Protein AF-0000000081046682 (afdb_homodimer)

Foldseek 3Di:
DPPPPPPPDDDPPPPPLQAAEEEEEDQPPVVVVLLLQCLQVLSHHEYAAYEALDVVSVVVSCVSCVPRPRYDYDYYNDVVVVLVCLVVHAEYEYPHFQQCLLVVCLSNQLGQHEYEYEPQNHQAPVSLVVSVVSCPDPSGRYFYFYPLLLCQQLLLLLLLVCLVVQAQWAEKEKEAAEAADDQDDVSLCFPSSRQNFCLRNPVLSVLLSVCSNNVFAWPLVPKEKFFEFCDRCLVPPPHDPGTGTQWMKIKIFTADPVGDTRYIYIYTYHNHRHDDPFRMWIWIHHPFWIWIGGPPQQKIKIWGDADCVQAVPPVDDGDPVRIDIDMDRRLDSCVSVVPPDDFDDDPDPRSCSVSVQVVVVSVQSVCVVVPDDRDYPAGPVSSSSSSSSSNSNVVNCPPPRYDHPSVD/DPPPPPPPDDDPPPPPLQAAEEEEEDQPPVVVVLLLQCLQVLSHHEYAAYEALDVVSVVVSCVSCVPRPRYDYDYYNDVVVVLVCLVVHAEYEYPDFQQCQLVVCLSNQLGQHEYEYEPQNHQAPVSLVVSVVSCPDPSGRYFYFYPLLLCQQLLLLLLLVCLVVQAQWAEKEKEAAEAADDQDDVSLCWPSSRQNFCLRNPVLSVLLSVCSNNVFAWPLVPKEKFFEFCDRCLVPPPHDPGTGTQWMKIKIFTADPVGDTRYIYIYTYHNHRHPDPFRMWIWIHHPFWIWIGGPPQQKIKIWGDADCVQAVPPVDDGDPVRIDIDMDRRLDSCVSVVPPDDFDDDPDPRSCSVSVQVVVVSVQSVVVVVPDDRDYPAGPVSSSSSSSSSSSNVVNCPPPRYDHPSVD

Sequence (816 aa):
MAPNIHHTPLVPTTIEDNRIRCAILGTGMMGQEHISYILGYSDEVRLDFLCDPFEKSLTEARRLIMDSPYHEPKYLSNEEELLASAGEIDLLVIASPNYMHTPTLLRWGVYNITILCEKPVSVSQDQHDELIAASKLPEWSARLWIAMEYRYIPAIAKLLSLLPEIGELKMVTIRENRYPFLHKIGEWNRDRSKTGDTLVEKCCHFFDLFRLITRKEVDLSKVRALAQRGINYGHENNQFDVPILDSAYVTMPFRAEDGRCNTVGCLELCMFAEGSRHQEEIIVTGSKGRLEAYLPENKVFMYRRPTMEEWQDRSIPPPKSCIREQVFDCSNVKDIHGIAEDIPTHGGYHYCSTAVEWYYLLAAVQKYKDGSKFQPHVSLSDGLKAVEIGIQATSTLADGMVSDCRDIMAPNIHHTPLVPTTIEDNRIRCAILGTGMMGQEHISYILGYSDEVRLDFLCDPFEKSLTEARRLIMDSPYHEPKYLSNEEELLASAGEIDLLVIASPNYMHTPTLLRWGVYNITILCEKPVSVSQDQHDELIAASKLPEWSARLWIAMEYRYIPAIAKLLSLLPEIGELKMVTIRENRYPFLHKIGEWNRDRSKTGDTLVEKCCHFFDLFRLITRKEVDLSKVRALAQRGINYGHENNQFDVPILDSAYVTMPFRAEDGRCNTVGCLELCMFAEGSRHQEEIIVTGSKGRLEAYLPENKVFMYRRPTMEEWQDRSIPPPKSCIREQVFDCSNVKDIHGIAEDIPTHGGYHYCSTAVEWYYLLAAVQKYKDGSKFQPHVSLSDGLKAVEIGIQATSTLADGMVSDCRDI

pLDDT: mean 89.52, std 14.67, range [21.83, 98.88]

Nearest PDB structures (foldseek):
  8qc2-assembly1_C  TM=8.570E-01  e=1.572E-31  Paenarthrobacter ureafaciens
  8qc5-assembly1_B  TM=8.624E-01  e=7.705E-31  Arthrobacter sp. U41
  3ip3-assembly4_G  TM=8.082E-01  e=2.956E-20  Thermotoga maritima
  2glx-assembly6_F  TM=8.220E-01  e=3.941E-19  Ensifer adhaerens
  4koa-assembly1_A-2  TM=8.045E-01  e=1.198E-17  Sinorhizobium meliloti 1021

Secondary structure (DSSP, 8-state):
------------------SEEEEEE--SHHHHHHHHHHHHTTTTEEEEEEE-S-HHHHHHHHHHHTT-SS--PEEES-HHHHHTTGGG-SEEEE-S-GGGHHHHHHHHTTSS-EEEEESPS-SSHHHHHHHHHHHTSTT---EEEEE-GGGG-HHHHHHHHHGGGG-SEEEEEEEEE-PPPPP-GGGGGG-HHHH--HHHHTTHHHHHHHHHHHTSEE-GGG-EEEEEESSSSTT-TT--SSPPEEEEEEEEEEE-TTS-EEEEEEEEEETT--S-S-SEEEEEEESSEEEEEEETTTEEEEEEPPPTTT---TTSPPPGGG-EEEEEE---HHHHHT--S-----S-SGGGHHHHHHHHHHHHHHHHHTTPPP--SS-HHHHHHHHHHHHHHHHTTTTT-EEE-TT-/------------------SEEEEEE--SHHHHHHHHHHHHTTTTEEEEEEE-S-HHHHHHHHHHHTT-SS--PEEES-HHHHHTTGGG-SEEEE-S-GGGHHHHHHHHTTSS-EEEEESPS-SSHHHHHHHHHHHTSTT---EEEEE-GGGG-HHHHHHHHHGGGG-SEEEEEEEEE-PPPPP-GGGGGG-HHHH--HHHHTTHHHHHHHHHHHTSEE-GGG-EEEEEESSSSTT-TT--SSPPEEEEEEEEEEE-TTS-EEEEEEEEEETT-TT-S-SEEEEEEESSEEEEEEETTTEEEEEEPPPTTT---TTSPPPGGG-EEEEEE---HHHHHT--S-----S-SGGGHHHHHHHHHHHHHHHHHTTPPP--SS-HHHHHHHHHHHHHHHHTTTTT-EEEGGG-

Structure (mmCIF, N/CA/C/O backbone):
data_AF-0000000081046682-model_v1
#
loop_
_entity.id
_entity.type
_entity.pdbx_description
1 polymer 'Gfo/Idh/MocA-like oxidoreductase N-terminal domain-containing protein'
#
loop_
_atom_site.group_PDB
_atom_site.id
_atom_site.type_symbol
_atom_site.label_atom_id
_atom_site.label_alt_id
_atom_site.label_comp_id
_atom_site.label_asym_id
_atom_site.label_entity_id
_atom_site.label_seq_id
_atom_site.pdbx_PDB_ins_code
_atom_site.Cartn_x
_atom_site.Cartn_y
_atom_site.Cartn_z
_atom_site.occupancy
_atom_site.B_iso_or_equiv
_atom_site.auth_seq_id
_atom_site.auth_comp_id
_atom_site.auth_asym_id
_atom_site.auth_atom_id
_atom_site.pdbx_PDB_model_num
ATOM 1 N N . MET A 1 1 ? 27.125 -46.906 10.633 1 26.05 1 MET A N 1
ATOM 2 C CA . MET A 1 1 ? 26.547 -48.188 10.242 1 26.05 1 MET A CA 1
ATOM 3 C C . MET A 1 1 ? 25.359 -47.969 9.305 1 26.05 1 MET A C 1
ATOM 5 O O . MET A 1 1 ? 24.438 -47.25 9.633 1 26.05 1 MET A O 1
ATOM 9 N N . ALA A 1 2 ? 25.625 -48.281 7.977 1 29.95 2 ALA A N 1
ATOM 10 C CA . ALA A 1 2 ? 24.75 -48.094 6.816 1 29.95 2 ALA A CA 1
ATOM 11 C C . ALA A 1 2 ? 23.453 -48.844 6.973 1 29.95 2 ALA A C 1
ATOM 13 O O . ALA A 1 2 ? 23.453 -50.062 7.266 1 29.95 2 ALA A O 1
ATOM 14 N N . PRO A 1 3 ? 22.375 -48.156 7.41 1 31.5 3 PRO A N 1
ATOM 15 C CA . PRO A 1 3 ? 21.188 -48.969 7.645 1 31.5 3 PRO A CA 1
ATOM 16 C C . PRO A 1 3 ? 20.891 -49.938 6.488 1 31.5 3 PRO A C 1
ATOM 18 O O . PRO A 1 3 ? 21.266 -49.656 5.348 1 31.5 3 PRO A O 1
ATOM 21 N N . ASN A 1 4 ? 20.906 -51.188 6.715 1 30.02 4 ASN A N 1
ATOM 22 C CA . ASN A 1 4 ? 20.625 -52.312 5.84 1 30.02 4 ASN A CA 1
ATOM 23 C C . ASN A 1 4 ? 19.25 -52.188 5.188 1 30.02 4 ASN A C 1
ATOM 25 O O . ASN A 1 4 ? 18.234 -52.375 5.844 1 30.02 4 ASN A O 1
ATOM 29 N N . ILE A 1 5 ? 19.031 -51.188 4.297 1 30.7 5 ILE A N 1
ATOM 30 C CA . ILE A 1 5 ? 17.766 -51.062 3.6 1 30.7 5 ILE A CA 1
ATOM 31 C C . ILE A 1 5 ? 17.469 -52.344 2.818 1 30.7 5 ILE A C 1
ATOM 33 O O . ILE A 1 5 ? 18.234 -52.719 1.925 1 30.7 5 ILE A O 1
ATOM 37 N N . HIS A 1 6 ? 17 -53.406 3.549 1 31.38 6 HIS A N 1
ATOM 38 C CA . HIS A 1 6 ? 16.516 -54.625 2.904 1 31.38 6 HIS A CA 1
ATOM 39 C C . HIS A 1 6 ? 15.648 -54.281 1.691 1 31.38 6 HIS A C 1
ATOM 41 O O . HIS A 1 6 ? 14.711 -53.5 1.786 1 31.38 6 HIS A O 1
ATOM 47 N N . HIS A 1 7 ? 16.188 -54.469 0.518 1 31.06 7 HIS A N 1
ATOM 48 C CA . HIS A 1 7 ? 15.484 -54.344 -0.759 1 31.06 7 HIS A CA 1
ATOM 49 C C . HIS A 1 7 ? 14.383 -55.375 -0.895 1 31.06 7 HIS A C 1
ATOM 51 O O . HIS A 1 7 ? 14.656 -56.562 -0.906 1 31.06 7 HIS A O 1
ATOM 57 N N . THR A 1 8 ? 13.273 -55.281 -0.197 1 34.25 8 THR A N 1
ATOM 58 C CA . THR A 1 8 ? 12.219 -56.219 -0.524 1 34.25 8 THR A CA 1
ATOM 59 C C . THR A 1 8 ? 11.984 -56.281 -2.031 1 34.25 8 THR A C 1
ATOM 61 O O . THR A 1 8 ? 11.828 -55.25 -2.676 1 34.25 8 THR A O 1
ATOM 64 N N . PRO A 1 9 ? 12.242 -57.406 -2.646 1 35.09 9 PRO A N 1
ATOM 65 C CA . PRO A 1 9 ? 12.031 -57.562 -4.086 1 35.09 9 PRO A CA 1
ATOM 66 C C . PRO A 1 9 ? 10.641 -57.125 -4.531 1 35.09 9 PRO A C 1
ATOM 68 O O . PRO A 1 9 ? 9.672 -57.25 -3.785 1 35.09 9 PRO A O 1
ATOM 71 N N . LEU A 1 10 ? 10.539 -56.25 -5.5 1 35.38 10 LEU A N 1
ATOM 72 C CA . LEU A 1 10 ? 9.328 -55.812 -6.184 1 35.38 10 LEU A CA 1
ATOM 73 C C . LEU A 1 10 ? 8.547 -57.031 -6.727 1 35.38 10 LEU A C 1
ATOM 75 O O . LEU A 1 10 ? 9.094 -57.844 -7.48 1 35.38 10 LEU A O 1
ATOM 79 N N . VAL A 1 11 ? 7.719 -57.719 -5.945 1 38.75 11 VAL A N 1
ATOM 80 C CA . VAL A 1 11 ? 6.754 -58.656 -6.504 1 38.75 11 VAL A CA 1
ATOM 81 C C . VAL A 1 11 ? 6.195 -58.094 -7.816 1 38.75 11 VAL A C 1
ATOM 83 O O . VAL A 1 11 ? 5.828 -56.938 -7.895 1 38.75 11 VAL A O 1
ATOM 86 N N . PRO A 1 12 ? 6.461 -58.812 -8.945 1 37.91 12 PRO A N 1
ATOM 87 C CA . PRO A 1 12 ? 5.832 -58.438 -10.211 1 37.91 12 PRO A CA 1
ATOM 88 C C . PRO A 1 12 ? 4.324 -58.219 -10.078 1 37.91 12 PRO A C 1
ATOM 90 O O . PRO A 1 12 ? 3.578 -59.188 -9.914 1 37.91 12 PRO A O 1
ATOM 93 N N . THR A 1 13 ? 3.686 -57.844 -9.008 1 36.19 13 THR A N 1
ATOM 94 C CA . THR A 1 13 ? 2.23 -57.719 -9.023 1 36.19 13 THR A CA 1
ATOM 95 C C . THR A 1 13 ? 1.757 -57.062 -10.305 1 36.19 13 THR A C 1
ATOM 97 O O . THR A 1 13 ? 2.209 -55.969 -10.641 1 36.19 13 THR A O 1
ATOM 100 N N . THR A 1 14 ? 1.452 -57.812 -11.32 1 41.09 14 THR A N 1
ATOM 101 C CA . THR A 1 14 ? 0.677 -57.344 -12.461 1 41.09 14 THR A CA 1
ATOM 102 C C . THR A 1 14 ? -0.309 -56.25 -12.031 1 41.09 14 THR A C 1
ATOM 104 O O . THR A 1 14 ? -1.278 -55.969 -12.742 1 41.09 14 THR A O 1
ATOM 107 N N . ILE A 1 15 ? -0.502 -55.938 -10.883 1 45.59 15 ILE A N 1
ATOM 108 C CA . ILE A 1 15 ? -1.543 -55 -10.508 1 45.59 15 ILE A CA 1
ATOM 109 C C . ILE A 1 15 ? -1.42 -53.719 -11.359 1 45.59 15 ILE A C 1
ATOM 111 O O . ILE A 1 15 ? -0.333 -53.156 -11.477 1 45.59 15 ILE A O 1
ATOM 115 N N . GLU A 1 16 ? -2.41 -53.625 -12.398 1 63.78 16 GLU A N 1
ATOM 116 C CA . GLU A 1 16 ? -2.547 -52.438 -13.273 1 63.78 16 GLU A CA 1
ATOM 117 C C . GLU A 1 16 ? -2.154 -51.156 -12.539 1 63.78 16 GLU A C 1
ATOM 119 O O . GLU A 1 16 ? -2.693 -50.875 -11.477 1 63.78 16 GLU A O 1
ATOM 124 N N . ASP A 1 17 ? -0.905 -50.719 -12.719 1 83.56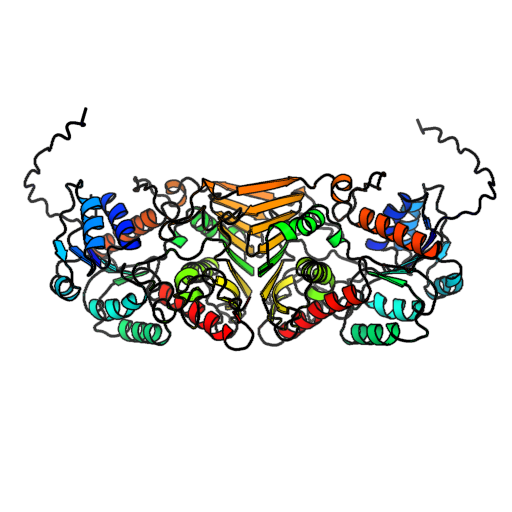 17 ASP A N 1
ATOM 125 C CA . ASP A 1 17 ? -0.459 -49.438 -12.18 1 83.56 17 ASP A CA 1
ATOM 126 C C . ASP A 1 17 ? -1.422 -48.312 -12.562 1 83.56 17 ASP A C 1
ATOM 128 O O . ASP A 1 17 ? -1.468 -47.906 -13.719 1 83.56 17 ASP A O 1
ATOM 132 N N . ASN A 1 18 ? -2.291 -48.062 -11.711 1 90.62 18 ASN A N 1
ATOM 133 C CA . ASN A 1 18 ? -3.336 -47.062 -11.945 1 90.62 18 ASN A CA 1
ATOM 134 C C . ASN A 1 18 ? -2.842 -45.656 -11.648 1 90.62 18 ASN A C 1
ATOM 136 O O . ASN A 1 18 ? -3.625 -44.688 -11.656 1 90.62 18 ASN A O 1
ATOM 140 N N . ARG A 1 19 ? -1.476 -45.562 -11.453 1 95.75 19 ARG A N 1
ATOM 141 C CA . ARG A 1 19 ? -0.931 -44.25 -11.18 1 95.75 19 ARG A CA 1
ATOM 142 C C . ARG A 1 19 ? -0.986 -43.344 -12.43 1 95.75 19 ARG A C 1
ATOM 144 O O . ARG A 1 19 ? -0.936 -43.844 -13.555 1 95.75 19 ARG A O 1
ATOM 151 N N . ILE A 1 20 ? -1.085 -42.062 -12.188 1 97.75 20 ILE A N 1
ATOM 152 C CA . ILE A 1 20 ? -1.043 -41.094 -13.25 1 97.75 20 ILE A CA 1
ATOM 153 C C . ILE A 1 20 ? 0.355 -41.031 -13.867 1 97.75 20 ILE A C 1
ATOM 155 O O . ILE A 1 20 ? 1.345 -40.844 -13.156 1 97.75 20 ILE A O 1
ATOM 159 N N . ARG A 1 21 ? 0.503 -41.344 -15.172 1 98.06 21 ARG A N 1
ATOM 160 C CA . ARG A 1 21 ? 1.776 -41.25 -15.875 1 98.06 21 ARG A CA 1
ATOM 161 C C . ARG A 1 21 ? 2.178 -39.812 -16.156 1 98.06 21 ARG A C 1
ATOM 163 O O . ARG A 1 21 ? 1.52 -39.125 -16.922 1 98.06 21 ARG A O 1
ATOM 170 N N . CYS A 1 22 ? 3.305 -39.406 -15.531 1 98.5 22 CYS A N 1
ATOM 171 C CA . CYS A 1 22 ? 3.658 -38 -15.523 1 98.5 22 CYS A CA 1
ATOM 172 C C . CYS A 1 22 ? 4.961 -37.75 -16.281 1 98.5 22 CYS A C 1
ATOM 174 O O . CYS A 1 22 ? 5.879 -38.594 -16.219 1 98.5 22 CYS A O 1
ATOM 176 N N . ALA A 1 23 ? 5.012 -36.656 -16.984 1 98.75 23 ALA A N 1
ATOM 177 C CA . ALA A 1 23 ? 6.223 -36.156 -17.609 1 98.75 23 ALA A CA 1
ATOM 178 C C . ALA A 1 23 ? 6.48 -34.719 -17.203 1 98.75 23 ALA A C 1
ATOM 180 O O . ALA A 1 23 ? 5.539 -33.938 -16.938 1 98.75 23 ALA A O 1
ATOM 181 N N . ILE A 1 24 ? 7.77 -34.312 -17.125 1 98.69 24 ILE A N 1
ATOM 182 C CA . ILE A 1 24 ? 8.141 -32.938 -16.828 1 98.69 24 ILE A CA 1
ATOM 183 C C . ILE A 1 24 ? 9.031 -32.406 -17.953 1 98.69 24 ILE A C 1
ATOM 185 O O . ILE A 1 24 ? 10.039 -33 -18.297 1 98.69 24 ILE A O 1
ATOM 189 N N . LEU A 1 25 ? 8.547 -31.359 -18.578 1 98.56 25 LEU A N 1
ATOM 190 C CA . LEU A 1 25 ? 9.336 -30.594 -19.531 1 98.56 25 LEU A CA 1
ATOM 191 C C . LEU A 1 25 ? 9.969 -29.375 -18.875 1 98.56 25 LEU A C 1
ATOM 193 O O . LEU A 1 25 ? 9.273 -28.406 -18.562 1 98.56 25 LEU A O 1
ATOM 197 N N . GLY A 1 26 ? 11.258 -29.328 -18.703 1 97.31 26 GLY A N 1
ATOM 198 C CA . GLY A 1 26 ? 11.984 -28.328 -17.938 1 97.31 26 GLY A CA 1
ATOM 199 C C . GLY A 1 26 ? 12.312 -28.797 -16.531 1 97.31 26 GLY A C 1
ATOM 200 O O . GLY A 1 26 ? 11.422 -28.922 -15.688 1 97.31 26 GLY A O 1
ATOM 201 N N . THR A 1 27 ? 13.625 -29.047 -16.25 1 96.62 27 THR A N 1
ATOM 202 C CA . THR A 1 27 ? 14.031 -29.547 -14.945 1 96.62 27 THR A CA 1
ATOM 203 C C . THR A 1 27 ? 14.961 -28.562 -14.25 1 96.62 27 THR A C 1
ATOM 205 O O . THR A 1 27 ? 15.914 -28.969 -13.586 1 96.62 27 THR A O 1
ATOM 208 N N . GLY A 1 28 ? 14.703 -27.25 -14.555 1 91.38 28 GLY A N 1
ATOM 209 C CA . GLY A 1 28 ? 15.367 -26.219 -13.766 1 91.38 28 GLY A CA 1
ATOM 210 C C . GLY A 1 28 ? 14.82 -26.109 -12.352 1 91.38 28 GLY A C 1
ATOM 211 O O . GLY A 1 28 ? 14.406 -27.109 -11.766 1 91.38 28 GLY A O 1
ATOM 212 N N . MET A 1 29 ? 14.883 -24.938 -11.789 1 87.62 29 MET A N 1
ATOM 213 C CA . MET A 1 29 ? 14.492 -24.703 -10.398 1 87.62 29 MET A CA 1
ATOM 214 C C . MET A 1 29 ? 13.062 -25.172 -10.148 1 87.62 29 MET A C 1
ATOM 216 O O . MET A 1 29 ? 12.82 -25.969 -9.227 1 87.62 29 MET A O 1
ATOM 220 N N . MET A 1 30 ? 12.125 -24.703 -10.945 1 90.81 30 MET A N 1
ATOM 221 C CA . MET A 1 30 ? 10.727 -25.078 -10.734 1 90.81 30 MET A CA 1
ATOM 222 C C . MET A 1 30 ? 10.508 -26.547 -11.07 1 90.81 30 MET A C 1
ATOM 224 O O . MET A 1 30 ? 9.703 -27.219 -10.422 1 90.81 30 MET A O 1
ATOM 228 N N . GLY A 1 31 ? 11.188 -27.031 -12.102 1 94.81 31 GLY A N 1
ATOM 229 C CA . GLY A 1 31 ? 11.125 -28.453 -12.391 1 94.81 31 GLY A CA 1
ATOM 230 C C . GLY A 1 31 ? 11.531 -29.328 -11.219 1 94.81 31 GLY A C 1
ATOM 231 O O . GLY A 1 31 ? 10.867 -30.312 -10.898 1 94.81 31 GLY A O 1
ATOM 232 N N . GLN A 1 32 ? 12.578 -28.906 -10.586 1 92.25 32 GLN A N 1
ATOM 233 C CA . GLN A 1 32 ? 13.062 -29.625 -9.414 1 92.25 32 GLN A CA 1
ATOM 234 C C . GLN A 1 32 ? 12.055 -29.562 -8.273 1 92.25 32 GLN A C 1
ATOM 236 O O . GLN A 1 32 ? 11.875 -30.547 -7.539 1 92.25 32 GLN A O 1
ATOM 241 N N . GLU A 1 33 ? 11.453 -28.438 -8.156 1 91.31 33 GLU A N 1
ATOM 242 C CA . GLU A 1 33 ? 10.406 -28.297 -7.145 1 91.31 33 GLU A CA 1
ATOM 243 C C . GLU A 1 33 ? 9.266 -29.281 -7.398 1 91.31 33 GLU A C 1
ATOM 245 O O . GLU A 1 33 ? 8.805 -29.953 -6.477 1 91.31 33 GLU A O 1
ATOM 250 N N . HIS A 1 34 ? 8.805 -29.375 -8.594 1 95.44 34 HIS A N 1
ATOM 251 C CA . HIS A 1 34 ? 7.715 -30.281 -8.945 1 95.44 34 HIS A CA 1
ATOM 252 C C . HIS A 1 34 ? 8.125 -31.75 -8.742 1 95.44 34 HIS A C 1
ATOM 254 O O . HIS A 1 34 ? 7.344 -32.562 -8.234 1 95.44 34 HIS A O 1
ATOM 260 N N . ILE A 1 35 ? 9.375 -32.062 -9.109 1 95.38 35 ILE A N 1
ATOM 261 C CA . ILE A 1 35 ? 9.883 -33.438 -8.906 1 95.38 35 ILE A CA 1
ATOM 262 C C . ILE A 1 35 ? 9.797 -33.781 -7.422 1 95.38 35 ILE A C 1
ATOM 264 O O . ILE A 1 35 ? 9.297 -34.875 -7.066 1 95.38 35 ILE A O 1
ATOM 268 N N . SER A 1 36 ? 10.188 -32.875 -6.586 1 91.5 36 SER A N 1
ATOM 269 C CA . SER A 1 36 ? 10.219 -33.125 -5.145 1 91.5 36 SER A CA 1
ATOM 270 C C . SER A 1 36 ? 8.82 -33.438 -4.613 1 91.5 36 SER A C 1
ATOM 272 O O . SER A 1 36 ? 8.664 -34.281 -3.734 1 91.5 36 SER A O 1
ATOM 274 N N . TYR A 1 37 ? 7.836 -32.812 -5.117 1 91.44 37 TYR A N 1
ATOM 275 C CA . TYR A 1 37 ? 6.477 -33.031 -4.641 1 91.44 37 TYR A CA 1
ATOM 276 C C . TYR A 1 37 ? 5.91 -34.312 -5.234 1 91.44 37 TYR A C 1
ATOM 278 O O . TYR A 1 37 ? 5.184 -35.062 -4.559 1 91.44 37 TYR A O 1
ATOM 286 N N . ILE A 1 38 ? 6.215 -34.625 -6.449 1 94.12 38 ILE A N 1
ATOM 287 C CA . ILE A 1 38 ? 5.785 -35.844 -7.086 1 94.12 38 ILE A CA 1
ATOM 288 C C . ILE A 1 38 ? 6.289 -37.062 -6.281 1 94.12 38 ILE A C 1
ATOM 290 O O . ILE A 1 38 ? 5.559 -38.031 -6.07 1 94.12 38 ILE A O 1
ATOM 294 N N . LEU A 1 39 ? 7.535 -36.938 -5.785 1 92.94 39 LEU A N 1
ATOM 295 C CA . LEU A 1 39 ? 8.117 -38 -4.996 1 92.94 39 LEU A CA 1
ATOM 296 C C . LEU A 1 39 ? 7.309 -38.25 -3.727 1 92.94 39 LEU A C 1
ATOM 298 O O . LEU A 1 39 ? 7.254 -39.375 -3.23 1 92.94 39 LEU A O 1
ATOM 302 N N . GLY A 1 40 ? 6.664 -37.25 -3.244 1 90.5 40 GLY A N 1
ATOM 303 C CA . GLY A 1 40 ? 5.832 -37.375 -2.059 1 90.5 40 GLY A CA 1
ATOM 304 C C . GLY A 1 40 ? 4.453 -37.938 -2.352 1 90.5 40 GLY A C 1
ATOM 305 O O . GLY A 1 40 ? 3.736 -38.344 -1.437 1 90.5 40 GLY A O 1
ATOM 306 N N . TYR A 1 41 ? 4.105 -37.969 -3.592 1 93.81 41 TYR A N 1
ATOM 307 C CA . TYR A 1 41 ? 2.805 -38.5 -4.016 1 93.81 41 TYR A CA 1
ATOM 308 C C . TYR A 1 41 ? 2.963 -39.75 -4.844 1 93.81 41 TYR A C 1
ATOM 310 O O . TYR A 1 41 ? 2.176 -40 -5.758 1 93.81 41 TYR A O 1
ATOM 318 N N . SER A 1 42 ? 3.895 -40.562 -4.484 1 92.94 42 SER A N 1
ATOM 319 C CA . SER A 1 42 ? 4.332 -41.688 -5.289 1 92.94 42 SER A CA 1
ATOM 320 C C . SER A 1 42 ? 3.221 -42.75 -5.438 1 92.94 42 SER A C 1
ATOM 322 O O . SER A 1 42 ? 3.232 -43.531 -6.379 1 92.94 42 SER A O 1
ATOM 324 N N . ASP A 1 43 ? 2.287 -42.75 -4.559 1 93 43 ASP A N 1
ATOM 325 C CA . ASP A 1 43 ? 1.19 -43.688 -4.648 1 93 43 ASP A CA 1
ATOM 326 C C . ASP A 1 43 ? 0.191 -43.281 -5.727 1 93 43 ASP A C 1
ATOM 328 O O . ASP A 1 43 ? -0.568 -44.125 -6.223 1 93 43 ASP A O 1
ATOM 332 N N . GLU A 1 44 ? 0.228 -42.062 -6.141 1 95.19 44 GLU A N 1
ATOM 333 C CA . GLU A 1 44 ? -0.804 -41.531 -7.035 1 95.19 44 GLU A CA 1
ATOM 334 C C . GLU A 1 44 ? -0.232 -41.219 -8.414 1 95.19 44 GLU A C 1
ATOM 336 O O . GLU A 1 44 ? -0.953 -41.25 -9.414 1 95.19 44 GLU A O 1
ATOM 341 N N . VAL A 1 45 ? 1.023 -40.875 -8.438 1 97.06 45 VAL A N 1
ATOM 342 C CA . VAL A 1 45 ? 1.618 -40.375 -9.68 1 97.06 45 VAL A CA 1
ATOM 343 C C . VAL A 1 45 ? 3.002 -41 -9.867 1 97.06 45 VAL A C 1
ATOM 345 O O . VAL A 1 45 ? 3.754 -41.156 -8.898 1 97.06 45 VAL A O 1
ATOM 348 N N . ARG A 1 46 ? 3.33 -41.438 -11.047 1 96.56 46 ARG A N 1
ATOM 349 C CA . ARG A 1 46 ? 4.641 -41.969 -11.406 1 96.56 46 ARG A CA 1
ATOM 350 C C . ARG A 1 46 ? 5.32 -41.094 -12.453 1 96.56 46 ARG A C 1
ATOM 352 O O . ARG A 1 46 ? 4.688 -40.688 -13.43 1 96.56 46 ARG A O 1
ATOM 359 N N . LEU A 1 47 ? 6.57 -40.812 -12.234 1 97.69 47 LEU A N 1
ATOM 360 C CA . LEU A 1 47 ? 7.367 -40 -13.156 1 97.69 47 LEU A CA 1
ATOM 361 C C . LEU A 1 47 ? 7.996 -40.875 -14.242 1 97.69 47 LEU A C 1
ATOM 363 O O . LEU A 1 47 ? 8.883 -41.688 -13.953 1 97.69 47 LEU A O 1
ATOM 367 N N . ASP A 1 48 ? 7.559 -40.656 -15.477 1 97.62 48 ASP A N 1
ATOM 368 C CA . ASP A 1 48 ? 7.996 -41.531 -16.562 1 97.62 48 ASP A CA 1
ATOM 369 C C . ASP A 1 48 ? 9.016 -40.844 -17.453 1 97.62 48 ASP A C 1
ATOM 371 O O . ASP A 1 48 ? 9.867 -41.5 -18.062 1 97.62 48 ASP A O 1
ATOM 375 N N . PHE A 1 49 ? 8.867 -39.5 -17.594 1 98.38 49 PHE A N 1
ATOM 376 C CA . PHE A 1 49 ? 9.75 -38.781 -18.5 1 98.38 49 PHE A CA 1
ATOM 377 C C . PHE A 1 49 ? 10.219 -37.469 -17.859 1 98.38 49 PHE A C 1
ATOM 379 O O . PHE A 1 49 ? 9.445 -36.781 -17.203 1 98.38 49 PHE A O 1
ATOM 386 N N . LEU A 1 50 ? 11.5 -37.219 -17.953 1 98.44 50 LEU A N 1
ATOM 387 C CA . LEU A 1 50 ? 12.109 -35.906 -17.688 1 98.44 50 LEU A CA 1
ATOM 388 C C . LEU A 1 50 ? 12.82 -35.375 -18.922 1 98.44 50 LEU A C 1
ATOM 390 O O . LEU A 1 50 ? 13.633 -36.094 -19.531 1 98.44 50 LEU A O 1
ATOM 394 N N . CYS A 1 51 ? 12.484 -34.188 -19.344 1 98.44 51 CYS A N 1
ATOM 395 C CA . CYS A 1 51 ? 13.031 -33.625 -20.578 1 98.44 51 CYS A CA 1
ATOM 396 C C . CYS A 1 51 ? 13.633 -32.25 -20.328 1 98.44 51 CYS A C 1
ATOM 398 O O . CYS A 1 51 ? 12.953 -31.344 -19.797 1 98.44 51 CYS A O 1
ATOM 400 N N . ASP A 1 52 ? 14.844 -32 -20.625 1 97.56 52 ASP A N 1
ATOM 401 C CA . ASP A 1 52 ? 15.555 -30.75 -20.531 1 97.56 52 ASP A CA 1
ATOM 402 C C . ASP A 1 52 ? 16.766 -30.734 -21.469 1 97.56 52 ASP A C 1
ATOM 404 O O . ASP A 1 52 ? 17.562 -31.672 -21.469 1 97.56 52 ASP A O 1
ATOM 408 N N . PRO A 1 53 ? 16.891 -29.625 -22.297 1 95.56 53 PRO A N 1
ATOM 409 C CA . PRO A 1 53 ? 18.047 -29.594 -23.188 1 95.56 53 PRO A CA 1
ATOM 410 C C . PRO A 1 53 ? 19.359 -29.344 -22.453 1 95.56 53 PRO A C 1
ATOM 412 O O . PRO A 1 53 ? 20.438 -29.531 -23.031 1 95.56 53 PRO A O 1
ATOM 415 N N . PHE A 1 54 ? 19.344 -28.875 -21.219 1 94.38 54 PHE A N 1
ATOM 416 C CA . PHE A 1 54 ? 20.531 -28.578 -20.438 1 94.38 54 PHE A CA 1
ATOM 417 C C . PHE A 1 54 ? 20.922 -29.766 -19.562 1 94.38 54 PHE A C 1
ATOM 419 O O . PHE A 1 54 ? 20.25 -30.062 -18.578 1 94.38 54 PHE A O 1
ATOM 426 N N . GLU A 1 55 ? 22.062 -30.312 -19.797 1 94.69 55 GLU A N 1
ATOM 427 C CA . GLU A 1 55 ? 22.484 -31.547 -19.141 1 94.69 55 GLU A CA 1
ATOM 428 C C . GLU A 1 55 ? 22.609 -31.359 -17.625 1 94.69 55 GLU A C 1
ATOM 430 O O . GLU A 1 55 ? 22.312 -32.25 -16.859 1 94.69 55 GLU A O 1
ATOM 435 N N . LYS A 1 56 ? 23.078 -30.234 -17.219 1 93.19 56 LYS A N 1
ATOM 436 C CA . LYS A 1 56 ? 23.234 -29.984 -15.797 1 93.19 56 LYS A CA 1
ATOM 437 C C . LYS A 1 56 ? 21.906 -30.078 -15.062 1 93.19 56 LYS A C 1
ATOM 439 O O . LYS A 1 56 ? 21.844 -30.578 -13.945 1 93.19 56 LYS A O 1
ATOM 444 N N . SER A 1 57 ? 20.828 -29.594 -15.68 1 93.75 57 SER A N 1
ATOM 445 C CA . SER A 1 57 ? 19.5 -29.672 -15.094 1 93.75 57 SER A CA 1
ATOM 446 C C . SER A 1 57 ? 19.016 -31.109 -14.969 1 93.75 57 SER A C 1
ATOM 448 O O . SER A 1 57 ? 18.438 -31.484 -13.953 1 93.75 57 SER A O 1
ATOM 450 N N . LEU A 1 58 ? 19.297 -31.938 -15.922 1 96 58 LEU A N 1
ATOM 451 C CA . LEU A 1 58 ? 18.922 -33.344 -15.898 1 96 58 LEU A CA 1
ATOM 452 C C . LEU A 1 58 ? 19.688 -34.094 -14.828 1 96 58 LEU A C 1
ATOM 454 O O . LEU A 1 58 ? 19.141 -34.969 -14.164 1 96 58 LEU A O 1
ATOM 458 N N . THR A 1 59 ? 20.922 -33.719 -14.734 1 96.25 59 THR A N 1
ATOM 459 C CA . THR A 1 59 ? 21.766 -34.344 -13.727 1 96.25 59 THR A CA 1
ATOM 460 C C . THR A 1 59 ? 21.219 -34.062 -12.32 1 96.25 59 THR A C 1
ATOM 462 O O . THR A 1 59 ? 21.156 -34.969 -11.492 1 96.25 59 THR A O 1
ATOM 465 N N . GLU A 1 60 ? 20.844 -32.844 -12.109 1 94.25 60 GLU A N 1
ATOM 466 C CA . GLU A 1 60 ? 20.281 -32.469 -10.812 1 94.25 60 GLU A CA 1
ATOM 467 C C . GLU A 1 60 ? 18.969 -33.219 -10.562 1 94.25 60 GLU A C 1
ATOM 469 O O . GLU A 1 60 ? 18.688 -33.625 -9.438 1 94.25 60 GLU A O 1
ATOM 474 N N . ALA A 1 61 ? 18.188 -33.344 -11.586 1 96.06 61 ALA A N 1
ATOM 475 C CA . ALA A 1 61 ? 16.938 -34.094 -11.484 1 96.06 61 ALA A CA 1
ATOM 476 C C . ALA A 1 61 ? 17.188 -35.562 -11.148 1 96.06 61 ALA A C 1
ATOM 478 O O . ALA A 1 61 ? 16.5 -36.125 -10.305 1 96.06 61 ALA A O 1
ATOM 479 N N . ARG A 1 62 ? 18.188 -36.156 -11.742 1 96.06 62 ARG A N 1
ATOM 480 C CA . ARG A 1 62 ? 18.562 -37.531 -11.477 1 96.06 62 ARG A CA 1
ATOM 481 C C . ARG A 1 62 ? 18.938 -37.719 -10.008 1 96.06 62 ARG A C 1
ATOM 483 O O . ARG A 1 62 ? 18.578 -38.719 -9.398 1 96.06 62 ARG A O 1
ATOM 490 N N . ARG A 1 63 ? 19.609 -36.781 -9.539 1 95.5 63 ARG A N 1
ATOM 491 C CA . ARG A 1 63 ? 20.031 -36.844 -8.148 1 95.5 63 ARG A CA 1
ATOM 492 C C . ARG A 1 63 ? 18.844 -36.844 -7.199 1 95.5 63 ARG A C 1
ATOM 494 O O . ARG A 1 63 ? 18.844 -37.531 -6.191 1 95.5 63 ARG A O 1
ATOM 501 N N . LEU A 1 64 ? 17.859 -36.031 -7.535 1 93.31 64 LEU A N 1
ATOM 502 C CA . LEU A 1 64 ? 16.672 -35.938 -6.699 1 93.31 64 LEU A CA 1
ATOM 503 C C . LEU A 1 64 ? 15.898 -37.25 -6.672 1 93.31 64 LEU A C 1
ATOM 505 O O . LEU A 1 64 ? 15.281 -37.594 -5.66 1 93.31 64 LEU A O 1
ATOM 509 N N . ILE A 1 65 ? 15.953 -38 -7.719 1 94.75 65 ILE A N 1
ATOM 510 C CA . ILE A 1 65 ? 15.086 -39.156 -7.906 1 94.75 65 ILE A CA 1
ATOM 511 C C . ILE A 1 65 ? 15.844 -40.438 -7.539 1 94.75 65 ILE A C 1
ATOM 513 O O . ILE A 1 65 ? 15.234 -41.469 -7.305 1 94.75 65 ILE A O 1
ATOM 517 N N . MET A 1 66 ? 17.141 -40.375 -7.48 1 90.56 66 MET A N 1
ATOM 518 C CA . MET A 1 66 ? 18.031 -41.531 -7.434 1 90.56 66 MET A CA 1
ATOM 519 C C . MET A 1 66 ? 17.656 -42.469 -6.293 1 90.56 66 MET A C 1
ATOM 521 O O . MET A 1 66 ? 17.75 -43.688 -6.426 1 90.56 66 MET A O 1
ATOM 525 N N . ASP A 1 67 ? 17.141 -41.938 -5.258 1 89.06 67 ASP A N 1
ATOM 526 C CA . ASP A 1 67 ? 16.875 -42.781 -4.094 1 89.06 67 ASP A CA 1
ATOM 527 C C . ASP A 1 67 ? 15.414 -43.25 -4.062 1 89.06 67 ASP A C 1
ATOM 529 O O . ASP A 1 67 ? 14.992 -43.938 -3.129 1 89.06 67 ASP A O 1
ATOM 533 N N . SER A 1 68 ? 14.672 -42.875 -5.062 1 90.31 68 SER A N 1
ATOM 534 C CA . SER A 1 68 ? 13.266 -43.25 -5.07 1 90.31 68 SER A CA 1
ATOM 535 C C . SER A 1 68 ? 13.055 -44.562 -5.789 1 90.31 68 SER A C 1
ATOM 537 O O . SER A 1 68 ? 13.438 -44.719 -6.953 1 90.31 68 SER A O 1
ATOM 539 N N . PRO A 1 69 ? 12.43 -45.594 -5.176 1 90.25 69 PRO A N 1
ATOM 540 C CA . PRO A 1 69 ? 12.164 -46.875 -5.84 1 90.25 69 PRO A CA 1
ATOM 541 C C . PRO A 1 69 ? 10.883 -46.844 -6.672 1 90.25 69 PRO A C 1
ATOM 543 O O . PRO A 1 69 ? 10.555 -47.812 -7.344 1 90.25 69 PRO A O 1
ATOM 546 N N . TYR A 1 70 ? 10.234 -45.781 -6.652 1 91.62 70 TYR A N 1
ATOM 547 C CA . TYR A 1 70 ? 8.898 -45.75 -7.234 1 91.62 70 TYR A CA 1
ATOM 548 C C . TYR A 1 70 ? 8.898 -45 -8.57 1 91.62 70 TYR A C 1
ATOM 550 O O . TYR A 1 70 ? 7.906 -45.031 -9.305 1 91.62 70 TYR A O 1
ATOM 558 N N . HIS A 1 71 ? 9.984 -44.312 -8.898 1 94.88 71 HIS A N 1
ATOM 559 C CA . HIS A 1 71 ? 10.086 -43.5 -10.102 1 94.88 71 HIS A CA 1
ATOM 560 C C . HIS A 1 71 ? 11.328 -43.844 -10.906 1 94.88 71 HIS A C 1
ATOM 562 O O . HIS A 1 71 ? 12.438 -43.875 -10.375 1 94.88 71 HIS A O 1
ATOM 568 N N . GLU A 1 72 ? 11.148 -44.219 -12.156 1 94.25 72 GLU A N 1
ATOM 569 C CA . GLU A 1 72 ? 12.234 -44.5 -13.086 1 94.25 72 GLU A CA 1
ATOM 570 C C . GLU A 1 72 ? 12.016 -43.812 -14.43 1 94.25 72 GLU A C 1
ATOM 572 O O . GLU A 1 72 ? 11.82 -44.469 -15.453 1 94.25 72 GLU A O 1
ATOM 577 N N . PRO A 1 73 ? 12.172 -42.531 -14.414 1 97.25 73 PRO A N 1
ATOM 578 C CA . PRO A 1 73 ? 11.875 -41.812 -15.641 1 97.25 73 PRO A CA 1
ATOM 579 C C . PRO A 1 73 ? 12.945 -42 -16.719 1 97.25 73 PRO A C 1
ATOM 581 O O . PRO A 1 73 ? 14.117 -42.188 -16.406 1 97.25 73 PRO A O 1
ATOM 584 N N . LYS A 1 74 ? 12.5 -41.938 -17.984 1 97.31 74 LYS A N 1
ATOM 585 C CA . LYS A 1 74 ? 13.406 -41.75 -19.094 1 97.31 74 LYS A CA 1
ATOM 586 C C . LYS A 1 74 ? 13.859 -40.281 -19.172 1 97.31 74 LYS A C 1
ATOM 588 O O . LYS A 1 74 ? 13.062 -39.375 -18.969 1 97.31 74 LYS A O 1
ATOM 593 N N . TYR A 1 75 ? 15.125 -40.094 -19.438 1 97.31 75 TYR A N 1
ATOM 594 C CA . TYR A 1 75 ? 15.695 -38.75 -19.547 1 97.31 75 TYR A CA 1
ATOM 595 C C . TYR A 1 75 ? 15.875 -38.375 -21.016 1 97.31 75 TYR A C 1
ATOM 597 O O . TYR A 1 75 ? 16.531 -39.062 -21.781 1 97.31 75 TYR A O 1
ATOM 605 N N . LEU A 1 76 ? 15.25 -37.281 -21.406 1 97.88 76 LEU A N 1
ATOM 606 C CA . LEU A 1 76 ? 15.273 -36.812 -22.797 1 97.88 76 LEU A CA 1
ATOM 607 C C . LEU A 1 76 ? 15.883 -35.406 -22.891 1 97.88 76 LEU A C 1
ATOM 609 O O . LEU A 1 76 ? 15.773 -34.625 -21.953 1 97.88 76 LEU A O 1
ATOM 613 N N . SER A 1 77 ? 16.453 -35.062 -24.047 1 96.19 77 SER A N 1
ATOM 614 C CA . SER A 1 77 ? 17.109 -33.75 -24.203 1 96.19 77 SER A CA 1
ATOM 615 C C . SER A 1 77 ? 16.375 -32.906 -25.219 1 96.19 77 SER A C 1
ATOM 617 O O . SER A 1 77 ? 16.781 -31.75 -25.469 1 96.19 77 SER A O 1
ATOM 619 N N . ASN A 1 78 ? 15.336 -33.469 -25.719 1 94.75 78 ASN A N 1
ATOM 620 C CA . ASN A 1 78 ? 14.609 -32.719 -26.734 1 94.75 78 ASN A CA 1
ATOM 621 C C . ASN A 1 78 ? 13.102 -32.938 -26.625 1 94.75 78 ASN A C 1
ATOM 623 O O . ASN A 1 78 ? 12.656 -34.062 -26.438 1 94.75 78 ASN A O 1
ATOM 627 N N . GLU A 1 79 ? 12.367 -31.875 -26.828 1 96.31 79 GLU A N 1
ATOM 628 C CA . GLU A 1 79 ? 10.914 -31.906 -26.688 1 96.31 79 GLU A CA 1
ATOM 629 C C . GLU A 1 79 ? 10.273 -32.781 -27.766 1 96.31 79 GLU A C 1
ATOM 631 O O . GLU A 1 79 ? 9.242 -33.406 -27.516 1 96.31 79 GLU A O 1
ATOM 636 N N . GLU A 1 80 ? 10.859 -32.906 -28.938 1 95.94 80 GLU A N 1
ATOM 637 C CA . GLU A 1 80 ? 10.32 -33.719 -30.016 1 95.94 80 GLU A CA 1
ATOM 638 C C . GLU A 1 80 ? 10.25 -35.188 -29.609 1 95.94 80 GLU A C 1
ATOM 640 O O . GLU A 1 80 ? 9.273 -35.875 -29.938 1 95.94 80 GLU A O 1
ATOM 645 N N . GLU A 1 81 ? 11.297 -35.594 -28.969 1 95.88 81 GLU A N 1
ATOM 646 C CA . GLU A 1 81 ? 11.312 -36.969 -28.469 1 95.88 81 GLU A CA 1
ATOM 647 C C . GLU A 1 81 ? 10.211 -37.188 -27.438 1 95.88 81 GLU A C 1
ATOM 649 O O . GLU A 1 81 ? 9.578 -38.25 -27.406 1 95.88 81 GLU A O 1
ATOM 654 N N . LEU A 1 82 ? 10.039 -36.219 -26.625 1 97.75 82 LEU A N 1
ATOM 655 C CA . LEU A 1 82 ? 8.984 -36.312 -25.609 1 97.75 82 LEU A CA 1
ATOM 656 C C . LEU A 1 82 ? 7.609 -36.344 -26.266 1 97.75 82 LEU A C 1
ATOM 658 O O . LEU A 1 82 ? 6.738 -37.125 -25.844 1 97.75 82 LEU A O 1
ATOM 662 N N . LEU A 1 83 ? 7.453 -35.562 -27.281 1 97.38 83 LEU A N 1
ATOM 663 C CA . LEU A 1 83 ? 6.188 -35.469 -28 1 97.38 83 LEU A CA 1
ATOM 664 C C . LEU A 1 83 ? 5.812 -36.812 -28.609 1 97.38 83 LEU A C 1
ATOM 666 O O . LEU A 1 83 ? 4.633 -37.156 -28.703 1 97.38 83 LEU A O 1
ATOM 670 N N . ALA A 1 84 ? 6.809 -37.562 -29 1 96.25 84 ALA A N 1
ATOM 671 C CA . ALA A 1 84 ? 6.586 -38.875 -29.594 1 96.25 84 ALA A CA 1
ATOM 672 C C . ALA A 1 84 ? 5.973 -39.844 -28.578 1 96.25 84 ALA A C 1
ATOM 674 O O . ALA A 1 84 ? 5.363 -40.844 -28.969 1 96.25 84 ALA A O 1
ATOM 675 N N . SER A 1 85 ? 6.086 -39.5 -27.344 1 95.94 85 SER A N 1
ATOM 676 C CA . SER A 1 85 ? 5.562 -40.344 -26.281 1 95.94 85 SER A CA 1
ATOM 677 C C . SER A 1 85 ? 4.273 -39.781 -25.703 1 95.94 85 SER A C 1
ATOM 679 O O . SER A 1 85 ? 3.865 -40.125 -24.594 1 95.94 85 SER A O 1
ATOM 681 N N . ALA A 1 86 ? 3.58 -38.906 -26.359 1 97 86 ALA A N 1
ATOM 682 C CA . ALA A 1 86 ? 2.408 -38.188 -25.844 1 97 86 ALA A CA 1
ATOM 683 C C . ALA A 1 86 ? 1.315 -39.156 -25.422 1 97 86 ALA A C 1
ATOM 685 O O . ALA A 1 86 ? 0.626 -38.938 -24.422 1 97 86 ALA A O 1
ATOM 686 N N . GLY A 1 87 ? 1.227 -40.25 -26.094 1 95.62 87 GLY A N 1
ATOM 687 C CA . GLY A 1 87 ? 0.197 -41.25 -25.812 1 95.62 87 GLY A CA 1
ATOM 688 C C . GLY A 1 87 ? 0.422 -42 -24.516 1 95.62 87 GLY A C 1
ATOM 689 O O . GLY A 1 87 ? -0.492 -42.656 -24 1 95.62 87 GLY A O 1
ATOM 690 N N . GLU A 1 88 ? 1.601 -41.875 -23.984 1 96.44 88 GLU A N 1
ATOM 691 C CA . GLU A 1 88 ? 1.965 -42.562 -22.75 1 96.44 88 GLU A CA 1
ATOM 692 C C . GLU A 1 88 ? 1.926 -41.625 -21.547 1 96.44 88 GLU A C 1
ATOM 694 O O . GLU A 1 88 ? 2.303 -42 -20.438 1 96.44 88 GLU A O 1
ATOM 699 N N . ILE A 1 89 ? 1.453 -40.438 -21.766 1 97.88 89 ILE A N 1
ATOM 700 C CA . ILE A 1 89 ? 1.497 -39.406 -20.734 1 97.88 89 ILE A CA 1
ATOM 701 C C . ILE A 1 89 ? 0.077 -39 -20.375 1 97.88 89 ILE A C 1
ATOM 703 O O . ILE A 1 89 ? -0.713 -38.656 -21.25 1 97.88 89 ILE A O 1
ATOM 707 N N . ASP A 1 90 ? -0.25 -39.031 -19.078 1 98.19 90 ASP A N 1
ATOM 708 C CA . ASP A 1 90 ? -1.53 -38.531 -18.594 1 98.19 90 ASP A CA 1
ATOM 709 C C . ASP A 1 90 ? -1.421 -37.094 -18.156 1 98.19 90 ASP A C 1
ATOM 711 O O . ASP A 1 90 ? -2.379 -36.312 -18.297 1 98.19 90 ASP A O 1
ATOM 715 N N . LEU A 1 91 ? -0.306 -36.719 -17.594 1 98.75 91 LEU A N 1
ATOM 716 C CA . LEU A 1 91 ? -0.06 -35.375 -17.016 1 98.75 91 LEU A CA 1
ATOM 717 C C . LEU A 1 91 ? 1.314 -34.875 -17.422 1 98.75 91 LEU A C 1
ATOM 719 O O . LEU A 1 91 ? 2.332 -35.5 -17.156 1 98.75 91 LEU A O 1
ATOM 723 N N . LEU A 1 92 ? 1.302 -33.781 -18.109 1 98.88 92 LEU A N 1
ATOM 724 C CA . LEU A 1 92 ? 2.531 -33.094 -18.484 1 98.88 92 LEU A CA 1
ATOM 725 C C . LEU A 1 92 ? 2.725 -31.812 -17.656 1 98.88 92 LEU A C 1
ATOM 727 O O . LEU A 1 92 ? 1.823 -30.969 -17.578 1 98.88 92 LEU A O 1
ATOM 731 N N . VAL A 1 93 ? 3.891 -31.703 -16.984 1 98.81 93 VAL A N 1
ATOM 732 C CA . VAL A 1 93 ? 4.27 -30.469 -16.312 1 98.81 93 VAL A CA 1
ATOM 733 C C . VAL A 1 93 ? 5.207 -29.656 -17.203 1 98.81 93 VAL A C 1
ATOM 735 O O . VAL A 1 93 ? 6.25 -30.156 -17.625 1 98.81 93 VAL A O 1
ATOM 738 N N . ILE A 1 94 ? 4.781 -28.469 -17.547 1 98.75 94 ILE A N 1
ATOM 739 C CA . ILE A 1 94 ? 5.625 -27.547 -18.297 1 98.75 94 ILE A CA 1
ATOM 740 C C . ILE A 1 94 ? 6.273 -26.547 -17.328 1 98.75 94 ILE A C 1
ATOM 742 O O . ILE A 1 94 ? 5.602 -25.656 -16.812 1 98.75 94 ILE A O 1
ATOM 746 N N . ALA A 1 95 ? 7.574 -26.688 -17.109 1 97.5 95 ALA A N 1
ATOM 747 C CA . ALA A 1 95 ? 8.352 -25.828 -16.219 1 97.5 95 ALA A CA 1
ATOM 748 C C . ALA A 1 95 ? 9.586 -25.281 -16.922 1 97.5 95 ALA A C 1
ATOM 750 O O . ALA A 1 95 ? 10.641 -25.125 -16.297 1 97.5 95 ALA A O 1
ATOM 751 N N . SER A 1 96 ? 9.531 -25.141 -18.281 1 96.06 96 SER A N 1
ATOM 752 C CA . SER A 1 96 ? 10.562 -24.5 -19.078 1 96.06 96 SER A CA 1
ATOM 753 C C . SER A 1 96 ? 10.555 -22.984 -18.891 1 96.06 96 SER A C 1
ATOM 755 O O . SER A 1 96 ? 9.719 -22.453 -18.156 1 96.06 96 SER A O 1
ATOM 757 N N . PRO A 1 97 ? 11.523 -22.266 -19.469 1 95.12 97 PRO A N 1
ATOM 758 C CA . PRO A 1 97 ? 11.5 -20.812 -19.359 1 95.12 97 PRO A CA 1
ATOM 759 C C . PRO A 1 97 ? 10.188 -20.203 -19.844 1 95.12 97 PRO A C 1
ATOM 761 O O . PRO A 1 97 ? 9.547 -20.75 -20.734 1 95.12 97 PRO A O 1
ATOM 764 N N . ASN A 1 98 ? 9.828 -19.047 -19.375 1 96.12 98 ASN A N 1
ATOM 765 C CA . ASN A 1 98 ? 8.523 -18.406 -19.578 1 96.12 98 ASN A CA 1
ATOM 766 C C . ASN A 1 98 ? 8.18 -18.312 -21.062 1 96.12 98 ASN A C 1
ATOM 768 O O . ASN A 1 98 ? 7.066 -18.641 -21.469 1 96.12 98 ASN A O 1
ATOM 772 N N . TYR A 1 99 ? 9.172 -17.859 -21.844 1 96.44 99 TYR A N 1
ATOM 773 C CA . TYR A 1 99 ? 8.922 -17.547 -23.25 1 96.44 99 TYR A CA 1
ATOM 774 C C . TYR A 1 99 ? 8.602 -18.812 -24.031 1 96.44 99 TYR A C 1
ATOM 776 O O . TYR A 1 99 ? 8.117 -18.734 -25.172 1 96.44 99 TYR A O 1
ATOM 784 N N . MET A 1 100 ? 8.805 -19.969 -23.453 1 97 100 MET A N 1
ATOM 785 C CA . MET A 1 100 ? 8.586 -21.25 -24.125 1 97 100 MET A CA 1
ATOM 786 C C . MET A 1 100 ? 7.199 -21.797 -23.812 1 97 100 MET A C 1
ATOM 788 O O . MET A 1 100 ? 6.734 -22.734 -24.453 1 97 100 MET A O 1
ATOM 792 N N . HIS A 1 101 ? 6.484 -21.25 -22.859 1 98.44 101 HIS A N 1
ATOM 793 C CA . HIS A 1 101 ? 5.219 -21.812 -22.406 1 98.44 101 HIS A CA 1
ATOM 794 C C . HIS A 1 101 ? 4.199 -21.844 -23.547 1 98.44 101 HIS A C 1
ATOM 796 O O . HIS A 1 101 ? 3.674 -22.906 -23.875 1 98.44 101 HIS A O 1
ATOM 802 N N . THR A 1 102 ? 4.012 -20.703 -24.188 1 98.62 102 THR A N 1
ATOM 803 C CA . THR A 1 102 ? 2.996 -20.625 -25.234 1 98.62 102 THR A CA 1
ATOM 804 C C . THR A 1 102 ? 3.355 -21.516 -26.422 1 98.62 102 THR A C 1
ATOM 806 O O . THR A 1 102 ? 2.555 -22.359 -26.828 1 98.62 102 THR A O 1
ATOM 809 N N . PRO A 1 103 ? 4.574 -21.422 -26.953 1 98.19 103 PRO A N 1
ATOM 810 C CA . PRO A 1 103 ? 4.926 -22.328 -28.047 1 98.19 103 PRO A CA 1
ATOM 811 C C . PRO A 1 103 ? 4.746 -23.797 -27.672 1 98.19 103 PRO A C 1
ATOM 813 O O . PRO A 1 103 ? 4.277 -24.594 -28.484 1 98.19 103 PRO A O 1
ATOM 816 N N . THR A 1 104 ? 5.113 -24.141 -26.469 1 98.5 104 THR A N 1
ATOM 817 C CA . THR A 1 104 ? 4.969 -25.531 -26 1 98.5 104 THR A CA 1
ATOM 818 C C . THR A 1 104 ? 3.496 -25.922 -25.938 1 98.5 104 THR A C 1
ATOM 820 O O . THR A 1 104 ? 3.111 -27 -26.406 1 98.5 104 THR A O 1
ATOM 823 N N . LEU A 1 105 ? 2.699 -25.062 -25.406 1 98.62 105 LEU A N 1
ATOM 824 C CA . LEU A 1 105 ? 1.271 -25.344 -25.281 1 98.62 105 LEU A CA 1
ATOM 825 C C . LEU A 1 105 ? 0.633 -25.484 -26.656 1 98.62 105 LEU A C 1
ATOM 827 O O . LEU A 1 105 ? -0.269 -26.312 -26.844 1 98.62 105 LEU A O 1
ATOM 831 N N . LEU A 1 106 ? 1.086 -24.703 -27.609 1 98.25 106 LEU A N 1
ATOM 832 C CA . LEU A 1 106 ? 0.55 -24.797 -28.953 1 98.25 106 LEU A CA 1
ATOM 833 C C . LEU A 1 106 ? 0.861 -26.141 -29.578 1 98.25 106 LEU A C 1
ATOM 835 O O . LEU A 1 106 ? 0.06 -26.672 -30.344 1 98.25 106 LEU A O 1
ATOM 839 N N . ARG A 1 107 ? 1.972 -26.734 -29.219 1 97.75 107 ARG A N 1
ATOM 840 C CA . ARG A 1 107 ? 2.369 -28.031 -29.734 1 97.75 107 ARG A CA 1
ATOM 841 C C . ARG A 1 107 ? 1.621 -29.156 -29.031 1 97.75 107 ARG A C 1
ATOM 843 O O . ARG A 1 107 ? 1.2 -30.125 -29.656 1 97.75 107 ARG A O 1
ATOM 850 N N . TRP A 1 108 ? 1.442 -29.047 -27.781 1 98.38 108 TRP A N 1
ATOM 851 C CA . TRP A 1 108 ? 0.904 -30.125 -26.969 1 98.38 108 TRP A CA 1
ATOM 852 C C . TRP A 1 108 ? -0.617 -30.047 -26.875 1 98.38 108 TRP A C 1
ATOM 854 O O . TRP A 1 108 ? -1.279 -31.016 -26.5 1 98.38 108 TRP A O 1
ATOM 864 N N . GLY A 1 109 ? -1.197 -28.906 -27.266 1 98.12 109 GLY A N 1
ATOM 865 C CA . GLY A 1 109 ? -2.611 -28.625 -27.078 1 98.12 109 GLY A CA 1
ATOM 866 C C . GLY A 1 109 ? -3.516 -29.594 -27.828 1 98.12 109 GLY A C 1
ATOM 867 O O . GLY A 1 109 ? -4.668 -29.797 -27.438 1 98.12 109 GLY A O 1
ATOM 868 N N . VAL A 1 110 ? -3.049 -30.281 -28.828 1 97.12 110 VAL A N 1
ATOM 869 C CA . VAL A 1 110 ? -3.875 -31.125 -29.688 1 97.12 110 VAL A CA 1
ATOM 870 C C . VAL A 1 110 ? -3.945 -32.531 -29.109 1 97.12 110 VAL A C 1
ATOM 872 O O . VAL A 1 110 ? -4.73 -33.375 -29.562 1 97.12 110 VAL A O 1
ATOM 875 N N . TYR A 1 111 ? -3.184 -32.844 -28.109 1 97.69 111 TYR A N 1
ATOM 876 C CA . TYR A 1 111 ? -3.168 -34.188 -27.5 1 97.69 111 TYR A CA 1
ATOM 877 C C . TYR A 1 111 ? -4.133 -34.25 -26.328 1 97.69 111 TYR A C 1
ATOM 879 O O . TYR A 1 111 ? -4.34 -33.281 -25.625 1 97.69 111 TYR A O 1
ATOM 887 N N . ASN A 1 112 ? -4.762 -35.438 -26.156 1 96.88 112 ASN A N 1
ATOM 888 C CA . ASN A 1 112 ? -5.629 -35.688 -25 1 96.88 112 ASN A CA 1
ATOM 889 C C . ASN A 1 112 ? -4.824 -35.906 -23.734 1 96.88 112 ASN A C 1
ATOM 891 O O . ASN A 1 112 ? -4.711 -37.031 -23.266 1 96.88 112 ASN A O 1
ATOM 895 N N . ILE A 1 113 ? -4.34 -34.844 -23.172 1 98.12 113 ILE A N 1
ATOM 896 C CA . ILE A 1 113 ? -3.443 -34.875 -22.031 1 98.12 113 ILE A CA 1
ATOM 897 C C . ILE A 1 113 ? -3.803 -33.75 -21.062 1 98.12 113 ILE A C 1
ATOM 899 O O . ILE A 1 113 ? -4.344 -32.719 -21.484 1 98.12 113 ILE A O 1
ATOM 903 N N . THR A 1 114 ? -3.637 -33.938 -19.75 1 98.69 114 THR A N 1
ATOM 904 C CA . THR A 1 114 ? -3.68 -32.844 -18.797 1 98.69 114 THR A CA 1
ATOM 905 C C . THR A 1 114 ? -2.316 -32.156 -18.688 1 98.69 114 THR A C 1
ATOM 907 O O . THR A 1 114 ? -1.282 -32.844 -18.672 1 98.69 114 THR A O 1
ATOM 910 N N . ILE A 1 115 ? -2.316 -30.859 -18.656 1 98.88 115 ILE A N 1
ATOM 911 C CA . ILE A 1 115 ? -1.063 -30.109 -18.594 1 98.88 115 ILE A CA 1
ATOM 912 C C . ILE A 1 115 ? -1.088 -29.156 -17.406 1 98.88 115 ILE A C 1
ATOM 914 O O . ILE A 1 115 ? -2.01 -28.344 -17.266 1 98.88 115 ILE A O 1
ATOM 918 N N . LEU A 1 116 ? -0.171 -29.297 -16.469 1 98.81 116 LEU A N 1
ATOM 919 C CA . LEU A 1 116 ? 0.177 -28.25 -15.523 1 98.81 116 LEU A CA 1
ATOM 920 C C . LEU A 1 116 ? 1.244 -27.328 -16.094 1 98.81 116 LEU A C 1
ATOM 922 O O . LEU A 1 116 ? 2.402 -27.734 -16.234 1 98.81 116 LEU A O 1
ATOM 926 N N . CYS A 1 117 ? 0.882 -26.141 -16.438 1 98.81 117 CYS A N 1
ATOM 927 C CA . CYS A 1 117 ? 1.821 -25.188 -17.016 1 98.81 117 CYS A CA 1
ATOM 928 C C . CYS A 1 117 ? 2.219 -24.125 -16 1 98.81 117 CYS A C 1
ATOM 930 O O . CYS A 1 117 ? 1.356 -23.469 -15.414 1 98.81 117 CYS A O 1
ATOM 932 N N . GLU A 1 118 ? 3.447 -23.969 -15.781 1 98.25 118 GLU A N 1
ATOM 933 C CA . GLU A 1 118 ? 3.943 -22.906 -14.906 1 98.25 118 GLU A CA 1
ATOM 934 C C . GLU A 1 118 ? 3.52 -21.531 -15.406 1 98.25 118 GLU A C 1
ATOM 936 O O . GLU A 1 118 ? 3.27 -21.344 -16.594 1 98.25 118 GLU A O 1
ATOM 941 N N . LYS A 1 119 ? 3.393 -20.672 -14.492 1 97.88 119 LYS A N 1
ATOM 942 C CA . LYS A 1 119 ? 3.109 -19.281 -14.82 1 97.88 119 LYS A CA 1
ATOM 943 C C . LYS A 1 119 ? 4.371 -18.547 -15.273 1 97.88 119 LYS A C 1
ATOM 945 O O . LYS A 1 119 ? 5.48 -18.922 -14.875 1 97.88 119 LYS A O 1
ATOM 950 N N . PRO A 1 120 ? 4.316 -17.453 -16.062 1 98.25 120 PRO A N 1
ATOM 951 C CA . PRO A 1 120 ? 3.115 -17.031 -16.781 1 98.25 120 PRO A CA 1
ATOM 952 C C . PRO A 1 120 ? 2.865 -17.859 -18.047 1 98.25 120 PRO A C 1
ATOM 954 O O . PRO A 1 120 ? 3.811 -18.359 -18.656 1 98.25 120 PRO A O 1
ATOM 957 N N . VAL A 1 121 ? 1.607 -17.953 -18.438 1 98.31 121 VAL A N 1
ATOM 958 C CA . VAL A 1 121 ? 1.256 -18.812 -19.562 1 98.31 121 VAL A CA 1
ATOM 959 C C . VAL A 1 121 ? 1.676 -18.156 -20.875 1 98.31 121 VAL A C 1
ATOM 961 O O . VAL A 1 121 ? 1.812 -18.828 -21.906 1 98.31 121 VAL A O 1
ATOM 964 N N . SER A 1 122 ? 1.812 -16.906 -20.891 1 98.44 122 SER A N 1
ATOM 965 C CA . SER A 1 122 ? 2.322 -16.125 -22.016 1 98.44 122 SER A CA 1
ATOM 966 C C . SER A 1 122 ? 3.137 -14.93 -21.531 1 98.44 122 SER A C 1
ATOM 968 O O . SER A 1 122 ? 3.006 -14.5 -20.391 1 98.44 122 SER A O 1
ATOM 970 N N . VAL A 1 123 ? 4.023 -14.383 -22.469 1 97.94 123 VAL A N 1
ATOM 971 C CA . VAL A 1 123 ? 4.934 -13.336 -22.016 1 97.94 123 VAL A CA 1
ATOM 972 C C . VAL A 1 123 ? 4.68 -12.055 -22.812 1 97.94 123 VAL A C 1
ATOM 974 O O . VAL A 1 123 ? 5.332 -11.039 -22.578 1 97.94 123 VAL A O 1
ATOM 977 N N . SER A 1 124 ? 3.771 -12.086 -23.812 1 97.5 124 SER A N 1
ATOM 978 C CA . SER A 1 124 ? 3.475 -10.945 -24.672 1 97.5 124 SER A CA 1
ATOM 979 C C . SER A 1 124 ? 2.027 -10.977 -25.141 1 97.5 124 SER A C 1
ATOM 981 O O . SER A 1 124 ? 1.345 -11.992 -25.016 1 97.5 124 SER A O 1
ATOM 983 N N . GLN A 1 125 ? 1.647 -9.836 -25.672 1 97.5 125 GLN A N 1
ATOM 984 C CA . GLN A 1 125 ? 0.308 -9.758 -26.234 1 97.5 125 GLN A CA 1
ATOM 985 C C . GLN A 1 125 ? 0.147 -10.75 -27.391 1 97.5 125 GLN A C 1
ATOM 987 O O . GLN A 1 125 ? -0.903 -11.383 -27.531 1 97.5 125 GLN A O 1
ATOM 992 N N . ASP A 1 126 ? 1.134 -10.875 -28.219 1 98.06 126 ASP A N 1
ATOM 993 C CA . ASP A 1 126 ? 1.082 -11.805 -29.344 1 98.06 126 ASP A CA 1
ATOM 994 C C . ASP A 1 126 ? 0.882 -13.234 -28.875 1 98.06 126 ASP A C 1
ATOM 996 O O . ASP A 1 126 ? 0.001 -13.945 -29.359 1 98.06 126 ASP A O 1
ATOM 1000 N N . GLN A 1 127 ? 1.695 -13.695 -27.922 1 98.5 127 GLN A N 1
ATOM 1001 C CA . GLN A 1 127 ? 1.551 -15.039 -27.375 1 98.5 127 GLN A CA 1
ATOM 1002 C C . GLN A 1 127 ? 0.177 -15.227 -26.734 1 98.5 127 GLN A C 1
ATOM 1004 O O . GLN A 1 127 ? -0.45 -16.281 -26.891 1 98.5 127 GLN A O 1
ATOM 1009 N N . HIS A 1 128 ? -0.183 -14.211 -26.016 1 98.25 128 HIS A N 1
ATOM 1010 C CA . HIS A 1 128 ? -1.487 -14.211 -25.359 1 98.25 128 HIS A CA 1
ATOM 1011 C C . HIS A 1 128 ? -2.605 -14.461 -26.359 1 98.25 128 HIS A C 1
ATOM 1013 O O . HIS A 1 128 ? -3.416 -15.367 -26.188 1 98.25 128 HIS A O 1
A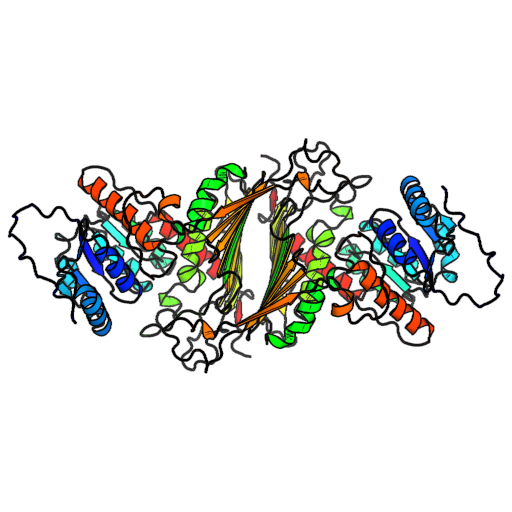TOM 1019 N N . ASP A 1 129 ? -2.621 -13.68 -27.406 1 98.25 129 ASP A N 1
ATOM 1020 C CA . ASP A 1 129 ? -3.666 -13.758 -28.406 1 98.25 129 ASP A CA 1
ATOM 1021 C C . ASP A 1 129 ? -3.602 -15.086 -29.172 1 98.25 129 ASP A C 1
ATOM 1023 O O . ASP A 1 129 ? -4.637 -15.68 -29.484 1 98.25 129 ASP A O 1
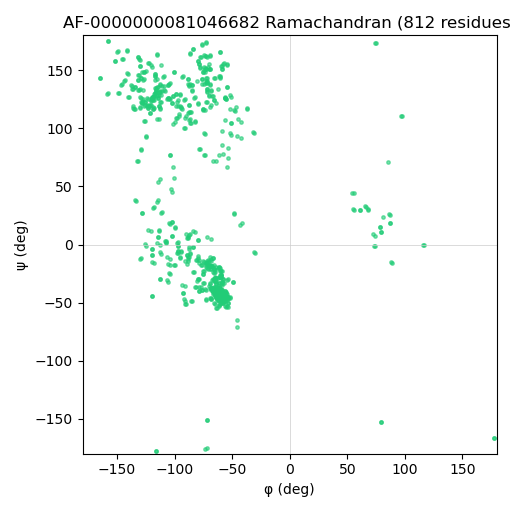ATOM 1027 N N . GLU A 1 130 ? -2.447 -15.531 -29.422 1 98.31 130 GLU A N 1
ATOM 1028 C CA . GLU A 1 130 ? -2.26 -16.797 -30.125 1 98.31 130 GLU A CA 1
ATOM 1029 C C . GLU A 1 130 ? -2.818 -17.969 -29.312 1 98.31 130 GLU A C 1
ATOM 1031 O O . GLU A 1 130 ? -3.488 -18.844 -29.859 1 98.31 130 GLU A O 1
ATOM 1036 N N . LEU A 1 131 ? -2.516 -17.969 -28.094 1 98.19 131 LEU A N 1
ATOM 1037 C CA . LEU A 1 131 ? -2.971 -19.047 -27.234 1 98.19 131 LEU A CA 1
ATOM 1038 C C . LEU A 1 131 ? -4.492 -19.031 -27.094 1 98.19 131 LEU A C 1
ATOM 1040 O O . LEU A 1 131 ? -5.129 -20.094 -27.109 1 98.19 131 LEU A O 1
ATOM 1044 N N . ILE A 1 132 ? -5.066 -17.844 -26.953 1 98.06 132 ILE A N 1
ATOM 1045 C CA . ILE A 1 132 ? -6.52 -17.719 -26.891 1 98.06 132 ILE A CA 1
ATOM 1046 C C . ILE A 1 132 ? -7.145 -18.297 -28.141 1 98.06 132 ILE A C 1
ATOM 1048 O O . ILE A 1 132 ? -8.078 -19.109 -28.062 1 98.06 132 ILE A O 1
ATOM 1052 N N . ALA A 1 133 ? -6.648 -17.938 -29.25 1 98.19 133 ALA A N 1
ATOM 1053 C CA . ALA A 1 133 ? -7.176 -18.391 -30.531 1 98.19 133 ALA A CA 1
ATOM 1054 C C . ALA A 1 133 ? -7.043 -19.906 -30.672 1 98.19 133 ALA A C 1
ATOM 1056 O O . ALA A 1 133 ? -8.008 -20.594 -31.031 1 98.19 133 ALA A O 1
ATOM 1057 N N . ALA A 1 134 ? -5.938 -20.438 -30.344 1 98.31 134 ALA A N 1
ATOM 1058 C CA . ALA A 1 134 ? -5.66 -21.859 -30.516 1 98.31 134 ALA A CA 1
ATOM 1059 C C . ALA A 1 134 ? -6.543 -22.703 -29.594 1 98.31 134 ALA A C 1
ATOM 1061 O O . ALA A 1 134 ? -7.02 -23.766 -29.984 1 98.31 134 ALA A O 1
ATOM 1062 N N . SER A 1 135 ? -6.723 -22.203 -28.375 1 97.81 135 SER A N 1
ATOM 1063 C CA . SER A 1 135 ? -7.449 -22.969 -27.375 1 97.81 135 SER A CA 1
ATOM 1064 C C . SER A 1 135 ? -8.93 -23.078 -27.719 1 97.81 135 SER A C 1
ATOM 1066 O O . SER A 1 135 ? -9.648 -23.891 -27.141 1 97.81 135 SER A O 1
ATOM 1068 N N . LYS A 1 136 ? -9.375 -22.328 -28.688 1 97.31 136 LYS A N 1
ATOM 1069 C CA . LYS A 1 136 ? -10.781 -22.344 -29.094 1 97.31 136 LYS A CA 1
ATOM 1070 C C . LYS A 1 136 ? -10.992 -23.25 -30.297 1 97.31 136 LYS A C 1
ATOM 1072 O O . LYS A 1 136 ? -12.133 -23.516 -30.703 1 97.31 136 LYS A O 1
ATOM 1077 N N . LEU A 1 137 ? -9.984 -23.734 -30.859 1 97.69 137 LEU A N 1
ATOM 1078 C CA . LEU A 1 137 ? -10.078 -24.578 -32.031 1 97.69 137 LEU A CA 1
ATOM 1079 C C . LEU A 1 137 ? -10.602 -25.969 -31.688 1 97.69 137 LEU A C 1
ATOM 1081 O O . LEU A 1 137 ? -10.328 -26.469 -30.594 1 97.69 137 LEU A O 1
ATOM 1085 N N . PRO A 1 138 ? -11.242 -26.625 -32.594 1 97.38 138 PRO A N 1
ATOM 1086 C CA . PRO A 1 138 ? -11.781 -27.969 -32.344 1 97.38 138 PRO A CA 1
ATOM 1087 C C . PRO A 1 138 ? -10.688 -29 -32.094 1 97.38 138 PRO A C 1
ATOM 1089 O O . PRO A 1 138 ? -10.93 -30.016 -31.422 1 97.38 138 PRO A O 1
ATOM 1092 N N . GLU A 1 139 ? -9.547 -28.781 -32.656 1 97.38 139 GLU A N 1
ATOM 1093 C CA . GLU A 1 139 ? -8.438 -29.719 -32.5 1 97.38 139 GLU A CA 1
ATOM 1094 C C . GLU A 1 139 ? -7.836 -29.672 -31.109 1 97.38 139 GLU A C 1
ATOM 1096 O O . GLU A 1 139 ? -7.094 -30.578 -30.703 1 97.38 139 GLU A O 1
ATOM 1101 N N . TRP A 1 140 ? -8.125 -28.578 -30.391 1 98 140 TRP A N 1
ATOM 1102 C CA . TRP A 1 140 ? -7.598 -28.469 -29.031 1 98 140 TRP A CA 1
ATOM 1103 C C . TRP A 1 140 ? -8.211 -29.531 -28.125 1 98 140 TRP A C 1
ATOM 1105 O O . TRP A 1 140 ? -9.438 -29.641 -28.031 1 98 140 TRP A O 1
ATOM 1115 N N . SER A 1 141 ? -7.359 -30.375 -27.453 1 97.25 141 SER A N 1
ATOM 1116 C CA . SER A 1 141 ? -7.867 -31.484 -26.641 1 97.25 141 SER A CA 1
ATOM 1117 C C . SER A 1 141 ? -7.254 -31.484 -25.25 1 97.25 141 SER A C 1
ATOM 1119 O O . SER A 1 141 ? -7.746 -32.188 -24.359 1 97.25 141 SER A O 1
ATOM 1121 N N . ALA A 1 142 ? -6.238 -30.688 -25.078 1 98.25 142 ALA A N 1
ATOM 1122 C CA . ALA A 1 142 ? -5.523 -30.688 -23.797 1 98.25 142 ALA A CA 1
ATOM 1123 C C . ALA A 1 142 ? -6.348 -30.016 -22.703 1 98.25 142 ALA A C 1
ATOM 1125 O O . ALA A 1 142 ? -7.102 -29.078 -22.969 1 98.25 142 ALA A O 1
ATOM 1126 N N . ARG A 1 143 ? -6.281 -30.531 -21.484 1 98.44 143 ARG A N 1
ATOM 1127 C CA . ARG A 1 143 ? -6.832 -29.922 -20.266 1 98.44 143 ARG A CA 1
ATOM 1128 C C . ARG A 1 143 ? -5.758 -29.156 -19.5 1 98.44 143 ARG A C 1
ATOM 1130 O O . ARG A 1 143 ? -4.73 -29.734 -19.125 1 98.44 143 ARG A O 1
ATOM 1137 N N . LEU A 1 144 ? -6.016 -27.922 -19.25 1 98.62 144 LEU A N 1
ATOM 1138 C CA . LEU A 1 144 ? -4.945 -27.078 -18.734 1 98.62 144 LEU A CA 1
ATOM 1139 C C . LEU A 1 144 ? -5.215 -26.688 -17.281 1 98.62 144 LEU A C 1
ATOM 1141 O O . LEU A 1 144 ? -6.355 -26.391 -16.922 1 98.62 144 LEU A O 1
ATOM 1145 N N . TRP A 1 145 ? -4.195 -26.75 -16.453 1 98.69 145 TRP A N 1
ATOM 1146 C CA . TRP A 1 145 ? -4.074 -26.188 -15.117 1 98.69 145 TRP A CA 1
ATOM 1147 C C . TRP A 1 145 ? -2.889 -25.219 -15.039 1 98.69 145 TRP A C 1
ATOM 1149 O O . TRP A 1 145 ? -1.741 -25.625 -15.234 1 98.69 145 TRP A O 1
ATOM 1159 N N . ILE A 1 146 ? -3.146 -23.922 -14.844 1 98.69 146 ILE A N 1
ATOM 1160 C CA . ILE A 1 146 ? -2.055 -22.953 -14.734 1 98.69 146 ILE A CA 1
ATOM 1161 C C . ILE A 1 146 ? -1.546 -22.906 -13.297 1 98.69 146 ILE A C 1
ATOM 1163 O O . ILE A 1 146 ? -2.338 -22.812 -12.359 1 98.69 146 ILE A O 1
ATOM 1167 N N . ALA A 1 147 ? -0.256 -22.953 -13.125 1 97.5 147 ALA A N 1
ATOM 1168 C CA . ALA A 1 147 ? 0.37 -23.094 -11.812 1 97.5 147 ALA A CA 1
ATOM 1169 C C . ALA A 1 147 ? 0.389 -21.75 -11.07 1 97.5 147 ALA A C 1
ATOM 1171 O O . ALA A 1 147 ? 1.426 -21.094 -11.008 1 97.5 147 ALA A O 1
ATOM 1172 N N . MET A 1 148 ? -0.716 -21.406 -10.445 1 96.94 148 MET A N 1
ATOM 1173 C CA . MET A 1 148 ? -0.824 -20.25 -9.562 1 96.94 148 MET A CA 1
ATOM 1174 C C . MET A 1 148 ? -0.832 -20.688 -8.094 1 96.94 148 MET A C 1
ATOM 1176 O O . MET A 1 148 ? -1.84 -20.531 -7.406 1 96.94 148 MET A O 1
ATOM 1180 N N . GLU A 1 149 ? 0.312 -21.016 -7.574 1 94.06 149 GLU A N 1
ATOM 1181 C CA . GLU A 1 149 ? 0.432 -21.703 -6.289 1 94.06 149 GLU A CA 1
ATOM 1182 C C . GLU A 1 149 ? 0.123 -20.766 -5.129 1 94.06 149 GLU A C 1
ATOM 1184 O O . GLU A 1 149 ? -0.161 -21.203 -4.016 1 94.06 149 GLU A O 1
ATOM 1189 N N . TYR A 1 150 ? 0.114 -19.406 -5.359 1 95.12 150 TYR A N 1
ATOM 1190 C CA . TYR A 1 150 ? -0.146 -18.453 -4.289 1 95.12 150 TYR A CA 1
ATOM 1191 C C . TYR A 1 150 ? -1.568 -18.594 -3.762 1 95.12 150 TYR A C 1
ATOM 1193 O O . TYR A 1 150 ? -1.859 -18.203 -2.629 1 95.12 150 TYR A O 1
ATOM 1201 N N . ARG A 1 151 ? -2.463 -19.188 -4.629 1 96.19 151 ARG A N 1
ATOM 1202 C CA . ARG A 1 151 ? -3.838 -19.422 -4.203 1 96.19 151 ARG A CA 1
ATOM 1203 C C . ARG A 1 151 ? -3.883 -20.328 -2.977 1 96.19 151 ARG A C 1
ATOM 1205 O O . ARG A 1 151 ? -4.844 -20.297 -2.207 1 96.19 151 ARG A O 1
ATOM 1212 N N . TYR A 1 152 ? -2.795 -21.109 -2.818 1 94.88 152 TYR A N 1
ATOM 1213 C CA . TYR A 1 152 ? -2.871 -22.188 -1.844 1 94.88 152 TYR A CA 1
ATOM 1214 C C . TYR A 1 152 ? -2.031 -21.875 -0.612 1 94.88 152 TYR A C 1
ATOM 1216 O O . TYR A 1 152 ? -1.875 -22.719 0.275 1 94.88 152 TYR A O 1
ATOM 1224 N N . ILE A 1 153 ? -1.413 -20.703 -0.59 1 94.06 153 ILE A N 1
ATOM 1225 C CA . ILE A 1 153 ? -0.781 -20.25 0.645 1 94.06 153 ILE A CA 1
ATOM 1226 C C . ILE A 1 153 ? -1.811 -20.234 1.772 1 94.06 153 ILE A C 1
ATOM 1228 O O . ILE A 1 153 ? -2.879 -19.641 1.634 1 94.06 153 ILE A O 1
ATOM 1232 N N . PRO A 1 154 ? -1.501 -20.891 2.836 1 93.69 154 PRO A N 1
ATOM 1233 C CA . PRO A 1 154 ? -2.529 -21.094 3.857 1 93.69 154 PRO A CA 1
ATOM 1234 C C . PRO A 1 154 ? -3.182 -19.797 4.316 1 93.69 154 PRO A C 1
ATOM 1236 O O . PRO A 1 154 ? -4.406 -19.719 4.445 1 93.69 154 PRO A O 1
ATOM 1239 N N . ALA A 1 155 ? -2.406 -18.75 4.59 1 95.56 155 ALA A N 1
ATOM 1240 C CA . ALA A 1 155 ? -2.955 -17.469 5.02 1 95.56 155 ALA A CA 1
ATOM 1241 C C . ALA A 1 155 ? -3.873 -16.875 3.951 1 95.56 155 ALA A C 1
ATOM 1243 O O . ALA A 1 155 ? -4.891 -16.266 4.27 1 95.56 155 ALA A O 1
ATOM 1244 N N . ILE A 1 156 ? -3.541 -17.031 2.697 1 96.5 156 ILE A N 1
ATOM 1245 C CA . ILE A 1 156 ? -4.359 -16.531 1.6 1 96.5 156 ILE A CA 1
ATOM 1246 C C . ILE A 1 156 ? -5.656 -17.328 1.513 1 96.5 156 ILE A C 1
ATOM 1248 O O . ILE A 1 156 ? -6.742 -16.75 1.378 1 96.5 156 ILE A O 1
ATOM 1252 N N . ALA A 1 157 ? -5.492 -18.656 1.604 1 96.31 157 ALA A N 1
ATOM 1253 C CA . ALA A 1 157 ? -6.68 -19.5 1.579 1 96.31 157 ALA A CA 1
ATOM 1254 C C . ALA A 1 157 ? -7.637 -19.141 2.711 1 96.31 157 ALA A C 1
ATOM 1256 O O . ALA A 1 157 ? -8.852 -19.078 2.508 1 96.31 157 ALA A O 1
ATOM 1257 N N . LYS A 1 158 ? -7.07 -18.984 3.852 1 97.38 158 LYS A N 1
ATOM 1258 C CA . LYS A 1 158 ? -7.902 -18.594 4.988 1 97.38 158 LYS A CA 1
ATOM 1259 C C . LYS A 1 158 ? -8.57 -17.234 4.742 1 97.38 158 LYS A C 1
ATOM 1261 O O . LYS A 1 158 ? -9.766 -17.078 5 1 97.38 158 LYS A O 1
ATOM 1266 N N . LEU A 1 159 ? -7.801 -16.266 4.309 1 98.5 159 LEU A N 1
ATOM 1267 C CA . LEU A 1 159 ? -8.344 -14.961 3.986 1 98.5 159 LEU A CA 1
ATOM 1268 C C . LEU A 1 159 ? -9.523 -15.078 3.027 1 98.5 159 LEU A C 1
ATOM 1270 O O . LEU A 1 159 ? -10.57 -14.469 3.25 1 98.5 159 LEU A O 1
ATOM 1274 N N . LEU A 1 160 ? -9.398 -15.875 2 1 98 160 LEU A N 1
ATOM 1275 C CA . LEU A 1 160 ? -10.469 -16.078 1.022 1 98 160 LEU A CA 1
ATOM 1276 C C . LEU A 1 160 ? -11.719 -16.641 1.691 1 98 160 LEU A C 1
ATOM 1278 O O . LEU A 1 160 ? -12.836 -16.219 1.374 1 98 160 LEU A O 1
ATOM 1282 N N . SER A 1 161 ? -11.539 -17.516 2.619 1 97.94 161 SER A N 1
ATOM 1283 C CA . SER A 1 161 ? -12.68 -18.141 3.295 1 97.94 161 SER A CA 1
ATOM 1284 C C . SER A 1 161 ? -13.414 -17.125 4.172 1 97.94 161 SER A C 1
ATOM 1286 O O . SER A 1 161 ? -14.586 -17.328 4.508 1 97.94 161 SER A O 1
ATOM 1288 N N . LEU A 1 162 ? -12.75 -16.062 4.531 1 98.31 162 LEU A N 1
ATOM 1289 C CA . LEU A 1 162 ? -13.305 -15.109 5.484 1 98.31 162 LEU A CA 1
ATOM 1290 C C . LEU A 1 162 ? -13.945 -13.93 4.762 1 98.31 162 LEU A C 1
ATOM 1292 O O . LEU A 1 162 ? -14.555 -13.062 5.395 1 98.31 162 LEU A O 1
ATOM 1296 N N . LEU A 1 163 ? -13.836 -13.836 3.449 1 98.19 163 LEU A N 1
ATOM 1297 C CA . LEU A 1 163 ? -14.281 -12.68 2.668 1 98.19 163 LEU A CA 1
ATOM 1298 C C . LEU A 1 163 ? -15.75 -12.375 2.938 1 98.19 163 LEU A C 1
ATOM 1300 O O . LEU A 1 163 ? -16.125 -11.211 3.086 1 98.19 163 LEU A O 1
ATOM 1304 N N . PRO A 1 164 ? -16.688 -13.414 3.064 1 97.5 164 PRO A N 1
ATOM 1305 C CA . PRO A 1 164 ? -18.094 -13.109 3.316 1 97.5 164 PRO A CA 1
ATOM 1306 C C . PRO A 1 164 ? -18.312 -12.359 4.629 1 97.5 164 PRO A C 1
ATOM 1308 O O . PRO A 1 164 ? -19.297 -11.633 4.77 1 97.5 164 PRO A O 1
ATOM 1311 N N . GLU A 1 165 ? -17.406 -12.469 5.52 1 96.69 165 GLU A N 1
ATOM 1312 C CA . GLU A 1 165 ? -17.562 -11.891 6.852 1 96.69 165 GLU A CA 1
ATOM 1313 C C . GLU A 1 165 ? -17.375 -10.375 6.82 1 96.69 165 GLU A C 1
ATOM 1315 O O . GLU A 1 165 ? -17.75 -9.68 7.77 1 96.69 165 GLU A O 1
ATOM 1320 N N . ILE A 1 166 ? -16.828 -9.828 5.719 1 95.62 166 ILE A N 1
ATOM 1321 C CA . ILE A 1 166 ? -16.484 -8.414 5.766 1 95.62 166 ILE A CA 1
ATOM 1322 C C . ILE A 1 166 ? -17.359 -7.629 4.793 1 95.62 166 ILE A C 1
ATOM 1324 O O . ILE A 1 166 ? -17.062 -6.469 4.484 1 95.62 166 ILE A O 1
ATOM 1328 N N . GLY A 1 167 ? -18.359 -8.156 4.273 1 93.94 167 GLY A N 1
ATOM 1329 C CA . GLY A 1 167 ? -19.344 -7.457 3.455 1 93.94 167 GLY A CA 1
ATOM 1330 C C . GLY A 1 167 ? -18.875 -7.242 2.025 1 93.94 167 GLY A C 1
ATOM 1331 O O . GLY A 1 167 ? -18.172 -8.078 1.466 1 93.94 167 GLY A O 1
ATOM 1332 N N . GLU A 1 168 ? -19.391 -6.184 1.396 1 92.56 168 GLU A N 1
ATOM 1333 C CA . GLU A 1 168 ? -19.016 -5.871 0.02 1 92.56 168 GLU A CA 1
ATOM 1334 C C . GLU A 1 168 ? -17.578 -5.375 -0.063 1 92.56 168 GLU A C 1
ATOM 1336 O O . GLU A 1 168 ? -17.188 -4.445 0.646 1 92.56 168 GLU A O 1
ATOM 1341 N N . LEU A 1 169 ? -16.812 -5.973 -0.917 1 95.12 169 LEU A N 1
ATOM 1342 C CA . LEU A 1 169 ? -15.406 -5.602 -1.028 1 95.12 169 LEU A CA 1
ATOM 1343 C C . LEU A 1 169 ? -15.258 -4.234 -1.682 1 95.12 169 LEU A C 1
ATOM 1345 O O . LEU A 1 169 ? -15.898 -3.949 -2.695 1 95.12 169 LEU A O 1
ATOM 1349 N N . LYS A 1 170 ? -14.414 -3.398 -1.07 1 94.94 170 LYS A N 1
ATOM 1350 C CA . LYS A 1 170 ? -14.242 -2.035 -1.562 1 94.94 170 LYS A CA 1
ATOM 1351 C C . LYS A 1 170 ? -12.797 -1.782 -1.982 1 94.94 170 LYS A C 1
ATOM 1353 O O . LYS A 1 170 ? -12.539 -1.159 -3.016 1 94.94 170 LYS A O 1
ATOM 1358 N N . MET A 1 171 ? -11.836 -2.215 -1.188 1 96.88 171 MET A N 1
ATOM 1359 C CA . MET A 1 171 ? -10.422 -1.982 -1.462 1 96.88 171 MET A CA 1
ATOM 1360 C C . MET A 1 171 ? -9.609 -3.26 -1.264 1 96.88 171 MET A C 1
ATOM 1362 O O . MET A 1 171 ? -9.836 -4.004 -0.309 1 96.88 171 MET A O 1
ATOM 1366 N N . VAL A 1 172 ? -8.734 -3.518 -2.172 1 98.31 172 VAL A N 1
ATOM 1367 C CA . VAL A 1 172 ? -7.773 -4.609 -2.047 1 98.31 172 VAL A CA 1
ATOM 1368 C C . VAL A 1 172 ? -6.359 -4.09 -2.295 1 98.31 172 VAL A C 1
ATOM 1370 O O . VAL A 1 172 ? -6.086 -3.492 -3.338 1 98.31 172 VAL A O 1
ATOM 1373 N N . THR A 1 173 ? -5.453 -4.246 -1.346 1 98.62 173 THR A N 1
ATOM 1374 C CA . THR A 1 173 ? -4.043 -3.906 -1.505 1 98.62 173 THR A CA 1
ATOM 1375 C C . THR A 1 173 ? -3.164 -5.137 -1.3 1 98.62 173 THR A C 1
ATOM 1377 O O . THR A 1 173 ? -3.322 -5.863 -0.315 1 98.62 173 THR A O 1
ATOM 1380 N N . ILE A 1 174 ? -2.316 -5.41 -2.266 1 98.75 174 ILE A N 1
ATOM 1381 C CA . ILE A 1 174 ? -1.308 -6.453 -2.135 1 98.75 174 ILE A CA 1
ATOM 1382 C C . ILE A 1 174 ? 0.086 -5.844 -2.258 1 98.75 174 ILE A C 1
ATOM 1384 O O . ILE A 1 174 ? 0.361 -5.086 -3.193 1 98.75 174 ILE A O 1
ATOM 1388 N N . ARG A 1 175 ? 0.919 -6.102 -1.3 1 98.19 175 ARG A N 1
ATOM 1389 C CA . ARG A 1 175 ? 2.307 -5.648 -1.303 1 98.19 175 ARG A CA 1
ATOM 1390 C C . ARG A 1 175 ? 3.27 -6.832 -1.332 1 98.19 175 ARG A C 1
ATOM 1392 O O . ARG A 1 175 ? 3.082 -7.809 -0.606 1 98.19 175 ARG A O 1
ATOM 1399 N N . GLU A 1 176 ? 4.195 -6.77 -2.209 1 97.56 176 GLU A N 1
ATOM 1400 C CA . GLU A 1 176 ? 5.281 -7.742 -2.285 1 97.56 176 GLU A CA 1
ATOM 1401 C C . GLU A 1 176 ? 6.637 -7.07 -2.072 1 97.56 176 GLU A C 1
ATOM 1403 O O . GLU A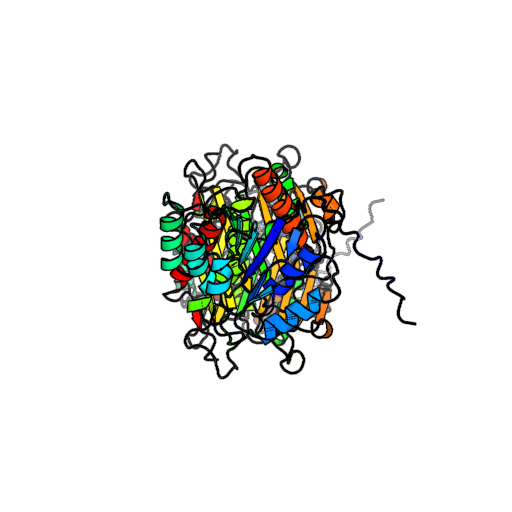 1 176 ? 7.004 -6.152 -2.809 1 97.56 176 GLU A O 1
ATOM 1408 N N . ASN A 1 177 ? 7.348 -7.441 -1.054 1 96 177 ASN A N 1
ATOM 1409 C CA . ASN A 1 177 ? 8.727 -7.055 -0.767 1 96 177 ASN A CA 1
ATOM 1410 C C . ASN A 1 177 ? 9.672 -8.242 -0.889 1 96 177 ASN A C 1
ATOM 1412 O O . ASN A 1 177 ? 9.539 -9.227 -0.168 1 96 177 ASN A O 1
ATOM 1416 N N . ARG A 1 178 ? 10.648 -8.086 -1.744 1 93.94 178 ARG A N 1
ATOM 1417 C CA . ARG A 1 178 ? 11.531 -9.234 -1.906 1 93.94 178 ARG A CA 1
ATOM 1418 C C . ARG A 1 178 ? 12.891 -8.812 -2.461 1 93.94 178 ARG A C 1
ATOM 1420 O O . ARG A 1 178 ? 13.109 -7.629 -2.732 1 93.94 178 ARG A O 1
ATOM 1427 N N . TYR A 1 179 ? 13.828 -9.812 -2.551 1 91.69 179 TYR A N 1
ATOM 1428 C CA . TYR A 1 179 ? 15.102 -9.648 -3.236 1 91.69 179 TYR A CA 1
ATOM 1429 C C . TYR A 1 179 ? 14.93 -9.75 -4.746 1 91.69 179 TYR A C 1
ATOM 1431 O O . TYR A 1 179 ? 13.875 -10.172 -5.23 1 91.69 179 TYR A O 1
ATOM 1439 N N . PRO A 1 180 ? 15.891 -9.266 -5.5 1 90.06 180 PRO A N 1
ATOM 1440 C CA . PRO A 1 180 ? 15.797 -9.312 -6.961 1 90.06 180 PRO A CA 1
ATOM 1441 C C . PRO A 1 180 ? 15.703 -10.742 -7.5 1 90.06 180 PRO A C 1
ATOM 1443 O O . PRO A 1 180 ? 15.945 -11.703 -6.762 1 90.06 180 PRO A O 1
ATOM 1446 N N . PHE A 1 181 ? 15.328 -10.836 -8.742 1 89.56 181 PHE A N 1
ATOM 1447 C CA . PHE A 1 181 ? 15.344 -12.141 -9.383 1 89.56 181 PHE A CA 1
ATOM 1448 C C . PHE A 1 181 ? 16.719 -12.789 -9.258 1 89.56 181 PHE A C 1
ATOM 1450 O O . PHE A 1 181 ? 17.734 -12.133 -9.477 1 89.56 181 PHE A O 1
ATOM 1457 N N . LEU A 1 182 ? 16.672 -14.039 -8.922 1 86.38 182 LEU A N 1
ATOM 1458 C CA . LEU A 1 182 ? 17.906 -14.805 -8.82 1 86.38 182 LEU A CA 1
ATOM 1459 C C . LEU A 1 182 ? 18.516 -15.023 -10.203 1 86.38 182 LEU A C 1
ATOM 1461 O O . LEU A 1 182 ? 17.812 -15.047 -11.203 1 86.38 182 LEU A O 1
ATOM 1465 N N . HIS A 1 183 ? 19.797 -15.133 -10.18 1 83.06 183 HIS A N 1
ATOM 1466 C CA . HIS A 1 183 ? 20.484 -15.367 -11.445 1 83.06 183 HIS A CA 1
ATOM 1467 C C . HIS A 1 183 ? 20.141 -16.75 -12.008 1 83.06 183 HIS A C 1
ATOM 1469 O O . HIS A 1 183 ? 20.156 -17.734 -11.281 1 83.06 183 HIS A O 1
ATOM 1475 N N . LYS A 1 184 ? 19.734 -16.719 -13.227 1 81.19 184 LYS A N 1
ATOM 1476 C CA . LYS A 1 184 ? 19.438 -17.953 -13.945 1 81.19 184 LYS A CA 1
ATOM 1477 C C . LYS A 1 184 ? 20.391 -18.156 -15.117 1 81.19 184 LYS A C 1
ATOM 1479 O O . LYS A 1 184 ? 21.094 -17.219 -15.516 1 81.19 184 LYS A O 1
ATOM 1484 N N . ILE A 1 185 ? 20.359 -19.391 -15.555 1 71.75 185 ILE A N 1
ATOM 1485 C CA . ILE A 1 185 ? 21.188 -19.719 -16.703 1 71.75 185 ILE A CA 1
ATOM 1486 C C . ILE A 1 185 ? 20.859 -18.797 -17.875 1 71.75 185 ILE A C 1
ATOM 1488 O O . ILE A 1 185 ? 19.688 -18.578 -18.188 1 71.75 185 ILE A O 1
ATOM 1492 N N . GLY A 1 186 ? 21.828 -18.156 -18.391 1 77.62 186 GLY A N 1
ATOM 1493 C CA . GLY A 1 186 ? 21.656 -17.297 -19.547 1 77.62 186 GLY A CA 1
ATOM 1494 C C . GLY A 1 186 ? 20.938 -16 -19.234 1 77.62 186 GLY A C 1
ATOM 1495 O O . GLY A 1 186 ? 20.625 -15.227 -20.141 1 77.62 186 GLY A O 1
ATOM 1496 N N . GLU A 1 187 ? 20.547 -15.805 -18.078 1 82.56 187 GLU A N 1
ATOM 1497 C CA . GLU A 1 187 ? 19.922 -14.578 -17.578 1 82.56 187 GLU A CA 1
ATOM 1498 C C . GLU A 1 187 ? 18.625 -14.289 -18.328 1 82.56 187 GLU A C 1
ATOM 1500 O O . GLU A 1 187 ? 18.281 -13.125 -18.547 1 82.56 187 GLU A O 1
ATOM 1505 N N . TRP A 1 188 ? 17.984 -15.383 -18.781 1 86.75 188 TRP A N 1
ATOM 1506 C CA . TRP A 1 188 ? 16.781 -15.195 -19.578 1 86.75 188 TRP A CA 1
ATOM 1507 C C . TRP A 1 188 ? 15.711 -14.445 -18.797 1 86.75 188 TRP A C 1
ATOM 1509 O O . TRP A 1 188 ? 14.883 -13.742 -19.375 1 86.75 188 TRP A O 1
ATOM 1519 N N . ASN A 1 189 ? 15.742 -14.539 -17.438 1 86.81 189 ASN A N 1
ATOM 1520 C CA . ASN A 1 189 ? 14.703 -13.969 -16.594 1 86.81 189 ASN A CA 1
ATOM 1521 C C . ASN A 1 189 ? 14.891 -12.469 -16.406 1 86.81 189 ASN A C 1
ATOM 1523 O O . ASN A 1 189 ? 14.109 -11.812 -15.719 1 86.81 189 ASN A O 1
ATOM 1527 N N . ARG A 1 190 ? 15.875 -11.922 -17.078 1 89.88 190 ARG A N 1
ATOM 1528 C CA . ARG A 1 190 ? 16.109 -10.477 -17.047 1 89.88 190 ARG A CA 1
ATOM 1529 C C . ARG A 1 190 ? 15.836 -9.852 -18.406 1 89.88 190 ARG A C 1
ATOM 1531 O O . ARG A 1 190 ? 15.961 -8.641 -18.578 1 89.88 190 ARG A O 1
ATOM 1538 N N . ASP A 1 191 ? 15.586 -10.703 -19.312 1 92.5 191 ASP A N 1
ATOM 1539 C CA . ASP A 1 191 ? 15.227 -10.289 -20.656 1 92.5 191 ASP A CA 1
ATOM 1540 C C . ASP A 1 191 ? 13.719 -10.07 -20.797 1 92.5 191 ASP A C 1
ATOM 1542 O O . ASP A 1 191 ? 12.945 -11.031 -20.797 1 92.5 191 ASP A O 1
ATOM 1546 N N . ARG A 1 192 ? 13.32 -8.875 -21 1 92.81 192 ARG A N 1
ATOM 1547 C CA . ARG A 1 192 ? 11.906 -8.523 -21.062 1 92.81 192 ARG A CA 1
ATOM 1548 C C . ARG A 1 192 ? 11.195 -9.289 -22.172 1 92.81 192 ARG A C 1
ATOM 1550 O O . ARG A 1 192 ? 10.031 -9.672 -22.031 1 92.81 192 ARG A O 1
ATOM 1557 N N . SER A 1 193 ? 11.867 -9.531 -23.234 1 93.69 193 SER A N 1
ATOM 1558 C CA . SER A 1 193 ? 11.273 -10.227 -24.375 1 93.69 193 SER A CA 1
ATOM 1559 C C . SER A 1 193 ? 11 -11.695 -24.047 1 93.69 193 SER A C 1
ATOM 1561 O O . SER A 1 193 ? 10.172 -12.336 -24.688 1 93.69 193 SER A O 1
ATOM 1563 N N . LYS A 1 194 ? 11.656 -12.188 -23.016 1 95.19 194 LYS A N 1
ATOM 1564 C CA . LYS A 1 194 ? 11.531 -13.602 -22.672 1 95.19 194 LYS A CA 1
ATOM 1565 C C . LYS A 1 194 ? 10.641 -13.805 -21.453 1 95.19 194 LYS A C 1
ATOM 1567 O O . LYS A 1 194 ? 10.18 -14.914 -21.188 1 95.19 194 LYS A O 1
ATOM 1572 N N . THR A 1 195 ? 10.43 -12.727 -20.703 1 94.5 195 THR A N 1
ATOM 1573 C CA . THR A 1 195 ? 9.711 -12.898 -19.453 1 94.5 195 THR A CA 1
ATOM 1574 C C . THR A 1 195 ? 8.414 -12.102 -19.453 1 94.5 195 THR A C 1
ATOM 1576 O O . THR A 1 195 ? 7.531 -12.336 -18.625 1 94.5 195 THR A O 1
ATOM 1579 N N . GLY A 1 196 ? 8.266 -11.133 -20.406 1 93.69 196 GLY A N 1
ATOM 1580 C CA . GLY A 1 196 ? 7.141 -10.211 -20.375 1 93.69 196 GLY A CA 1
ATOM 1581 C C . GLY A 1 196 ? 7.312 -9.086 -19.375 1 93.69 196 GLY A C 1
ATOM 1582 O O . GLY A 1 196 ? 6.375 -8.328 -19.125 1 93.69 196 GLY A O 1
ATOM 1583 N N . ASP A 1 197 ? 8.523 -8.945 -18.828 1 95 197 ASP A N 1
ATOM 1584 C CA . ASP A 1 197 ? 8.852 -7.973 -17.781 1 95 197 ASP A CA 1
ATOM 1585 C C . ASP A 1 197 ? 8.289 -8.398 -16.438 1 95 197 ASP A C 1
ATOM 1587 O O . ASP A 1 197 ? 7.57 -9.398 -16.344 1 95 197 ASP A O 1
ATOM 1591 N N . THR A 1 198 ? 8.633 -7.668 -15.367 1 96.62 198 THR A N 1
ATOM 1592 C CA . THR A 1 198 ? 8.406 -8.07 -13.984 1 96.62 198 THR A CA 1
ATOM 1593 C C . THR A 1 198 ? 6.91 -8.141 -13.68 1 96.62 198 THR A C 1
ATOM 1595 O O . THR A 1 198 ? 6.461 -9.023 -12.945 1 96.62 198 THR A O 1
ATOM 1598 N N . LEU A 1 199 ? 6.09 -7.234 -14.234 1 97.62 199 LEU A N 1
ATOM 1599 C CA . LEU A 1 199 ? 4.664 -7.191 -13.922 1 97.62 199 LEU A CA 1
ATOM 1600 C C . LEU A 1 199 ? 3.936 -8.375 -14.547 1 97.62 199 LEU A C 1
ATOM 1602 O O . LEU A 1 199 ? 2.848 -8.75 -14.102 1 97.62 199 LEU A O 1
ATOM 1606 N N . VAL A 1 200 ? 4.508 -8.992 -15.555 1 97.94 200 VAL A N 1
ATOM 1607 C CA . VAL A 1 200 ? 3.945 -10.211 -16.125 1 97.94 200 VAL A CA 1
ATOM 1608 C C . VAL A 1 200 ? 4.535 -11.43 -15.422 1 97.94 200 VAL A C 1
ATOM 1610 O O . VAL A 1 200 ? 3.799 -12.266 -14.883 1 97.94 200 VAL A O 1
ATOM 1613 N N . GLU A 1 201 ? 5.805 -11.453 -15.352 1 96.38 201 GLU A N 1
ATOM 1614 C CA . GLU A 1 201 ? 6.527 -12.625 -14.867 1 96.38 201 GLU A CA 1
ATOM 1615 C C . GLU A 1 201 ? 6.199 -12.906 -13.406 1 96.38 201 GLU A C 1
ATOM 1617 O O . GLU A 1 201 ? 5.836 -14.039 -13.055 1 96.38 201 GLU A O 1
ATOM 1622 N N . LYS A 1 202 ? 6.367 -11.945 -12.555 1 95.12 202 LYS A N 1
ATOM 1623 C CA . LYS A 1 202 ? 6.199 -12.133 -11.117 1 95.12 202 LYS A CA 1
ATOM 1624 C C . LYS A 1 202 ? 4.781 -11.789 -10.672 1 95.12 202 LYS A C 1
ATOM 1626 O O . LYS A 1 202 ? 4.148 -12.555 -9.945 1 95.12 202 LYS A O 1
ATOM 1631 N N . CYS A 1 203 ? 4.254 -10.727 -11.211 1 98.06 203 CYS A N 1
ATOM 1632 C CA . CYS A 1 203 ? 3.066 -10.148 -10.594 1 98.06 203 CYS A CA 1
ATOM 1633 C C . CYS A 1 203 ? 1.801 -10.812 -11.125 1 98.06 203 CYS A C 1
ATOM 1635 O O . CYS A 1 203 ? 0.713 -10.609 -10.586 1 98.06 203 CYS A O 1
ATOM 1637 N N . CYS A 1 204 ? 1.923 -11.672 -12.133 1 97.88 204 CYS A N 1
ATOM 1638 C CA . CYS A 1 204 ? 0.725 -12.398 -12.547 1 97.88 204 CYS A CA 1
ATOM 1639 C C . CYS A 1 204 ? 0.133 -13.188 -11.391 1 97.88 204 CYS A C 1
ATOM 1641 O O . CYS A 1 204 ? -1.082 -13.383 -11.32 1 97.88 204 CYS A O 1
ATOM 1643 N N . HIS A 1 205 ? 0.972 -13.648 -10.422 1 97.19 205 HIS A N 1
ATOM 1644 C CA . HIS A 1 205 ? 0.473 -14.266 -9.195 1 97.19 205 HIS A CA 1
ATOM 1645 C C . HIS A 1 205 ? -0.491 -13.336 -8.469 1 97.19 205 HIS A C 1
ATOM 1647 O O . HIS A 1 205 ? -1.567 -13.766 -8.047 1 97.19 205 HIS A O 1
ATOM 1653 N N . PHE A 1 206 ? -0.119 -12.141 -8.352 1 98.62 206 PHE A N 1
ATOM 1654 C CA . PHE A 1 206 ? -0.892 -11.18 -7.57 1 98.62 206 PHE A CA 1
ATOM 1655 C C . PHE A 1 206 ? -2.133 -10.734 -8.336 1 98.62 206 PHE A C 1
ATOM 1657 O O . PHE A 1 206 ? -3.199 -10.555 -7.746 1 98.62 206 PHE A O 1
ATOM 1664 N N . PHE A 1 207 ? -1.954 -10.547 -9.625 1 98.81 207 PHE A N 1
ATOM 1665 C CA . PHE A 1 207 ? -3.119 -10.188 -10.43 1 98.81 207 PHE A CA 1
ATOM 1666 C C . PHE A 1 207 ? -4.164 -11.297 -10.383 1 98.81 207 PHE A C 1
ATOM 1668 O O . PHE A 1 207 ? -5.363 -11.023 -10.359 1 98.81 207 PHE A O 1
ATOM 1675 N N . ASP A 1 208 ? -3.713 -12.539 -10.383 1 98.56 208 ASP A N 1
ATOM 1676 C CA . ASP A 1 208 ? -4.629 -13.656 -10.188 1 98.56 208 ASP A CA 1
ATOM 1677 C C . ASP A 1 208 ? -5.324 -13.57 -8.828 1 98.56 208 ASP A C 1
ATOM 1679 O O . ASP A 1 208 ? -6.527 -13.805 -8.719 1 98.56 208 ASP A O 1
ATOM 1683 N N . LEU A 1 209 ? -4.598 -13.258 -7.793 1 98.62 209 LEU A N 1
ATOM 1684 C CA . LEU A 1 209 ? -5.168 -13.141 -6.457 1 98.62 209 LEU A CA 1
ATOM 1685 C C . LEU A 1 209 ? -6.188 -12.016 -6.398 1 98.62 209 LEU A C 1
ATOM 1687 O O . LEU A 1 209 ? -7.23 -12.148 -5.754 1 98.62 209 LEU A O 1
ATOM 1691 N N . PHE A 1 210 ? -5.871 -10.891 -7.059 1 98.56 210 PHE A N 1
ATOM 1692 C CA . PHE A 1 210 ? -6.84 -9.805 -7.109 1 98.56 210 PHE A CA 1
ATOM 1693 C C . PHE A 1 210 ? -8.164 -10.289 -7.684 1 98.56 210 PHE A C 1
ATOM 1695 O O . PHE A 1 210 ? -9.234 -9.992 -7.137 1 98.56 210 PHE A O 1
ATOM 1702 N N . ARG A 1 211 ? -8.094 -10.984 -8.805 1 97.12 211 ARG A N 1
ATOM 1703 C CA . ARG A 1 211 ? -9.289 -11.516 -9.445 1 97.12 211 ARG A CA 1
ATOM 1704 C C . ARG A 1 211 ? -10.016 -12.492 -8.531 1 97.12 211 ARG A C 1
ATOM 1706 O O . ARG A 1 211 ? -11.242 -12.445 -8.406 1 97.12 211 ARG A O 1
ATOM 1713 N N . LEU A 1 212 ? -9.242 -13.336 -7.938 1 97.31 212 LEU A N 1
ATOM 1714 C CA . LEU A 1 212 ? -9.805 -14.359 -7.062 1 97.31 212 LEU A CA 1
ATOM 1715 C C . LEU A 1 212 ? -10.5 -13.719 -5.859 1 97.31 212 LEU A C 1
ATOM 1717 O O . LEU A 1 212 ? -11.602 -14.133 -5.488 1 97.31 212 LEU A O 1
ATOM 1721 N N . ILE A 1 213 ? -9.891 -12.727 -5.27 1 98.06 213 ILE A N 1
ATOM 1722 C CA . ILE A 1 213 ? -10.406 -12.047 -4.086 1 98.06 213 ILE A CA 1
ATOM 1723 C C . ILE A 1 213 ? -11.672 -11.266 -4.449 1 98.06 213 ILE A C 1
ATOM 1725 O O . ILE A 1 213 ? -12.695 -11.383 -3.771 1 98.06 213 ILE A O 1
ATOM 1729 N N . THR A 1 214 ? -11.633 -10.531 -5.516 1 96.06 214 THR A N 1
ATOM 1730 C CA . THR A 1 214 ? -12.719 -9.617 -5.844 1 96.06 214 THR A CA 1
ATOM 1731 C C . THR A 1 214 ? -13.852 -10.359 -6.562 1 96.06 214 THR A C 1
ATOM 1733 O O . THR A 1 214 ? -14.984 -9.883 -6.586 1 96.06 214 THR A O 1
ATOM 1736 N N . ARG A 1 215 ? -13.484 -11.477 -7.18 1 93.88 215 ARG A N 1
ATOM 1737 C CA . ARG A 1 215 ? -14.391 -12.203 -8.062 1 93.88 215 ARG A CA 1
ATOM 1738 C C . ARG A 1 215 ? -14.922 -11.297 -9.164 1 93.88 215 ARG A C 1
ATOM 1740 O O . ARG A 1 215 ? -16.094 -11.391 -9.547 1 93.88 215 ARG A O 1
ATOM 1747 N N . LYS A 1 216 ? -14.117 -10.328 -9.531 1 93.56 216 LYS A N 1
ATOM 1748 C CA . LYS A 1 216 ? -14.398 -9.367 -10.594 1 93.56 216 LYS A CA 1
ATOM 1749 C C . LYS A 1 216 ? -13.219 -9.234 -11.547 1 93.56 216 LYS A C 1
ATOM 1751 O O . LYS A 1 216 ? -12.117 -9.695 -11.242 1 93.56 216 LYS A O 1
ATOM 1756 N N . GLU A 1 217 ? -13.516 -8.703 -12.711 1 93.94 217 GLU A N 1
ATOM 1757 C CA . GLU A 1 217 ? -12.445 -8.445 -13.672 1 93.94 217 GLU A CA 1
ATOM 1758 C C . GLU A 1 217 ? -12.047 -6.973 -13.672 1 93.94 217 GLU A C 1
ATOM 1760 O O . GLU A 1 217 ? -12.875 -6.098 -13.406 1 93.94 217 GLU A O 1
ATOM 1765 N N . VAL A 1 218 ? -10.82 -6.738 -13.945 1 93.69 218 VAL A N 1
ATOM 1766 C CA . VAL A 1 218 ? -10.25 -5.395 -13.953 1 93.69 218 VAL A CA 1
ATOM 1767 C C . VAL A 1 218 ? -10.758 -4.633 -15.18 1 93.69 218 VAL A C 1
ATOM 1769 O O . VAL A 1 218 ? -10.922 -5.211 -16.25 1 93.69 218 VAL A O 1
ATOM 1772 N N . ASP A 1 219 ? -11.102 -3.316 -14.984 1 91.56 219 ASP A N 1
ATOM 1773 C CA . ASP A 1 219 ? -11.203 -2.43 -16.141 1 91.56 219 ASP A CA 1
ATOM 1774 C C . ASP A 1 219 ? -9.828 -2.074 -16.688 1 91.56 219 ASP A C 1
ATOM 1776 O O . ASP A 1 219 ? -9.188 -1.128 -16.219 1 91.56 219 ASP A O 1
ATOM 1780 N N . LEU A 1 220 ? -9.414 -2.805 -17.656 1 92.69 220 LEU A N 1
ATOM 1781 C CA . LEU A 1 220 ? -8.047 -2.73 -18.172 1 92.69 220 LEU A CA 1
ATOM 1782 C C . LEU A 1 220 ? -7.727 -1.323 -18.656 1 92.69 220 LEU A C 1
ATOM 1784 O O . LEU A 1 220 ? -6.59 -0.865 -18.531 1 92.69 220 LEU A O 1
ATOM 1788 N N . SER A 1 221 ? -8.688 -0.604 -19.156 1 89 221 SER A N 1
ATOM 1789 C CA . SER A 1 221 ? -8.461 0.718 -19.734 1 89 221 SER A CA 1
ATOM 1790 C C . SER A 1 221 ? -8.109 1.738 -18.656 1 89 221 SER A C 1
ATOM 1792 O O . SER A 1 221 ? -7.602 2.82 -18.969 1 89 221 SER A O 1
ATOM 1794 N N . LYS A 1 222 ? -8.336 1.395 -17.422 1 90.31 222 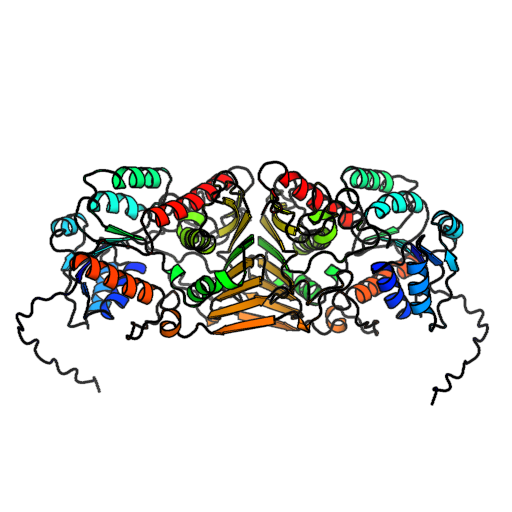LYS A N 1
ATOM 1795 C CA . LYS A 1 222 ? -8.148 2.35 -16.344 1 90.31 222 LYS A CA 1
ATOM 1796 C C . LYS A 1 222 ? -7.004 1.92 -15.43 1 90.31 222 LYS A C 1
ATOM 1798 O O . LYS A 1 222 ? -6.789 2.516 -14.367 1 90.31 222 LYS A O 1
ATOM 1803 N N . VAL A 1 223 ? -6.316 0.873 -15.828 1 93.31 223 VAL A N 1
ATOM 1804 C CA . VAL A 1 223 ? -5.125 0.457 -15.094 1 93.31 223 VAL A CA 1
ATOM 1805 C C . VAL A 1 223 ? -4.02 1.493 -15.273 1 93.31 223 VAL A C 1
ATOM 1807 O O . VAL A 1 223 ? -3.809 2.002 -16.375 1 93.31 223 VAL A O 1
ATOM 1810 N N . ARG A 1 224 ? -3.381 1.892 -14.156 1 92.44 224 ARG A N 1
ATOM 1811 C CA . ARG A 1 224 ? -2.238 2.797 -14.195 1 92.44 224 ARG A CA 1
ATOM 1812 C C . ARG A 1 224 ? -1.064 2.229 -13.398 1 92.44 224 ARG A C 1
ATOM 1814 O O . ARG A 1 224 ? -1.259 1.597 -12.359 1 92.44 224 ARG A O 1
ATOM 1821 N N . ALA A 1 225 ? 0.119 2.496 -13.953 1 95.56 225 ALA A N 1
ATOM 1822 C CA . ALA A 1 225 ? 1.313 2.021 -13.266 1 95.56 225 ALA A CA 1
ATOM 1823 C C . ALA A 1 225 ? 2.357 3.129 -13.148 1 95.56 225 ALA A C 1
ATOM 1825 O O . ALA A 1 225 ? 2.42 4.023 -13.992 1 95.56 225 ALA A O 1
ATOM 1826 N N . LEU A 1 226 ? 3.051 3.227 -12.07 1 95.12 226 LEU A N 1
ATOM 1827 C CA . LEU A 1 226 ? 4.27 3.977 -11.805 1 95.12 226 LEU A CA 1
ATOM 1828 C C . LEU A 1 226 ? 5.398 3.047 -11.367 1 95.12 226 LEU A C 1
ATOM 1830 O O . LEU A 1 226 ? 5.238 2.281 -10.406 1 95.12 226 LEU A O 1
ATOM 1834 N N . ALA A 1 227 ? 6.496 3.037 -12.148 1 95.06 227 ALA A N 1
ATOM 1835 C CA . ALA A 1 227 ? 7.48 1.987 -11.891 1 95.06 227 ALA A CA 1
ATOM 1836 C C . ALA A 1 227 ? 8.898 2.52 -12.039 1 95.06 227 ALA A C 1
ATOM 1838 O O . ALA A 1 227 ? 9.102 3.672 -12.438 1 95.06 227 ALA A O 1
ATOM 1839 N N . GLN A 1 228 ? 9.828 1.725 -11.562 1 92.12 228 GLN A N 1
ATOM 1840 C CA . GLN A 1 228 ? 11.25 2.033 -11.68 1 92.12 228 GLN A CA 1
ATOM 1841 C C . GLN A 1 228 ? 12.031 0.836 -12.211 1 92.12 228 GLN A C 1
ATOM 1843 O O . GLN A 1 228 ? 11.664 -0.313 -11.961 1 92.12 228 GLN A O 1
ATOM 1848 N N . ARG A 1 229 ? 13.055 1.058 -12.992 1 90.19 229 ARG A N 1
ATOM 1849 C CA . ARG A 1 229 ? 13.977 0.044 -13.484 1 90.19 229 ARG A CA 1
ATOM 1850 C C . ARG A 1 229 ? 15.43 0.469 -13.258 1 90.19 229 ARG A C 1
ATOM 1852 O O . ARG A 1 229 ? 15.703 1.645 -13.016 1 90.19 229 ARG A O 1
ATOM 1859 N N . GLY A 1 230 ? 16.344 -0.506 -13.266 1 84.69 230 GLY A N 1
ATOM 1860 C CA . GLY A 1 230 ? 17.766 -0.221 -13.242 1 84.69 230 GLY A CA 1
ATOM 1861 C C . GLY A 1 230 ? 18.312 -0.068 -11.836 1 84.69 230 GLY A C 1
ATOM 1862 O O . GLY A 1 230 ? 19.391 0.503 -11.648 1 84.69 230 GLY A O 1
ATOM 1863 N N . ILE A 1 231 ? 17.656 -0.521 -10.891 1 85.19 231 ILE A N 1
ATOM 1864 C CA . ILE A 1 231 ? 18.094 -0.355 -9.508 1 85.19 231 ILE A CA 1
ATOM 1865 C C . ILE A 1 231 ? 18.938 -1.549 -9.086 1 85.19 231 ILE A C 1
ATOM 1867 O O . ILE A 1 231 ? 20.031 -1.376 -8.539 1 85.19 231 ILE A O 1
ATOM 1871 N N . ASN A 1 232 ? 18.531 -2.729 -9.336 1 83 232 ASN A N 1
ATOM 1872 C CA . ASN A 1 232 ? 19.125 -3.941 -8.789 1 83 232 ASN A CA 1
ATOM 1873 C C . ASN A 1 232 ? 20.391 -4.34 -9.57 1 83 232 ASN A C 1
ATOM 1875 O O . ASN A 1 232 ? 21.328 -4.887 -8.992 1 83 232 ASN A O 1
ATOM 1879 N N . TYR A 1 233 ? 20.453 -4.062 -10.82 1 72.06 233 TYR A N 1
ATOM 1880 C CA . TYR A 1 233 ? 21.5 -4.656 -11.656 1 72.06 233 TYR A CA 1
ATOM 1881 C C . TYR A 1 233 ? 22.359 -3.578 -12.297 1 72.06 233 TYR A C 1
ATOM 1883 O O . TYR A 1 233 ? 23.156 -3.867 -13.195 1 72.06 233 TYR A O 1
ATOM 1891 N N . GLY A 1 234 ? 22.219 -2.4 -11.859 1 66.12 234 GLY A N 1
ATOM 1892 C CA . GLY A 1 234 ? 22.891 -1.274 -12.477 1 66.12 234 GLY A CA 1
ATOM 1893 C C . GLY A 1 234 ? 24.406 -1.385 -12.422 1 66.12 234 GLY A C 1
ATOM 1894 O O . GLY A 1 234 ? 25.109 -0.8 -13.25 1 66.12 234 GLY A O 1
ATOM 1895 N N . HIS A 1 235 ? 24.859 -2.178 -11.57 1 67.31 235 HIS A N 1
ATOM 1896 C CA . HIS A 1 235 ? 26.297 -2.285 -11.422 1 67.31 235 HIS A CA 1
ATOM 1897 C C . HIS A 1 235 ? 26.859 -3.436 -12.25 1 67.31 235 HIS A C 1
ATOM 1899 O O . HIS A 1 235 ? 28.078 -3.576 -12.383 1 67.31 235 HIS A O 1
ATOM 1905 N N . GLU A 1 236 ? 25.906 -4.137 -12.805 1 75 236 GLU A N 1
ATOM 1906 C CA . GLU A 1 236 ? 26.359 -5.316 -13.539 1 75 236 GLU A CA 1
ATOM 1907 C C . GLU A 1 236 ? 26.703 -4.965 -14.984 1 75 236 GLU A C 1
ATOM 1909 O O . GLU A 1 236 ? 26.047 -4.109 -15.594 1 75 236 GLU A O 1
ATOM 1914 N N . ASN A 1 237 ? 27.734 -5.43 -15.477 1 70.25 237 ASN A N 1
ATOM 1915 C CA . ASN A 1 237 ? 28.25 -5.137 -16.812 1 70.25 237 ASN A CA 1
ATOM 1916 C C . ASN A 1 237 ? 27.312 -5.652 -17.891 1 70.25 237 ASN A C 1
ATOM 1918 O O . ASN A 1 237 ? 27.25 -5.082 -18.984 1 70.25 237 ASN A O 1
ATOM 1922 N N . ASN A 1 238 ? 26.656 -6.641 -17.688 1 71.62 238 ASN A N 1
ATOM 1923 C CA . ASN A 1 238 ? 25.891 -7.305 -18.734 1 71.62 238 ASN A CA 1
ATOM 1924 C C . ASN A 1 238 ? 24.391 -6.992 -18.609 1 71.62 238 ASN A C 1
ATOM 1926 O O . ASN A 1 238 ? 23.547 -7.844 -18.891 1 71.62 238 ASN A O 1
ATOM 1930 N N . GLN A 1 239 ? 24.141 -5.695 -18.438 1 76.44 239 GLN A N 1
ATOM 1931 C CA . GLN A 1 239 ? 22.734 -5.344 -18.297 1 76.44 239 GLN A CA 1
ATOM 1932 C C . GLN A 1 239 ? 22.094 -5.094 -19.656 1 76.44 239 GLN A C 1
ATOM 1934 O O . GLN A 1 239 ? 22.75 -4.605 -20.578 1 76.44 239 GLN A O 1
ATOM 1939 N N . PHE A 1 240 ? 20.938 -5.594 -19.75 1 85.12 240 PHE A N 1
ATOM 1940 C CA . PHE A 1 240 ? 20.141 -5.352 -20.953 1 85.12 240 PHE A CA 1
ATOM 1941 C C . PHE A 1 240 ? 19.906 -3.859 -21.156 1 85.12 240 PHE A C 1
ATOM 1943 O O . PHE A 1 240 ? 19.938 -3.086 -20.203 1 85.12 240 PHE A O 1
ATOM 1950 N N . ASP A 1 241 ? 19.688 -3.406 -22.438 1 82.94 241 ASP A N 1
ATOM 1951 C CA . ASP A 1 241 ? 19.469 -1.998 -22.75 1 82.94 241 ASP A CA 1
ATOM 1952 C C . ASP A 1 241 ? 18.312 -1.417 -21.938 1 82.94 241 ASP A C 1
ATOM 1954 O O . ASP A 1 241 ? 18.422 -0.31 -21.406 1 82.94 241 ASP A O 1
ATOM 1958 N N . VAL A 1 242 ? 17.266 -2.16 -21.891 1 87.5 242 VAL A N 1
ATOM 1959 C CA . VAL A 1 242 ? 16.156 -1.799 -21.031 1 87.5 242 VAL A CA 1
ATOM 1960 C C . VAL A 1 242 ? 15.992 -2.846 -19.938 1 87.5 242 VAL A C 1
ATOM 1962 O O . VAL A 1 242 ? 15.531 -3.961 -20.188 1 87.5 242 VAL A O 1
ATOM 1965 N N . PRO A 1 243 ? 16.344 -2.473 -18.766 1 89.81 243 PRO A N 1
ATOM 1966 C CA . PRO A 1 243 ? 16.25 -3.443 -17.672 1 89.81 243 PRO A CA 1
ATOM 1967 C C . PRO A 1 243 ? 14.797 -3.773 -17.312 1 89.81 243 PRO A C 1
ATOM 1969 O O . PRO A 1 243 ? 13.883 -3.018 -17.656 1 89.81 243 PRO A O 1
ATOM 1972 N N . ILE A 1 244 ? 14.617 -4.898 -16.594 1 92.19 244 ILE A N 1
ATOM 1973 C CA . ILE A 1 244 ? 13.305 -5.254 -16.094 1 92.19 244 ILE A CA 1
ATOM 1974 C C . ILE A 1 244 ? 12.93 -4.328 -14.93 1 92.19 244 ILE A C 1
ATOM 1976 O O . ILE A 1 244 ? 13.797 -3.66 -14.359 1 92.19 244 ILE A O 1
ATOM 1980 N N . LEU A 1 245 ? 11.664 -4.277 -14.609 1 94 245 LEU A N 1
ATOM 1981 C CA . LEU A 1 245 ? 11.172 -3.418 -13.539 1 94 245 LEU A CA 1
ATOM 1982 C C . LEU A 1 245 ? 11.641 -3.926 -12.18 1 94 245 LEU A C 1
ATOM 1984 O O . LEU A 1 245 ? 11.633 -5.133 -11.922 1 94 245 LEU A O 1
ATOM 1988 N N . ASP A 1 246 ? 12.055 -2.979 -11.336 1 94.31 246 ASP A N 1
ATOM 1989 C CA . ASP A 1 246 ? 12.516 -3.303 -9.992 1 94.31 246 ASP A CA 1
ATOM 1990 C C . ASP A 1 246 ? 11.461 -2.936 -8.945 1 94.31 246 ASP A C 1
ATOM 1992 O O . ASP A 1 246 ? 11.508 -3.418 -7.812 1 94.31 246 ASP A O 1
ATOM 1996 N N . SER A 1 247 ? 10.648 -2.035 -9.258 1 95.81 247 SER A N 1
ATOM 1997 C CA . SER A 1 247 ? 9.555 -1.635 -8.391 1 95.81 247 SER A CA 1
ATOM 1998 C C . SER A 1 247 ? 8.375 -1.087 -9.195 1 95.81 247 SER A C 1
ATOM 2000 O O . SER A 1 247 ? 8.547 -0.676 -10.344 1 95.81 247 SER A O 1
ATOM 2002 N N . ALA A 1 248 ? 7.223 -1.143 -8.555 1 97.31 248 ALA A N 1
ATOM 2003 C CA . ALA A 1 248 ? 6.043 -0.63 -9.242 1 97.31 248 ALA A CA 1
ATOM 2004 C C . ALA A 1 248 ? 4.883 -0.421 -8.273 1 97.31 248 ALA A C 1
ATOM 2006 O O . ALA A 1 248 ? 4.754 -1.146 -7.285 1 97.31 248 ALA A O 1
ATOM 2007 N N . TYR A 1 249 ? 4.129 0.628 -8.523 1 97.62 249 TYR A N 1
ATOM 2008 C CA . TYR A 1 249 ? 2.752 0.763 -8.055 1 97.62 249 TYR A CA 1
ATOM 2009 C C . TYR A 1 249 ? 1.77 0.562 -9.203 1 97.62 249 TYR A C 1
ATOM 2011 O O . TYR A 1 249 ? 1.898 1.191 -10.258 1 97.62 249 TYR A O 1
ATOM 2019 N N . VAL A 1 250 ? 0.834 -0.331 -9.031 1 97.88 250 VAL A N 1
ATOM 2020 C CA . VAL A 1 250 ? -0.204 -0.535 -10.031 1 97.88 250 VAL A CA 1
ATOM 2021 C C . VAL A 1 250 ? -1.579 -0.326 -9.406 1 97.88 250 VAL A C 1
ATOM 2023 O O . VAL A 1 250 ? -1.934 -0.999 -8.43 1 97.88 250 VAL A O 1
ATOM 2026 N N . THR A 1 251 ? -2.359 0.651 -9.906 1 96.06 251 THR A N 1
ATOM 2027 C CA . THR A 1 251 ? -3.727 0.875 -9.445 1 96.06 251 THR A CA 1
ATOM 2028 C C . THR A 1 251 ? -4.73 0.391 -10.492 1 96.06 251 THR A C 1
ATOM 2030 O O . THR A 1 251 ? -4.531 0.583 -11.688 1 96.06 251 THR A O 1
ATOM 2033 N N . MET A 1 252 ? -5.766 -0.273 -9.969 1 94.31 252 MET A N 1
ATOM 2034 C CA . MET A 1 252 ? -6.699 -0.857 -10.93 1 94.31 252 MET A CA 1
ATOM 2035 C C . MET A 1 252 ? -8.117 -0.89 -10.359 1 94.31 252 MET A C 1
ATOM 2037 O O . MET A 1 252 ? -8.312 -1.27 -9.203 1 94.31 252 MET A O 1
ATOM 2041 N N . PRO A 1 253 ? -9.07 -0.418 -11.117 1 93.25 253 PRO A N 1
ATOM 2042 C CA . PRO A 1 253 ? -10.477 -0.575 -10.75 1 93.25 253 PRO A CA 1
ATOM 2043 C C . PRO A 1 253 ? -11.086 -1.879 -11.266 1 93.25 253 PRO A C 1
ATOM 2045 O O . PRO A 1 253 ? -10.703 -2.361 -12.336 1 93.25 253 PRO A O 1
ATOM 2048 N N . PHE A 1 254 ? -11.914 -2.451 -10.469 1 92.75 254 PHE A N 1
ATOM 2049 C CA . PHE A 1 254 ? -12.617 -3.674 -10.836 1 92.75 254 PHE A CA 1
ATOM 2050 C C . PHE A 1 254 ? -14.07 -3.379 -11.18 1 92.75 254 PHE A C 1
ATOM 2052 O O . PHE A 1 254 ? -14.711 -2.543 -10.531 1 92.75 254 PHE A O 1
ATOM 2059 N N . ARG A 1 255 ? -14.531 -3.988 -12.188 1 81.19 255 ARG A N 1
ATOM 2060 C CA . ARG A 1 255 ? -15.891 -3.787 -12.68 1 81.19 255 ARG A CA 1
ATOM 2061 C C . ARG A 1 255 ? -16.844 -4.84 -12.117 1 81.19 255 ARG A C 1
ATOM 2063 O O . ARG A 1 255 ? -16.469 -6.012 -11.992 1 81.19 255 ARG A O 1
ATOM 2070 N N . ALA A 1 256 ? -17.984 -4.285 -11.562 1 68.94 256 ALA A N 1
ATOM 2071 C CA . ALA A 1 256 ? -19.047 -5.234 -11.242 1 68.94 256 ALA A CA 1
ATOM 2072 C C . ALA A 1 256 ? -19.844 -5.602 -12.5 1 68.94 256 ALA A C 1
ATOM 2074 O O . ALA A 1 256 ? -19.672 -4.984 -13.547 1 68.94 256 ALA A O 1
ATOM 2075 N N . GLU A 1 257 ? 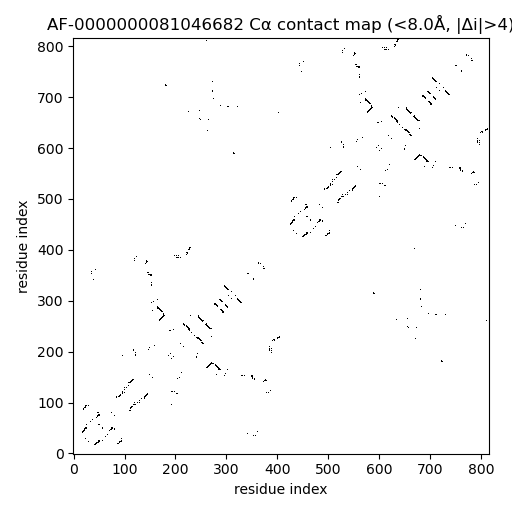-20.516 -6.797 -12.414 1 60.94 257 GLU A N 1
ATOM 2076 C CA . GLU A 1 257 ? -21.344 -7.277 -13.516 1 60.94 257 GLU A CA 1
ATOM 2077 C C . GLU A 1 257 ? -22.297 -6.188 -14 1 60.94 257 GLU A C 1
ATOM 2079 O O . GLU A 1 257 ? -22.578 -6.098 -15.195 1 60.94 257 GLU A O 1
ATOM 2084 N N . ASP A 1 258 ? -22.703 -5.359 -13.062 1 59.03 258 ASP A N 1
ATOM 2085 C CA . ASP A 1 258 ? -23.656 -4.332 -13.438 1 59.03 258 ASP A CA 1
ATOM 2086 C C . ASP A 1 258 ? -22.953 -3.088 -13.977 1 59.03 258 ASP A C 1
ATOM 2088 O O . ASP A 1 258 ? -23.594 -2.068 -14.242 1 59.03 258 ASP A O 1
ATOM 2092 N N . GLY A 1 259 ? -21.734 -3.205 -14.172 1 56.84 259 GLY A N 1
ATOM 2093 C CA . GLY A 1 259 ? -20.953 -2.145 -14.797 1 56.84 259 GLY A CA 1
ATOM 2094 C C . GLY A 1 259 ? -20.422 -1.125 -13.805 1 56.84 259 GLY A C 1
ATOM 2095 O O . GLY A 1 259 ? -19.609 -0.277 -14.156 1 56.84 259 GLY A O 1
ATOM 2096 N N . ARG A 1 260 ? -20.953 -1.17 -12.711 1 58.59 260 ARG A N 1
ATOM 2097 C CA . ARG A 1 260 ? -20.5 -0.178 -11.742 1 58.59 260 ARG A CA 1
ATOM 2098 C C . ARG A 1 260 ? -19.219 -0.638 -11.055 1 58.59 260 ARG A C 1
ATOM 2100 O O . ARG A 1 260 ? -19.031 -1.832 -10.805 1 58.59 260 ARG A O 1
ATOM 2107 N N . CYS A 1 261 ? -18.125 0.272 -11.109 1 59.78 261 CYS A N 1
ATOM 2108 C CA . CYS A 1 261 ? -16.906 -0.027 -10.383 1 59.78 261 CYS A CA 1
ATOM 2109 C C . CYS A 1 261 ? -17.078 0.212 -8.891 1 59.78 261 CYS A C 1
ATOM 2111 O O . CYS A 1 261 ? -17.359 1.335 -8.461 1 59.78 261 CYS A O 1
ATOM 2113 N N . ASN A 1 262 ? -16.969 -0.921 -8.148 1 79.94 262 ASN A N 1
ATOM 2114 C CA . ASN A 1 262 ? -17.203 -0.683 -6.723 1 79.94 262 ASN A CA 1
ATOM 2115 C C . ASN A 1 262 ? -16.031 -1.184 -5.875 1 79.94 262 ASN A C 1
ATOM 2117 O O . ASN A 1 262 ? -16.078 -1.099 -4.648 1 79.94 262 ASN A O 1
ATOM 2121 N N . THR A 1 263 ? -15.039 -1.73 -6.605 1 93.12 263 THR A N 1
ATOM 2122 C CA . THR A 1 263 ? -13.852 -2.18 -5.879 1 93.12 263 THR A CA 1
ATOM 2123 C C . THR A 1 263 ? -12.578 -1.674 -6.551 1 93.12 263 THR A C 1
ATOM 2125 O O . THR A 1 263 ? -12.469 -1.691 -7.777 1 93.12 263 THR A O 1
ATOM 2128 N N . VAL A 1 264 ? -11.68 -1.142 -5.766 1 95.31 264 VAL A N 1
ATOM 2129 C CA . VAL A 1 264 ? -10.414 -0.661 -6.309 1 95.31 264 VAL A CA 1
ATOM 2130 C C . VAL A 1 264 ? -9.258 -1.456 -5.707 1 95.31 264 VAL A C 1
ATOM 2132 O O . VAL A 1 264 ? -9.359 -1.954 -4.582 1 95.31 264 VAL A O 1
ATOM 2135 N N . GLY A 1 265 ? -8.234 -1.643 -6.512 1 97.25 265 GLY A N 1
ATOM 2136 C CA . GLY A 1 265 ? -7.078 -2.402 -6.074 1 97.25 265 GLY A CA 1
ATOM 2137 C C . GLY A 1 265 ? -5.766 -1.69 -6.332 1 97.25 265 GLY A C 1
ATOM 2138 O O . GLY A 1 265 ? -5.672 -0.859 -7.238 1 97.25 265 GLY A O 1
ATOM 2139 N N . CYS A 1 266 ? -4.754 -2.016 -5.516 1 98.5 266 CYS A N 1
ATOM 2140 C CA . CYS A 1 266 ? -3.398 -1.502 -5.688 1 98.5 266 CYS A CA 1
ATOM 2141 C C . CYS A 1 266 ? -2.365 -2.588 -5.414 1 98.5 266 CYS A C 1
ATOM 2143 O O . CYS A 1 266 ? -2.406 -3.242 -4.371 1 98.5 266 CYS A O 1
ATOM 2145 N N . LEU A 1 267 ? -1.475 -2.787 -6.363 1 98.81 267 LEU A N 1
ATOM 2146 C CA . LEU A 1 267 ? -0.302 -3.635 -6.176 1 98.81 267 LEU A CA 1
ATOM 2147 C C . LEU A 1 267 ? 0.94 -2.791 -5.914 1 98.81 267 LEU A C 1
ATOM 2149 O O . LEU A 1 267 ? 1.196 -1.816 -6.625 1 98.81 267 LEU A O 1
ATOM 2153 N N . GLU A 1 268 ? 1.636 -3.113 -4.844 1 98.62 268 GLU A N 1
ATOM 2154 C CA . GLU A 1 268 ? 2.949 -2.541 -4.566 1 98.62 268 GLU A CA 1
ATOM 2155 C C . GLU A 1 268 ? 4.043 -3.604 -4.648 1 98.62 268 GLU A C 1
ATOM 2157 O O . GLU A 1 268 ? 4.004 -4.602 -3.924 1 98.62 268 GLU A O 1
ATOM 2162 N N . LEU A 1 269 ? 4.949 -3.359 -5.559 1 98.19 269 LEU A N 1
ATOM 2163 C CA . LEU A 1 269 ? 6.055 -4.289 -5.766 1 98.19 269 LEU A CA 1
ATOM 2164 C C . LEU A 1 269 ? 7.391 -3.621 -5.473 1 98.19 269 LEU A C 1
ATOM 2166 O O . LEU A 1 269 ? 7.664 -2.525 -5.969 1 98.19 269 LEU A O 1
ATOM 2170 N N . CYS A 1 270 ? 8.219 -4.25 -4.672 1 97.56 270 CYS A N 1
ATOM 2171 C CA . CYS A 1 270 ? 9.602 -3.826 -4.457 1 97.56 270 CYS A CA 1
ATOM 2172 C C . CYS A 1 270 ? 10.555 -5.016 -4.52 1 97.56 270 CYS A C 1
ATOM 2174 O O . CYS A 1 270 ? 10.516 -5.891 -3.656 1 97.56 270 CYS A O 1
ATOM 2176 N N . MET A 1 271 ? 11.453 -4.996 -5.5 1 96.06 271 MET A N 1
ATOM 2177 C CA . MET A 1 271 ? 12.367 -6.113 -5.723 1 96.06 271 MET A CA 1
ATOM 2178 C C . MET A 1 271 ? 13.742 -5.824 -5.129 1 96.06 271 MET A C 1
ATOM 2180 O O . MET A 1 271 ? 14.742 -6.402 -5.559 1 96.06 271 MET A O 1
ATOM 2184 N N . PHE A 1 272 ? 13.867 -4.855 -4.32 1 93 272 PHE A N 1
ATOM 2185 C CA . PHE A 1 272 ? 15.094 -4.555 -3.596 1 93 272 PHE A CA 1
ATOM 2186 C C . PHE A 1 272 ? 14.805 -4.289 -2.123 1 93 272 PHE A C 1
ATOM 2188 O O . PHE A 1 272 ? 15.367 -3.367 -1.531 1 93 272 PHE A O 1
ATOM 2195 N N . ALA A 1 273 ? 13.938 -4.965 -1.613 1 93.38 273 ALA A N 1
ATOM 2196 C CA . ALA A 1 273 ? 13.531 -4.895 -0.211 1 93.38 273 ALA A CA 1
ATOM 2197 C C . ALA A 1 273 ? 13.891 -6.18 0.528 1 93.38 273 ALA A C 1
ATOM 2199 O O . ALA A 1 273 ? 13.047 -6.758 1.225 1 93.38 273 ALA A O 1
ATOM 2200 N N . GLU A 1 274 ? 15.258 -6.441 0.406 1 84.31 274 GLU A N 1
ATOM 2201 C CA . GLU A 1 274 ? 15.75 -7.602 1.143 1 84.31 274 GLU A CA 1
ATOM 2202 C C . GLU A 1 274 ? 15.586 -7.414 2.646 1 84.31 274 GLU A C 1
ATOM 2204 O O . GLU A 1 274 ? 15.93 -6.359 3.188 1 84.31 274 GLU A O 1
ATOM 2209 N N . GLY A 1 275 ? 14.914 -8.219 3.322 1 79.25 275 GLY A N 1
ATOM 2210 C CA . GLY A 1 275 ? 14.727 -8.055 4.754 1 79.25 275 GLY A CA 1
ATOM 2211 C C . GLY A 1 275 ? 13.57 -7.125 5.094 1 79.25 275 GLY A C 1
ATOM 2212 O O . GLY A 1 275 ? 13.664 -5.914 4.887 1 79.25 275 GLY A O 1
ATOM 2213 N N . SER A 1 276 ? 12.508 -7.242 5.012 1 85.19 276 SER A N 1
ATOM 2214 C CA . SER A 1 276 ? 11.305 -6.527 5.414 1 85.19 276 SER A CA 1
ATOM 2215 C C . SER A 1 276 ? 10.531 -7.301 6.48 1 85.19 276 SER A C 1
ATOM 2217 O O . SER A 1 276 ? 10.734 -8.5 6.648 1 85.19 276 SER A O 1
ATOM 2219 N N . ARG A 1 277 ? 9.812 -6.535 7.207 1 84.38 277 ARG A N 1
ATOM 2220 C CA . ARG A 1 277 ? 9 -7.203 8.219 1 84.38 277 ARG A CA 1
ATOM 2221 C C . ARG A 1 277 ? 8.125 -8.281 7.586 1 84.38 277 ARG A C 1
ATOM 2223 O O . ARG A 1 277 ? 8 -9.383 8.125 1 84.38 277 ARG A O 1
ATOM 2230 N N . HIS A 1 278 ? 7.559 -7.93 6.477 1 90.5 278 HIS A N 1
ATOM 2231 C CA . HIS A 1 278 ? 6.703 -8.859 5.75 1 90.5 278 HIS A CA 1
ATOM 2232 C C . HIS A 1 278 ? 7.094 -8.938 4.277 1 90.5 278 HIS A C 1
ATOM 2234 O O . HIS A 1 278 ? 7.336 -7.91 3.641 1 90.5 278 HIS A O 1
ATOM 2240 N N . GLN A 1 279 ? 7.176 -10.125 3.814 1 92.62 279 GLN A N 1
ATOM 2241 C CA . GLN A 1 279 ? 7.391 -10.32 2.385 1 92.62 279 GLN A CA 1
ATOM 2242 C C . GLN A 1 279 ? 6.133 -10 1.587 1 92.62 279 GLN A C 1
ATOM 2244 O O . GLN A 1 279 ? 6.203 -9.352 0.543 1 92.62 279 GLN A O 1
ATOM 2249 N N . GLU A 1 280 ? 5.074 -10.516 2.045 1 95.19 280 GLU A N 1
ATOM 2250 C CA . GLU A 1 280 ? 3.795 -10.234 1.402 1 95.19 280 GLU A CA 1
ATOM 2251 C C . GLU A 1 280 ? 2.77 -9.734 2.414 1 95.19 280 GLU A C 1
ATOM 2253 O O . GLU A 1 280 ? 2.73 -10.203 3.553 1 95.19 280 GLU A O 1
ATOM 2258 N N . GLU A 1 281 ? 2.002 -8.805 2.008 1 96.75 281 GLU A N 1
ATOM 2259 C CA . GLU A 1 281 ? 0.822 -8.312 2.717 1 96.75 281 GLU A CA 1
ATOM 2260 C C . GLU A 1 281 ? -0.4 -8.289 1.804 1 96.75 281 GLU A C 1
ATOM 2262 O O . GLU A 1 281 ? -0.34 -7.766 0.691 1 96.75 281 GLU A O 1
ATOM 2267 N N . ILE A 1 282 ? -1.42 -8.898 2.227 1 98.38 282 ILE A N 1
ATOM 2268 C CA . ILE A 1 282 ? -2.699 -8.828 1.529 1 98.38 282 ILE A CA 1
ATOM 2269 C C . ILE A 1 282 ? -3.752 -8.211 2.443 1 98.38 282 ILE A C 1
ATOM 2271 O O . ILE A 1 282 ? -4.082 -8.766 3.492 1 98.38 282 ILE A O 1
ATOM 2275 N N . ILE A 1 283 ? -4.246 -7.074 2.016 1 98.38 283 ILE A N 1
ATOM 2276 C CA . ILE A 1 283 ? -5.215 -6.324 2.809 1 98.38 283 ILE A CA 1
ATOM 2277 C C . ILE A 1 283 ? -6.504 -6.148 2.014 1 98.38 283 ILE A C 1
ATOM 2279 O O . ILE A 1 283 ? -6.484 -5.641 0.89 1 98.38 283 ILE A O 1
ATOM 2283 N N . VAL A 1 284 ? -7.578 -6.582 2.594 1 98.31 284 VAL A N 1
ATOM 2284 C CA . VAL A 1 284 ? -8.883 -6.477 1.95 1 98.31 284 VAL A CA 1
ATOM 2285 C C . VAL A 1 284 ? -9.859 -5.758 2.875 1 98.31 284 VAL A C 1
ATOM 2287 O O . VAL A 1 284 ? -10.086 -6.188 4.012 1 98.31 284 VAL A O 1
ATOM 2290 N N . THR A 1 285 ? -10.422 -4.664 2.361 1 97.25 285 THR A N 1
ATOM 2291 C CA . THR A 1 285 ? -11.383 -3.902 3.146 1 97.25 285 THR A CA 1
ATOM 2292 C C . THR A 1 285 ? -12.773 -3.955 2.508 1 97.25 285 THR A C 1
ATOM 2294 O O . THR A 1 285 ? -12.922 -3.676 1.315 1 97.25 285 THR A O 1
ATOM 2297 N N . GLY A 1 286 ? -13.703 -4.355 3.299 1 95 286 GLY A N 1
ATOM 2298 C CA . GLY A 1 286 ? -15.086 -4.375 2.861 1 95 286 GLY A CA 1
ATOM 2299 C C . GLY A 1 286 ? -15.977 -3.432 3.65 1 95 286 GLY A C 1
ATOM 2300 O O . GLY A 1 286 ? -15.492 -2.652 4.469 1 95 286 GLY A O 1
ATOM 2301 N N . SER A 1 287 ? -17.266 -3.426 3.338 1 91.06 287 SER A N 1
ATOM 2302 C CA . SER A 1 287 ? -18.25 -2.52 3.932 1 91.06 287 SER A CA 1
ATOM 2303 C C . SER A 1 287 ? -18.453 -2.832 5.41 1 91.06 287 SER A C 1
ATOM 2305 O O . SER A 1 287 ? -18.922 -1.979 6.168 1 91.06 287 SER A O 1
ATOM 2307 N N . LYS A 1 288 ? -18.062 -4.035 5.871 1 92.12 288 LYS A N 1
ATOM 2308 C CA . LYS A 1 288 ? -18.375 -4.426 7.242 1 92.12 288 LYS A CA 1
ATOM 2309 C C . LYS A 1 288 ? -17.094 -4.707 8.039 1 92.12 288 LYS A C 1
ATOM 2311 O O . LYS A 1 288 ? -17.156 -4.902 9.25 1 92.12 288 LYS A O 1
ATOM 2316 N N . GLY A 1 289 ? -16.031 -4.738 7.379 1 94.25 289 GLY A N 1
ATOM 2317 C CA . GLY A 1 289 ? -14.805 -5.062 8.086 1 94.25 289 GLY A CA 1
ATOM 2318 C C . GLY A 1 289 ? -13.594 -5.129 7.176 1 94.25 289 GLY A C 1
ATOM 2319 O O . GLY A 1 289 ? -13.617 -4.598 6.062 1 94.25 289 GLY A O 1
ATOM 2320 N N . ARG A 1 290 ? -12.516 -5.707 7.773 1 96.56 290 ARG A N 1
ATOM 2321 C CA . ARG A 1 290 ? -11.219 -5.707 7.105 1 96.56 290 ARG A CA 1
ATOM 2322 C C . ARG A 1 290 ? -10.438 -6.98 7.426 1 96.56 290 ARG A C 1
ATOM 2324 O O . ARG A 1 290 ? -10.492 -7.48 8.555 1 96.56 290 ARG A O 1
ATOM 2331 N N . LEU A 1 291 ? -9.797 -7.559 6.402 1 98.12 291 LEU A N 1
ATOM 2332 C CA . LEU A 1 291 ? -8.898 -8.695 6.555 1 98.12 291 LEU A CA 1
ATOM 2333 C C . LEU A 1 291 ? -7.465 -8.312 6.191 1 98.12 291 LEU A C 1
ATOM 2335 O O . LEU A 1 291 ? -7.238 -7.586 5.219 1 98.12 291 LEU A O 1
ATOM 2339 N N . GLU A 1 292 ? -6.496 -8.734 7.016 1 97.88 292 GLU A N 1
ATOM 2340 C CA . GLU A 1 292 ? -5.074 -8.523 6.758 1 97.88 292 GLU A CA 1
ATOM 2341 C C . GLU A 1 292 ? -4.289 -9.828 6.902 1 97.88 292 GLU A C 1
ATOM 2343 O O . GLU A 1 292 ? -4.285 -10.438 7.973 1 97.88 292 GLU A O 1
ATOM 2348 N N . ALA A 1 293 ? -3.686 -10.227 5.848 1 97.5 293 ALA A N 1
ATOM 2349 C CA . ALA A 1 293 ? -2.799 -11.383 5.875 1 97.5 293 ALA A CA 1
ATOM 2350 C C . ALA A 1 293 ? -1.339 -10.961 5.727 1 97.5 293 ALA A C 1
ATOM 2352 O O . ALA A 1 293 ? -1.009 -10.148 4.863 1 97.5 293 ALA A O 1
ATOM 2353 N N . TYR A 1 294 ? -0.489 -11.492 6.566 1 94.25 294 TYR A N 1
ATOM 2354 C CA . TYR A 1 294 ? 0.934 -11.172 6.559 1 94.25 294 TYR A CA 1
ATOM 2355 C C . TYR A 1 294 ? 1.777 -12.43 6.406 1 94.25 294 TYR A C 1
ATOM 2357 O O . TYR A 1 294 ? 1.62 -13.383 7.172 1 94.25 294 TYR A O 1
ATOM 2365 N N . LEU A 1 295 ? 2.6 -12.375 5.453 1 92.12 295 LEU A N 1
ATOM 2366 C CA . LEU A 1 295 ? 3.566 -13.453 5.242 1 92.12 295 LEU A CA 1
ATOM 2367 C C . LEU A 1 295 ? 4.988 -12.961 5.496 1 92.12 295 LEU A C 1
ATOM 2369 O O . LEU A 1 295 ? 5.348 -11.852 5.09 1 92.12 295 LEU A O 1
ATOM 2373 N N . PRO A 1 296 ? 5.824 -13.688 6.359 1 89.06 296 PRO A N 1
ATOM 2374 C CA . PRO A 1 296 ? 5.676 -15.109 6.68 1 89.06 296 PRO A CA 1
ATOM 2375 C C . PRO A 1 296 ? 5.047 -15.344 8.047 1 89.06 296 PRO A C 1
ATOM 2377 O O . PRO A 1 296 ? 5.172 -16.438 8.617 1 89.06 296 PRO A O 1
ATOM 2380 N N . GLU A 1 297 ? 4.379 -14.359 8.594 1 86.81 297 GLU A N 1
ATOM 2381 C CA . GLU A 1 297 ? 3.729 -14.555 9.883 1 86.81 297 GLU A CA 1
ATOM 2382 C C . GLU A 1 297 ? 2.691 -15.672 9.812 1 86.81 297 GLU A C 1
ATOM 2384 O O . GLU A 1 297 ? 2.398 -16.312 10.82 1 86.81 297 GLU A O 1
ATOM 2389 N N . ASN A 1 298 ? 2.119 -15.898 8.648 1 91.25 298 ASN A N 1
ATOM 2390 C CA . ASN A 1 298 ? 1.08 -16.891 8.383 1 91.25 298 ASN A CA 1
ATOM 2391 C C . ASN A 1 298 ? -0.125 -16.703 9.305 1 91.25 298 ASN A C 1
ATOM 2393 O O . ASN A 1 298 ? -0.589 -17.656 9.93 1 91.25 298 ASN A O 1
ATOM 2397 N N . LYS A 1 299 ? -0.516 -15.531 9.453 1 95.25 299 LYS A N 1
ATOM 2398 C CA . LYS A 1 299 ? -1.693 -15.148 10.227 1 95.25 299 LYS A CA 1
ATOM 2399 C C . LYS A 1 299 ? -2.619 -14.25 9.406 1 95.25 299 LYS A C 1
ATOM 2401 O O . LYS A 1 299 ? -2.164 -13.523 8.516 1 95.25 299 LYS A O 1
ATOM 2406 N N . VAL A 1 300 ? -3.848 -14.391 9.703 1 97.75 300 VAL A N 1
ATOM 2407 C CA . VAL A 1 300 ? -4.863 -13.492 9.156 1 97.75 300 VAL A CA 1
ATOM 2408 C C . VAL A 1 300 ? -5.555 -12.742 10.289 1 97.75 300 VAL A C 1
ATOM 2410 O O . VAL A 1 300 ? -6.004 -13.352 11.266 1 97.75 300 VAL A O 1
ATOM 2413 N N . PHE A 1 301 ? -5.531 -11.484 10.195 1 97.25 301 PHE A N 1
ATOM 2414 C CA . PHE A 1 301 ? -6.227 -10.617 11.141 1 97.25 301 PHE A CA 1
ATOM 2415 C C . PHE A 1 301 ? -7.562 -10.156 10.562 1 97.25 301 PHE A C 1
ATOM 2417 O O . PHE A 1 301 ? -7.629 -9.711 9.422 1 97.25 301 PHE A O 1
ATOM 2424 N N . MET A 1 302 ? -8.609 -10.305 11.305 1 97.25 302 MET A N 1
ATOM 2425 C CA . MET A 1 302 ? -9.93 -9.82 10.914 1 97.25 302 MET A CA 1
ATOM 2426 C C . MET A 1 302 ? -10.414 -8.734 11.859 1 97.25 302 MET A C 1
ATOM 2428 O O . MET A 1 302 ? -10.383 -8.906 13.078 1 97.25 302 MET A O 1
ATOM 2432 N N . TYR A 1 303 ? -10.805 -7.648 11.289 1 95.31 303 TYR A N 1
ATOM 2433 C CA . TYR A 1 303 ? -11.359 -6.523 12.031 1 95.31 303 TYR A CA 1
ATOM 2434 C C . TYR A 1 303 ? -12.805 -6.262 11.617 1 95.31 303 TYR A C 1
ATOM 2436 O O . TYR A 1 303 ? -13.164 -6.418 10.445 1 95.31 303 TYR A O 1
ATOM 2444 N N . ARG A 1 304 ? -13.641 -5.848 12.57 1 92.38 304 ARG A N 1
ATOM 2445 C CA . ARG A 1 304 ? -15.031 -5.516 12.289 1 92.38 304 ARG A CA 1
ATOM 2446 C C . ARG A 1 304 ? -15.289 -4.023 12.477 1 92.38 304 ARG A C 1
ATOM 2448 O O . ARG A 1 304 ? -14.758 -3.412 13.414 1 92.38 304 ARG A O 1
ATOM 2455 N N . ARG A 1 305 ? -16.016 -3.488 11.578 1 89.56 305 ARG A N 1
ATOM 2456 C CA . ARG A 1 305 ? -16.469 -2.107 11.711 1 89.56 305 ARG A CA 1
ATOM 2457 C C . ARG A 1 305 ? -17.609 -1.997 12.711 1 89.56 305 ARG A C 1
ATOM 2459 O O . ARG A 1 305 ? -18.5 -2.852 12.75 1 89.56 305 ARG A O 1
ATOM 2466 N N . PRO A 1 306 ? -17.609 -0.917 13.477 1 89.94 306 PRO A N 1
ATOM 2467 C CA . PRO A 1 306 ? -18.734 -0.753 14.398 1 89.94 306 PRO A CA 1
ATOM 2468 C C . PRO A 1 306 ? -20.062 -0.561 13.672 1 89.94 306 PRO A C 1
ATOM 2470 O O . PRO A 1 306 ? -20.109 0.091 12.625 1 89.94 306 PRO A O 1
ATOM 2473 N N . THR A 1 307 ? -21.094 -1.131 14.242 1 87 307 THR A N 1
ATOM 2474 C CA . THR A 1 307 ? -22.438 -0.912 13.727 1 87 307 THR A CA 1
ATOM 2475 C C . THR A 1 307 ? -22.953 0.463 14.133 1 87 307 THR A C 1
ATOM 2477 O O . THR A 1 307 ? -22.344 1.146 14.953 1 87 307 THR A O 1
ATOM 2480 N N . MET A 1 308 ? -24.125 0.776 13.539 1 84.75 308 MET A N 1
ATOM 2481 C CA . MET A 1 308 ? -24.75 2.043 13.891 1 84.75 308 MET A CA 1
ATOM 2482 C C . MET A 1 308 ? -25.172 2.051 15.359 1 84.75 308 MET A C 1
ATOM 2484 O O . MET A 1 308 ? -25.172 3.102 16 1 84.75 308 MET A O 1
ATOM 2488 N N . GLU A 1 309 ? -25.469 0.911 15.859 1 88.56 309 GLU A N 1
ATOM 2489 C CA . GLU A 1 309 ? -25.875 0.79 17.266 1 88.56 309 GLU A CA 1
ATOM 2490 C C . GLU A 1 309 ? -24.672 0.928 18.188 1 88.56 309 GLU A C 1
ATOM 2492 O O . GLU A 1 309 ? -24.781 1.497 19.281 1 88.56 309 GLU A O 1
ATOM 2497 N N . GLU A 1 310 ? -23.562 0.477 17.75 1 89.69 310 GLU A N 1
ATOM 2498 C CA . GLU A 1 310 ? -22.344 0.493 18.562 1 89.69 310 GLU A CA 1
ATOM 2499 C C . GLU A 1 310 ? -21.703 1.878 18.562 1 89.69 310 GLU A C 1
ATOM 2501 O O . GLU A 1 310 ? -21.031 2.248 19.531 1 89.69 310 GLU A O 1
ATOM 2506 N N . TRP A 1 311 ? -21.859 2.631 17.516 1 90.44 311 TRP A N 1
ATOM 2507 C CA . TRP A 1 311 ? -21.297 3.967 17.344 1 90.44 311 TRP A CA 1
ATOM 2508 C C . TRP A 1 311 ? -22.375 4.957 16.906 1 90.44 311 TRP A C 1
ATOM 2510 O O . TRP A 1 311 ? -22.453 5.332 15.742 1 90.44 311 TRP A O 1
ATOM 2520 N N . GLN A 1 312 ? -23.094 5.426 17.859 1 88.5 312 GLN A N 1
ATOM 2521 C CA . GLN A 1 312 ? -24.281 6.25 17.609 1 88.5 312 GLN A CA 1
ATOM 2522 C C . GLN A 1 312 ? -23.891 7.719 17.453 1 88.5 312 GLN A C 1
ATOM 2524 O O . GLN A 1 312 ? -24.328 8.383 16.516 1 88.5 312 GLN A O 1
ATOM 2529 N N . ASP A 1 313 ? -23.094 8.141 18.422 1 89.81 313 ASP A N 1
ATOM 2530 C CA . ASP A 1 313 ? -22.641 9.531 18.359 1 89.81 313 ASP A CA 1
ATOM 2531 C C . ASP A 1 313 ? -21.438 9.664 17.422 1 89.81 313 ASP A C 1
ATOM 2533 O O . ASP A 1 313 ? -20.312 9.359 17.797 1 89.81 313 ASP A O 1
ATOM 2537 N N . ARG A 1 314 ? -21.672 10.203 16.281 1 88.19 314 ARG A N 1
ATOM 2538 C CA . ARG A 1 314 ? -20.656 10.281 15.234 1 88.19 314 ARG A CA 1
ATOM 2539 C C . ARG A 1 314 ? -19.828 11.547 15.375 1 88.19 314 ARG A C 1
ATOM 2541 O O . ARG A 1 314 ? -19.016 11.867 14.492 1 88.19 314 ARG A O 1
ATOM 2548 N N . SER A 1 315 ? -20.047 12.273 16.422 1 87.06 315 SER A N 1
ATOM 2549 C CA . SER A 1 315 ? -19.266 13.477 16.672 1 87.06 315 SER A CA 1
ATOM 2550 C C . SER A 1 315 ? -18 13.156 17.469 1 87.06 315 SER A C 1
ATOM 2552 O O . SER A 1 315 ? -17.109 13.992 17.594 1 87.06 315 SER A O 1
ATOM 2554 N N . ILE A 1 316 ? -18.016 11.938 18.016 1 87.69 316 ILE A N 1
ATOM 2555 C CA . ILE A 1 316 ? -16.828 11.477 18.734 1 87.69 316 ILE A CA 1
ATOM 2556 C C . ILE A 1 316 ? -16.328 10.172 18.125 1 87.69 316 ILE A C 1
ATOM 2558 O O . ILE A 1 316 ? -17.078 9.469 17.438 1 87.69 316 ILE A O 1
ATOM 2562 N N . PRO A 1 317 ? -15.047 9.867 18.297 1 88 317 PRO A N 1
ATOM 2563 C CA . PRO A 1 317 ? -14.523 8.609 17.75 1 88 317 PRO A CA 1
ATOM 2564 C C . PRO A 1 317 ? -15.273 7.383 18.266 1 88 317 PRO A C 1
ATOM 2566 O O . PRO A 1 317 ? -15.898 7.434 19.328 1 88 317 PRO A O 1
ATOM 2569 N N . PRO A 1 318 ? -15.203 6.324 17.469 1 89.31 318 PRO A N 1
ATOM 2570 C CA . PRO A 1 318 ? -15.867 5.109 17.953 1 89.31 318 PRO A CA 1
ATOM 2571 C C . PRO A 1 318 ? -15.281 4.598 19.266 1 89.31 318 PRO A C 1
ATOM 2573 O O . PRO A 1 318 ? -14.062 4.672 19.469 1 89.31 318 PRO A O 1
ATOM 2576 N N . PRO A 1 319 ? -16.188 4.023 20.125 1 88.19 319 PRO A N 1
ATOM 2577 C CA . PRO A 1 319 ? -15.688 3.43 21.359 1 88.19 319 PRO A CA 1
ATOM 2578 C C . PRO A 1 319 ? -14.695 2.299 21.109 1 88.19 319 PRO A C 1
ATOM 2580 O O . PRO A 1 319 ? -14.867 1.515 20.172 1 88.19 319 PRO A O 1
ATOM 2583 N N . LYS A 1 320 ? -13.742 2.225 21.969 1 82.88 320 LYS A N 1
ATOM 2584 C CA . LYS A 1 320 ? -12.719 1.194 21.828 1 82.88 320 LYS A CA 1
ATOM 2585 C C . LYS A 1 320 ? -13.328 -0.202 21.891 1 82.88 320 LYS A C 1
ATOM 2587 O O . LYS A 1 320 ? -12.828 -1.136 21.266 1 82.88 320 LYS A O 1
ATOM 2592 N N . SER A 1 321 ? -14.406 -0.286 22.578 1 84.5 321 SER A N 1
ATOM 2593 C CA . SER A 1 321 ? -15.062 -1.574 22.781 1 84.5 321 SER A CA 1
ATOM 2594 C C . SER A 1 321 ? -15.672 -2.09 21.484 1 84.5 321 SER A C 1
ATOM 2596 O O . SER A 1 321 ? -15.961 -3.281 21.359 1 84.5 321 SER A O 1
ATOM 2598 N N . CYS A 1 322 ? -15.828 -1.187 20.547 1 84.75 322 CYS A N 1
ATOM 2599 C CA . CYS A 1 322 ? -16.469 -1.583 19.312 1 84.75 322 CYS A CA 1
ATOM 2600 C C . CYS A 1 322 ? -15.453 -2.131 18.312 1 84.75 322 CYS A C 1
ATOM 2602 O O . CYS A 1 322 ? -15.828 -2.73 17.297 1 84.75 322 CYS A O 1
ATOM 2604 N N . ILE A 1 323 ? -14.258 -1.954 18.625 1 80.38 323 ILE A N 1
ATOM 2605 C CA . ILE A 1 323 ? -13.211 -2.436 17.734 1 80.38 323 ILE A CA 1
ATOM 2606 C C . ILE A 1 323 ? -12.836 -3.867 18.109 1 80.38 323 ILE A C 1
ATOM 2608 O O . ILE A 1 323 ? -12.367 -4.121 19.219 1 80.38 323 ILE A O 1
ATOM 2612 N N . ARG A 1 324 ? -13.164 -4.777 17.297 1 86.38 324 ARG A N 1
ATOM 2613 C CA . ARG A 1 324 ? -12.922 -6.195 17.547 1 86.38 324 ARG A CA 1
ATOM 2614 C C . ARG A 1 324 ? -11.891 -6.75 16.562 1 86.38 324 ARG A C 1
ATOM 2616 O O . ARG A 1 324 ? -11.922 -6.438 15.375 1 86.38 324 ARG A O 1
ATOM 2623 N N . GLU A 1 325 ? -10.945 -7.445 17.109 1 91.75 325 GLU A N 1
ATOM 2624 C CA . GLU A 1 325 ? -9.906 -8.117 16.328 1 91.75 325 GLU A CA 1
ATOM 2625 C C . GLU A 1 325 ? -9.938 -9.625 16.562 1 91.75 325 GLU A C 1
ATOM 2627 O O . GLU A 1 325 ? -10.047 -10.078 17.703 1 91.75 325 GLU A O 1
ATOM 2632 N N . GLN A 1 326 ? -10.008 -10.391 15.531 1 95.81 326 GLN A N 1
ATOM 2633 C CA . GLN A 1 326 ? -9.812 -11.836 15.57 1 95.81 326 GLN A CA 1
ATOM 2634 C C . GLN A 1 326 ? -8.586 -12.25 14.766 1 95.81 326 GLN A C 1
ATOM 2636 O O . GLN A 1 326 ? -8.375 -11.766 13.648 1 95.81 326 GLN A O 1
ATOM 2641 N N . VAL A 1 327 ? -7.77 -13.109 15.383 1 96.88 327 VAL A N 1
ATOM 2642 C CA . VAL A 1 327 ? -6.551 -13.562 14.727 1 96.88 327 VAL A CA 1
ATOM 2643 C C . VAL A 1 327 ? -6.652 -15.055 14.422 1 96.88 327 VAL A C 1
ATOM 2645 O O . VAL A 1 327 ? -7.02 -15.852 15.297 1 96.88 327 VAL A O 1
ATOM 2648 N N . PHE A 1 328 ? -6.34 -15.391 13.203 1 97.38 328 PHE A N 1
ATOM 2649 C CA . PHE A 1 328 ? -6.332 -16.781 12.766 1 97.38 328 PHE A CA 1
ATOM 2650 C C . PHE A 1 328 ? -4.914 -17.234 12.445 1 97.38 328 PHE A C 1
ATOM 2652 O O . PHE A 1 328 ? -4.258 -16.688 11.562 1 97.38 328 PHE A O 1
ATOM 2659 N N . ASP A 1 329 ? -4.461 -18.203 13.18 1 96.06 329 ASP A N 1
ATOM 2660 C CA . ASP A 1 329 ? -3.172 -18.828 12.891 1 96.06 329 ASP A CA 1
ATOM 2661 C C . ASP A 1 329 ? -3.293 -19.828 11.75 1 96.06 329 ASP A C 1
ATOM 2663 O O . ASP A 1 329 ? -4.055 -20.797 11.844 1 96.06 329 ASP A O 1
ATOM 2667 N N . CYS A 1 330 ? -2.518 -19.578 10.719 1 94.12 330 CYS A N 1
ATOM 2668 C CA . CYS A 1 330 ? -2.652 -20.391 9.508 1 94.12 330 CYS A CA 1
ATOM 2669 C C . CYS A 1 330 ? -1.422 -21.266 9.297 1 94.12 330 CYS A C 1
ATOM 2671 O O . CYS A 1 330 ? -1.104 -21.625 8.164 1 94.12 330 CYS A O 1
ATOM 2673 N N . SER A 1 331 ? -0.764 -21.609 10.312 1 89 331 SER A N 1
ATOM 2674 C CA . SER A 1 331 ? 0.5 -22.328 10.211 1 89 331 SER A CA 1
ATOM 2675 C C . SER A 1 331 ? 0.275 -23.797 9.844 1 89 331 SER A C 1
ATOM 2677 O O . SER A 1 331 ? 1.17 -24.453 9.305 1 89 331 SER A O 1
ATOM 2679 N N . ASN A 1 332 ? -0.881 -24.25 10.195 1 88.31 332 ASN A N 1
ATOM 2680 C CA . ASN A 1 332 ? -1.208 -25.625 9.859 1 88.31 332 ASN A CA 1
ATOM 2681 C C . ASN A 1 332 ? -1.904 -25.734 8.5 1 88.31 332 ASN A C 1
ATOM 2683 O O . ASN A 1 332 ? -3.125 -25.578 8.414 1 88.31 332 ASN A O 1
ATOM 2687 N N . VAL A 1 333 ? -1.159 -26.094 7.539 1 87.75 333 VAL A N 1
ATOM 2688 C CA . VAL A 1 333 ? -1.617 -26.094 6.156 1 87.75 333 VAL A CA 1
ATOM 2689 C C . VAL A 1 333 ? -2.752 -27.094 5.984 1 87.75 333 VAL A C 1
ATOM 2691 O O . VAL A 1 333 ? -3.738 -26.812 5.297 1 87.75 333 VAL A O 1
ATOM 2694 N N . LYS A 1 334 ? -2.668 -28.25 6.57 1 87.75 334 LYS A N 1
ATOM 2695 C CA . LYS A 1 334 ? -3.676 -29.297 6.422 1 87.75 334 LYS A CA 1
ATOM 2696 C C . LYS A 1 334 ? -5.016 -28.859 7 1 87.75 334 LYS A C 1
ATOM 2698 O O . LYS A 1 334 ? -6.066 -29.094 6.402 1 87.75 334 LYS A O 1
ATOM 2703 N N . ASP A 1 335 ? -4.895 -28.219 8.094 1 90.12 335 ASP A N 1
ATOM 2704 C CA . ASP A 1 335 ? -6.113 -27.734 8.734 1 90.12 335 ASP A CA 1
ATOM 2705 C C . ASP A 1 335 ? -6.793 -26.672 7.875 1 90.12 335 ASP A C 1
ATOM 2707 O O . ASP A 1 335 ? -8.016 -26.688 7.719 1 90.12 335 ASP A O 1
ATOM 2711 N N . ILE A 1 336 ? -6.062 -25.844 7.285 1 92.06 336 ILE A N 1
ATOM 2712 C CA . ILE A 1 336 ? -6.602 -24.734 6.504 1 92.06 336 ILE A CA 1
ATOM 2713 C C . ILE A 1 336 ? -7.285 -25.281 5.25 1 92.06 336 ILE A C 1
ATOM 2715 O O . ILE A 1 336 ? -8.344 -24.781 4.852 1 92.06 336 ILE A O 1
ATOM 2719 N N . HIS A 1 337 ? -6.703 -26.312 4.648 1 92.12 337 HIS A N 1
ATOM 2720 C CA . HIS A 1 337 ? -7.223 -26.828 3.391 1 92.12 337 HIS A CA 1
ATOM 2721 C C . HIS A 1 337 ? -8.133 -28.031 3.625 1 92.12 337 HIS A C 1
ATOM 2723 O O . HIS A 1 337 ? -8.688 -28.594 2.676 1 92.12 337 HIS A O 1
ATOM 2729 N N . GLY A 1 338 ? -8.297 -28.438 4.848 1 91.25 338 GLY A N 1
ATOM 2730 C CA . GLY A 1 338 ? -9.148 -29.578 5.16 1 91.25 338 GLY A CA 1
ATOM 2731 C C . GLY A 1 338 ? -8.617 -30.891 4.602 1 91.25 338 GLY A C 1
ATOM 2732 O O . GLY A 1 338 ? -9.391 -31.703 4.105 1 91.25 338 GLY A O 1
ATOM 2733 N N . ILE A 1 339 ? -7.328 -31.062 4.523 1 89.19 339 ILE A N 1
ATOM 2734 C CA . ILE A 1 339 ? -6.703 -32.281 3.994 1 89.19 339 ILE A CA 1
ATOM 2735 C C . ILE A 1 339 ? -6.367 -33.219 5.141 1 89.19 339 ILE A C 1
ATOM 2737 O O . ILE A 1 339 ? -5.582 -32.875 6.027 1 89.19 339 ILE A O 1
ATOM 2741 N N . ALA A 1 340 ? -6.914 -34.344 5.137 1 80.25 340 ALA A N 1
ATOM 2742 C CA . ALA A 1 340 ? -6.73 -35.312 6.199 1 80.25 340 ALA A CA 1
ATOM 2743 C C . ALA A 1 340 ? -5.438 -36.094 5.996 1 80.25 340 ALA A C 1
ATOM 2745 O O . ALA A 1 340 ? -4.734 -36.406 6.961 1 80.25 340 ALA A O 1
ATOM 2746 N N . GLU A 1 341 ? -5.176 -36.344 4.773 1 79.75 341 GLU A N 1
ATOM 2747 C CA . GLU A 1 341 ? -4.016 -37.156 4.426 1 79.75 341 GLU A CA 1
ATOM 2748 C C . GLU A 1 341 ? -2.717 -36.375 4.609 1 79.75 341 GLU A C 1
ATOM 2750 O O . GLU A 1 341 ? -2.732 -35.156 4.723 1 79.75 341 GLU A O 1
ATOM 2755 N N . ASP A 1 342 ? -1.724 -37.125 4.668 1 79.56 342 ASP A N 1
ATOM 2756 C CA . ASP A 1 342 ? -0.42 -36.469 4.723 1 79.56 342 ASP A CA 1
ATOM 2757 C C . ASP A 1 342 ? -0.054 -35.844 3.371 1 79.56 342 ASP A C 1
ATOM 2759 O O . ASP A 1 342 ? -0.366 -36.406 2.322 1 79.56 342 ASP A O 1
ATOM 2763 N N . ILE A 1 343 ? 0.355 -34.656 3.479 1 82.31 343 ILE A N 1
ATOM 2764 C CA . ILE A 1 343 ? 0.902 -34.031 2.273 1 82.31 343 ILE A CA 1
ATOM 2765 C C . ILE A 1 343 ? 2.412 -33.875 2.424 1 82.31 343 ILE A C 1
ATOM 2767 O O . ILE A 1 343 ? 2.916 -33.719 3.539 1 82.31 343 ILE A O 1
ATOM 2771 N N . PRO A 1 344 ? 3.055 -34.031 1.3 1 80.75 344 PRO A N 1
ATOM 2772 C CA . PRO A 1 344 ? 4.504 -33.844 1.405 1 80.75 344 PRO A CA 1
ATOM 2773 C C . PRO A 1 344 ? 4.895 -32.469 1.976 1 80.75 344 PRO A C 1
ATOM 2775 O O . PRO A 1 344 ? 4.223 -31.484 1.71 1 80.75 344 PRO A O 1
ATOM 2778 N N . THR A 1 345 ? 5.719 -32.406 3.051 1 72.56 345 THR A N 1
ATOM 2779 C CA . THR A 1 345 ? 6.137 -31.156 3.695 1 72.56 345 THR A CA 1
ATOM 2780 C C . THR A 1 345 ? 7.543 -30.766 3.254 1 72.56 345 THR A C 1
ATOM 2782 O O . THR A 1 345 ? 8.484 -31.562 3.377 1 72.56 345 THR A O 1
ATOM 2785 N N . HIS A 1 346 ? 7.859 -30.594 2.133 1 58.28 346 HIS A N 1
ATOM 2786 C CA . HIS A 1 346 ? 9.258 -30.297 1.862 1 58.28 346 HIS A CA 1
ATOM 2787 C C . HIS A 1 346 ? 9.617 -28.891 2.303 1 58.28 346 HIS A C 1
ATOM 2789 O O . HIS A 1 346 ? 8.742 -28.031 2.439 1 58.28 346 HIS A O 1
ATOM 2795 N N . GLY A 1 347 ? 10.781 -28.703 2.871 1 55.44 347 GLY A N 1
ATOM 2796 C CA . GLY A 1 347 ? 11.43 -27.422 3.039 1 55.44 347 GLY A CA 1
ATOM 2797 C C . GLY A 1 347 ? 11.305 -26.531 1.819 1 55.44 347 GLY A C 1
ATOM 2798 O O . GLY A 1 347 ? 12.125 -25.625 1.613 1 55.44 347 GLY A O 1
ATOM 2799 N N . GLY A 1 348 ? 10.352 -26.875 1.004 1 52.84 348 GLY A N 1
ATOM 2800 C CA . GLY A 1 348 ? 10.32 -26.141 -0.249 1 52.84 348 GLY A CA 1
ATOM 2801 C C . GLY A 1 348 ? 9.812 -24.719 -0.091 1 52.84 348 GLY A C 1
ATOM 2802 O O . GLY A 1 348 ? 9.773 -24.188 1.021 1 52.84 348 GLY A O 1
ATOM 2803 N N . TYR A 1 349 ? 9.711 -24.094 -1.332 1 57.91 349 TYR A N 1
ATOM 2804 C CA . TYR A 1 349 ? 9.289 -22.703 -1.468 1 57.91 349 TYR A CA 1
ATOM 2805 C C . TYR A 1 349 ? 7.797 -22.562 -1.224 1 57.91 349 TYR A C 1
ATOM 2807 O O . TYR A 1 349 ? 7.059 -23.547 -1.234 1 57.91 349 TYR A O 1
ATOM 2815 N N . HIS A 1 350 ? 7.285 -21.547 -0.736 1 63.03 350 HIS A N 1
ATOM 2816 C CA . HIS A 1 350 ? 5.918 -21.047 -0.801 1 63.03 350 HIS A CA 1
ATOM 2817 C C . HIS A 1 350 ? 5.051 -21.656 0.292 1 63.03 350 HIS A C 1
ATOM 2819 O O . HIS A 1 350 ? 3.885 -21.984 0.057 1 63.03 350 HIS A O 1
ATOM 2825 N N . TYR A 1 351 ? 5.527 -22.078 1.371 1 67 351 TYR A N 1
ATOM 2826 C CA . TYR A 1 351 ? 4.738 -22.484 2.531 1 67 351 TYR A CA 1
ATOM 2827 C C . TYR A 1 351 ? 3.943 -23.75 2.234 1 67 351 TYR A C 1
ATOM 2829 O O . TYR A 1 351 ? 2.758 -23.844 2.561 1 67 351 TYR A O 1
ATOM 2837 N N . CYS A 1 352 ? 4.375 -24.656 1.371 1 77.75 352 CYS A N 1
ATOM 2838 C CA . CYS A 1 352 ? 3.799 -25.953 1 1 77.75 352 CYS A CA 1
ATOM 2839 C C . CYS A 1 352 ? 2.635 -25.766 0.032 1 77.75 352 CYS A C 1
ATOM 2841 O O . CYS A 1 352 ? 1.815 -26.672 -0.138 1 77.75 352 CYS A O 1
ATOM 2843 N N . SER A 1 353 ? 2.576 -24.594 -0.499 1 86.31 353 SER A N 1
ATOM 2844 C CA . SER A 1 353 ? 1.473 -24.297 -1.404 1 86.31 353 SER A CA 1
ATOM 2845 C C . SER A 1 353 ? 1.53 -25.172 -2.656 1 86.31 353 SER A C 1
ATOM 2847 O O . SER A 1 353 ? 0.494 -25.609 -3.164 1 86.31 353 SER A O 1
ATOM 2849 N N . THR A 1 354 ? 2.695 -25.5 -3.117 1 90 354 THR A N 1
ATOM 2850 C CA . THR A 1 354 ? 2.838 -26.359 -4.285 1 90 354 THR A CA 1
ATOM 2851 C C . THR A 1 354 ? 2.352 -27.766 -3.977 1 90 354 THR A C 1
ATOM 2853 O O . THR A 1 354 ? 1.763 -28.438 -4.836 1 90 354 THR A O 1
ATOM 2856 N N . ALA A 1 355 ? 2.605 -28.219 -2.791 1 90.94 355 ALA A N 1
ATOM 2857 C CA . ALA A 1 355 ? 2.105 -29.531 -2.375 1 90.94 355 ALA A CA 1
ATOM 2858 C C . ALA A 1 355 ? 0.582 -29.578 -2.422 1 90.94 355 ALA A C 1
ATOM 2860 O O . ALA A 1 355 ? -0.002 -30.562 -2.881 1 90.94 355 ALA A O 1
ATOM 2861 N N . VAL A 1 356 ? 0.014 -28.531 -1.948 1 93.31 356 VAL A N 1
ATOM 2862 C CA . VAL A 1 356 ? -1.442 -28.438 -1.937 1 93.31 356 VAL A CA 1
ATOM 2863 C C . VAL A 1 356 ? -1.969 -28.375 -3.369 1 93.31 356 VAL A C 1
ATOM 2865 O O . VAL A 1 356 ? -2.977 -29.016 -3.693 1 93.31 356 VAL A O 1
ATOM 2868 N N . GLU A 1 357 ? -1.319 -27.625 -4.215 1 95.56 357 GLU A N 1
ATOM 2869 C CA . GLU A 1 357 ? -1.694 -27.562 -5.625 1 95.56 357 GLU A CA 1
ATOM 2870 C C . GLU A 1 357 ? -1.684 -28.953 -6.25 1 95.56 357 GLU A C 1
ATOM 2872 O O . GLU A 1 357 ? -2.621 -29.328 -6.957 1 95.56 357 GLU A O 1
ATOM 2877 N N . TRP A 1 358 ? -0.69 -29.734 -5.965 1 95.88 358 TRP A N 1
ATOM 2878 C CA . TRP A 1 358 ? -0.581 -31.078 -6.492 1 95.88 358 TRP A CA 1
ATOM 2879 C C . TRP A 1 358 ? -1.693 -31.969 -5.949 1 95.88 358 TRP A C 1
ATOM 2881 O O . TRP A 1 358 ? -2.234 -32.812 -6.668 1 95.88 358 TRP A O 1
ATOM 2891 N N . TYR A 1 359 ? -1.994 -31.812 -4.711 1 95.19 359 TYR A N 1
ATOM 2892 C CA . TYR A 1 359 ? -3.09 -32.562 -4.113 1 95.19 359 TYR A CA 1
ATOM 2893 C C . TYR A 1 359 ? -4.371 -32.375 -4.918 1 95.19 359 TYR A C 1
ATOM 2895 O O . TYR A 1 359 ? -5.02 -33.375 -5.285 1 95.19 359 TYR A O 1
ATOM 2903 N N . TYR A 1 360 ? -4.676 -31.188 -5.176 1 96.25 360 TYR A N 1
ATOM 2904 C CA . TYR A 1 360 ? -5.91 -30.906 -5.895 1 96.25 360 TYR A CA 1
ATOM 2905 C C . TYR A 1 360 ? -5.785 -31.281 -7.367 1 96.25 360 TYR A C 1
ATOM 2907 O O . TYR A 1 360 ? -6.758 -31.719 -7.984 1 96.25 360 TYR A O 1
ATOM 2915 N N . LEU A 1 361 ? -4.605 -31.031 -7.949 1 97.94 361 LEU A N 1
ATOM 2916 C CA . LEU A 1 361 ? -4.363 -31.406 -9.336 1 97.94 361 LEU A CA 1
ATOM 2917 C C . LEU A 1 361 ? -4.547 -32.906 -9.547 1 97.94 361 LEU A C 1
ATOM 2919 O O . LEU A 1 361 ? -5.254 -33.312 -10.469 1 97.94 361 LEU A O 1
ATOM 2923 N N . LEU A 1 362 ? -3.939 -33.75 -8.695 1 97.31 362 LEU A N 1
ATOM 2924 C CA . LEU A 1 362 ? -4.031 -35.188 -8.82 1 97.31 362 LEU A CA 1
ATOM 2925 C C . LEU A 1 362 ? -5.477 -35.656 -8.672 1 97.31 362 LEU A C 1
ATOM 2927 O O . LEU A 1 362 ? -5.93 -36.531 -9.414 1 97.31 362 LEU A O 1
ATOM 2931 N N . ALA A 1 363 ? -6.148 -35.031 -7.746 1 96.31 363 ALA A N 1
ATOM 2932 C CA . ALA A 1 363 ? -7.559 -35.375 -7.57 1 96.31 363 ALA A CA 1
ATOM 2933 C C . ALA A 1 363 ? -8.359 -35.031 -8.828 1 96.31 363 ALA A C 1
ATOM 2935 O O . ALA A 1 363 ? -9.219 -35.812 -9.242 1 96.31 363 ALA A O 1
ATOM 2936 N N . ALA A 1 364 ? -8.102 -33.906 -9.43 1 97.94 364 ALA A N 1
ATOM 2937 C CA . ALA A 1 364 ? -8.805 -33.5 -10.641 1 97.94 364 ALA A CA 1
ATOM 2938 C C . ALA A 1 364 ? -8.508 -34.469 -11.805 1 97.94 364 ALA A C 1
ATOM 2940 O O . ALA A 1 364 ? -9.406 -34.812 -12.57 1 97.94 364 ALA A O 1
ATOM 2941 N N . VAL A 1 365 ? -7.223 -34.812 -11.961 1 98 365 VAL A N 1
ATOM 2942 C CA . VAL A 1 365 ? -6.82 -35.719 -13.023 1 98 365 VAL A CA 1
ATOM 2943 C C . VAL A 1 365 ? -7.492 -37.094 -12.836 1 98 365 VAL A C 1
ATOM 2945 O O . VAL A 1 365 ? -8.008 -37.688 -13.789 1 98 365 VAL A O 1
ATOM 2948 N N . GLN A 1 366 ? -7.523 -37.562 -11.594 1 96.5 366 GLN A N 1
ATOM 2949 C CA . GLN A 1 366 ? -8.148 -38.875 -11.297 1 96.5 366 GLN A CA 1
ATOM 2950 C C . GLN A 1 366 ? -9.648 -38.812 -11.586 1 96.5 366 GLN A C 1
ATOM 2952 O O . GLN A 1 366 ? -10.195 -39.75 -12.156 1 96.5 366 GLN A O 1
ATOM 2957 N N . LYS A 1 367 ? -10.258 -37.781 -11.188 1 96.62 367 LYS A N 1
ATOM 2958 C CA . LYS A 1 367 ? -11.688 -37.625 -11.453 1 96.62 367 LYS A CA 1
ATOM 2959 C C . LYS A 1 367 ? -11.977 -37.656 -12.953 1 96.62 367 LYS A C 1
ATOM 2961 O O . LYS A 1 367 ? -12.977 -38.25 -13.383 1 96.62 367 LYS A O 1
ATOM 2966 N N . TYR A 1 368 ? -11.188 -37.031 -13.672 1 96.81 368 TYR A N 1
ATOM 2967 C CA . TYR A 1 368 ? -11.352 -37.031 -15.117 1 96.81 368 TYR A CA 1
ATOM 2968 C C . TYR A 1 368 ? -11.18 -38.438 -15.672 1 96.81 368 TYR A C 1
ATOM 2970 O O . TYR A 1 368 ? -11.961 -38.875 -16.516 1 96.81 368 TYR A O 1
ATOM 2978 N N . LYS A 1 369 ? -10.172 -39.156 -15.234 1 94.38 369 LYS A N 1
ATOM 2979 C CA . LYS A 1 369 ? -9.914 -40.531 -15.664 1 94.38 369 LYS A CA 1
ATOM 2980 C C . LYS A 1 369 ? -11.094 -41.438 -15.328 1 94.38 369 LYS A C 1
ATOM 2982 O O . LYS A 1 369 ? -11.367 -42.406 -16.047 1 94.38 369 LYS A O 1
ATOM 2987 N N . ASP A 1 370 ? -11.812 -41.031 -14.297 1 95.25 370 ASP A N 1
ATOM 2988 C CA . ASP A 1 370 ? -12.969 -41.812 -13.852 1 95.25 370 ASP A CA 1
ATOM 2989 C C . ASP A 1 370 ? -14.227 -41.406 -14.617 1 95.25 370 ASP A C 1
ATOM 2991 O O . ASP A 1 370 ? -15.312 -41.906 -14.336 1 95.25 370 ASP A O 1
ATOM 2995 N N . GLY A 1 371 ? -14.141 -40.469 -15.422 1 95.69 371 GLY A N 1
ATOM 2996 C CA . GLY A 1 371 ? -15.25 -40.188 -16.328 1 95.69 371 GLY A CA 1
ATOM 2997 C C . GLY A 1 371 ? -15.875 -38.844 -16.094 1 95.69 371 GLY A C 1
ATOM 2998 O O . GLY A 1 371 ? -16.797 -38.438 -16.797 1 95.69 371 GLY A O 1
ATOM 2999 N N . SER A 1 372 ? -15.391 -38.094 -15.141 1 96.44 372 SER A N 1
ATOM 3000 C CA . SER A 1 372 ? -15.922 -36.781 -14.859 1 96.44 372 SER A CA 1
ATOM 3001 C C . SER A 1 372 ? -15.258 -35.719 -15.734 1 96.44 372 SER A C 1
ATOM 3003 O O . SER A 1 372 ? -14.266 -36 -16.406 1 96.44 372 SER A O 1
ATOM 3005 N N . LYS A 1 373 ? -15.883 -34.625 -15.766 1 96.5 373 LYS A N 1
ATOM 3006 C CA . LYS A 1 373 ? -15.281 -33.5 -16.469 1 96.5 373 LYS A CA 1
ATOM 3007 C C . LYS A 1 373 ? -14.086 -32.938 -15.695 1 96.5 373 LYS A C 1
ATOM 3009 O O . LYS A 1 373 ? -14.109 -32.875 -14.461 1 96.5 373 LYS A O 1
ATOM 3014 N N . PHE A 1 374 ? -13.055 -32.562 -16.422 1 97 374 PHE A N 1
ATOM 3015 C CA . PHE A 1 374 ? -11.898 -31.938 -15.781 1 97 374 PHE A CA 1
ATOM 3016 C C . PHE A 1 374 ? -12.227 -30.516 -15.344 1 97 374 PHE A C 1
ATOM 3018 O O . PHE A 1 374 ? -12.688 -29.703 -16.141 1 97 374 PHE A O 1
ATOM 3025 N N . GLN A 1 375 ? -12.086 -30.203 -14.117 1 96.38 375 GLN A N 1
ATOM 3026 C CA . GLN A 1 375 ? -12.352 -28.891 -13.555 1 96.38 375 GLN A CA 1
ATOM 3027 C C . GLN A 1 375 ? -11.133 -28.344 -12.812 1 96.38 375 GLN A C 1
ATOM 3029 O O . GLN A 1 375 ? -10.953 -28.641 -11.625 1 96.38 375 GLN A O 1
ATOM 3034 N N . PRO A 1 376 ? -10.328 -27.594 -13.523 1 97.56 376 PRO A N 1
ATOM 3035 C CA . PRO A 1 376 ? -9.164 -27.031 -12.836 1 97.56 376 PRO A CA 1
ATOM 3036 C C . PRO A 1 376 ? -9.531 -25.906 -11.875 1 97.56 376 PRO A C 1
ATOM 3038 O O . PRO A 1 376 ? -10.508 -25.188 -12.102 1 97.56 376 PRO A O 1
ATOM 3041 N N . HIS A 1 377 ? -8.719 -25.719 -10.766 1 97.12 377 HIS A N 1
ATOM 3042 C CA . HIS A 1 377 ? -8.867 -24.547 -9.906 1 97.12 377 HIS A CA 1
ATOM 3043 C C . HIS A 1 377 ? -8.43 -23.281 -10.625 1 97.12 377 HIS A C 1
ATOM 3045 O O . HIS A 1 377 ? -8.953 -22.188 -10.352 1 97.12 377 HIS A O 1
ATOM 3051 N N . VAL A 1 378 ? -7.453 -23.469 -11.469 1 98.06 378 VAL A N 1
ATOM 3052 C CA . VAL A 1 378 ? -6.91 -22.344 -12.242 1 98.06 378 VAL A CA 1
ATOM 3053 C C . VAL A 1 378 ? -6.941 -22.703 -13.734 1 98.06 378 VAL A C 1
ATOM 3055 O O . VAL A 1 378 ? -6.074 -23.438 -14.219 1 98.06 378 VAL A O 1
ATOM 3058 N N . SER A 1 379 ? -7.824 -22.125 -14.438 1 98.19 379 SER A N 1
ATOM 3059 C CA . SER A 1 379 ? -8.031 -22.422 -15.852 1 98.19 379 SER A CA 1
ATOM 3060 C C . SER A 1 379 ? -7.066 -21.625 -16.734 1 98.19 379 SER A C 1
ATOM 3062 O O . SER A 1 379 ? -6.355 -20.75 -16.234 1 98.19 379 SER A O 1
ATOM 3064 N N . LEU A 1 380 ? -7.016 -22 -17.984 1 98.44 380 LEU A N 1
ATOM 3065 C CA . LEU A 1 380 ? -6.262 -21.203 -18.953 1 98.44 380 LEU A CA 1
ATOM 3066 C C . LEU A 1 380 ? -6.746 -19.766 -18.969 1 98.44 380 LEU A C 1
ATOM 3068 O O . LEU A 1 380 ? -5.938 -18.828 -19.016 1 98.44 380 LEU A O 1
ATOM 3072 N N . SER A 1 381 ? -8.07 -19.562 -18.906 1 97.81 381 SER A N 1
ATOM 3073 C CA . SER A 1 381 ? -8.641 -18.219 -18.891 1 97.81 381 SER A CA 1
ATOM 3074 C C . SER A 1 381 ? -8.125 -17.422 -17.688 1 97.81 381 SER A C 1
ATOM 3076 O O . SER A 1 381 ? -7.793 -16.25 -17.828 1 97.81 381 SER A O 1
ATOM 3078 N N . ASP A 1 382 ? -8.07 -18.062 -16.531 1 98 382 ASP A N 1
ATOM 3079 C CA . ASP A 1 382 ? -7.531 -17.406 -15.352 1 98 382 ASP A CA 1
ATOM 3080 C C . ASP A 1 382 ? -6.098 -16.938 -15.586 1 98 382 ASP A C 1
ATOM 3082 O O . ASP A 1 382 ? -5.758 -15.789 -15.297 1 98 382 ASP A O 1
ATOM 3086 N N . GLY A 1 383 ? -5.254 -17.844 -16.078 1 98.56 383 GLY A N 1
ATOM 3087 C CA . GLY A 1 383 ? -3.865 -17.5 -16.344 1 98.56 383 GLY A CA 1
ATOM 3088 C C . GLY A 1 383 ? -3.713 -16.375 -17.344 1 98.56 383 GLY A C 1
ATOM 3089 O O . GLY A 1 383 ? -2.893 -15.477 -17.156 1 98.56 383 GLY A O 1
ATOM 3090 N N . LEU A 1 384 ? -4.52 -16.438 -18.406 1 98.44 384 LEU A N 1
ATOM 3091 C CA . LEU A 1 384 ? -4.453 -15.43 -19.469 1 98.44 384 LEU A CA 1
ATOM 3092 C C . LEU A 1 384 ? -4.902 -14.07 -18.953 1 98.44 384 LEU A C 1
ATOM 3094 O O . LEU A 1 384 ? -4.297 -13.047 -19.281 1 98.44 384 LEU A O 1
ATOM 3098 N N . LYS A 1 385 ? -5.922 -14.055 -18.141 1 97.94 385 LYS A N 1
ATOM 3099 C CA . LYS A 1 385 ? -6.418 -12.789 -17.594 1 97.94 385 LYS A CA 1
ATOM 3100 C C . LYS A 1 385 ? -5.395 -12.148 -16.656 1 97.94 385 LYS A C 1
ATOM 3102 O O . LYS A 1 385 ? -5.23 -10.93 -16.656 1 97.94 385 LYS A O 1
ATOM 3107 N N . ALA A 1 386 ? -4.742 -12.945 -15.859 1 98.38 386 ALA A N 1
ATOM 3108 C CA . ALA A 1 386 ? -3.689 -12.43 -14.984 1 98.38 386 ALA A CA 1
ATOM 3109 C C . ALA A 1 386 ? -2.557 -11.812 -15.797 1 98.38 386 ALA A C 1
ATOM 3111 O O . ALA A 1 386 ? -2.068 -10.727 -15.469 1 98.38 386 ALA A O 1
ATOM 3112 N N . VAL A 1 387 ? -2.158 -12.477 -16.875 1 98.44 387 VAL A N 1
ATOM 3113 C CA . VAL A 1 387 ? -1.102 -11.984 -17.766 1 98.44 387 VAL A CA 1
ATOM 3114 C C . VAL A 1 387 ? -1.54 -10.68 -18.422 1 98.44 387 VAL A C 1
ATOM 3116 O O . VAL A 1 387 ? -0.75 -9.742 -18.531 1 98.44 387 VAL A O 1
ATOM 3119 N N . GLU A 1 388 ? -2.752 -10.633 -18.812 1 98.19 388 GLU A N 1
ATOM 3120 C CA . GLU A 1 388 ? -3.291 -9.461 -19.5 1 98.19 388 GLU A CA 1
ATOM 3121 C C . GLU A 1 388 ? -3.182 -8.219 -18.625 1 98.19 388 GLU A C 1
ATOM 3123 O O . GLU A 1 388 ? -2.869 -7.133 -19.125 1 98.19 388 GLU A O 1
ATOM 3128 N N . ILE A 1 389 ? -3.463 -8.312 -17.391 1 98.25 389 ILE A N 1
ATOM 3129 C CA . ILE A 1 389 ? -3.344 -7.184 -16.469 1 98.25 389 ILE A CA 1
ATOM 3130 C C . ILE A 1 389 ? -1.896 -6.699 -16.438 1 98.25 389 ILE A C 1
ATOM 3132 O O . ILE A 1 389 ? -1.637 -5.496 -16.469 1 98.25 389 ILE A O 1
ATOM 3136 N N . GLY A 1 390 ? -0.926 -7.668 -16.344 1 98.06 390 GLY A N 1
ATOM 3137 C CA . GLY A 1 390 ? 0.485 -7.316 -16.344 1 98.06 390 GLY A CA 1
ATOM 3138 C C . GLY A 1 390 ? 0.928 -6.609 -17.609 1 98.06 390 GLY A C 1
ATOM 3139 O O . GLY A 1 390 ? 1.668 -5.625 -17.547 1 98.06 390 GLY A O 1
ATOM 3140 N N . ILE A 1 391 ? 0.455 -7.148 -18.734 1 96.88 391 ILE A N 1
ATOM 3141 C CA . ILE A 1 391 ? 0.783 -6.547 -20.016 1 96.88 391 ILE A CA 1
ATOM 3142 C C . ILE A 1 391 ? 0.234 -5.121 -20.078 1 96.88 391 ILE A C 1
ATOM 3144 O O . ILE A 1 391 ? 0.949 -4.188 -20.453 1 96.88 391 ILE A O 1
ATOM 3148 N N . GLN A 1 392 ? -1.014 -4.953 -19.688 1 95.94 392 GLN A N 1
ATOM 3149 C CA . GLN A 1 392 ? -1.654 -3.645 -19.703 1 95.94 392 GLN A CA 1
ATOM 3150 C C . GLN A 1 392 ? -0.941 -2.666 -18.781 1 95.94 392 GLN A C 1
ATOM 3152 O O . GLN A 1 392 ? -0.661 -1.528 -19.156 1 95.94 392 GLN A O 1
ATOM 3157 N N . ALA A 1 393 ? -0.664 -3.068 -17.578 1 96.69 393 ALA A N 1
ATOM 3158 C CA . ALA A 1 393 ? 0.032 -2.215 -16.625 1 96.69 393 ALA A CA 1
ATOM 3159 C C . ALA A 1 393 ? 1.378 -1.753 -17.172 1 96.69 393 ALA A C 1
ATOM 3161 O O . ALA A 1 393 ? 1.724 -0.573 -17.078 1 96.69 393 ALA A O 1
ATOM 3162 N N . THR A 1 394 ? 2.119 -2.695 -17.75 1 95.19 394 THR A N 1
ATOM 3163 C CA . THR A 1 394 ? 3.424 -2.375 -18.328 1 95.19 394 THR A CA 1
ATOM 3164 C C . THR A 1 394 ? 3.283 -1.375 -19.469 1 95.19 394 THR A C 1
ATOM 3166 O O . THR A 1 394 ? 4.109 -0.472 -19.609 1 95.19 394 THR A O 1
ATOM 3169 N N . SER A 1 395 ? 2.264 -1.501 -20.25 1 92.62 395 SER A N 1
ATOM 3170 C CA . SER A 1 395 ? 2.055 -0.639 -21.406 1 92.62 395 SER A CA 1
ATOM 3171 C C . SER A 1 395 ? 1.782 0.8 -20.984 1 92.62 395 SER A C 1
ATOM 3173 O O . SER A 1 395 ? 1.967 1.731 -21.766 1 92.62 395 SER A O 1
ATOM 3175 N N . THR A 1 396 ? 1.304 0.988 -19.781 1 90.38 396 THR A N 1
ATOM 3176 C CA . THR A 1 396 ? 0.968 2.324 -19.312 1 90.38 396 THR A CA 1
ATOM 3177 C C . THR A 1 396 ? 2.221 3.066 -18.859 1 90.38 396 THR A C 1
ATOM 3179 O O . THR A 1 396 ? 2.172 4.27 -18.578 1 90.38 396 THR A O 1
ATOM 3182 N N . LEU A 1 397 ? 3.443 2.387 -18.734 1 88.62 397 LEU A N 1
ATOM 3183 C CA . LEU A 1 397 ? 4.695 2.977 -18.266 1 88.62 397 LEU A CA 1
ATOM 3184 C C . LEU A 1 397 ? 5.363 3.781 -19.375 1 88.62 397 LEU A C 1
ATOM 3186 O O . LEU A 1 397 ? 6.402 4.41 -19.141 1 88.62 397 LEU A O 1
ATOM 3190 N N . ALA A 1 398 ? 5.074 3.715 -20.641 1 63.06 398 ALA A N 1
ATOM 3191 C CA . ALA A 1 398 ? 5.773 4.355 -21.75 1 63.06 398 ALA A CA 1
ATOM 3192 C C . ALA A 1 398 ? 6.082 5.816 -21.438 1 63.06 398 ALA A C 1
ATOM 3194 O O . ALA A 1 398 ? 7.238 6.242 -21.5 1 63.06 398 ALA A O 1
ATOM 3195 N N . ASP A 1 399 ? 5.27 6.762 -21.266 1 60.97 399 ASP A N 1
ATOM 3196 C CA . ASP A 1 399 ? 5.602 8.18 -21.234 1 60.97 399 ASP A CA 1
ATOM 3197 C C . ASP A 1 399 ? 5.668 8.711 -19.812 1 60.97 399 ASP A C 1
ATOM 3199 O O . ASP A 1 399 ? 4.645 8.789 -19.125 1 60.97 399 ASP A O 1
ATOM 3203 N N . GLY A 1 400 ? 6.988 8.984 -19.125 1 60.12 400 GLY A N 1
ATOM 3204 C CA . GLY A 1 400 ? 7.285 9.703 -17.891 1 60.12 400 GLY A CA 1
ATOM 3205 C C . GLY A 1 400 ? 6.867 8.953 -16.641 1 60.12 400 GLY A C 1
ATOM 3206 O O . GLY A 1 400 ? 7.062 9.438 -15.523 1 60.12 400 GLY A O 1
ATOM 3207 N N . MET A 1 401 ? 6.449 7.625 -16.875 1 70 401 MET A N 1
ATOM 3208 C CA . MET A 1 401 ? 5.965 6.879 -15.711 1 70 401 MET A CA 1
ATOM 3209 C C . MET A 1 401 ? 6.965 5.805 -15.297 1 70 401 MET A C 1
ATOM 3211 O O . MET A 1 401 ? 6.688 5.008 -14.398 1 70 401 MET A O 1
ATOM 3215 N N . VAL A 1 402 ? 8.062 5.777 -15.969 1 73 402 VAL A N 1
ATOM 3216 C CA . VAL A 1 402 ? 9.148 4.898 -15.555 1 73 402 VAL A CA 1
ATOM 3217 C C . VAL A 1 402 ? 10.422 5.715 -15.32 1 73 402 VAL A C 1
ATOM 3219 O O . VAL A 1 402 ? 10.828 6.496 -16.188 1 73 402 VAL A O 1
ATOM 3222 N N . SER A 1 403 ? 10.898 5.703 -14.07 1 70 403 SER A N 1
ATOM 3223 C CA . SER A 1 403 ? 12.195 6.309 -13.797 1 70 403 SER A CA 1
ATOM 3224 C C . SER A 1 403 ? 13.328 5.305 -14.008 1 70 403 SER A C 1
ATOM 3226 O O . SER A 1 403 ? 13.266 4.184 -13.5 1 70 403 SER A O 1
ATOM 3228 N N . ASP A 1 404 ? 14.266 5.688 -14.992 1 65.69 404 ASP A N 1
ATOM 3229 C CA . ASP A 1 404 ? 15.477 4.902 -15.188 1 65.69 404 ASP A CA 1
ATOM 3230 C C . ASP A 1 404 ? 16.578 5.348 -14.227 1 65.69 404 ASP A C 1
ATOM 3232 O O . ASP A 1 404 ? 17.109 6.453 -14.359 1 65.69 404 ASP A O 1
ATOM 3236 N N . CYS A 1 405 ? 16.828 4.586 -13.219 1 57.25 405 CYS A N 1
ATOM 3237 C CA . CYS A 1 405 ? 17.703 4.984 -12.117 1 57.25 405 CYS A CA 1
ATOM 3238 C C . CYS A 1 405 ? 19.141 4.594 -12.398 1 57.25 405 CYS A C 1
ATOM 3240 O O . CYS A 1 405 ? 19.984 4.645 -11.5 1 57.25 405 CYS A O 1
ATOM 3242 N N . ARG A 1 406 ? 19.531 4.125 -13.617 1 53.09 406 ARG A N 1
ATOM 3243 C CA . ARG A 1 406 ? 20.891 3.723 -13.953 1 53.09 406 ARG A CA 1
ATOM 3244 C C . ARG A 1 406 ? 21.859 4.898 -13.828 1 53.09 406 ARG A C 1
ATOM 3246 O O . ARG A 1 406 ? 23.047 4.703 -13.578 1 53.09 406 ARG A O 1
ATOM 3253 N N . ASP A 1 407 ? 21.562 6.023 -14.273 1 43.94 407 ASP A N 1
ATOM 3254 C CA . ASP A 1 407 ? 22.562 7.07 -14.391 1 43.94 407 ASP A CA 1
ATOM 3255 C C . ASP A 1 407 ? 23.016 7.547 -13.016 1 43.94 407 ASP A C 1
ATOM 3257 O O . ASP A 1 407 ? 23.672 8.586 -12.891 1 43.94 407 ASP A O 1
ATOM 3261 N N . ILE A 1 408 ? 22.516 6.879 -11.969 1 38.72 408 ILE A N 1
ATOM 3262 C CA . ILE A 1 408 ? 23.141 7.418 -10.773 1 38.72 408 ILE A CA 1
ATOM 3263 C C . ILE A 1 408 ? 24.375 6.59 -10.422 1 38.72 408 ILE A C 1
ATOM 3265 O O . ILE A 1 408 ? 24.312 5.363 -10.352 1 38.72 408 ILE A O 1
ATOM 3269 N N . MET B 1 1 ? -12.891 15.172 50.125 1 21.83 1 MET B N 1
ATOM 3270 C CA . MET B 1 1 ? -12.258 16.359 50.688 1 21.83 1 MET B CA 1
ATOM 3271 C C . MET B 1 1 ? -11.523 17.156 49.625 1 21.83 1 MET B C 1
ATOM 3273 O O . MET B 1 1 ? -10.648 16.609 48.938 1 21.83 1 MET B O 1
ATOM 3277 N N . ALA B 1 2 ? -12.195 18.219 49.125 1 28.66 2 ALA B N 1
ATOM 3278 C CA . ALA B 1 2 ? -11.812 19.109 48.031 1 28.66 2 ALA B CA 1
ATOM 3279 C C . ALA B 1 2 ? -10.453 19.734 48.312 1 28.66 2 ALA B C 1
ATOM 3281 O O . ALA B 1 2 ? -10.195 20.25 49.406 1 28.66 2 ALA B O 1
ATOM 3282 N N . PRO B 1 3 ? -9.445 19.25 47.562 1 29.36 3 PRO B N 1
ATOM 3283 C CA . PRO B 1 3 ? -8.133 19.781 47.906 1 29.36 3 PRO B CA 1
ATOM 3284 C C . PRO B 1 3 ? -8.109 21.297 48.031 1 29.36 3 PRO B C 1
ATOM 3286 O O . PRO B 1 3 ? -8.914 21.984 47.375 1 29.36 3 PRO B O 1
ATOM 3289 N N . ASN B 1 4 ? -7.848 21.859 49.156 1 30.67 4 ASN B N 1
ATOM 3290 C CA . ASN B 1 4 ? -7.715 23.266 49.531 1 30.67 4 ASN B CA 1
ATOM 3291 C C . ASN B 1 4 ? -6.707 24 48.656 1 30.67 4 ASN B C 1
ATOM 3293 O O . ASN B 1 4 ? -5.5 23.781 48.781 1 30.67 4 ASN B O 1
ATOM 3297 N N . ILE B 1 5 ? -7.035 24.312 47.406 1 31.64 5 ILE B N 1
ATOM 3298 C CA . ILE B 1 5 ? -6.176 25.078 46.531 1 31.64 5 ILE B CA 1
ATOM 3299 C C . ILE B 1 5 ? -5.934 26.469 47.125 1 31.64 5 ILE B C 1
ATOM 3301 O O . ILE B 1 5 ? -6.875 27.234 47.281 1 31.64 5 ILE B O 1
ATOM 3305 N N . HIS B 1 6 ? -5.062 26.5 48.125 1 31.77 6 HIS B N 1
ATOM 3306 C CA . HIS B 1 6 ? -4.621 27.797 48.656 1 31.77 6 HIS B CA 1
ATOM 3307 C C . HIS B 1 6 ? -4.285 28.766 47.531 1 31.77 6 HIS B C 1
ATOM 3309 O O . HIS B 1 6 ? -3.539 28.422 46.594 1 31.77 6 HIS B O 1
ATOM 3315 N N . HIS B 1 7 ? -5.117 29.75 47.344 1 31.55 7 HIS B N 1
ATOM 3316 C CA . HIS B 1 7 ? -4.953 30.859 46.406 1 31.55 7 HIS B CA 1
ATOM 3317 C C . HIS B 1 7 ? -3.789 31.766 46.812 1 31.55 7 HIS B C 1
ATOM 3319 O O . HIS B 1 7 ? -3.826 32.375 47.906 1 31.55 7 HIS B O 1
ATOM 3325 N N . THR B 1 8 ? -2.551 31.375 46.688 1 34.31 8 THR B N 1
ATOM 3326 C CA . THR B 1 8 ? -1.518 32.375 46.969 1 34.31 8 THR B CA 1
ATOM 3327 C C . THR B 1 8 ? -1.778 33.656 46.156 1 34.31 8 THR B C 1
ATOM 3329 O O . THR B 1 8 ? -2.004 33.594 44.969 1 34.31 8 THR B O 1
ATOM 3332 N N . PRO B 1 9 ? -2.027 34.75 46.812 1 35.06 9 PRO B N 1
ATOM 3333 C CA . PRO B 1 9 ? -2.279 36.031 46.156 1 35.06 9 PRO B CA 1
ATOM 3334 C C . PRO B 1 9 ? -1.2 36.406 45.156 1 35.06 9 PRO B C 1
ATOM 3336 O O . PRO B 1 9 ? -0.027 36.094 45.344 1 35.06 9 PRO B O 1
ATOM 3339 N N . LEU B 1 10 ? -1.548 36.75 43.938 1 35.31 10 LEU B N 1
ATOM 3340 C CA . LEU B 1 10 ? -0.717 37.25 42.875 1 35.31 10 LEU B CA 1
ATOM 3341 C C . LEU B 1 10 ? -0.002 38.531 43.281 1 35.31 10 LEU B C 1
ATOM 3343 O O . LEU B 1 10 ? -0.643 39.5 43.719 1 35.31 10 LEU B O 1
ATOM 3347 N N . VAL B 1 11 ? 1.149 38.531 43.938 1 39.03 11 VAL B N 1
ATOM 3348 C CA . VAL B 1 11 ? 2 39.688 44.094 1 39.03 11 VAL B CA 1
ATOM 3349 C C . VAL B 1 11 ? 1.977 40.531 42.812 1 39.03 11 VAL B C 1
ATOM 3351 O O . VAL B 1 11 ? 2.082 39.969 41.688 1 39.03 11 VAL B O 1
ATOM 3354 N N . PRO B 1 12 ? 1.499 41.781 42.875 1 38.06 12 PRO B N 1
ATOM 3355 C CA . PRO B 1 12 ? 1.578 42.688 41.719 1 38.06 12 PRO B CA 1
ATOM 3356 C C . PRO B 1 12 ? 2.977 42.719 41.094 1 38.06 12 PRO B C 1
ATOM 3358 O O . PRO B 1 12 ? 3.898 43.281 41.719 1 38.06 12 PRO B O 1
ATOM 3361 N N . THR B 1 13 ? 3.881 41.781 41.125 1 36.25 13 THR B N 1
ATOM 3362 C CA . THR B 1 13 ? 5.207 42 40.562 1 36.25 13 THR B CA 1
ATOM 3363 C C . THR B 1 13 ? 5.113 42.656 39.188 1 36.25 13 THR B C 1
ATOM 3365 O O . THR B 1 13 ? 4.41 42.188 38.281 1 36.25 13 THR B O 1
ATOM 3368 N N . THR B 1 14 ? 5.184 43.969 39.156 1 41.03 14 THR B N 1
ATOM 3369 C CA . THR B 1 14 ? 5.449 44.719 37.906 1 41.03 14 THR B CA 1
ATOM 3370 C C . THR B 1 14 ? 6.324 43.906 36.969 1 41.03 14 THR B C 1
ATOM 3372 O O . THR B 1 14 ? 6.941 44.438 36.062 1 41.03 14 THR B O 1
ATOM 3375 N N . ILE B 1 15 ? 6.848 42.844 37.25 1 45.47 15 ILE B N 1
ATOM 3376 C CA . ILE B 1 15 ? 7.785 42.156 36.375 1 45.47 15 ILE B CA 1
ATOM 3377 C C . ILE B 1 15 ? 7.18 42.031 35 1 45.47 15 ILE B C 1
ATOM 3379 O O . ILE B 1 15 ? 6.035 41.594 34.844 1 45.47 15 ILE B O 1
ATOM 3383 N N . GLU B 1 16 ? 7.727 42.938 34 1 63.84 16 GLU B N 1
ATOM 3384 C CA . GLU B 1 16 ? 7.371 42.938 32.594 1 63.84 16 GLU B CA 1
ATOM 3385 C C . GLU B 1 16 ? 7.027 41.531 32.094 1 63.84 16 GLU B C 1
ATOM 3387 O O . GLU B 1 16 ? 7.824 40.594 32.25 1 63.84 16 GLU B O 1
ATOM 3392 N N . ASP B 1 17 ? 5.734 41.219 32.062 1 83.75 17 ASP B N 1
ATOM 3393 C CA . ASP B 1 17 ? 5.277 39.938 31.516 1 83.75 17 ASP B CA 1
ATOM 3394 C C . ASP B 1 17 ? 5.855 39.719 30.125 1 83.75 17 ASP B C 1
ATOM 3396 O O . ASP B 1 17 ? 5.438 40.344 29.156 1 83.75 17 ASP B O 1
ATOM 3400 N N . ASN B 1 18 ? 6.902 39.031 30.062 1 90.5 18 ASN B N 1
ATOM 3401 C CA . ASN B 1 18 ? 7.621 38.781 28.812 1 90.5 18 ASN B CA 1
ATOM 3402 C C . ASN B 1 18 ? 7.027 37.594 28.047 1 90.5 18 ASN B C 1
ATOM 3404 O O . ASN B 1 18 ? 7.594 37.156 27.047 1 90.5 18 ASN B O 1
ATOM 3408 N N . ARG B 1 19 ? 5.801 37.188 28.562 1 95.81 19 ARG B N 1
ATOM 3409 C CA . ARG B 1 19 ? 5.168 36.062 27.859 1 95.81 19 ARG B CA 1
ATOM 3410 C C . ARG B 1 19 ? 4.656 36.5 26.484 1 95.81 19 ARG B C 1
ATOM 3412 O O . ARG B 1 19 ? 4.316 37.656 26.281 1 95.81 19 ARG B O 1
ATOM 3419 N N . ILE B 1 20 ? 4.617 35.531 25.609 1 97.75 20 ILE B N 1
ATOM 3420 C CA . ILE B 1 20 ? 4.055 35.75 24.266 1 97.75 20 ILE B CA 1
ATOM 3421 C C . ILE B 1 20 ? 2.547 35.969 24.375 1 97.75 20 ILE B C 1
ATOM 3423 O O . ILE B 1 20 ? 1.831 35.125 24.938 1 97.75 20 ILE B O 1
ATOM 3427 N N . ARG B 1 21 ? 2.021 37.125 23.938 1 98.06 21 ARG B N 1
ATOM 3428 C CA . ARG B 1 21 ? 0.593 37.406 23.922 1 98.06 21 ARG B CA 1
ATOM 3429 C C . ARG B 1 21 ? -0.113 36.688 22.797 1 98.06 21 ARG B C 1
ATOM 3431 O O . ARG B 1 21 ? 0.122 36.969 21.609 1 98.06 21 ARG B O 1
ATOM 3438 N N . CYS B 1 22 ? -1.026 35.781 23.188 1 98.5 22 CYS B N 1
ATOM 3439 C CA . CYS B 1 22 ? -1.589 34.844 22.219 1 98.5 22 CYS B CA 1
ATOM 3440 C C . CYS B 1 22 ? -3.09 35.062 22.062 1 98.5 22 CYS B C 1
ATOM 3442 O O . CYS B 1 22 ? -3.783 35.344 23.047 1 98.5 22 CYS B O 1
ATOM 3444 N N . ALA B 1 23 ? -3.549 34.938 20.859 1 98.75 23 ALA B N 1
ATOM 3445 C CA . ALA B 1 23 ? -4.969 34.875 20.516 1 98.75 23 ALA B CA 1
ATOM 3446 C C . ALA B 1 23 ? -5.312 33.625 19.719 1 98.75 23 ALA B C 1
ATOM 3448 O O . ALA B 1 23 ? -4.477 33.125 18.953 1 98.75 23 ALA B O 1
ATOM 3449 N N . ILE B 1 24 ? -6.551 33.125 19.875 1 98.69 24 ILE B N 1
ATOM 3450 C CA . ILE B 1 24 ? -7.031 32 19.094 1 98.69 24 ILE B CA 1
ATOM 3451 C C . ILE B 1 24 ? -8.32 32.375 18.359 1 98.69 24 ILE B C 1
ATOM 3453 O O . ILE B 1 24 ? -9.273 32.875 18.984 1 98.69 24 ILE B O 1
ATOM 3457 N N . LEU B 1 25 ? -8.25 32.312 17.078 1 98.5 25 LEU B N 1
ATOM 3458 C CA . LEU B 1 25 ? -9.438 32.469 16.234 1 98.5 25 LEU B CA 1
ATOM 3459 C C . LEU B 1 25 ? -10 31.094 15.859 1 98.5 25 LEU B C 1
ATOM 3461 O O . LEU B 1 25 ? -9.414 30.375 15.047 1 98.5 25 LEU B O 1
ATOM 3465 N N . GLY B 1 26 ? -11.156 30.703 16.328 1 97.25 26 GLY B N 1
ATOM 3466 C CA . GLY B 1 26 ? -11.734 29.375 16.234 1 97.25 26 GLY B CA 1
ATOM 3467 C C . GLY B 1 26 ? -11.492 28.531 17.469 1 97.25 26 GLY B C 1
ATOM 3468 O O . GLY B 1 26 ? -10.359 28.109 17.719 1 97.25 26 GLY B O 1
ATOM 3469 N N . THR B 1 27 ? -12.57 28.25 18.234 1 96.56 27 THR B N 1
ATOM 3470 C CA . THR B 1 27 ? -12.422 27.484 19.469 1 96.56 27 THR B CA 1
ATOM 3471 C C . THR B 1 27 ? -13.219 26.188 19.391 1 96.56 27 THR B C 1
ATOM 3473 O O . THR B 1 27 ? -13.812 25.75 20.375 1 96.56 27 THR B O 1
ATOM 3476 N N . GLY B 1 28 ? -13.312 25.656 18.125 1 91.25 28 GLY B N 1
ATOM 3477 C CA . GLY B 1 28 ? -13.836 24.312 17.969 1 91.25 28 GLY B CA 1
ATOM 3478 C C . GLY B 1 28 ? -12.875 23.25 18.453 1 91.25 28 GLY B C 1
ATOM 3479 O O . GLY B 1 28 ? -12.125 23.469 19.406 1 91.25 28 GLY B O 1
ATOM 3480 N N . MET B 1 29 ? -12.938 22.062 17.859 1 87.44 29 MET B N 1
ATOM 3481 C CA . MET B 1 29 ? -12.148 20.922 18.312 1 87.44 29 MET B CA 1
ATOM 3482 C C . MET B 1 29 ? -10.664 21.25 18.328 1 87.44 29 MET B C 1
ATOM 3484 O O . MET B 1 29 ? -10 21.062 19.359 1 87.44 29 MET B O 1
ATOM 3488 N N . MET B 1 30 ? -10.148 21.734 17.219 1 90.69 30 MET B N 1
ATOM 3489 C CA . MET B 1 30 ? -8.719 22.031 17.172 1 90.69 30 MET B CA 1
ATOM 3490 C C . MET B 1 30 ? -8.375 23.234 18.047 1 90.69 30 MET B C 1
ATOM 3492 O O . MET B 1 30 ? -7.297 23.281 18.641 1 90.69 30 MET B O 1
ATOM 3496 N N . GLY B 1 31 ? -9.273 24.219 18.094 1 94.81 31 GLY B N 1
ATOM 3497 C CA . GLY B 1 31 ? -9.07 25.328 19.016 1 94.81 31 GLY B CA 1
ATOM 3498 C C . GLY B 1 31 ? -8.914 24.875 20.453 1 94.81 31 GLY B C 1
ATOM 3499 O O . GLY B 1 31 ? -8.031 25.359 21.172 1 94.81 31 GLY B O 1
ATOM 3500 N N . GLN B 1 32 ? -9.727 23.953 20.828 1 92.31 32 GLN B N 1
ATOM 3501 C CA . GLN B 1 32 ? -9.672 23.406 22.172 1 92.31 32 GLN B CA 1
ATOM 3502 C C . GLN B 1 32 ? -8.359 22.656 22.422 1 92.31 32 GLN B C 1
ATOM 3504 O O . GLN B 1 32 ? -7.789 22.734 23.5 1 92.31 32 GLN B O 1
ATOM 3509 N N . GLU B 1 33 ? -7.953 21.984 21.406 1 91.25 33 GLU B N 1
ATOM 3510 C CA . GLU B 1 33 ? -6.668 21.297 21.484 1 91.25 33 GLU B CA 1
ATOM 3511 C C . GLU B 1 33 ? -5.531 22.281 21.734 1 91.25 33 GLU B C 1
ATOM 3513 O O . GLU B 1 33 ? -4.684 22.062 22.594 1 91.25 33 GLU B O 1
ATOM 3518 N N . HIS B 1 34 ? -5.488 23.344 21.016 1 95.38 34 HIS B N 1
ATOM 3519 C CA . HIS B 1 34 ? -4.445 24.359 21.156 1 95.38 34 HIS B CA 1
ATOM 3520 C C . HIS B 1 34 ? -4.516 25.016 22.531 1 95.38 34 HIS B C 1
ATOM 3522 O O . HIS B 1 34 ? -3.486 25.25 23.172 1 95.38 34 HIS B O 1
ATOM 3528 N N . ILE B 1 35 ? -5.742 25.297 23 1 95.38 35 ILE B N 1
ATOM 3529 C CA . ILE B 1 35 ? -5.918 25.875 24.328 1 95.38 35 ILE B CA 1
ATOM 3530 C C . ILE B 1 35 ? -5.281 24.969 25.391 1 95.38 35 ILE B C 1
ATOM 3532 O O . ILE B 1 35 ? -4.52 25.438 26.234 1 95.38 35 ILE B O 1
ATOM 3536 N N . SER B 1 36 ? -5.523 23.703 25.266 1 91.44 36 SER B N 1
ATOM 3537 C CA . SER B 1 36 ? -5.027 22.734 26.234 1 91.44 36 SER B CA 1
ATOM 3538 C C . SER B 1 36 ? -3.504 22.75 26.297 1 91.44 36 SER B C 1
ATOM 3540 O O . SER B 1 36 ? -2.92 22.625 27.375 1 91.44 36 SER B O 1
ATOM 3542 N N . TYR B 1 37 ? -2.863 22.906 25.203 1 91.31 37 TYR B N 1
ATOM 3543 C CA . TYR B 1 37 ? -1.404 22.922 25.188 1 91.31 37 TYR B CA 1
ATOM 3544 C C . TYR B 1 37 ? -0.857 24.25 25.672 1 91.31 37 TYR B C 1
ATOM 3546 O O . TYR B 1 37 ? 0.166 24.297 26.359 1 91.31 37 TYR B O 1
ATOM 3554 N N . ILE B 1 38 ? -1.5 25.328 25.359 1 94.06 38 ILE B N 1
ATOM 3555 C CA . ILE B 1 38 ? -1.105 26.641 25.828 1 94.06 38 ILE B CA 1
ATOM 3556 C C . ILE B 1 38 ? -1.104 26.672 27.359 1 94.06 38 ILE B C 1
ATOM 3558 O O . ILE B 1 38 ? -0.19 27.219 27.969 1 94.06 38 ILE B O 1
ATOM 3562 N N . LEU B 1 39 ? -2.104 26 27.953 1 92.94 39 LEU B N 1
ATOM 3563 C CA . LEU B 1 39 ? -2.203 25.953 29.406 1 92.94 39 LEU B CA 1
ATOM 3564 C C . LEU B 1 39 ? -0.985 25.266 30 1 92.94 39 LEU B C 1
ATOM 3566 O O . LEU B 1 39 ? -0.579 25.578 31.125 1 92.94 39 LEU B O 1
ATOM 3570 N N . GLY B 1 40 ? -0.4 24.375 29.266 1 90.44 40 GLY B N 1
ATOM 3571 C CA . GLY B 1 40 ? 0.789 23.672 29.719 1 90.44 40 GLY B CA 1
ATOM 3572 C C . GLY B 1 40 ? 2.064 24.484 29.531 1 90.44 40 GLY B C 1
ATOM 3573 O O . GLY B 1 40 ? 3.105 24.141 30.109 1 90.44 40 GLY B O 1
ATOM 3574 N N . TYR B 1 41 ? 1.987 25.516 28.797 1 93.81 41 TYR B N 1
ATOM 3575 C CA . TYR B 1 41 ? 3.137 26.375 28.516 1 93.81 41 TYR B CA 1
ATOM 3576 C C . TYR B 1 41 ? 2.93 27.766 29.094 1 93.81 41 TYR B C 1
ATOM 3578 O O . TYR B 1 41 ? 3.391 28.766 28.531 1 93.81 41 TYR B O 1
ATOM 3586 N N . SER B 1 42 ? 2.322 27.844 30.234 1 92.94 42 SER B N 1
ATOM 3587 C CA . SER B 1 42 ? 1.839 29.078 30.812 1 92.94 42 SER B CA 1
ATOM 3588 C C . SER B 1 42 ? 2.994 30.016 31.172 1 92.94 42 SER B C 1
ATOM 3590 O O . SER B 1 42 ? 2.807 31.234 31.281 1 92.94 42 SER B O 1
ATOM 3592 N N . ASP B 1 43 ? 4.152 29.484 31.328 1 93 43 ASP B N 1
ATOM 3593 C CA . ASP B 1 43 ? 5.301 30.328 31.656 1 93 43 ASP B CA 1
ATOM 3594 C C . ASP B 1 43 ? 5.797 31.078 30.422 1 93 43 ASP B C 1
ATOM 3596 O O . ASP B 1 43 ? 6.473 32.094 30.547 1 93 43 ASP B O 1
ATOM 3600 N N . GLU B 1 44 ? 5.422 30.641 29.25 1 95.19 44 GLU B N 1
ATOM 3601 C CA . GLU B 1 44 ? 5.996 31.188 28.031 1 95.19 44 GLU B CA 1
ATOM 3602 C C . GLU B 1 44 ? 4.949 31.969 27.234 1 95.19 44 GLU B C 1
ATOM 3604 O O . GLU B 1 44 ? 5.289 32.875 26.484 1 95.19 44 GLU B O 1
ATOM 3609 N N . VAL B 1 45 ? 3.713 31.562 27.375 1 97.06 45 VAL B N 1
ATOM 3610 C CA . VAL B 1 45 ? 2.664 32.125 26.531 1 97.06 45 VAL B CA 1
ATOM 3611 C C . VAL B 1 45 ? 1.421 32.406 27.375 1 97.06 45 VAL B C 1
ATOM 3613 O O . VAL B 1 45 ? 1.075 31.641 28.266 1 97.06 45 VAL B O 1
ATOM 3616 N N . ARG B 1 46 ? 0.788 33.531 27.172 1 96.5 46 ARG B N 1
ATOM 3617 C CA . ARG B 1 46 ? -0.461 33.906 27.844 1 96.5 46 ARG B CA 1
ATOM 3618 C C . ARG B 1 46 ? -1.585 34.062 26.812 1 96.5 46 ARG B C 1
ATOM 3620 O O . ARG B 1 46 ? -1.389 34.688 25.766 1 96.5 46 ARG B O 1
ATOM 3627 N N . LEU B 1 47 ? -2.719 33.5 27.125 1 97.62 47 LEU B N 1
ATOM 3628 C CA . LEU B 1 47 ? -3.898 33.594 26.281 1 97.62 47 LEU B CA 1
ATOM 3629 C C . LEU B 1 47 ? -4.695 34.875 26.578 1 97.62 47 LEU B C 1
ATOM 3631 O O . LEU B 1 47 ? -5.277 35 27.656 1 97.62 47 LEU B O 1
ATOM 3635 N N . ASP B 1 48 ? -4.742 35.781 25.594 1 97.56 48 ASP B N 1
ATOM 3636 C CA . ASP B 1 48 ? -5.359 37.062 25.844 1 97.56 48 ASP B CA 1
ATOM 3637 C C . ASP B 1 48 ? -6.727 37.188 25.156 1 97.56 48 ASP B C 1
ATOM 3639 O O . ASP B 1 48 ? -7.605 37.906 25.625 1 97.56 48 ASP B O 1
ATOM 3643 N N . PHE B 1 49 ? -6.855 36.5 24 1 98.31 49 PHE B N 1
ATOM 3644 C CA . PHE B 1 49 ? -8.102 36.594 23.25 1 98.31 49 PHE B CA 1
ATOM 3645 C C . PHE B 1 49 ? -8.539 35.219 22.75 1 98.31 49 PHE B C 1
ATOM 3647 O O . PHE B 1 49 ? -7.715 34.406 22.297 1 98.31 49 PHE B O 1
ATOM 3654 N N . LEU B 1 50 ? -9.805 34.906 22.922 1 98.44 50 LEU B N 1
ATOM 3655 C CA . LEU B 1 50 ? -10.5 33.812 22.25 1 98.44 50 LEU B CA 1
ATOM 3656 C C . LEU B 1 50 ? -11.664 34.312 21.422 1 98.44 50 LEU B C 1
ATOM 3658 O O . LEU B 1 50 ? -12.5 35.094 21.922 1 98.44 50 LEU B O 1
ATOM 3662 N N . CYS B 1 51 ? -11.68 33.969 20.156 1 98.44 51 CYS B N 1
ATOM 3663 C CA . CYS B 1 51 ? -12.695 34.5 19.25 1 98.44 51 CYS B CA 1
ATOM 3664 C C . CYS B 1 51 ? -13.398 33.344 18.516 1 98.44 51 CYS B C 1
ATOM 3666 O O . CYS B 1 51 ? -12.75 32.5 17.891 1 98.44 51 CYS B O 1
ATOM 3668 N N . ASP B 1 52 ? -14.664 33.25 18.578 1 97.5 52 ASP B N 1
ATOM 3669 C CA . ASP B 1 52 ? -15.516 32.281 17.891 1 97.5 52 ASP B CA 1
ATOM 3670 C C . ASP B 1 52 ? -16.953 32.781 17.781 1 97.5 52 ASP B C 1
ATOM 3672 O O . ASP B 1 52 ? -17.531 33.25 18.766 1 97.5 52 ASP B O 1
ATOM 3676 N N . PRO B 1 53 ? -17.516 32.719 16.531 1 95.56 53 PRO B N 1
ATOM 3677 C CA . PRO B 1 53 ? -18.906 33.188 16.391 1 95.56 53 PRO B CA 1
ATOM 3678 C C . PRO B 1 53 ? -19.922 32.25 17.047 1 95.56 53 PRO B C 1
ATOM 3680 O O . PRO B 1 53 ? -21.078 32.625 17.25 1 95.56 53 PRO B O 1
ATOM 3683 N N . PHE B 1 54 ? -19.562 31.016 17.344 1 94.19 54 PHE B N 1
ATOM 3684 C CA . PHE B 1 54 ? -20.469 30.031 17.938 1 94.19 54 PHE B CA 1
ATOM 3685 C C . PHE B 1 54 ? -20.328 30.031 19.453 1 94.19 54 PHE B C 1
ATOM 3687 O O . PHE B 1 54 ? -19.328 29.547 19.984 1 94.19 54 PHE B O 1
ATOM 3694 N N . GLU B 1 55 ? -21.375 30.344 20.141 1 94.69 55 GLU B N 1
ATOM 3695 C CA . GLU B 1 55 ? -21.344 30.516 21.578 1 94.69 55 GLU B CA 1
ATOM 3696 C C . GLU B 1 55 ? -20.984 29.219 22.297 1 94.69 55 GLU B C 1
ATOM 3698 O O . GLU B 1 55 ? -20.297 29.234 23.312 1 94.69 55 GLU B O 1
ATOM 3703 N N . LYS B 1 56 ? -21.469 28.141 21.797 1 93.06 56 LYS B N 1
ATOM 3704 C CA . LYS B 1 56 ? -21.188 26.859 22.422 1 93.06 56 LYS B CA 1
ATOM 3705 C C . LYS B 1 56 ? -19.688 26.562 22.453 1 93.06 56 LYS B C 1
ATOM 3707 O O . LYS B 1 56 ? -19.172 26.031 23.422 1 93.06 56 LYS B O 1
ATOM 3712 N N . SER B 1 57 ? -18.984 26.922 21.391 1 93.75 57 SER B N 1
ATOM 3713 C CA . SER B 1 57 ? -17.547 26.734 21.312 1 93.75 57 SER B CA 1
ATOM 3714 C C . SER B 1 57 ? -16.812 27.609 22.328 1 93.75 57 SER B C 1
ATOM 3716 O O . SER B 1 57 ? -15.867 27.156 22.969 1 93.75 57 SER B O 1
ATOM 3718 N N . LEU B 1 58 ? -17.25 28.812 22.547 1 96 58 LEU B N 1
ATOM 3719 C CA . LEU B 1 58 ? -16.656 29.719 23.516 1 96 58 LEU B CA 1
ATOM 3720 C C . LEU B 1 58 ? -16.891 29.234 24.953 1 96 58 LEU B C 1
ATOM 3722 O O . LEU B 1 58 ? -16 29.359 25.797 1 96 58 LEU B O 1
ATOM 3726 N N . THR B 1 59 ? -18.062 28.703 25.109 1 96.25 59 THR B N 1
ATOM 3727 C CA . THR B 1 59 ? -18.391 28.172 26.422 1 96.25 59 THR B CA 1
ATOM 3728 C C . THR B 1 59 ? -17.469 27.016 26.797 1 96.25 59 THR B C 1
ATOM 3730 O O . THR B 1 59 ? -16.984 26.938 27.922 1 96.25 59 THR B O 1
ATOM 3733 N N . GLU B 1 60 ? -17.25 26.156 25.828 1 94.19 60 GLU B N 1
ATOM 3734 C CA . GLU B 1 60 ? -16.359 25.031 26.047 1 94.19 60 GLU B CA 1
ATOM 3735 C C . GLU B 1 60 ? -14.93 25.5 26.312 1 94.19 60 GLU B C 1
ATOM 3737 O O . GLU B 1 60 ? -14.219 24.938 27.141 1 94.19 60 GLU B O 1
ATOM 3742 N N . ALA B 1 61 ? -14.531 26.5 25.609 1 96.06 61 ALA B N 1
ATOM 3743 C CA . ALA B 1 61 ? -13.211 27.094 25.812 1 96.06 61 ALA B CA 1
ATOM 3744 C C . ALA B 1 61 ? -13.086 27.688 27.219 1 96.06 61 ALA B C 1
ATOM 3746 O O . ALA B 1 61 ? -12.07 27.516 27.891 1 96.06 61 ALA B O 1
ATOM 3747 N N . ARG B 1 62 ? -14.117 28.344 27.688 1 96 62 ARG B N 1
ATOM 3748 C CA . ARG B 1 62 ? -14.141 28.922 29.031 1 96 62 ARG B CA 1
ATOM 3749 C C . ARG B 1 62 ? -13.961 27.844 30.094 1 96 62 ARG B C 1
ATOM 3751 O O . ARG B 1 62 ? -13.25 28.047 31.078 1 96 62 ARG B O 1
ATOM 3758 N N . ARG B 1 63 ? -14.578 26.797 29.844 1 95.5 63 ARG B N 1
ATOM 3759 C CA . ARG B 1 63 ? -14.5 25.688 30.781 1 95.5 63 ARG B CA 1
ATOM 3760 C C . ARG B 1 63 ? -13.078 25.141 30.891 1 95.5 63 ARG B C 1
ATOM 3762 O O . ARG B 1 63 ? -12.617 24.797 31.969 1 95.5 63 ARG B O 1
ATOM 3769 N N . LEU B 1 64 ? -12.414 25.078 29.766 1 93.31 64 LEU B N 1
ATOM 3770 C CA . LEU B 1 64 ? -11.055 24.562 29.734 1 93.31 64 LEU B CA 1
ATOM 3771 C C . LEU B 1 64 ? -10.102 25.469 30.5 1 93.31 64 LEU B C 1
ATOM 3773 O O . LEU B 1 64 ? -9.133 25 31.109 1 93.31 64 LEU B O 1
ATOM 3777 N N . ILE B 1 65 ? -10.383 26.734 30.547 1 94.75 65 ILE B N 1
ATOM 3778 C CA . ILE B 1 65 ? -9.445 27.734 31.062 1 94.75 65 ILE B CA 1
ATOM 3779 C C . ILE B 1 65 ? -9.812 28.109 32.5 1 94.75 65 ILE B C 1
ATOM 3781 O O . ILE B 1 65 ? -9 28.672 33.219 1 94.75 65 ILE B O 1
ATOM 3785 N N . MET B 1 66 ? -11.008 27.812 32.906 1 90.5 66 MET B N 1
ATOM 3786 C CA . MET B 1 66 ? -11.625 28.328 34.125 1 90.5 66 MET B CA 1
ATOM 3787 C C . MET B 1 66 ? -10.734 28.078 35.344 1 90.5 66 MET B C 1
ATOM 3789 O O . MET B 1 66 ? -10.664 28.922 36.25 1 90.5 66 MET B O 1
ATOM 3793 N N . ASP B 1 67 ? -9.984 27.047 35.312 1 89.12 67 ASP B N 1
ATOM 3794 C CA . ASP B 1 67 ? -9.203 26.703 36.5 1 89.12 67 ASP B CA 1
ATOM 3795 C C . ASP B 1 67 ? -7.77 27.203 36.406 1 89.12 67 ASP B C 1
ATOM 3797 O O . ASP B 1 67 ? -6.953 26.984 37.281 1 89.12 67 ASP B O 1
ATOM 3801 N N . SER B 1 68 ? -7.484 27.875 35.312 1 90.25 68 SER B N 1
ATOM 3802 C CA . SER B 1 68 ? -6.117 28.344 35.125 1 90.25 68 SER B CA 1
ATOM 3803 C C . SER B 1 68 ? -5.938 29.75 35.688 1 90.25 68 SER B C 1
ATOM 3805 O O . SER B 1 68 ? -6.656 30.672 35.312 1 90.25 68 SER B O 1
ATOM 3807 N N . PRO B 1 69 ? -4.984 30 36.594 1 90.12 69 PRO B N 1
ATOM 3808 C CA . PRO B 1 69 ? -4.738 31.344 37.156 1 90.12 69 PRO B CA 1
ATOM 3809 C C . PRO B 1 69 ? -3.834 32.188 36.25 1 90.12 69 PRO B C 1
ATOM 3811 O O . PRO B 1 69 ? -3.6 33.375 36.531 1 90.12 69 PRO B O 1
ATOM 3814 N N . TYR B 1 70 ? -3.408 31.625 35.219 1 91.62 70 TYR B N 1
ATOM 3815 C CA . TYR B 1 70 ? -2.367 32.281 34.406 1 91.62 70 TYR B CA 1
ATOM 3816 C C . TYR B 1 70 ? -2.941 32.875 33.156 1 91.62 70 TYR B C 1
ATOM 3818 O O . TYR B 1 70 ? -2.262 33.625 32.438 1 91.62 70 TYR B O 1
ATOM 3826 N N . HIS B 1 71 ? -4.18 32.531 32.812 1 94.88 71 HIS B N 1
ATOM 3827 C CA . HIS B 1 71 ? -4.809 32.938 31.547 1 94.88 71 HIS B CA 1
ATOM 3828 C C . HIS B 1 71 ? -6.172 33.562 31.797 1 94.88 71 HIS B C 1
ATOM 3830 O O . HIS B 1 71 ? -7.02 32.969 32.469 1 94.88 71 HIS B O 1
ATOM 3836 N N . GLU B 1 72 ? -6.355 34.781 31.344 1 94.12 72 GLU B N 1
ATOM 3837 C CA . GLU B 1 72 ? -7.625 35.5 31.422 1 94.12 72 GLU B CA 1
ATOM 3838 C C . GLU B 1 72 ? -7.988 36.125 30.094 1 94.12 72 GLU B C 1
ATOM 3840 O O . GLU B 1 72 ? -8.039 37.375 29.984 1 94.12 72 GLU B O 1
ATOM 3845 N N . PRO B 1 73 ? -8.352 35.312 29.172 1 97.25 73 PRO B N 1
ATOM 3846 C CA . PRO B 1 73 ? -8.609 35.875 27.844 1 97.25 73 PRO B CA 1
ATOM 3847 C C . PRO B 1 73 ? -9.93 36.625 27.766 1 97.25 73 PRO B C 1
ATOM 3849 O O . PRO B 1 73 ? -10.875 36.312 28.484 1 97.25 73 PRO B O 1
ATOM 3852 N N . LYS B 1 74 ? -9.945 37.656 26.906 1 97.31 74 LYS B N 1
ATOM 3853 C CA . LYS B 1 74 ? -11.195 38.25 26.453 1 97.31 74 LYS B CA 1
ATOM 3854 C C . LYS B 1 74 ? -11.891 37.344 25.438 1 97.31 74 LYS B C 1
ATOM 3856 O O . LYS B 1 74 ? -11.234 36.75 24.578 1 97.31 74 LYS B O 1
ATOM 3861 N N . TYR B 1 75 ? -13.188 37.219 25.562 1 97.31 75 TYR B N 1
ATOM 3862 C CA . TYR B 1 75 ? -13.969 36.375 24.656 1 97.31 75 TYR B CA 1
ATOM 3863 C C . TYR B 1 75 ? -14.695 37.25 23.625 1 97.31 75 TYR B C 1
ATOM 3865 O O . TYR B 1 75 ? -15.445 38.156 23.984 1 97.31 75 TYR B O 1
ATOM 3873 N N . LEU B 1 76 ? -14.422 37 22.359 1 97.88 76 LEU B N 1
ATOM 3874 C CA . LEU B 1 76 ? -14.977 37.781 21.266 1 97.88 76 LEU B CA 1
ATOM 3875 C C . LEU B 1 76 ? -15.805 36.906 20.328 1 97.88 76 LEU B C 1
ATOM 3877 O O . LEU B 1 76 ? -15.531 35.719 20.188 1 97.88 76 LEU B O 1
ATOM 3881 N N . SER B 1 77 ? -16.797 37.469 19.641 1 96.12 77 SER B N 1
ATOM 3882 C CA . SER B 1 77 ? -17.672 36.688 18.766 1 96.12 77 SER B CA 1
ATOM 3883 C C . SER B 1 77 ? -17.469 37.062 17.297 1 96.12 77 SER B C 1
ATOM 3885 O O . SER B 1 77 ? -18.109 36.469 16.422 1 96.12 77 SER B O 1
ATOM 3887 N N . ASN B 1 78 ? -16.609 37.969 17.109 1 94.75 78 ASN B N 1
ATOM 3888 C CA . ASN B 1 78 ? -16.391 38.406 15.734 1 94.75 78 ASN B CA 1
ATOM 3889 C C . ASN B 1 78 ? -14.922 38.719 15.469 1 94.75 78 ASN B C 1
ATOM 3891 O O . ASN B 1 78 ? -14.258 39.344 16.297 1 94.75 78 ASN B O 1
ATOM 3895 N N . GLU B 1 79 ? -14.469 38.375 14.312 1 96.19 79 GLU B N 1
ATOM 3896 C CA . GLU B 1 79 ? -13.07 38.5 13.922 1 96.19 79 GLU B CA 1
ATOM 3897 C C . GLU B 1 79 ? -12.688 40 13.812 1 96.19 79 GLU B C 1
ATOM 3899 O O . GLU B 1 79 ? -11.539 40.344 14.078 1 96.19 79 GLU B O 1
ATOM 3904 N N . GLU B 1 80 ? -13.602 40.875 13.461 1 95.88 80 GLU B N 1
ATOM 3905 C CA . GLU B 1 80 ? -13.328 42.312 13.336 1 95.88 80 GLU B CA 1
ATOM 3906 C C . GLU B 1 80 ? -12.875 42.906 14.664 1 95.88 80 GLU B C 1
ATOM 3908 O O . GLU B 1 80 ? -11.961 43.719 14.703 1 95.88 80 GLU B O 1
ATOM 3913 N N . GLU B 1 81 ? -13.57 42.469 15.68 1 95.81 81 GLU B N 1
ATOM 3914 C CA . GLU B 1 81 ? -13.18 42.906 17.016 1 95.81 81 GLU B CA 1
ATOM 3915 C C . GLU B 1 81 ? -11.781 42.438 17.375 1 95.81 81 GLU B C 1
ATOM 3917 O O . GLU B 1 81 ? -11.008 43.156 18 1 95.81 81 GLU B O 1
ATOM 3922 N N . LEU B 1 82 ? -11.5 41.25 17.016 1 97.69 82 LEU B N 1
ATOM 3923 C CA . LEU B 1 82 ? -10.172 40.719 17.281 1 97.69 82 LEU B CA 1
ATOM 3924 C C . LEU B 1 82 ? -9.109 41.469 16.5 1 97.69 82 LEU B C 1
ATOM 3926 O O . LEU B 1 82 ? -8.039 41.75 17.016 1 97.69 82 LEU B O 1
ATOM 3930 N N . LEU B 1 83 ? -9.438 41.812 15.281 1 97.31 83 LEU B N 1
ATOM 3931 C CA . LEU B 1 83 ? -8.523 42.531 14.398 1 97.31 83 LEU B CA 1
ATOM 3932 C C . LEU B 1 83 ? -8.148 43.875 14.984 1 97.31 83 LEU B C 1
ATOM 3934 O O . LEU B 1 83 ? -7.027 44.344 14.805 1 97.31 83 LEU B O 1
ATOM 3938 N N . ALA B 1 84 ? -9.07 44.469 15.68 1 96.06 84 ALA B N 1
ATOM 3939 C CA . ALA B 1 84 ? -8.844 45.75 16.312 1 96.06 84 ALA B CA 1
ATOM 3940 C C . ALA B 1 84 ? -7.773 45.688 17.391 1 96.06 84 ALA B C 1
ATOM 3942 O O . ALA B 1 84 ? -7.16 46.688 17.75 1 96.06 84 ALA B O 1
ATOM 3943 N N . SER B 1 85 ? -7.535 44.5 17.844 1 95.88 85 SER B N 1
ATOM 3944 C CA . SER B 1 85 ? -6.551 44.281 18.891 1 95.88 85 SER B CA 1
ATOM 3945 C C . SER B 1 85 ? -5.258 43.688 18.328 1 95.88 85 SER B C 1
ATOM 3947 O O . SER B 1 85 ? -4.453 43.125 19.062 1 95.88 85 SER B O 1
ATOM 3949 N N . ALA B 1 86 ? -4.98 43.75 17.062 1 96.94 86 ALA B N 1
ATOM 3950 C CA . ALA B 1 86 ? -3.844 43.125 16.391 1 96.94 86 ALA B CA 1
ATOM 3951 C C . ALA B 1 86 ? -2.525 43.594 17.016 1 96.94 86 ALA B C 1
ATOM 3953 O O . ALA B 1 86 ? -1.588 42.781 17.141 1 96.94 86 ALA B O 1
ATOM 3954 N N . GLY B 1 87 ? -2.473 44.812 17.469 1 95.56 87 GLY B N 1
ATOM 3955 C CA . GLY B 1 87 ? -1.259 45.375 18.031 1 95.56 87 GLY B CA 1
ATOM 3956 C C . GLY B 1 87 ? -0.907 44.781 19.391 1 95.56 87 GLY B C 1
ATOM 3957 O O . GLY B 1 87 ? 0.221 44.938 19.859 1 95.56 87 GLY B O 1
ATOM 3958 N N . GLU B 1 88 ? -1.846 44.094 19.969 1 96.38 88 GLU B N 1
ATOM 3959 C CA . GLU B 1 88 ? -1.655 43.5 21.297 1 96.38 88 GLU B CA 1
ATOM 3960 C C . GLU B 1 88 ? -1.375 42 21.203 1 96.38 88 GLU B C 1
ATOM 3962 O O . GLU B 1 88 ? -1.286 41.312 22.234 1 96.38 88 GLU B O 1
ATOM 3967 N N . ILE B 1 89 ? -1.209 41.531 20 1 97.81 89 ILE B N 1
ATOM 3968 C CA . ILE B 1 89 ? -1.075 40.094 19.797 1 97.81 89 ILE B CA 1
ATOM 3969 C C . ILE B 1 89 ? 0.286 39.781 19.172 1 97.81 89 ILE B C 1
ATOM 3971 O O . ILE B 1 89 ? 0.664 40.375 18.172 1 97.81 89 ILE B O 1
ATOM 3975 N N . ASP B 1 90 ? 1.033 38.875 19.812 1 98.12 90 ASP B N 1
ATOM 3976 C CA . ASP B 1 90 ? 2.299 38.406 19.266 1 98.12 90 ASP B CA 1
ATOM 3977 C C . ASP B 1 90 ? 2.094 37.156 18.391 1 98.12 90 ASP B C 1
ATOM 3979 O O . ASP B 1 90 ? 2.812 36.969 17.406 1 98.12 90 ASP B O 1
ATOM 3983 N N . LEU B 1 91 ? 1.178 36.312 18.781 1 98.75 91 LEU B N 1
ATOM 3984 C CA . LEU B 1 91 ? 0.921 35.031 18.156 1 98.75 91 LEU B CA 1
ATOM 3985 C C . LEU B 1 91 ? -0.576 34.781 17.984 1 98.75 91 LEU B C 1
ATOM 3987 O O . LEU B 1 91 ? -1.323 34.812 18.969 1 98.75 91 LEU B O 1
ATOM 3991 N N . LEU B 1 92 ? -0.969 34.656 16.766 1 98.88 92 LEU B N 1
ATOM 3992 C CA . LEU B 1 92 ? -2.352 34.312 16.438 1 98.88 92 LEU B CA 1
ATOM 3993 C C . LEU B 1 92 ? -2.465 32.875 15.977 1 98.88 92 LEU B C 1
ATOM 3995 O O . LEU B 1 92 ? -1.743 32.438 15.07 1 98.88 92 LEU B O 1
ATOM 3999 N N . VAL B 1 93 ? -3.35 32.094 16.625 1 98.81 93 VAL B N 1
ATOM 4000 C CA . VAL B 1 93 ? -3.682 30.734 16.172 1 98.81 93 VAL B CA 1
ATOM 4001 C C . VAL B 1 93 ? -4.984 30.766 15.375 1 98.81 93 VAL B C 1
ATOM 4003 O O . VAL B 1 93 ? -6.012 31.234 15.875 1 98.81 93 VAL B O 1
ATOM 4006 N N . ILE B 1 94 ? -4.895 30.375 14.148 1 98.69 94 ILE B N 1
ATOM 4007 C CA . ILE B 1 94 ? -6.086 30.25 13.312 1 98.69 94 ILE B CA 1
ATOM 4008 C C . ILE B 1 94 ? -6.531 28.797 13.273 1 98.69 94 ILE B C 1
ATOM 4010 O O . ILE B 1 94 ? -5.887 27.953 12.641 1 98.69 94 ILE B O 1
ATOM 4014 N N . ALA B 1 95 ? -7.645 28.484 13.93 1 97.44 95 ALA B N 1
ATOM 4015 C CA . ALA B 1 95 ? -8.211 27.141 14.008 1 97.44 95 ALA B CA 1
ATOM 4016 C C . ALA B 1 95 ? -9.688 27.141 13.617 1 97.44 95 ALA B C 1
ATOM 4018 O O . ALA B 1 95 ? -10.477 26.375 14.164 1 97.44 95 ALA B O 1
ATOM 4019 N N . SER B 1 96 ? -10.109 28.125 12.758 1 95.94 96 SER B N 1
ATOM 4020 C CA . SER B 1 96 ? -11.438 28.172 12.172 1 95.94 96 SER B CA 1
ATOM 4021 C C . SER B 1 96 ? -11.625 27.109 11.102 1 95.94 96 SER B C 1
ATOM 4023 O O . SER B 1 96 ? -10.695 26.344 10.812 1 95.94 96 SER B O 1
ATOM 4025 N N . PRO B 1 97 ? -12.836 26.938 10.562 1 95.06 97 PRO B N 1
ATOM 4026 C CA . PRO B 1 97 ? -13.016 25.969 9.484 1 95.06 97 PRO B CA 1
ATOM 4027 C C . PRO B 1 97 ? -12.07 26.188 8.305 1 95.06 97 PRO B C 1
ATOM 4029 O O . PRO B 1 97 ? -11.68 27.328 8.039 1 95.06 97 PRO B O 1
ATOM 4032 N N . ASN B 1 98 ? -11.758 25.188 7.547 1 96.06 98 ASN B N 1
ATOM 4033 C CA . ASN B 1 98 ? -10.727 25.172 6.516 1 96.06 98 ASN B CA 1
ATOM 4034 C C . ASN B 1 98 ? -10.922 26.312 5.52 1 96.06 98 ASN B C 1
ATOM 4036 O O . ASN B 1 98 ? -9.969 27.016 5.188 1 96.06 98 ASN B O 1
ATOM 4040 N N . TYR B 1 99 ? -12.18 26.484 5.074 1 96.31 99 TYR B N 1
ATOM 4041 C CA . TYR B 1 99 ? -12.469 27.422 4 1 96.31 99 TYR B CA 1
ATOM 4042 C C . TYR B 1 99 ? -12.219 28.859 4.449 1 96.31 99 TYR B C 1
ATOM 4044 O O . TYR B 1 99 ? -12.156 29.781 3.623 1 96.31 99 TYR B O 1
ATOM 4052 N N . MET B 1 100 ? -12.023 29.078 5.738 1 96.94 100 MET B N 1
ATOM 4053 C CA . MET B 1 100 ? -11.836 30.422 6.285 1 96.94 100 MET B CA 1
ATOM 4054 C C . MET B 1 100 ? -10.352 30.75 6.414 1 96.94 100 MET B C 1
ATOM 4056 O O . MET B 1 100 ? -9.977 31.906 6.637 1 96.94 100 MET B O 1
ATOM 4060 N N . HIS B 1 101 ? -9.469 29.797 6.254 1 98.44 101 HIS B N 1
ATOM 4061 C CA . HIS B 1 101 ? -8.047 30 6.508 1 98.44 101 HIS B CA 1
ATOM 4062 C C . HIS B 1 101 ? -7.473 31.078 5.586 1 98.44 101 HIS B C 1
ATOM 4064 O O . HIS B 1 101 ? -6.922 32.062 6.051 1 98.44 101 HIS B O 1
ATOM 4070 N N . THR B 1 102 ? -7.699 30.906 4.293 1 98.62 102 THR B N 1
ATOM 4071 C CA . THR B 1 102 ? -7.125 31.828 3.322 1 98.62 102 THR B CA 1
ATOM 4072 C C . THR B 1 102 ? -7.699 33.219 3.5 1 98.62 102 THR B C 1
ATOM 4074 O O . THR B 1 102 ? -6.949 34.188 3.662 1 98.62 102 THR B O 1
ATOM 4077 N N . PRO B 1 103 ? -9.023 33.375 3.549 1 98.19 103 PRO B N 1
ATOM 4078 C CA . PRO B 1 103 ? -9.562 34.719 3.775 1 98.19 103 PRO B CA 1
ATOM 4079 C C . PRO B 1 103 ? -9.031 35.344 5.055 1 98.19 103 PRO B C 1
ATOM 4081 O O . PRO B 1 103 ? -8.734 36.562 5.07 1 98.19 103 PRO B O 1
ATOM 4084 N N . THR B 1 104 ? -8.914 34.594 6.094 1 98.44 104 THR B N 1
ATOM 4085 C CA . THR B 1 104 ? -8.391 35.094 7.359 1 98.44 104 THR B CA 1
ATOM 4086 C C . THR B 1 104 ? -6.938 35.531 7.211 1 98.44 104 THR B C 1
ATOM 4088 O O . THR B 1 104 ? -6.555 36.594 7.672 1 98.44 104 THR B O 1
ATOM 4091 N N . LEU B 1 105 ? -6.168 34.719 6.582 1 98.62 105 LEU B N 1
ATOM 4092 C CA . LEU B 1 105 ? -4.758 35.031 6.379 1 98.62 105 LEU B CA 1
ATOM 4093 C C . LEU B 1 105 ? -4.602 36.312 5.543 1 98.62 105 LEU B C 1
ATOM 4095 O O . LEU B 1 105 ? -3.686 37.094 5.777 1 98.62 105 LEU B O 1
ATOM 4099 N N . LEU B 1 106 ? -5.469 36.469 4.578 1 98.25 106 LEU B N 1
ATOM 4100 C CA . LEU B 1 106 ? -5.41 37.656 3.732 1 98.25 106 LEU B CA 1
ATOM 4101 C C . LEU B 1 106 ? -5.68 38.938 4.551 1 98.25 106 LEU B C 1
ATOM 4103 O O . LEU B 1 106 ? -5.113 39.969 4.273 1 98.25 106 LEU B O 1
ATOM 4107 N N . ARG B 1 107 ? -6.488 38.812 5.57 1 97.69 107 ARG B N 1
ATOM 4108 C CA . ARG B 1 107 ? -6.809 39.938 6.434 1 97.69 107 ARG B CA 1
ATOM 4109 C C . ARG B 1 107 ? -5.688 40.219 7.438 1 97.69 107 ARG B C 1
ATOM 4111 O O . ARG B 1 107 ? -5.352 41.375 7.707 1 97.69 107 ARG B O 1
ATOM 4118 N N . TRP B 1 108 ? -5.125 39.219 7.961 1 98.31 108 TRP B N 1
ATOM 4119 C CA . TRP B 1 108 ? -4.172 39.312 9.055 1 98.31 108 TRP B CA 1
ATOM 4120 C C . TRP B 1 108 ? -2.748 39.469 8.523 1 98.31 108 TRP B C 1
ATOM 4122 O O . TRP B 1 108 ? -1.844 39.875 9.258 1 98.31 108 TRP B O 1
ATOM 4132 N N . GLY B 1 109 ? -2.529 39.156 7.254 1 98.12 109 GLY B N 1
ATOM 4133 C CA . GLY B 1 109 ? -1.202 39.094 6.664 1 98.12 109 GLY B CA 1
ATOM 4134 C C . GLY B 1 109 ? -0.455 40.406 6.703 1 98.12 109 GLY B C 1
ATOM 4135 O O . GLY B 1 109 ? 0.777 40.438 6.684 1 98.12 109 GLY B O 1
ATOM 4136 N N . VAL B 1 110 ? -1.097 41.531 6.848 1 97.12 110 VAL B N 1
ATOM 4137 C CA . VAL B 1 110 ? -0.478 42.844 6.766 1 97.12 110 VAL B CA 1
ATOM 4138 C C . VAL B 1 110 ? 0.019 43.281 8.148 1 97.12 110 VAL B C 1
ATOM 4140 O O . VAL B 1 110 ? 0.731 44.25 8.273 1 97.12 110 VAL B O 1
ATOM 4143 N N . TYR B 1 111 ? -0.312 42.562 9.188 1 97.69 111 TYR B N 1
ATOM 4144 C CA . TYR B 1 111 ? 0.099 42.906 10.539 1 97.69 111 TYR B CA 1
ATOM 4145 C C . TYR B 1 111 ? 1.401 42.188 10.914 1 97.69 111 TYR B C 1
ATOM 4147 O O . TYR B 1 111 ? 1.666 41.094 10.461 1 97.69 111 TYR B O 1
ATOM 4155 N N . ASN B 1 112 ? 2.25 42.875 11.688 1 96.88 112 ASN B N 1
ATOM 4156 C CA . ASN B 1 112 ? 3.48 42.312 12.203 1 96.88 112 ASN B CA 1
ATOM 4157 C C . ASN B 1 112 ? 3.199 41.312 13.344 1 96.88 112 ASN B C 1
ATOM 4159 O O . ASN B 1 112 ? 3.451 41.625 14.508 1 96.88 112 ASN B O 1
ATOM 4163 N N . ILE B 1 113 ? 2.768 40.156 12.992 1 98.12 113 ILE B N 1
ATOM 4164 C CA . ILE B 1 113 ? 2.324 39.156 13.938 1 98.12 113 ILE B CA 1
ATOM 4165 C C . ILE B 1 113 ? 2.789 37.781 13.461 1 98.12 113 ILE B C 1
ATOM 4167 O O . ILE B 1 113 ? 2.988 37.562 12.266 1 98.12 113 ILE B O 1
ATOM 4171 N N . THR B 1 114 ? 3.098 36.844 14.367 1 98.69 114 THR B N 1
ATOM 4172 C CA . THR B 1 114 ? 3.27 35.438 14.023 1 98.69 114 THR B CA 1
ATOM 4173 C C . THR B 1 114 ? 1.927 34.719 14.016 1 98.69 114 THR B C 1
ATOM 4175 O O . THR B 1 114 ? 1.082 34.938 14.883 1 98.69 114 THR B O 1
ATOM 4178 N N . ILE B 1 115 ? 1.717 33.875 13.016 1 98.88 115 ILE B N 1
ATOM 4179 C CA . ILE B 1 115 ? 0.449 33.188 12.883 1 98.88 115 ILE B CA 1
ATOM 4180 C C . ILE B 1 115 ? 0.708 31.672 12.781 1 98.88 115 ILE B C 1
ATOM 4182 O O . ILE B 1 115 ? 1.474 31.234 11.93 1 98.88 115 ILE B O 1
ATOM 4186 N N . LEU B 1 116 ? 0.191 30.906 13.703 1 98.81 116 LEU B N 1
ATOM 4187 C CA . LEU B 1 116 ? 0.012 29.469 13.523 1 98.81 116 LEU B CA 1
ATOM 4188 C C . LEU B 1 116 ? -1.323 29.156 12.852 1 98.81 116 LEU B C 1
ATOM 4190 O O . LEU B 1 116 ? -2.381 29.328 13.469 1 98.81 116 LEU B O 1
ATOM 4194 N N . CYS B 1 117 ? -1.297 28.766 11.633 1 98.75 117 CYS B N 1
ATOM 4195 C CA . CYS B 1 117 ? -2.52 28.469 10.891 1 98.75 117 CYS B CA 1
ATOM 4196 C C . CYS B 1 117 ? -2.727 26.953 10.758 1 98.75 117 CYS B C 1
ATOM 4198 O O . CYS B 1 117 ? -1.843 26.25 10.273 1 98.75 117 CYS B O 1
ATOM 4200 N N . GLU B 1 118 ? -3.824 26.484 11.164 1 98.19 118 GLU B N 1
ATOM 4201 C CA . GLU B 1 118 ? -4.172 25.078 10.977 1 98.19 118 GLU B CA 1
ATOM 4202 C C . GLU B 1 118 ? -4.176 24.703 9.5 1 98.19 118 GLU B C 1
ATOM 4204 O O . GLU B 1 118 ? -4.375 25.547 8.633 1 98.19 118 GLU B O 1
ATOM 4209 N N . LYS B 1 119 ? -3.885 23.484 9.289 1 97.88 119 LYS B N 1
ATOM 4210 C CA . LYS B 1 119 ? -3.963 22.938 7.941 1 97.88 119 LYS B CA 1
ATOM 4211 C C . LYS B 1 119 ? -5.406 22.625 7.555 1 97.88 119 LYS B C 1
ATOM 4213 O O . LYS B 1 119 ? -6.246 22.375 8.422 1 97.88 119 LYS B O 1
ATOM 4218 N N . PRO B 1 120 ? -5.812 22.578 6.258 1 98.25 120 PRO B N 1
ATOM 4219 C CA . PRO B 1 120 ? -5.016 23.078 5.137 1 98.25 120 PRO B CA 1
ATOM 4220 C C . PRO B 1 120 ? -5.062 24.609 5.016 1 98.25 120 PRO B C 1
ATOM 4222 O O . PRO B 1 120 ? -6.062 25.234 5.391 1 98.25 120 PRO B O 1
ATOM 4225 N N . VAL B 1 121 ? -4.004 25.188 4.461 1 98.31 121 VAL B N 1
ATOM 4226 C CA . VAL B 1 121 ? -3.912 26.641 4.402 1 98.31 121 VAL B CA 1
ATOM 4227 C C . VAL B 1 121 ? -4.852 27.172 3.326 1 98.31 121 VAL B C 1
ATOM 4229 O O . VAL B 1 121 ? -5.211 28.359 3.338 1 98.31 121 VAL B O 1
ATOM 4232 N N . SER B 1 122 ? -5.203 26.391 2.396 1 98.38 122 SER B N 1
ATOM 4233 C CA . SER B 1 122 ? -6.184 26.703 1.36 1 98.38 122 SER B CA 1
ATOM 4234 C C . SER B 1 122 ? -6.977 25.453 0.964 1 98.38 122 SER B C 1
ATOM 4236 O O . SER B 1 122 ? -6.543 24.328 1.205 1 98.38 122 SER B O 1
ATOM 4238 N N . VAL B 1 123 ? -8.195 25.703 0.341 1 97.94 123 VAL B N 1
ATOM 4239 C CA . VAL B 1 123 ? -9.062 24.547 0.074 1 97.94 123 VAL B CA 1
ATOM 4240 C C . VAL B 1 123 ? -9.305 24.438 -1.429 1 97.94 123 VAL B C 1
ATOM 4242 O O . VAL B 1 123 ? -10.008 23.516 -1.877 1 97.94 123 VAL B O 1
ATOM 4245 N N . SER B 1 124 ? -8.805 25.375 -2.242 1 97.5 124 SER B N 1
ATOM 4246 C CA . SER B 1 124 ? -9.008 25.391 -3.686 1 97.5 124 SER B CA 1
ATOM 4247 C C . SER B 1 124 ? -7.82 26.031 -4.406 1 97.5 124 SER B C 1
ATOM 4249 O O . SER B 1 124 ? -6.973 26.656 -3.773 1 97.5 124 SER B O 1
ATOM 4251 N N . GLN B 1 125 ? -7.832 25.797 -5.703 1 97.5 125 GLN B N 1
ATOM 4252 C CA . GLN B 1 125 ? -6.797 26.422 -6.516 1 97.5 125 GLN B CA 1
ATOM 4253 C C . GLN B 1 125 ? -6.863 27.953 -6.422 1 97.5 125 GLN B C 1
ATOM 4255 O O . GLN B 1 125 ? -5.832 28.609 -6.359 1 97.5 125 GLN B O 1
ATOM 4260 N N . ASP B 1 126 ? -8.031 28.484 -6.434 1 98.06 126 ASP B N 1
ATOM 4261 C CA . ASP B 1 126 ? -8.203 29.938 -6.344 1 98.06 126 ASP B CA 1
ATOM 4262 C C . ASP B 1 126 ? -7.617 30.484 -5.039 1 98.06 126 ASP B C 1
ATOM 4264 O O . ASP B 1 126 ? -6.848 31.438 -5.055 1 98.06 126 ASP B O 1
ATOM 4268 N N . GLN B 1 127 ? -7.984 29.906 -3.912 1 98.44 127 GLN B N 1
ATOM 4269 C CA . GLN B 1 127 ? -7.438 30.312 -2.625 1 98.44 127 GLN B CA 1
ATOM 4270 C C . GLN B 1 127 ? -5.922 30.172 -2.594 1 98.44 127 GLN B C 1
ATOM 4272 O O . GLN B 1 127 ? -5.215 31.031 -2.076 1 98.44 127 GLN B O 1
ATOM 4277 N N . HIS B 1 128 ? -5.516 29.047 -3.105 1 98.19 128 HIS B N 1
ATOM 4278 C CA . HIS B 1 128 ? -4.086 28.766 -3.191 1 98.19 128 HIS B CA 1
ATOM 4279 C C . HIS B 1 128 ? -3.344 29.891 -3.916 1 98.19 128 HIS B C 1
ATOM 4281 O O . HIS B 1 128 ? -2.381 30.438 -3.385 1 98.19 128 HIS B O 1
ATOM 4287 N N . ASP B 1 129 ? -3.807 30.203 -5.086 1 98.25 129 ASP B N 1
ATOM 4288 C CA . ASP B 1 129 ? -3.162 31.219 -5.918 1 98.25 129 ASP B CA 1
ATOM 4289 C C . ASP B 1 129 ? -3.25 32.594 -5.277 1 98.25 129 ASP B C 1
ATOM 4291 O O . ASP B 1 129 ? -2.295 33.375 -5.328 1 98.25 129 ASP B O 1
ATOM 4295 N N . GLU B 1 130 ? -4.332 32.875 -4.68 1 98.25 130 GLU B N 1
ATOM 4296 C CA . GLU B 1 130 ? -4.531 34.156 -4.016 1 98.25 130 GLU B CA 1
ATOM 4297 C C . GLU B 1 130 ? -3.547 34.344 -2.861 1 98.25 130 GLU B C 1
ATOM 4299 O O . GLU B 1 130 ? -2.963 35.406 -2.697 1 98.25 130 GLU B O 1
ATOM 4304 N N . LEU B 1 131 ? -3.43 33.344 -2.105 1 98.19 131 LEU B N 1
ATOM 4305 C CA . LEU B 1 131 ? -2.537 33.406 -0.954 1 98.19 131 LEU B CA 1
ATOM 4306 C C . LEU B 1 131 ? -1.085 33.562 -1.398 1 98.19 131 LEU B C 1
ATOM 4308 O O . LEU B 1 131 ? -0.319 34.312 -0.798 1 98.19 131 LEU B O 1
ATOM 4312 N N . ILE B 1 132 ? -0.702 32.812 -2.428 1 98 132 ILE B N 1
ATOM 4313 C CA . ILE B 1 132 ? 0.646 32.938 -2.975 1 98 132 ILE B CA 1
ATOM 4314 C C . ILE B 1 132 ? 0.903 34.375 -3.41 1 98 132 ILE B C 1
ATOM 4316 O O . ILE B 1 132 ? 1.929 34.969 -3.059 1 98 132 ILE B O 1
ATOM 4320 N N . ALA B 1 133 ? 0.014 34.906 -4.125 1 98.19 133 ALA B N 1
ATOM 4321 C CA . ALA B 1 133 ? 0.148 36.281 -4.637 1 98.19 133 ALA B CA 1
ATOM 4322 C C . ALA B 1 133 ? 0.235 37.281 -3.496 1 98.19 133 ALA B C 1
ATOM 4324 O O . ALA B 1 133 ? 1.117 38.156 -3.486 1 98.19 133 ALA B O 1
ATOM 4325 N N . ALA B 1 134 ? -0.596 37.156 -2.553 1 98.25 134 ALA B N 1
ATOM 4326 C CA . ALA B 1 134 ? -0.665 38.125 -1.444 1 98.25 134 ALA B CA 1
ATOM 4327 C C . ALA B 1 134 ? 0.604 38.062 -0.598 1 98.25 134 ALA B C 1
ATOM 4329 O O . ALA B 1 134 ? 1.093 39.094 -0.138 1 98.25 134 ALA B O 1
ATOM 4330 N N . SER B 1 135 ? 1.098 36.875 -0.378 1 97.75 135 SER B N 1
ATOM 4331 C CA . SER B 1 135 ? 2.24 36.656 0.51 1 97.75 135 SER B CA 1
ATOM 4332 C C . SER B 1 135 ? 3.512 37.25 -0.09 1 97.75 135 SER B C 1
ATOM 4334 O O . SER B 1 135 ? 4.512 37.438 0.608 1 97.75 135 SER B O 1
ATOM 4336 N N . LYS B 1 136 ? 3.477 37.625 -1.349 1 97.25 136 LYS B N 1
ATOM 4337 C CA . LYS B 1 136 ? 4.641 38.188 -2.031 1 97.25 136 LYS B CA 1
ATOM 4338 C C . LYS B 1 136 ? 4.586 39.719 -2.055 1 97.25 136 LYS B C 1
ATOM 4340 O O . LYS B 1 136 ? 5.551 40.375 -2.447 1 97.25 136 LYS B O 1
ATOM 4345 N N . LEU B 1 137 ? 3.541 40.25 -1.637 1 97.69 137 LEU B N 1
ATOM 4346 C CA . LEU B 1 137 ? 3.377 41.719 -1.652 1 97.69 137 LEU B CA 1
ATOM 4347 C C . LEU B 1 137 ? 4.211 42.375 -0.557 1 97.69 137 LEU B C 1
ATOM 4349 O O . LEU B 1 137 ? 4.41 41.781 0.511 1 97.69 137 LEU B O 1
ATOM 4353 N N . PRO B 1 138 ? 4.613 43.594 -0.751 1 97.38 138 PRO B N 1
ATOM 4354 C CA . PRO B 1 138 ? 5.422 44.312 0.243 1 97.38 138 PRO B CA 1
ATOM 4355 C C . PRO B 1 138 ? 4.664 44.562 1.545 1 97.38 138 PRO B C 1
ATOM 4357 O O . PRO B 1 138 ? 5.281 44.688 2.605 1 97.38 138 PRO B O 1
ATOM 4360 N N . GLU B 1 139 ? 3.385 44.656 1.462 1 97.31 139 GLU B N 1
ATOM 4361 C CA . GLU B 1 139 ? 2.557 44.938 2.631 1 97.31 139 GLU B CA 1
ATOM 4362 C C . GLU B 1 139 ? 2.469 43.719 3.551 1 97.31 139 GLU B C 1
ATOM 4364 O O . GLU B 1 139 ? 2.07 43.844 4.711 1 97.31 139 GLU B O 1
ATOM 4369 N N . TRP B 1 140 ? 2.787 42.531 2.992 1 97.94 140 TRP B N 1
ATOM 4370 C CA . TRP B 1 140 ? 2.738 41.344 3.814 1 97.94 140 TRP B CA 1
ATOM 4371 C C . TRP B 1 140 ? 3.791 41.375 4.918 1 97.94 140 TRP B C 1
ATOM 4373 O O . TRP B 1 140 ? 4.977 41.594 4.645 1 97.94 140 TRP B O 1
ATOM 4383 N N . SER B 1 141 ? 3.381 41.219 6.219 1 97.19 141 SER B N 1
ATOM 4384 C CA . SER B 1 141 ? 4.305 41.375 7.34 1 97.19 141 SER B CA 1
ATOM 4385 C C . SER B 1 141 ? 4.203 40.188 8.297 1 97.19 141 SER B C 1
ATOM 4387 O O . SER B 1 141 ? 5.082 40 9.141 1 97.19 141 SER B O 1
ATOM 4389 N N . ALA B 1 142 ? 3.186 39.406 8.117 1 98.25 142 ALA B N 1
ATOM 4390 C CA . ALA B 1 142 ? 2.949 38.281 9.047 1 98.25 142 ALA B CA 1
ATOM 4391 C C . ALA B 1 142 ? 3.967 37.188 8.844 1 98.25 142 ALA B C 1
ATOM 4393 O O . ALA B 1 142 ? 4.414 36.938 7.723 1 98.25 142 ALA B O 1
ATOM 4394 N N . ARG B 1 143 ? 4.395 36.531 9.914 1 98.44 143 ARG B N 1
ATOM 4395 C CA . ARG B 1 143 ? 5.207 35.312 9.922 1 98.44 143 ARG B CA 1
ATOM 4396 C C . ARG B 1 143 ? 4.344 34.062 10.102 1 98.44 143 ARG B C 1
ATOM 4398 O O . ARG B 1 143 ? 3.615 33.969 11.086 1 98.44 143 ARG B O 1
ATOM 4405 N N . LEU B 1 144 ? 4.449 33.188 9.18 1 98.62 144 LEU B N 1
ATOM 4406 C CA . LEU B 1 144 ? 3.49 32.062 9.172 1 98.62 144 LEU B CA 1
ATOM 4407 C C . LEU B 1 144 ? 4.16 30.766 9.562 1 98.62 144 LEU B C 1
ATOM 4409 O O . LEU B 1 144 ? 5.293 30.5 9.156 1 98.62 144 LEU B O 1
ATOM 4413 N N . TRP B 1 145 ? 3.506 30 10.398 1 98.69 145 TRP B N 1
ATOM 4414 C CA . TRP B 1 145 ? 3.746 28.594 10.719 1 98.69 145 TRP B CA 1
ATOM 4415 C C . TRP B 1 145 ? 2.514 27.75 10.422 1 98.69 145 TRP B C 1
ATOM 4417 O O . TRP B 1 145 ? 1.454 27.953 11.016 1 98.69 145 TRP B O 1
ATOM 4427 N N . ILE B 1 146 ? 2.598 26.844 9.422 1 98.62 146 ILE B N 1
ATOM 4428 C CA . ILE B 1 146 ? 1.46 25.984 9.094 1 98.62 146 ILE B CA 1
ATOM 4429 C C . ILE B 1 146 ? 1.459 24.75 10 1 98.62 146 ILE B C 1
ATOM 4431 O O . ILE B 1 146 ? 2.494 24.109 10.188 1 98.62 146 ILE B O 1
ATOM 4435 N N . ALA B 1 147 ? 0.321 24.453 10.562 1 97.5 147 ALA B N 1
ATOM 4436 C CA . ALA B 1 147 ? 0.202 23.406 11.586 1 97.5 147 ALA B CA 1
ATOM 4437 C C . ALA B 1 147 ? 0.211 22.016 10.961 1 97.5 147 ALA B C 1
ATOM 4439 O O . ALA B 1 147 ? -0.841 21.391 10.805 1 97.5 147 ALA B O 1
ATOM 4440 N N . MET B 1 148 ? 1.38 21.5 10.664 1 96.81 148 MET B N 1
ATOM 4441 C CA . MET B 1 148 ? 1.584 20.125 10.211 1 96.81 148 MET B CA 1
ATOM 4442 C C . MET B 1 148 ? 2.15 19.266 11.336 1 96.81 148 MET B C 1
ATOM 4444 O O . MET B 1 148 ? 3.291 18.797 11.25 1 96.81 148 MET B O 1
ATOM 4448 N N . GLU B 1 149 ? 1.326 18.875 12.258 1 94 149 GLU B N 1
ATOM 4449 C CA . GLU B 1 149 ? 1.757 18.281 13.516 1 94 149 GLU B CA 1
ATOM 4450 C C . GLU B 1 149 ? 2.275 16.859 13.305 1 94 149 GLU B C 1
ATOM 4452 O O . GLU B 1 149 ? 2.986 16.312 14.156 1 94 149 GLU B O 1
ATOM 4457 N N . TYR B 1 150 ? 1.984 16.203 12.141 1 95 150 TYR B N 1
ATOM 4458 C CA . TYR B 1 150 ? 2.424 14.836 11.883 1 95 150 TYR B CA 1
ATOM 4459 C C . TYR B 1 150 ? 3.943 14.758 11.812 1 95 150 TYR B C 1
ATOM 4461 O O . TYR B 1 150 ? 4.527 13.688 12.016 1 95 150 TYR B O 1
ATOM 4469 N N . ARG B 1 151 ? 4.574 15.93 11.492 1 96.19 151 ARG B N 1
ATOM 4470 C CA . ARG B 1 151 ? 6.035 15.977 11.445 1 96.19 151 ARG B CA 1
ATOM 4471 C C . ARG B 1 151 ? 6.637 15.594 12.789 1 96.19 151 ARG B C 1
ATOM 4473 O O . ARG B 1 151 ? 7.781 15.133 12.852 1 96.19 151 ARG B O 1
ATOM 4480 N N . TYR B 1 152 ? 5.809 15.766 13.844 1 94.81 152 TYR B N 1
ATOM 4481 C CA . TYR B 1 152 ? 6.387 15.688 15.18 1 94.81 152 TYR B CA 1
ATOM 4482 C C . TYR B 1 152 ? 5.969 14.398 15.875 1 94.81 152 TYR B C 1
ATOM 4484 O O . TYR B 1 152 ? 6.262 14.203 17.062 1 94.81 152 TYR B O 1
ATOM 4492 N N . ILE B 1 153 ? 5.207 13.562 15.188 1 94.06 153 ILE B N 1
ATOM 4493 C CA . ILE B 1 153 ? 4.961 12.227 15.719 1 94.06 153 ILE B CA 1
ATOM 4494 C C . ILE B 1 153 ? 6.289 11.516 15.969 1 94.06 153 ILE B C 1
ATOM 4496 O O . ILE B 1 153 ? 7.137 11.438 15.07 1 94.06 153 ILE B O 1
ATOM 4500 N N . PRO B 1 154 ? 6.461 11.039 17.141 1 93.75 154 PRO B N 1
ATOM 4501 C CA . PRO B 1 154 ? 7.793 10.555 17.516 1 93.75 154 PRO B CA 1
ATOM 4502 C C . PRO B 1 154 ? 8.336 9.516 16.547 1 93.75 154 PRO B C 1
ATOM 4504 O O . PRO B 1 154 ? 9.5 9.578 16.141 1 93.75 154 PRO B O 1
ATOM 4507 N N . ALA B 1 155 ? 7.531 8.539 16.141 1 95.56 155 ALA B N 1
ATOM 4508 C CA . ALA B 1 155 ? 7.969 7.512 15.195 1 95.56 155 ALA B CA 1
ATOM 4509 C C . ALA B 1 155 ? 8.367 8.133 13.859 1 95.56 155 ALA B C 1
ATOM 4511 O O . ALA B 1 155 ? 9.312 7.676 13.211 1 95.56 155 ALA B O 1
ATOM 4512 N N . ILE B 1 156 ? 7.664 9.133 13.406 1 96.5 156 ILE B N 1
ATOM 4513 C CA . ILE B 1 156 ? 7.969 9.812 12.156 1 96.5 156 ILE B CA 1
ATOM 4514 C C . ILE B 1 156 ? 9.273 10.586 12.297 1 96.5 156 ILE B C 1
ATOM 4516 O O . ILE B 1 156 ? 10.141 10.523 11.422 1 96.5 156 ILE B O 1
ATOM 4520 N N . ALA B 1 157 ? 9.383 11.305 13.43 1 96.25 157 ALA B N 1
ATOM 4521 C CA . ALA B 1 157 ? 10.617 12.047 13.68 1 96.25 157 ALA B CA 1
ATOM 4522 C C . ALA B 1 157 ? 11.82 11.109 13.688 1 96.25 157 ALA B C 1
ATOM 4524 O O . ALA B 1 157 ? 12.867 11.43 13.117 1 96.25 157 ALA B O 1
ATOM 4525 N N . LYS B 1 158 ? 11.648 10.023 14.359 1 97.38 158 LYS B N 1
ATOM 4526 C CA . LYS B 1 158 ? 12.734 9.055 14.398 1 97.38 158 LYS B CA 1
ATOM 4527 C C . LYS B 1 158 ? 13.047 8.523 13 1 97.38 158 LYS B C 1
ATOM 4529 O O . LYS B 1 158 ? 14.219 8.43 12.609 1 97.38 158 LYS B O 1
ATOM 4534 N N . LEU B 1 159 ? 12.031 8.141 12.273 1 98.5 159 LEU B N 1
ATOM 4535 C CA . LEU B 1 159 ? 12.203 7.676 10.898 1 98.5 159 LEU B CA 1
ATOM 4536 C C . LEU B 1 159 ? 13 8.688 10.078 1 98.5 159 LEU B C 1
ATOM 4538 O O . LEU B 1 159 ? 13.945 8.328 9.375 1 98.5 159 LEU B O 1
ATOM 4542 N N . LEU B 1 160 ? 12.672 9.961 10.18 1 98 160 LEU B N 1
ATOM 4543 C CA . LEU B 1 160 ? 13.367 11.016 9.461 1 98 160 LEU B CA 1
ATOM 4544 C C . LEU B 1 160 ? 14.844 11.047 9.828 1 98 160 LEU B C 1
ATOM 4546 O O . LEU B 1 160 ? 15.703 11.227 8.961 1 98 160 LEU B O 1
ATOM 4550 N N . SER B 1 161 ? 15.141 10.836 11.078 1 97.94 161 SER B N 1
ATOM 4551 C CA . SER B 1 161 ? 16.531 10.883 11.539 1 97.94 161 SER B CA 1
ATOM 4552 C C . SER B 1 161 ? 17.328 9.719 10.984 1 97.94 161 SER B C 1
ATOM 4554 O O . SER B 1 161 ? 18.562 9.773 10.93 1 97.94 161 SER B O 1
ATOM 4556 N N . LEU B 1 162 ? 16.656 8.68 10.578 1 98.31 162 LEU B N 1
ATOM 4557 C CA . LEU B 1 162 ? 17.328 7.453 10.172 1 98.31 162 LEU B CA 1
ATOM 4558 C C . LEU B 1 162 ? 17.484 7.395 8.656 1 98.31 162 LEU B C 1
ATOM 4560 O O . LEU B 1 162 ? 18.109 6.48 8.125 1 98.31 162 LEU B O 1
ATOM 4564 N N . LEU B 1 163 ? 16.938 8.336 7.914 1 98.19 163 LEU B N 1
ATOM 4565 C CA . LEU B 1 163 ? 16.891 8.312 6.457 1 98.19 163 LEU B CA 1
ATOM 4566 C C . LEU B 1 163 ? 18.297 8.156 5.871 1 98.19 163 LEU B C 1
ATOM 4568 O O . LEU B 1 163 ? 18.5 7.395 4.926 1 98.19 163 LEU B O 1
ATOM 4572 N N . PRO B 1 164 ? 19.375 8.867 6.434 1 97.5 164 PRO B N 1
ATOM 4573 C CA . PRO B 1 164 ? 20.719 8.727 5.859 1 97.5 164 PRO B CA 1
ATOM 4574 C C . PRO B 1 164 ? 21.219 7.289 5.91 1 97.5 164 PRO B C 1
ATOM 4576 O O . PRO B 1 164 ? 22.062 6.898 5.094 1 97.5 164 PRO B O 1
ATOM 4579 N N . GLU B 1 165 ? 20.703 6.504 6.77 1 96.69 165 GLU B N 1
ATOM 4580 C CA . GLU B 1 165 ? 21.188 5.148 6.988 1 96.69 165 GLU B CA 1
ATOM 4581 C C . GLU B 1 165 ? 20.766 4.215 5.863 1 96.69 165 GLU B C 1
ATOM 4583 O O . GLU B 1 165 ? 21.312 3.119 5.711 1 96.69 165 GLU B O 1
ATOM 4588 N N . ILE B 1 166 ? 19.797 4.645 5.035 1 95.62 166 ILE B N 1
ATOM 4589 C CA . ILE B 1 166 ? 19.25 3.682 4.082 1 95.62 166 ILE B CA 1
ATOM 4590 C C . ILE B 1 166 ? 19.609 4.105 2.66 1 95.62 166 ILE B C 1
ATOM 4592 O O . ILE B 1 166 ? 19.031 3.592 1.692 1 95.62 166 ILE B O 1
ATOM 4596 N N . GLY B 1 167 ? 20.453 5 2.457 1 93.94 167 GLY B N 1
ATOM 4597 C CA . GLY B 1 167 ? 20.969 5.371 1.15 1 93.94 167 GLY B CA 1
ATOM 4598 C C . GLY B 1 167 ? 20.031 6.266 0.367 1 93.94 167 GLY B C 1
ATOM 4599 O O . GLY B 1 167 ? 19.328 7.094 0.948 1 93.94 167 GLY B O 1
ATOM 4600 N N . GLU B 1 168 ? 20.125 6.195 -0.962 1 92.5 168 GLU B N 1
ATOM 4601 C CA . GLU B 1 168 ? 19.266 7.004 -1.823 1 92.5 168 GLU B CA 1
ATOM 4602 C C . GLU B 1 168 ? 17.812 6.52 -1.771 1 92.5 168 GLU B C 1
ATOM 4604 O O . GLU B 1 168 ? 17.547 5.336 -1.983 1 92.5 168 GLU B O 1
ATOM 4609 N N . LEU B 1 169 ? 16.922 7.41 -1.526 1 95.12 169 LEU B N 1
ATOM 4610 C CA . LEU B 1 169 ? 15.516 7.031 -1.402 1 95.12 169 LEU B CA 1
ATOM 4611 C C . LEU B 1 169 ? 14.93 6.672 -2.762 1 95.12 169 LEU B C 1
ATOM 4613 O O . LEU B 1 169 ? 15.141 7.387 -3.744 1 95.12 169 LEU B O 1
ATOM 4617 N N . LYS B 1 170 ? 14.203 5.547 -2.789 1 94.88 170 LYS B N 1
ATOM 4618 C CA . LYS B 1 170 ? 13.648 5.062 -4.051 1 94.88 170 LYS B CA 1
ATOM 4619 C C . LYS B 1 170 ? 12.125 4.988 -3.988 1 94.88 170 LYS B C 1
ATOM 4621 O O . LYS B 1 170 ? 11.445 5.363 -4.945 1 94.88 170 LYS B O 1
ATOM 4626 N N . MET B 1 171 ? 11.578 4.477 -2.904 1 96.88 171 MET B N 1
ATOM 4627 C CA . MET B 1 171 ? 10.133 4.309 -2.76 1 96.88 171 MET B CA 1
ATOM 4628 C C . MET B 1 171 ? 9.664 4.801 -1.396 1 96.88 171 MET B C 1
ATOM 4630 O O . MET B 1 171 ? 10.32 4.559 -0.382 1 96.88 171 MET B O 1
ATOM 4634 N N . VAL B 1 172 ? 8.586 5.523 -1.392 1 98.31 172 VAL B N 1
ATOM 4635 C CA . VAL B 1 172 ? 7.922 5.934 -0.16 1 98.31 172 VAL B CA 1
ATOM 4636 C C . VAL B 1 172 ? 6.438 5.566 -0.225 1 98.31 172 VAL B C 1
ATOM 4638 O O . VAL B 1 172 ? 5.734 5.961 -1.157 1 98.31 172 VAL B O 1
ATOM 4641 N N . THR B 1 173 ? 5.945 4.77 0.714 1 98.62 173 THR B N 1
ATOM 4642 C CA . THR B 1 173 ? 4.527 4.445 0.836 1 98.62 173 THR B CA 1
ATOM 4643 C C . THR B 1 173 ? 3.984 4.891 2.189 1 98.62 173 THR B C 1
ATOM 4645 O O . THR B 1 173 ? 4.578 4.602 3.23 1 98.62 173 THR B O 1
ATOM 4648 N N . ILE B 1 174 ? 2.922 5.664 2.154 1 98.75 174 ILE B N 1
ATOM 4649 C CA . ILE B 1 174 ? 2.205 6.035 3.369 1 98.75 174 ILE B CA 1
ATOM 4650 C C . ILE B 1 174 ? 0.769 5.52 3.297 1 98.75 174 ILE B C 1
ATOM 4652 O O . ILE B 1 174 ? 0.077 5.73 2.299 1 98.75 174 ILE B O 1
ATOM 4656 N N . ARG B 1 175 ? 0.358 4.801 4.305 1 98.19 175 ARG B N 1
ATOM 4657 C CA . ARG B 1 175 ? -1.006 4.293 4.418 1 98.19 175 ARG B CA 1
ATOM 4658 C C . ARG B 1 175 ? -1.709 4.883 5.633 1 98.19 175 ARG B C 1
ATOM 4660 O O . ARG B 1 175 ? -1.125 4.965 6.715 1 98.19 175 ARG B O 1
ATOM 4667 N N . GLU B 1 176 ? -2.877 5.371 5.418 1 97.56 176 GLU B N 1
ATOM 4668 C CA . GLU B 1 176 ? -3.748 5.844 6.488 1 97.56 176 GLU B CA 1
ATOM 4669 C C . GLU B 1 176 ? -5.047 5.039 6.539 1 97.56 176 GLU B C 1
ATOM 4671 O O . GLU B 1 176 ? -5.785 4.988 5.555 1 97.56 176 GLU B O 1
ATOM 4676 N N . ASN B 1 177 ? -5.301 4.352 7.605 1 96 177 ASN B N 1
ATOM 4677 C CA . ASN B 1 177 ? -6.551 3.668 7.922 1 96 177 ASN B CA 1
ATOM 4678 C C . ASN B 1 177 ? -7.27 4.328 9.094 1 96 177 ASN B C 1
ATOM 4680 O O . ASN B 1 177 ? -6.723 4.406 10.195 1 96 177 ASN B O 1
ATOM 4684 N N . ARG B 1 178 ? -8.492 4.734 8.836 1 93.88 178 ARG B N 1
ATOM 4685 C CA . ARG B 1 178 ? -9.172 5.41 9.938 1 93.88 178 ARG B CA 1
ATOM 4686 C C . ARG B 1 178 ? -10.688 5.352 9.766 1 93.88 178 ARG B C 1
ATOM 4688 O O . ARG B 1 178 ? -11.18 4.801 8.781 1 93.88 178 ARG B O 1
ATOM 4695 N N . TYR B 1 179 ? -11.406 5.867 10.812 1 91.75 179 TYR B N 1
ATOM 4696 C CA . TYR B 1 179 ? -12.852 6.082 10.75 1 91.75 179 TYR B CA 1
ATOM 4697 C C . TYR B 1 179 ? -13.18 7.332 9.945 1 91.75 179 TYR B C 1
ATOM 4699 O O . TYR B 1 179 ? -12.297 8.148 9.656 1 91.75 179 TYR B O 1
ATOM 4707 N N . PRO B 1 180 ? -14.414 7.449 9.492 1 90.38 180 PRO B N 1
ATOM 4708 C CA . PRO B 1 180 ? -14.812 8.625 8.711 1 90.38 180 PRO B CA 1
ATOM 4709 C C . PRO B 1 180 ? -14.664 9.93 9.492 1 90.38 180 PRO B C 1
ATOM 4711 O O . PRO B 1 180 ? -14.484 9.906 10.711 1 90.38 180 PRO B O 1
ATOM 4714 N N . PHE B 1 181 ? -14.719 11.008 8.766 1 89.75 181 PHE B N 1
ATOM 4715 C CA . PHE B 1 181 ? -14.727 12.305 9.438 1 89.75 181 PHE B CA 1
ATOM 4716 C C . PHE B 1 181 ? -15.852 12.367 10.461 1 89.75 181 PHE B C 1
ATOM 4718 O O . PHE B 1 181 ? -16.984 11.961 10.172 1 89.75 181 PHE B O 1
ATOM 4725 N N . LEU B 1 182 ? -15.492 12.883 11.594 1 86.44 182 LEU B N 1
ATOM 4726 C CA . LEU B 1 182 ? -16.484 13.07 12.656 1 86.44 182 LEU B CA 1
ATOM 4727 C C . LEU B 1 182 ? -17.469 14.164 12.281 1 86.44 182 LEU B C 1
ATOM 4729 O O . LEU B 1 182 ? -17.141 15.078 11.523 1 86.44 182 LEU B O 1
ATOM 4733 N N . HIS B 1 183 ? -18.625 14 12.797 1 83.31 183 HIS B N 1
ATOM 4734 C CA . HIS B 1 183 ? -19.641 15.008 12.531 1 83.31 183 HIS B CA 1
ATOM 4735 C C . HIS B 1 183 ? -19.281 16.344 13.172 1 83.31 183 HIS B C 1
ATOM 4737 O O . HIS B 1 183 ? -18.875 16.391 14.336 1 83.31 183 HIS B O 1
ATOM 4743 N N . LYS B 1 184 ? -19.312 17.344 12.383 1 81.25 184 LYS B N 1
ATOM 4744 C CA . LYS B 1 184 ? -19.062 18.703 12.844 1 81.25 184 LYS B CA 1
ATOM 4745 C C . LYS B 1 184 ? -20.312 19.578 12.68 1 81.25 184 LYS B C 1
ATOM 4747 O O . LYS B 1 184 ? -21.25 19.188 11.984 1 81.25 184 LYS B O 1
ATOM 4752 N N . ILE B 1 185 ? -20.219 20.672 13.398 1 71.88 185 ILE B N 1
ATOM 4753 C CA . ILE B 1 185 ? -21.312 21.625 13.312 1 71.88 185 ILE B CA 1
ATOM 4754 C C . ILE B 1 185 ? -21.547 22.016 11.852 1 71.88 185 ILE B C 1
ATOM 4756 O O . ILE B 1 185 ? -20.609 22.312 11.125 1 71.88 185 ILE B O 1
ATOM 4760 N N . GLY B 1 186 ? -22.734 21.844 11.414 1 77.88 186 GLY B N 1
ATOM 4761 C CA . GLY B 1 186 ? -23.109 22.25 10.07 1 77.88 186 GLY B CA 1
ATOM 4762 C C . GLY B 1 186 ? -22.547 21.328 9 1 77.88 186 GLY B C 1
ATOM 4763 O O . GLY B 1 186 ? -22.688 21.594 7.805 1 77.88 186 GLY B O 1
ATOM 4764 N N . GLU B 1 187 ? -21.828 20.375 9.344 1 82.81 187 GLU B N 1
ATOM 4765 C CA . GLU B 1 187 ? -21.281 19.359 8.453 1 82.81 187 GLU B CA 1
ATOM 4766 C C . GLU B 1 187 ? -20.375 19.984 7.398 1 82.81 187 GLU B C 1
ATOM 4768 O O . GLU B 1 187 ? -20.312 19.5 6.262 1 82.81 187 GLU B O 1
ATOM 4773 N N . TRP B 1 188 ? -19.766 21.094 7.785 1 86.81 188 TRP B N 1
ATOM 4774 C CA . TRP B 1 188 ? -18.938 21.812 6.809 1 86.81 188 TRP B CA 1
ATOM 4775 C C . TRP B 1 188 ? -17.812 20.938 6.297 1 86.81 188 TRP B C 1
ATOM 4777 O O . TRP B 1 188 ? -17.359 21.094 5.164 1 86.81 188 TRP B O 1
ATOM 4787 N N . ASN B 1 189 ? -17.359 19.938 7.094 1 86.88 189 ASN B N 1
ATOM 4788 C CA . ASN B 1 189 ? -16.219 19.109 6.762 1 86.88 189 ASN B CA 1
ATOM 4789 C C . ASN B 1 189 ? -16.578 18.016 5.758 1 86.88 189 ASN B C 1
ATOM 4791 O O . ASN B 1 189 ? -15.719 17.219 5.371 1 86.88 189 ASN B O 1
ATOM 4795 N N . ARG B 1 190 ? -17.797 18.031 5.305 1 90.19 190 ARG B N 1
ATOM 4796 C CA . ARG B 1 190 ? -18.25 17.094 4.277 1 90.19 190 ARG B CA 1
ATOM 4797 C C . ARG B 1 190 ? -18.547 17.812 2.971 1 90.19 190 ARG B C 1
ATOM 4799 O O . ARG B 1 190 ? -18.922 17.188 1.979 1 90.19 190 ARG B O 1
ATOM 4806 N N . ASP B 1 191 ? -18.5 19.078 3.066 1 92.62 191 ASP B N 1
ATOM 4807 C CA . ASP B 1 191 ? -18.688 19.922 1.898 1 92.62 191 ASP B CA 1
ATOM 4808 C C . ASP B 1 191 ? -17.375 20.141 1.157 1 92.62 191 ASP B C 1
ATOM 4810 O O . ASP B 1 191 ? -16.5 20.859 1.639 1 92.62 191 ASP B O 1
ATOM 4814 N N . ARG B 1 192 ? -17.266 19.641 -0.024 1 92.88 192 ARG B N 1
ATOM 4815 C CA . ARG B 1 192 ? -16.031 19.719 -0.796 1 92.88 192 ARG B CA 1
ATOM 4816 C C . ARG B 1 192 ? -15.617 21.156 -1.046 1 92.88 192 ARG B C 1
ATOM 4818 O O . ARG B 1 192 ? -14.422 21.484 -1.067 1 92.88 192 ARG B O 1
ATOM 4825 N N . SER B 1 193 ? -16.562 22.031 -1.202 1 93.75 193 SER B N 1
ATOM 4826 C CA . SER B 1 193 ? -16.266 23.438 -1.478 1 93.75 193 SER B CA 1
ATOM 4827 C C . SER B 1 193 ? -15.656 24.125 -0.259 1 93.75 193 SER B C 1
ATOM 4829 O O . SER B 1 193 ? -14.992 25.141 -0.388 1 93.75 193 SER B O 1
ATOM 4831 N N . LYS B 1 194 ? -15.828 23.5 0.905 1 95.19 194 LYS B N 1
ATOM 4832 C CA . LYS B 1 194 ? -15.359 24.125 2.137 1 95.19 194 LYS B CA 1
ATOM 4833 C C . LYS B 1 194 ? -14.094 23.453 2.65 1 95.19 194 LYS B C 1
ATOM 4835 O O . LYS B 1 194 ? -13.391 24 3.504 1 95.19 194 LYS B O 1
ATOM 4840 N N . THR B 1 195 ? -13.828 22.25 2.133 1 94.62 195 THR B N 1
ATOM 4841 C CA . THR B 1 195 ? -12.719 21.516 2.705 1 94.62 195 THR B CA 1
ATOM 4842 C C . THR B 1 195 ? -11.648 21.234 1.649 1 94.62 195 THR B C 1
ATOM 4844 O O . THR B 1 195 ? -10.516 20.875 1.981 1 94.62 195 THR B O 1
ATOM 4847 N N . GLY B 1 196 ? -11.992 21.406 0.344 1 93.69 196 GLY B N 1
ATOM 4848 C CA . GLY B 1 196 ? -11.094 21.016 -0.731 1 93.69 196 GLY B CA 1
ATOM 4849 C C . GLY B 1 196 ? -11.109 19.531 -1.005 1 93.69 196 GLY B C 1
ATOM 4850 O O . GLY B 1 196 ? -10.273 19.016 -1.756 1 93.69 196 GLY B O 1
ATOM 4851 N N . ASP B 1 197 ? -12.078 18.812 -0.402 1 95.06 197 ASP B N 1
ATOM 4852 C CA . ASP B 1 197 ? -12.203 17.359 -0.488 1 95.06 197 ASP B CA 1
ATOM 4853 C C . ASP B 1 197 ? -11.156 16.656 0.381 1 95.06 197 ASP B C 1
ATOM 4855 O O . ASP B 1 197 ? -10.281 17.312 0.953 1 95.06 197 ASP B O 1
ATOM 4859 N N . THR B 1 198 ? -11.242 15.336 0.51 1 96.69 198 THR B N 1
ATOM 4860 C CA . THR B 1 198 ? -10.492 14.547 1.488 1 96.69 198 THR B CA 1
ATOM 4861 C C . THR B 1 198 ? -9 14.609 1.202 1 96.69 198 THR B C 1
ATOM 4863 O O . THR B 1 198 ? -8.188 14.648 2.127 1 96.69 198 THR B O 1
ATOM 4866 N N . LEU B 1 199 ? -8.57 14.617 -0.073 1 97.62 199 LEU B N 1
ATOM 4867 C CA . LEU B 1 199 ? -7.156 14.594 -0.415 1 97.62 199 LEU B CA 1
ATOM 4868 C C . LEU B 1 199 ? -6.492 15.922 -0.079 1 97.62 199 LEU B C 1
ATOM 4870 O O . LEU B 1 199 ? -5.27 15.992 0.079 1 97.62 199 LEU B O 1
ATOM 4874 N N . VAL B 1 200 ? -7.254 16.984 0.04 1 97.94 200 VAL B N 1
ATOM 4875 C CA . VAL B 1 200 ? -6.719 18.266 0.488 1 97.94 200 VAL B CA 1
ATOM 4876 C C . VAL B 1 200 ? -6.828 18.359 2.008 1 97.94 200 VAL B C 1
ATOM 4878 O O . VAL B 1 200 ? -5.828 18.578 2.695 1 97.94 200 VAL B O 1
ATOM 4881 N N . GLU B 1 201 ? -7.973 18.109 2.49 1 96.38 201 GLU B N 1
ATOM 4882 C CA . GLU B 1 201 ? -8.289 18.328 3.898 1 96.38 201 GLU B CA 1
ATOM 4883 C C . GLU B 1 201 ? -7.445 17.438 4.797 1 96.38 201 GLU B C 1
ATOM 4885 O O . GLU B 1 201 ? -6.805 17.906 5.738 1 96.38 201 GLU B O 1
ATOM 4890 N N . LYS B 1 202 ? -7.48 16.156 4.57 1 95.19 202 LYS B N 1
ATOM 4891 C CA . LYS B 1 202 ? -6.812 15.188 5.434 1 95.19 202 LYS B CA 1
ATOM 4892 C C . LYS B 1 202 ? -5.406 14.875 4.93 1 95.19 202 LYS B C 1
ATOM 4894 O O . LYS B 1 202 ? -4.445 14.883 5.703 1 95.19 202 LYS B O 1
ATOM 4899 N N . CYS B 1 203 ? -5.273 14.734 3.65 1 98.06 203 CYS B N 1
ATOM 4900 C CA . CYS B 1 203 ? -4.062 14.109 3.133 1 98.06 203 CYS B CA 1
ATOM 4901 C C . CYS B 1 203 ? -2.951 15.133 2.943 1 98.06 203 CYS B C 1
ATOM 4903 O O . CYS B 1 203 ? -1.797 14.773 2.713 1 98.06 203 CYS B O 1
ATOM 4905 N N . CYS B 1 204 ? -3.254 16.422 3.1 1 97.88 204 CYS B N 1
ATOM 4906 C CA . CYS B 1 204 ? -2.16 17.391 3.031 1 97.88 204 CYS B CA 1
ATOM 4907 C C . CYS B 1 204 ? -1.093 17.078 4.074 1 97.88 204 CYS B C 1
ATOM 4909 O O . CYS B 1 204 ? 0.09 17.344 3.857 1 97.88 204 CYS B O 1
ATOM 4911 N N . HIS B 1 205 ? -1.476 16.469 5.23 1 97.19 205 HIS B N 1
ATOM 4912 C CA . HIS B 1 205 ? -0.502 15.977 6.199 1 97.19 205 HIS B CA 1
ATOM 4913 C C . HIS B 1 205 ? 0.48 15 5.555 1 97.19 205 HIS B C 1
ATOM 4915 O O . HIS B 1 205 ? 1.692 15.117 5.754 1 97.19 205 HIS B O 1
ATOM 4921 N N . PHE B 1 206 ? -0.028 14.117 4.82 1 98.62 206 PHE B N 1
ATOM 4922 C CA . PHE B 1 206 ? 0.789 13.062 4.242 1 98.62 206 PHE B CA 1
ATOM 4923 C C . PHE B 1 206 ? 1.61 13.586 3.072 1 98.62 206 PHE B C 1
ATOM 4925 O O . PHE B 1 206 ? 2.768 13.195 2.895 1 98.62 206 PHE B O 1
ATOM 4932 N N . PHE B 1 207 ? 0.988 14.438 2.289 1 98.81 207 PHE B N 1
ATOM 4933 C CA . PHE B 1 207 ? 1.738 15.039 1.191 1 98.81 207 PHE B CA 1
ATOM 4934 C C . PHE B 1 207 ? 2.908 15.859 1.721 1 98.81 207 PHE B C 1
ATOM 4936 O O . PHE B 1 207 ? 3.984 15.875 1.12 1 98.81 207 PHE B O 1
ATOM 4943 N N . ASP B 1 208 ? 2.703 16.531 2.834 1 98.5 208 ASP B N 1
ATOM 4944 C CA . ASP B 1 208 ? 3.807 17.219 3.498 1 98.5 208 ASP B CA 1
ATOM 4945 C C . ASP B 1 208 ? 4.887 16.234 3.928 1 98.5 208 ASP B C 1
ATOM 4947 O O . ASP B 1 208 ? 6.082 16.5 3.766 1 98.5 208 ASP B O 1
ATOM 4951 N N . LEU B 1 209 ? 4.504 15.117 4.484 1 98.62 209 LEU B N 1
ATOM 4952 C CA . LEU B 1 209 ? 5.461 14.109 4.926 1 98.62 209 LEU B CA 1
ATOM 4953 C C . LEU B 1 209 ? 6.238 13.547 3.742 1 98.62 209 LEU B C 1
ATOM 4955 O O . LEU B 1 209 ? 7.441 13.305 3.842 1 98.62 209 LEU B O 1
ATOM 4959 N N . PHE B 1 210 ? 5.535 13.32 2.627 1 98.5 210 PHE B N 1
ATOM 4960 C CA . PHE B 1 210 ? 6.238 12.859 1.435 1 98.5 210 PHE B CA 1
ATOM 4961 C C . PHE B 1 210 ? 7.355 13.82 1.056 1 98.5 210 PHE B C 1
ATOM 4963 O O . PHE B 1 210 ? 8.477 13.398 0.767 1 98.5 210 PHE B O 1
ATOM 4970 N N . ARG B 1 211 ? 7.031 15.094 1.017 1 97.12 211 ARG B N 1
ATOM 4971 C CA . ARG B 1 211 ? 8.016 16.125 0.68 1 97.12 211 ARG B CA 1
ATOM 4972 C C . ARG B 1 211 ? 9.156 16.141 1.687 1 97.12 211 ARG B C 1
ATOM 4974 O O . ARG B 1 211 ? 10.328 16.203 1.305 1 97.12 211 ARG B O 1
ATOM 4981 N N . LEU B 1 212 ? 8.773 16.062 2.916 1 97.31 212 LEU B N 1
ATOM 4982 C CA . LEU B 1 212 ? 9.766 16.109 3.986 1 97.31 212 LEU B CA 1
ATOM 4983 C C . LEU B 1 212 ? 10.703 14.906 3.914 1 97.31 212 LEU B C 1
ATOM 4985 O O . LEU B 1 212 ? 11.914 15.055 4.062 1 97.31 212 LEU B O 1
ATOM 4989 N N . ILE B 1 213 ? 10.172 13.742 3.666 1 98.06 213 ILE B N 1
ATOM 4990 C CA . ILE B 1 213 ? 10.93 12.5 3.609 1 98.06 213 ILE B CA 1
ATOM 4991 C C . ILE B 1 213 ? 11.852 12.508 2.389 1 98.06 213 ILE B C 1
ATOM 4993 O O . ILE B 1 213 ? 13.047 12.234 2.5 1 98.06 213 ILE B O 1
ATOM 4997 N N . THR B 1 214 ? 11.336 12.883 1.259 1 96.12 214 THR B N 1
ATOM 4998 C CA . THR B 1 214 ? 12.086 12.758 0.012 1 96.12 214 THR B CA 1
ATOM 4999 C C . THR B 1 214 ? 13.008 13.953 -0.184 1 96.12 214 THR B C 1
ATOM 5001 O O . THR B 1 214 ? 13.984 13.875 -0.939 1 96.12 214 THR B O 1
ATOM 5004 N N . ARG B 1 215 ? 12.648 15.062 0.469 1 93.88 215 ARG B N 1
ATOM 5005 C CA . ARG B 1 215 ? 13.312 16.344 0.251 1 93.88 215 ARG B CA 1
ATOM 5006 C C . ARG B 1 215 ? 13.281 16.719 -1.224 1 93.88 215 ARG B C 1
ATOM 5008 O O . ARG B 1 215 ? 14.258 17.281 -1.745 1 93.88 215 ARG B O 1
ATOM 5015 N N . LYS B 1 216 ? 12.25 16.281 -1.895 1 93.56 216 LYS B N 1
ATOM 5016 C CA . LYS B 1 216 ? 12 16.562 -3.305 1 93.56 216 LYS B CA 1
ATOM 5017 C C . LYS B 1 216 ? 10.562 17.016 -3.527 1 93.56 216 LYS B C 1
ATOM 5019 O O . LYS B 1 216 ? 9.719 16.891 -2.641 1 93.56 216 LYS B O 1
ATOM 5024 N N . GLU B 1 217 ? 10.367 17.641 -4.664 1 93.94 217 GLU B N 1
ATOM 5025 C CA . GLU B 1 217 ? 9.008 18.047 -5.027 1 93.94 217 GLU B CA 1
ATOM 5026 C C . GLU B 1 217 ? 8.391 17.062 -6.023 1 93.94 217 GLU B C 1
ATOM 5028 O O . GLU B 1 217 ? 9.102 16.469 -6.836 1 93.94 217 GLU B O 1
ATOM 5033 N N . VAL B 1 218 ? 7.121 16.922 -5.941 1 93.75 218 VAL B N 1
ATOM 5034 C CA . VAL B 1 218 ? 6.363 16.016 -6.797 1 93.75 218 VAL B CA 1
ATOM 5035 C C . VAL B 1 218 ? 6.293 16.578 -8.211 1 93.75 218 VAL B C 1
ATOM 5037 O O . VAL B 1 218 ? 6.188 17.797 -8.398 1 93.75 218 VAL B O 1
ATOM 5040 N N . ASP B 1 219 ? 6.453 15.68 -9.234 1 91.5 219 ASP B N 1
ATOM 5041 C CA . ASP B 1 219 ? 6.02 16.047 -10.578 1 91.5 219 ASP B CA 1
ATOM 5042 C C . ASP B 1 219 ? 4.496 16.016 -10.688 1 91.5 219 ASP B C 1
ATOM 5044 O O . ASP B 1 219 ? 3.904 14.977 -10.953 1 91.5 219 ASP B O 1
ATOM 5048 N N . LEU B 1 220 ? 3.916 17.156 -10.516 1 92.69 220 LEU B N 1
ATOM 5049 C CA . LEU B 1 220 ? 2.469 17.281 -10.391 1 92.69 220 LEU B CA 1
ATOM 5050 C C . LEU B 1 220 ? 1.769 16.734 -11.633 1 92.69 220 LEU B C 1
ATOM 5052 O O . LEU B 1 220 ? 0.679 16.172 -11.547 1 92.69 220 LEU B O 1
ATOM 5056 N N . SER B 1 221 ? 2.361 16.859 -12.789 1 88.94 221 SER B N 1
ATOM 5057 C CA . SER B 1 221 ? 1.742 16.453 -14.047 1 88.94 221 SER B CA 1
ATOM 5058 C C . SER B 1 221 ? 1.605 14.938 -14.133 1 88.94 221 SER B C 1
ATOM 5060 O O . SER B 1 221 ? 0.851 14.422 -14.961 1 88.94 221 SER B O 1
ATOM 5062 N N . LYS B 1 222 ? 2.283 14.234 -13.281 1 90.38 222 LYS B N 1
ATOM 5063 C CA . LYS B 1 222 ? 2.307 12.773 -13.375 1 90.38 222 LYS B CA 1
ATOM 5064 C C . LYS B 1 222 ? 1.623 12.141 -12.164 1 90.38 222 LYS B C 1
ATOM 5066 O O . LYS B 1 222 ? 1.673 10.922 -11.984 1 90.38 222 LYS B O 1
ATOM 5071 N N . VAL B 1 223 ? 1.032 12.977 -11.336 1 93.31 223 VAL B N 1
ATOM 5072 C CA . VAL B 1 223 ? 0.242 12.461 -10.219 1 93.31 223 VAL B CA 1
ATOM 5073 C C . VAL B 1 223 ? -1.019 11.781 -10.75 1 93.31 223 VAL B C 1
ATOM 5075 O O . VAL B 1 223 ? -1.667 12.289 -11.672 1 93.31 223 VAL B O 1
ATOM 5078 N N . ARG B 1 224 ? -1.304 10.57 -10.242 1 92.38 224 ARG B N 1
ATOM 5079 C CA . ARG B 1 224 ? -2.527 9.852 -10.586 1 92.38 224 ARG B CA 1
ATOM 5080 C C . ARG B 1 224 ? -3.256 9.391 -9.328 1 92.38 224 ARG B C 1
ATOM 5082 O O . ARG B 1 224 ? -2.621 9.008 -8.336 1 92.38 224 ARG B O 1
ATOM 5089 N N . ALA B 1 225 ? -4.586 9.453 -9.438 1 95.56 225 ALA B N 1
ATOM 5090 C CA . ALA B 1 225 ? -5.383 9.016 -8.297 1 95.56 225 ALA B CA 1
ATOM 5091 C C . ALA B 1 225 ? -6.496 8.07 -8.742 1 95.56 225 ALA B C 1
ATOM 5093 O O . ALA B 1 225 ? -6.988 8.164 -9.875 1 95.56 225 ALA B O 1
ATOM 5094 N N . LEU B 1 226 ? -6.801 7.066 -8.008 1 95.12 226 LEU B N 1
ATOM 5095 C CA . LEU B 1 226 ? -7.969 6.195 -8.039 1 95.12 226 LEU B CA 1
ATOM 5096 C C . LEU B 1 226 ? -8.711 6.234 -6.703 1 95.12 226 LEU B C 1
ATOM 5098 O O . LEU B 1 226 ? -8.117 5.992 -5.652 1 95.12 226 LEU B O 1
ATOM 5102 N N . ALA B 1 227 ? -9.984 6.66 -6.754 1 95.06 227 ALA B N 1
ATOM 5103 C CA . ALA B 1 227 ? -10.633 6.941 -5.477 1 95.06 227 ALA B CA 1
ATOM 5104 C C . ALA B 1 227 ? -12.094 6.488 -5.492 1 95.06 227 ALA B C 1
ATOM 5106 O O . ALA B 1 227 ? -12.602 6.047 -6.527 1 95.06 227 ALA B O 1
ATOM 5107 N N . GLN B 1 228 ? -12.664 6.465 -4.309 1 92.31 228 GLN B N 1
ATOM 5108 C CA . GLN B 1 228 ? -14.078 6.125 -4.137 1 92.31 228 GLN B CA 1
ATOM 5109 C C . GLN B 1 228 ? -14.781 7.133 -3.238 1 92.31 228 GLN B C 1
ATOM 5111 O O . GLN B 1 228 ? -14.164 7.703 -2.336 1 92.31 228 GLN B O 1
ATOM 5116 N N . ARG B 1 229 ? -16.016 7.414 -3.488 1 90.25 229 ARG B N 1
ATOM 5117 C CA . ARG B 1 229 ? -16.891 8.258 -2.668 1 90.25 229 ARG B CA 1
ATOM 5118 C C . ARG B 1 229 ? -18.219 7.574 -2.387 1 90.25 229 ARG B C 1
ATOM 5120 O O . ARG B 1 229 ? -18.578 6.613 -3.068 1 90.25 229 ARG B O 1
ATOM 5127 N N . GLY B 1 230 ? -18.891 8.023 -1.334 1 85.06 230 GLY B N 1
ATOM 5128 C CA . GLY B 1 230 ? -20.25 7.582 -1.064 1 85.06 230 GLY B CA 1
ATOM 5129 C C . GLY B 1 230 ? -20.312 6.312 -0.239 1 85.06 230 GLY B C 1
ATOM 5130 O O . GLY B 1 230 ? -21.344 5.633 -0.21 1 85.06 230 GLY B O 1
ATOM 5131 N N . ILE B 1 231 ? -19.312 5.973 0.397 1 85.56 231 ILE B N 1
ATOM 5132 C CA . ILE B 1 231 ? -19.266 4.73 1.161 1 85.56 231 ILE B CA 1
ATOM 5133 C C . ILE B 1 231 ? -19.719 4.992 2.596 1 85.56 231 ILE B C 1
ATOM 5135 O O . ILE B 1 231 ? -20.578 4.277 3.123 1 85.56 231 ILE B O 1
ATOM 5139 N N . ASN B 1 232 ? -19.219 5.969 3.25 1 83.44 232 ASN B N 1
ATOM 5140 C CA . ASN B 1 232 ? -19.391 6.188 4.684 1 83.44 232 ASN B CA 1
ATOM 5141 C C . ASN B 1 232 ? -20.75 6.824 4.988 1 83.44 232 ASN B C 1
ATOM 5143 O O . ASN B 1 232 ? -21.328 6.566 6.043 1 83.44 232 ASN B O 1
ATOM 5147 N N . TYR B 1 233 ? -21.312 7.602 4.113 1 72.88 233 TYR B N 1
ATOM 5148 C CA . TYR B 1 233 ? -22.453 8.43 4.469 1 72.88 233 TYR B CA 1
ATOM 5149 C C . TYR B 1 233 ? -23.641 8.133 3.57 1 72.88 233 TYR B C 1
ATOM 5151 O O . TYR B 1 233 ? -24.625 8.875 3.566 1 72.88 233 TYR B O 1
ATOM 5159 N N . GLY B 1 234 ? -23.547 7.09 2.848 1 66.5 234 GLY B N 1
ATOM 5160 C CA . GLY B 1 234 ? -24.562 6.766 1.867 1 66.5 234 GLY B CA 1
ATOM 5161 C C . GLY B 1 234 ? -25.938 6.531 2.486 1 66.5 234 GLY B C 1
ATOM 5162 O O . GLY B 1 234 ? -26.953 6.695 1.821 1 66.5 234 GLY B O 1
ATOM 5163 N N . HIS B 1 235 ? -25.938 6.281 3.703 1 68.31 235 HIS B N 1
ATOM 5164 C CA . HIS B 1 235 ? -27.219 5.98 4.352 1 68.31 235 HIS B CA 1
ATOM 5165 C C . HIS B 1 235 ? -27.828 7.23 4.973 1 68.31 235 HIS B C 1
ATOM 5167 O O . HIS B 1 235 ? -28.984 7.207 5.414 1 68.31 235 HIS B O 1
ATOM 5173 N N . GLU B 1 236 ? -27.016 8.258 4.898 1 75.12 236 GLU B N 1
ATOM 5174 C CA . GLU B 1 236 ? -27.5 9.469 5.562 1 75.12 236 GLU B CA 1
ATOM 5175 C C . GLU B 1 236 ? -28.359 10.312 4.621 1 75.12 236 GLU B C 1
ATOM 5177 O O . GLU B 1 236 ? -28.094 10.367 3.418 1 75.12 236 GLU B O 1
ATOM 5182 N N . ASN B 1 237 ? -29.391 10.797 5.062 1 70.25 237 ASN B N 1
ATOM 5183 C CA . ASN B 1 237 ? -30.359 11.562 4.281 1 70.25 237 ASN B CA 1
ATOM 5184 C C . ASN B 1 237 ? -29.766 12.883 3.787 1 70.25 237 ASN B C 1
ATOM 5186 O O . ASN B 1 237 ? -30.172 13.391 2.738 1 70.25 237 ASN B O 1
ATOM 5190 N N . ASN B 1 238 ? -28.922 13.445 4.465 1 71.5 238 ASN B N 1
ATOM 5191 C CA . ASN B 1 238 ? -28.438 14.797 4.168 1 71.5 238 ASN B CA 1
ATOM 5192 C C . ASN B 1 238 ? -27.078 14.766 3.488 1 71.5 238 ASN B C 1
ATOM 5194 O O . ASN B 1 238 ? -26.25 15.648 3.705 1 71.5 238 ASN B O 1
ATOM 5198 N N . GLN B 1 239 ? -27 13.867 2.506 1 76.75 239 GLN B N 1
ATOM 5199 C CA . GLN B 1 239 ? -25.703 13.789 1.844 1 76.75 239 GLN B CA 1
ATOM 5200 C C . GLN B 1 239 ? -25.594 14.797 0.702 1 76.75 239 GLN B C 1
ATOM 5202 O O . GLN B 1 239 ? -26.594 15.102 0.046 1 76.75 239 GLN B O 1
ATOM 5207 N N . PHE B 1 240 ? -24.469 15.391 0.645 1 85.31 240 PHE B N 1
ATOM 5208 C CA . PHE B 1 240 ? -24.172 16.297 -0.455 1 85.31 240 PHE B CA 1
ATOM 5209 C C . PHE B 1 240 ? -24.266 15.578 -1.795 1 85.31 240 PHE B C 1
ATOM 5211 O O . PHE B 1 240 ? -24.109 14.359 -1.862 1 85.31 240 PHE B O 1
ATOM 5218 N N . ASP B 1 241 ? -24.562 16.312 -2.91 1 83.19 241 ASP B N 1
ATOM 5219 C CA . ASP B 1 241 ? -24.703 15.734 -4.242 1 83.19 241 ASP B CA 1
ATOM 5220 C C . ASP B 1 241 ? -23.469 14.938 -4.629 1 83.19 241 ASP B C 1
ATOM 5222 O O . ASP B 1 241 ? -23.562 13.828 -5.148 1 83.19 241 ASP B O 1
ATOM 5226 N N . VAL B 1 242 ? -22.359 15.555 -4.387 1 87.62 242 VAL B N 1
ATOM 5227 C CA . VAL B 1 242 ? -21.094 14.852 -4.566 1 87.62 242 VAL B CA 1
ATOM 5228 C C . VAL B 1 242 ? -20.406 14.672 -3.217 1 87.62 242 VAL B C 1
ATOM 5230 O O . VAL B 1 242 ? -19.875 15.633 -2.646 1 87.62 242 VAL B O 1
ATOM 5233 N N . PRO B 1 243 ? -20.406 13.477 -2.762 1 89.94 243 PRO B N 1
ATOM 5234 C CA . PRO B 1 243 ? -19.781 13.25 -1.456 1 89.94 243 PRO B CA 1
ATOM 5235 C C . PRO B 1 243 ? -18.266 13.414 -1.49 1 89.94 243 PRO B C 1
ATOM 5237 O O . PRO B 1 243 ? -17.656 13.375 -2.564 1 89.94 243 PRO B O 1
ATOM 5240 N N . ILE B 1 244 ? -17.672 13.578 -0.296 1 92.31 244 ILE B N 1
ATOM 5241 C CA . ILE B 1 244 ? -16.219 13.617 -0.18 1 92.31 244 ILE B CA 1
ATOM 5242 C C . ILE B 1 244 ? -15.648 12.219 -0.401 1 92.31 244 ILE B C 1
ATOM 5244 O O . ILE B 1 244 ? -16.375 11.227 -0.321 1 92.31 244 ILE B O 1
ATOM 5248 N N . LEU B 1 245 ? -14.367 12.156 -0.696 1 94.12 245 LEU B N 1
ATOM 5249 C CA . LEU B 1 245 ? -13.695 10.891 -0.947 1 94.12 245 LEU B CA 1
ATOM 5250 C C . LEU B 1 245 ? -13.594 10.07 0.333 1 94.12 245 LEU B C 1
ATOM 5252 O O . LEU B 1 245 ? -13.297 10.609 1.4 1 94.12 245 LEU B O 1
ATOM 5256 N N . ASP B 1 246 ? -13.867 8.773 0.194 1 94.44 246 ASP B N 1
ATOM 5257 C CA . ASP B 1 246 ? -13.781 7.852 1.323 1 94.44 246 ASP B CA 1
ATOM 5258 C C . ASP B 1 246 ? -12.516 7 1.248 1 94.44 246 ASP B C 1
ATOM 5260 O O . ASP B 1 246 ? -12.102 6.414 2.248 1 94.44 246 ASP B O 1
ATOM 5264 N N . SER B 1 247 ? -12.023 6.828 0.112 1 95.88 247 SER B N 1
ATOM 5265 C CA . SER B 1 247 ? -10.773 6.094 -0.095 1 95.88 247 SER B CA 1
ATOM 5266 C C . SER B 1 247 ? -10.047 6.582 -1.345 1 95.88 247 SER B C 1
ATOM 5268 O O . SER B 1 247 ? -10.656 7.188 -2.227 1 95.88 247 SER B O 1
ATOM 5270 N N . ALA B 1 248 ? -8.75 6.324 -1.342 1 97.38 248 ALA B N 1
ATOM 5271 C CA . ALA B 1 248 ? -7.973 6.742 -2.506 1 97.38 248 ALA B CA 1
ATOM 5272 C C . ALA B 1 248 ? -6.609 6.059 -2.531 1 97.38 248 ALA B C 1
ATOM 5274 O O . ALA B 1 248 ? -6.035 5.762 -1.481 1 97.38 248 ALA B O 1
ATOM 5275 N N . TYR B 1 249 ? -6.168 5.727 -3.723 1 97.62 249 TYR B N 1
ATOM 5276 C CA . TYR B 1 249 ? -4.758 5.516 -4.039 1 97.62 249 TYR B CA 1
ATOM 5277 C C . TYR B 1 249 ? -4.195 6.691 -4.832 1 97.62 249 TYR B C 1
ATOM 5279 O O . TYR B 1 249 ? -4.773 7.102 -5.84 1 97.62 249 TYR B O 1
ATOM 5287 N N . VAL B 1 250 ? -3.121 7.258 -4.359 1 97.94 250 VAL B N 1
ATOM 5288 C CA . VAL B 1 250 ? -2.461 8.336 -5.09 1 97.94 250 VAL B CA 1
ATOM 5289 C C . VAL B 1 250 ? -1.01 7.953 -5.371 1 97.94 250 VAL B C 1
ATOM 5291 O O . VAL B 1 250 ? -0.242 7.676 -4.449 1 97.94 250 VAL B O 1
ATOM 5294 N N . THR B 1 251 ? -0.612 7.871 -6.652 1 96 251 THR B N 1
ATOM 5295 C CA . THR B 1 251 ? 0.771 7.609 -7.035 1 96 251 THR B CA 1
ATOM 5296 C C . THR B 1 251 ? 1.436 8.883 -7.559 1 96 251 THR B C 1
ATOM 5298 O O . THR B 1 251 ? 0.81 9.664 -8.273 1 96 251 THR B O 1
ATOM 5301 N N . MET B 1 252 ? 2.674 9.062 -7.113 1 94.31 252 MET B N 1
ATOM 5302 C CA . MET B 1 252 ? 3.322 10.312 -7.488 1 94.31 252 MET B CA 1
ATOM 5303 C C . MET B 1 252 ? 4.828 10.125 -7.629 1 94.31 252 MET B C 1
ATOM 5305 O O . MET B 1 252 ? 5.461 9.5 -6.777 1 94.31 252 MET B O 1
ATOM 5309 N N . PRO B 1 253 ? 5.387 10.586 -8.734 1 93.31 253 PRO B N 1
ATOM 5310 C CA . PRO B 1 253 ? 6.844 10.633 -8.875 1 93.31 253 PRO B CA 1
ATOM 5311 C C . PRO B 1 253 ? 7.449 11.93 -8.352 1 93.31 253 PRO B C 1
ATOM 5313 O O . PRO B 1 253 ? 6.816 12.984 -8.43 1 93.31 253 PRO B O 1
ATOM 5316 N N . PHE B 1 254 ? 8.57 11.805 -7.762 1 92.75 254 PHE B N 1
ATOM 5317 C CA . PHE B 1 254 ? 9.305 12.953 -7.254 1 92.75 254 PHE B CA 1
ATOM 5318 C C . PHE B 1 254 ? 10.484 13.289 -8.156 1 92.75 254 PHE B C 1
ATOM 5320 O O . PHE B 1 254 ? 11.148 12.383 -8.672 1 92.75 254 PHE B O 1
ATOM 5327 N N . ARG B 1 255 ? 10.688 14.523 -8.375 1 81.44 255 ARG B N 1
ATOM 5328 C CA . ARG B 1 255 ? 11.742 15.008 -9.25 1 81.44 255 ARG B CA 1
ATOM 5329 C C . ARG B 1 255 ? 12.992 15.367 -8.453 1 81.44 255 ARG B C 1
ATOM 5331 O O . ARG B 1 255 ? 12.898 15.914 -7.355 1 81.44 255 ARG B O 1
ATOM 5338 N N . ALA B 1 256 ? 14.133 14.766 -8.977 1 69 256 ALA B N 1
ATOM 5339 C CA . ALA B 1 256 ? 15.391 15.273 -8.438 1 69 256 ALA B CA 1
ATOM 5340 C C . ALA B 1 256 ? 15.781 16.594 -9.086 1 69 256 ALA B C 1
ATOM 5342 O O . ALA B 1 256 ? 15.164 17.016 -10.078 1 69 256 ALA B O 1
ATOM 5343 N N . GLU B 1 257 ? 16.641 17.359 -8.352 1 61 257 GLU B N 1
ATOM 5344 C CA . GLU B 1 257 ? 17.141 18.641 -8.852 1 61 257 GLU B CA 1
ATOM 5345 C C . GLU B 1 257 ? 17.672 18.516 -10.281 1 61 257 GLU B C 1
ATOM 5347 O O . GLU B 1 257 ? 17.516 19.422 -11.086 1 61 257 GLU B O 1
ATOM 5352 N N . ASP B 1 258 ? 18.203 17.344 -10.562 1 59.25 258 ASP B N 1
ATOM 5353 C CA . ASP B 1 258 ? 18.781 17.172 -11.891 1 59.25 258 ASP B CA 1
ATOM 5354 C C . ASP B 1 258 ? 17.719 16.719 -12.898 1 59.25 258 ASP B C 1
ATOM 5356 O O . ASP B 1 258 ? 18.047 16.406 -14.047 1 59.25 258 ASP B O 1
ATOM 5360 N N . GLY B 1 259 ? 16.562 16.734 -12.492 1 56.75 259 GLY B N 1
ATOM 5361 C CA . GLY B 1 259 ? 15.445 16.453 -13.375 1 56.75 259 GLY B CA 1
ATOM 5362 C C . GLY B 1 259 ? 15.102 14.977 -13.453 1 56.75 259 GLY B C 1
ATOM 5363 O O . GLY B 1 259 ? 14.07 14.602 -14.008 1 56.75 259 GLY B O 1
ATOM 5364 N N . ARG B 1 260 ? 15.977 14.234 -13.023 1 59.06 260 ARG B N 1
ATOM 5365 C CA . ARG B 1 260 ? 15.688 12.805 -13.109 1 59.06 260 ARG B CA 1
ATOM 5366 C C . ARG B 1 260 ? 14.82 12.352 -11.945 1 59.06 260 ARG B C 1
ATOM 5368 O O . ARG B 1 260 ? 14.961 12.852 -10.828 1 59.06 260 ARG B O 1
ATOM 5375 N N . CYS B 1 261 ? 13.641 11.648 -12.305 1 59.59 261 CYS B N 1
ATOM 5376 C CA . CYS B 1 261 ? 12.805 11.07 -11.258 1 59.59 261 CYS B CA 1
ATOM 5377 C C . CYS B 1 261 ? 13.438 9.805 -10.695 1 59.59 261 CYS B C 1
ATOM 5379 O O . CYS B 1 261 ? 13.648 8.836 -11.422 1 59.59 261 CYS B O 1
ATOM 5381 N N . ASN B 1 262 ? 13.773 9.922 -9.375 1 79.94 262 ASN B N 1
ATOM 5382 C CA . ASN B 1 262 ? 14.43 8.719 -8.867 1 79.94 262 ASN B CA 1
ATOM 5383 C C . ASN B 1 262 ? 13.711 8.172 -7.641 1 79.94 262 ASN B C 1
ATOM 5385 O O . ASN B 1 262 ? 14.133 7.16 -7.07 1 79.94 262 ASN B O 1
ATOM 5389 N N . THR B 1 263 ? 12.648 8.914 -7.273 1 93.19 263 THR B N 1
ATOM 5390 C CA . THR B 1 263 ? 11.875 8.422 -6.137 1 93.19 263 THR B CA 1
ATOM 5391 C C . THR B 1 263 ? 10.383 8.414 -6.465 1 93.19 263 THR B C 1
ATOM 5393 O O . THR B 1 263 ? 9.867 9.359 -7.074 1 93.19 263 THR B O 1
ATOM 5396 N N . VAL B 1 264 ? 9.719 7.332 -6.156 1 95.31 264 VAL B N 1
ATOM 5397 C CA . VAL B 1 264 ? 8.289 7.242 -6.395 1 95.31 264 VAL B CA 1
ATOM 5398 C C . VAL B 1 264 ? 7.547 7.07 -5.07 1 95.31 264 VAL B C 1
ATOM 5400 O O . VAL B 1 264 ? 8.102 6.523 -4.113 1 95.31 264 VAL B O 1
ATOM 5403 N N . GLY B 1 265 ? 6.359 7.637 -5.027 1 97.25 265 GLY B N 1
ATOM 5404 C CA . GLY B 1 265 ? 5.559 7.566 -3.814 1 97.25 265 GLY B CA 1
ATOM 5405 C C . GLY B 1 265 ? 4.133 7.109 -4.066 1 97.25 265 GLY B C 1
ATOM 5406 O O . GLY B 1 265 ? 3.605 7.285 -5.168 1 97.25 265 GLY B O 1
ATOM 5407 N N . CYS B 1 266 ? 3.525 6.508 -3.033 1 98.5 266 CYS B N 1
ATOM 5408 C CA . CYS B 1 266 ? 2.125 6.098 -3.07 1 98.5 266 CYS B CA 1
ATOM 5409 C C . CYS B 1 266 ? 1.439 6.375 -1.739 1 98.5 266 CYS B C 1
ATOM 5411 O O . CYS B 1 266 ? 1.937 5.98 -0.685 1 98.5 266 CYS B O 1
ATOM 5413 N N . LEU B 1 267 ? 0.329 7.082 -1.802 1 98.81 267 LEU B N 1
ATOM 5414 C CA . LEU B 1 267 ? -0.551 7.262 -0.652 1 98.81 267 LEU B CA 1
ATOM 5415 C C . LEU B 1 267 ? -1.76 6.336 -0.746 1 98.81 267 LEU B C 1
ATOM 5417 O O . LEU B 1 267 ? -2.4 6.246 -1.796 1 98.81 267 LEU B O 1
ATOM 5421 N N . GLU B 1 268 ? -2.002 5.586 0.312 1 98.62 268 GLU B N 1
ATOM 5422 C CA . GLU B 1 268 ? -3.225 4.805 0.461 1 98.62 268 GLU B CA 1
ATOM 5423 C C . GLU B 1 268 ? -4.082 5.336 1.605 1 98.62 268 GLU B C 1
ATOM 5425 O O . GLU B 1 268 ? -3.637 5.387 2.752 1 98.62 268 GLU B O 1
ATOM 5430 N N . LEU B 1 269 ? -5.262 5.746 1.229 1 98.19 269 LEU B N 1
ATOM 5431 C CA . LEU B 1 269 ? -6.199 6.289 2.205 1 98.19 269 LEU B CA 1
ATOM 5432 C C . LEU B 1 269 ? -7.457 5.426 2.291 1 98.19 269 LEU B C 1
ATOM 5434 O O . LEU B 1 269 ? -8.055 5.094 1.268 1 98.19 269 LEU B O 1
ATOM 5438 N N . CYS B 1 270 ? -7.855 5.055 3.486 1 97.62 270 CYS B N 1
ATOM 5439 C CA . CYS B 1 270 ? -9.133 4.395 3.736 1 97.62 270 CYS B CA 1
ATOM 5440 C C . CYS B 1 270 ? -9.836 5.004 4.941 1 97.62 270 CYS B C 1
ATOM 5442 O O . CYS B 1 270 ? -9.367 4.875 6.074 1 97.62 270 CYS B O 1
ATOM 5444 N N . MET B 1 271 ? -10.992 5.598 4.699 1 96.19 271 MET B N 1
ATOM 5445 C CA . MET B 1 271 ? -11.727 6.297 5.75 1 96.19 271 MET B CA 1
ATOM 5446 C C . MET B 1 271 ? -12.852 5.426 6.305 1 96.19 271 MET B C 1
ATOM 5448 O O . MET B 1 271 ? -13.828 5.938 6.855 1 96.19 271 MET B O 1
ATOM 5452 N N . PHE B 1 272 ? -12.852 4.18 6.047 1 93.19 272 PHE B N 1
ATOM 5453 C CA . PHE B 1 272 ? -13.797 3.225 6.617 1 93.19 272 PHE B CA 1
ATOM 5454 C C . PHE B 1 272 ? -13.07 1.971 7.094 1 93.19 272 PHE B C 1
ATOM 5456 O O . PHE B 1 272 ? -13.547 0.854 6.867 1 93.19 272 PHE B O 1
ATOM 5463 N N . ALA B 1 273 ? -11.961 2.135 7.625 1 93.44 273 ALA B N 1
ATOM 5464 C CA . ALA B 1 273 ? -11.125 1.065 8.156 1 93.44 273 ALA B CA 1
ATOM 5465 C C . ALA B 1 273 ? -10.977 1.187 9.672 1 93.44 273 ALA B C 1
ATOM 5467 O O . ALA B 1 273 ? -9.859 1.104 10.195 1 93.44 273 ALA B O 1
ATOM 5468 N N . GLU B 1 274 ? -12.133 1.26 10.328 1 85.12 274 GLU B N 1
ATOM 5469 C CA . GLU B 1 274 ? -12.117 1.308 11.781 1 85.12 274 GLU B CA 1
ATOM 5470 C C . GLU B 1 274 ? -11.5 0.043 12.375 1 85.12 274 GLU B C 1
ATOM 5472 O O . GLU B 1 274 ? -11.773 -1.064 11.906 1 85.12 274 GLU B O 1
ATOM 5477 N N . GLY B 1 275 ? -10.594 0.116 13.344 1 78 275 GLY B N 1
ATOM 5478 C CA . GLY B 1 275 ? -10.062 -1.057 14.023 1 78 275 GLY B CA 1
ATOM 5479 C C . GLY B 1 275 ? -8.969 -1.755 13.234 1 78 275 GLY B C 1
ATOM 5480 O O . GLY B 1 275 ? -8.703 -2.939 13.445 1 78 275 GLY B O 1
ATOM 5481 N N . SER B 1 276 ? -8.258 -1.181 12.344 1 85.25 276 SER B N 1
ATOM 5482 C CA . SER B 1 276 ? -7.129 -1.775 11.633 1 85.25 276 SER B CA 1
ATOM 5483 C C . SER B 1 276 ? -5.934 -1.973 12.555 1 85.25 276 SER B C 1
ATOM 5485 O O . SER B 1 276 ? -5.852 -1.354 13.617 1 85.25 276 SER B O 1
ATOM 5487 N N . ARG B 1 277 ? -5.055 -2.934 12.203 1 84.94 277 ARG B N 1
ATOM 5488 C CA . ARG B 1 277 ? -3.855 -3.172 13 1 84.94 277 ARG B CA 1
ATOM 5489 C C . ARG B 1 277 ? -3.057 -1.886 13.188 1 84.94 277 ARG B C 1
ATOM 5491 O O . ARG B 1 277 ? -2.586 -1.596 14.289 1 84.94 277 ARG B O 1
ATOM 5498 N N . HIS B 1 278 ? -2.914 -1.188 12.125 1 90.94 278 HIS B N 1
ATOM 5499 C CA . HIS B 1 278 ? -2.195 0.08 12.156 1 90.94 278 HIS B CA 1
ATOM 5500 C C . HIS B 1 278 ? -3.033 1.201 11.547 1 90.94 278 HIS B C 1
ATOM 5502 O O . HIS B 1 278 ? -3.639 1.025 10.484 1 90.94 278 HIS B O 1
ATOM 5508 N N . GLN B 1 279 ? -3.068 2.271 12.242 1 92.75 279 GLN B N 1
ATOM 5509 C CA . GLN B 1 279 ? -3.715 3.459 11.695 1 92.75 279 GLN B CA 1
ATOM 5510 C C . GLN B 1 279 ? -2.865 4.09 10.594 1 92.75 279 GLN B C 1
ATOM 5512 O O . GLN B 1 279 ? -3.385 4.484 9.555 1 92.75 279 GLN B O 1
ATOM 5517 N N . GLU B 1 280 ? -1.649 4.23 10.891 1 95.19 280 GLU B N 1
ATOM 5518 C CA . GLU B 1 280 ? -0.723 4.766 9.898 1 95.19 280 GLU B CA 1
ATOM 5519 C C . GLU B 1 280 ? 0.481 3.848 9.711 1 95.19 280 GLU B C 1
ATOM 5521 O O . GLU B 1 280 ? 0.974 3.26 10.68 1 95.19 280 GLU B O 1
ATOM 5526 N N . GLU B 1 281 ? 0.912 3.734 8.523 1 96.81 281 GLU B N 1
ATOM 5527 C CA . GLU B 1 281 ? 2.162 3.086 8.141 1 96.81 281 GLU B CA 1
ATOM 5528 C C . GLU B 1 281 ? 2.988 3.982 7.219 1 96.81 281 GLU B C 1
ATOM 5530 O O . GLU B 1 281 ? 2.473 4.52 6.238 1 96.81 281 GLU B O 1
ATOM 5535 N N . ILE B 1 282 ? 4.18 4.188 7.578 1 98.38 282 ILE B N 1
ATOM 5536 C CA . ILE B 1 282 ? 5.129 4.898 6.723 1 98.38 282 ILE B CA 1
ATOM 5537 C C . ILE B 1 282 ? 6.301 3.98 6.379 1 98.38 282 ILE B C 1
ATOM 5539 O O . ILE B 1 282 ? 7.051 3.568 7.266 1 98.38 282 ILE B O 1
ATOM 5543 N N . ILE B 1 283 ? 6.426 3.695 5.109 1 98.38 283 ILE B N 1
ATOM 5544 C CA . ILE B 1 283 ? 7.461 2.785 4.633 1 98.38 283 ILE B CA 1
ATOM 5545 C C . ILE B 1 283 ? 8.367 3.508 3.635 1 98.38 283 ILE B C 1
ATOM 5547 O O . ILE B 1 283 ? 7.887 4.055 2.641 1 98.38 283 ILE B O 1
ATOM 5551 N N . VAL B 1 284 ? 9.625 3.508 3.93 1 98.38 284 VAL B N 1
ATOM 5552 C CA . VAL B 1 284 ? 10.609 4.164 3.068 1 98.38 284 VAL B CA 1
ATOM 5553 C C . VAL B 1 284 ? 11.703 3.176 2.684 1 98.38 284 VAL B C 1
ATOM 5555 O O . VAL B 1 284 ? 12.367 2.604 3.553 1 98.38 284 VAL B O 1
ATOM 5558 N N . THR B 1 285 ? 11.867 2.992 1.372 1 97.25 285 THR B N 1
ATOM 5559 C CA . THR B 1 285 ? 12.898 2.078 0.884 1 97.25 285 THR B CA 1
ATOM 5560 C C . THR B 1 285 ? 13.977 2.838 0.114 1 97.25 285 THR B C 1
ATOM 5562 O O . THR B 1 285 ? 13.664 3.613 -0.793 1 97.25 285 THR B O 1
ATOM 5565 N N . GLY B 1 286 ? 15.172 2.637 0.537 1 95 286 GLY B N 1
ATOM 5566 C CA . GLY B 1 286 ? 16.312 3.221 -0.149 1 95 286 GLY B CA 1
ATOM 5567 C C . GLY B 1 286 ? 17.25 2.184 -0.748 1 95 286 GLY B C 1
ATOM 5568 O O . GLY B 1 286 ? 16.938 0.99 -0.748 1 95 286 GLY B O 1
ATOM 5569 N N . SER B 1 287 ? 18.344 2.635 -1.348 1 91.06 287 SER B N 1
ATOM 5570 C CA . SER B 1 287 ? 19.297 1.785 -2.055 1 91.06 287 SER B CA 1
ATOM 5571 C C . SER B 1 287 ? 20.031 0.869 -1.089 1 91.06 287 SER B C 1
ATOM 5573 O O . SER B 1 287 ? 20.578 -0.157 -1.496 1 91.06 287 SER B O 1
ATOM 5575 N N . LYS B 1 288 ? 20.016 1.194 0.23 1 92.06 288 LYS B N 1
ATOM 5576 C CA . LYS B 1 288 ? 20.828 0.423 1.166 1 92.06 288 LYS B CA 1
ATOM 5577 C C . LYS B 1 288 ? 19.969 -0.235 2.236 1 92.06 288 LYS B C 1
ATOM 5579 O O . LYS B 1 288 ? 20.453 -1.047 3.025 1 92.06 288 LYS B O 1
ATOM 5584 N N . GLY B 1 289 ? 18.766 0.113 2.256 1 94.19 289 GLY B N 1
ATOM 5585 C CA . GLY B 1 289 ? 17.906 -0.439 3.299 1 94.19 289 GLY B CA 1
ATOM 5586 C C . GLY B 1 289 ? 16.5 0.103 3.266 1 94.19 289 GLY B C 1
ATOM 5587 O O . GLY B 1 289 ? 16.062 0.647 2.248 1 94.19 289 GLY B O 1
ATOM 5588 N N . ARG B 1 290 ? 15.797 -0.193 4.402 1 96.69 290 ARG B N 1
ATOM 5589 C CA . ARG B 1 290 ? 14.367 0.105 4.477 1 96.69 290 ARG B CA 1
ATOM 5590 C C . ARG B 1 290 ? 13.969 0.505 5.891 1 96.69 290 ARG B C 1
ATOM 5592 O O . ARG B 1 290 ? 14.477 -0.049 6.867 1 96.69 290 ARG B O 1
ATOM 5599 N N . LEU B 1 291 ? 13.117 1.54 6 1 98.12 291 LEU B N 1
ATOM 5600 C CA . LEU B 1 291 ? 12.523 1.966 7.262 1 98.12 291 LEU B CA 1
ATOM 5601 C C . LEU B 1 291 ? 11.016 1.766 7.246 1 98.12 291 LEU B C 1
ATOM 5603 O O . LEU B 1 291 ? 10.359 2.035 6.234 1 98.12 291 LEU B O 1
ATOM 5607 N N . GLU B 1 292 ? 10.453 1.225 8.344 1 97.94 292 GLU B N 1
ATOM 5608 C CA . GLU B 1 292 ? 9.016 1.05 8.516 1 97.94 292 GLU B CA 1
ATOM 5609 C C . GLU B 1 292 ? 8.547 1.599 9.859 1 97.94 292 GLU B C 1
ATOM 5611 O O . GLU B 1 292 ? 9 1.141 10.914 1 97.94 292 GLU B O 1
ATOM 5616 N N . ALA B 1 293 ? 7.707 2.566 9.789 1 97.56 293 ALA B N 1
ATOM 5617 C CA . ALA B 1 293 ? 7.086 3.1 11 1 97.56 293 ALA B CA 1
ATOM 5618 C C . ALA B 1 293 ? 5.609 2.713 11.078 1 97.56 293 ALA B C 1
ATOM 5620 O O . ALA B 1 293 ? 4.879 2.832 10.094 1 97.56 293 ALA B O 1
ATOM 5621 N N . TYR B 1 294 ? 5.195 2.23 12.227 1 94.25 294 TYR B N 1
ATOM 5622 C CA . TYR B 1 294 ? 3.818 1.802 12.445 1 94.25 294 TYR B CA 1
ATOM 5623 C C . TYR B 1 294 ? 3.197 2.545 13.617 1 94.25 294 TYR B C 1
ATOM 5625 O O . TYR B 1 294 ? 3.754 2.555 14.719 1 94.25 294 TYR B O 1
ATOM 5633 N N . LEU B 1 295 ? 2.117 3.129 13.328 1 92.06 295 LEU B N 1
ATOM 5634 C CA . LEU B 1 295 ? 1.334 3.787 14.367 1 92.06 295 LEU B CA 1
ATOM 5635 C C . LEU B 1 295 ? 0.015 3.057 14.602 1 92.06 295 LEU B C 1
ATOM 5637 O O . LEU B 1 295 ? -0.647 2.645 13.641 1 92.06 295 LEU B O 1
ATOM 5641 N N . PRO B 1 296 ? -0.354 2.697 15.906 1 89.19 296 PRO B N 1
ATOM 5642 C CA . PRO B 1 296 ? 0.13 3.342 17.125 1 89.19 296 PRO B CA 1
ATOM 5643 C C . PRO B 1 296 ? 1.206 2.525 17.844 1 89.19 296 PRO B C 1
ATOM 5645 O O . PRO B 1 296 ? 1.46 2.734 19.031 1 89.19 296 PRO B O 1
ATOM 5648 N N . GLU B 1 297 ? 1.845 1.604 17.141 1 86.94 297 GLU B N 1
ATOM 5649 C CA . GLU B 1 297 ? 2.912 0.835 17.781 1 86.94 297 GLU B CA 1
ATOM 5650 C C . GLU B 1 297 ? 4.039 1.746 18.25 1 86.94 297 GLU B C 1
ATOM 5652 O O . GLU B 1 297 ? 4.758 1.409 19.203 1 86.94 297 GLU B O 1
ATOM 5657 N N . ASN B 1 298 ? 4.219 2.883 17.625 1 91.25 298 ASN B N 1
ATOM 5658 C CA . ASN B 1 298 ? 5.254 3.871 17.891 1 91.25 298 ASN B CA 1
ATOM 5659 C C . ASN B 1 298 ? 6.648 3.252 17.844 1 91.25 298 ASN B C 1
ATOM 5661 O O . ASN B 1 298 ? 7.449 3.432 18.75 1 91.25 298 ASN B O 1
ATOM 5665 N N . LYS B 1 299 ? 6.863 2.479 16.906 1 95.19 299 LYS B N 1
ATOM 5666 C CA . LYS B 1 299 ? 8.148 1.847 16.625 1 95.19 299 LYS B CA 1
ATOM 5667 C C . LYS B 1 299 ? 8.586 2.09 15.18 1 95.19 299 LYS B C 1
ATOM 5669 O O . LYS B 1 299 ? 7.742 2.254 14.297 1 95.19 299 LYS B O 1
ATOM 5674 N N . VAL B 1 300 ? 9.844 2.154 15.047 1 97.75 300 VAL B N 1
ATOM 5675 C CA . VAL B 1 300 ? 10.453 2.199 13.719 1 97.75 300 VAL B CA 1
ATOM 5676 C C . VAL B 1 300 ? 11.352 0.98 13.523 1 97.75 300 VAL B C 1
ATOM 5678 O O . VAL B 1 300 ? 12.195 0.681 14.367 1 97.75 300 VAL B O 1
ATOM 5681 N N . PHE B 1 301 ? 11.086 0.276 12.508 1 97.31 301 PHE B N 1
ATOM 5682 C CA . PHE B 1 301 ? 11.906 -0.865 12.117 1 97.31 301 PHE B CA 1
ATOM 5683 C C . PHE B 1 301 ? 12.875 -0.479 11 1 97.31 301 PHE B C 1
ATOM 5685 O O . PHE B 1 301 ? 12.477 0.148 10.016 1 97.31 301 PHE B O 1
ATOM 5692 N N . MET B 1 302 ? 14.109 -0.779 11.164 1 97.31 302 MET B N 1
ATOM 5693 C CA . MET B 1 302 ? 15.125 -0.547 10.141 1 97.31 302 MET B CA 1
ATOM 5694 C C . MET B 1 302 ? 15.711 -1.866 9.648 1 97.31 302 MET B C 1
ATOM 5696 O O . MET B 1 302 ? 16.109 -2.709 10.445 1 97.31 302 MET B O 1
ATOM 5700 N N . TYR B 1 303 ? 15.711 -2.025 8.359 1 95.44 303 TYR B N 1
ATOM 5701 C CA . TYR B 1 303 ? 16.297 -3.191 7.703 1 95.44 303 TYR B CA 1
ATOM 5702 C C . TYR B 1 303 ? 17.453 -2.787 6.801 1 95.44 303 TYR B C 1
ATOM 5704 O O . TYR B 1 303 ? 17.422 -1.717 6.188 1 95.44 303 TYR B O 1
ATOM 5712 N N . ARG B 1 304 ? 18.469 -3.639 6.715 1 92.5 304 ARG B N 1
ATOM 5713 C CA . ARG B 1 304 ? 19.609 -3.391 5.84 1 92.5 304 ARG B CA 1
ATOM 5714 C C . ARG B 1 304 ? 19.656 -4.406 4.703 1 92.5 304 ARG B C 1
ATOM 5716 O O . ARG B 1 304 ? 19.375 -5.586 4.906 1 92.5 304 ARG B O 1
ATOM 5723 N N . ARG B 1 305 ? 19.953 -3.908 3.555 1 89.56 305 ARG B N 1
ATOM 5724 C CA . ARG B 1 305 ? 20.188 -4.777 2.406 1 89.56 305 ARG B CA 1
ATOM 5725 C C . ARG B 1 305 ? 21.562 -5.434 2.486 1 89.56 305 ARG B C 1
ATOM 5727 O O . ARG B 1 305 ? 22.547 -4.793 2.877 1 89.56 305 ARG B O 1
ATOM 5734 N N . PRO B 1 306 ? 21.625 -6.68 2.062 1 89.94 306 PRO B N 1
ATOM 5735 C CA . PRO B 1 306 ? 22.953 -7.305 2.055 1 89.94 306 PRO B CA 1
ATOM 5736 C C . PRO B 1 306 ? 23.906 -6.645 1.066 1 89.94 306 PRO B C 1
ATOM 5738 O O . PRO B 1 306 ? 23.484 -6.227 -0.018 1 89.94 306 PRO B O 1
ATOM 5741 N N . THR B 1 307 ? 25.141 -6.566 1.476 1 86.81 307 THR B N 1
ATOM 5742 C CA . THR B 1 307 ? 26.172 -6.082 0.576 1 86.81 307 THR B CA 1
ATOM 5743 C C . THR B 1 307 ? 26.562 -7.152 -0.441 1 86.81 307 THR B C 1
ATOM 5745 O O . THR B 1 307 ? 26.141 -8.305 -0.319 1 86.81 307 THR B O 1
ATOM 5748 N N . MET B 1 308 ? 27.375 -6.691 -1.398 1 84.56 308 MET B N 1
ATOM 5749 C CA . MET B 1 308 ? 27.859 -7.637 -2.4 1 84.56 308 MET B CA 1
ATOM 5750 C C . MET B 1 308 ? 28.734 -8.703 -1.759 1 84.56 308 MET B C 1
ATOM 5752 O O . MET B 1 308 ? 28.781 -9.844 -2.225 1 84.56 308 MET B O 1
ATOM 5756 N N . GLU B 1 309 ? 29.375 -8.344 -0.705 1 88.44 309 GLU B N 1
ATOM 5757 C CA . GLU B 1 309 ? 30.234 -9.289 0.01 1 88.44 309 GLU B CA 1
ATOM 5758 C C . GLU B 1 309 ? 29.406 -10.289 0.808 1 88.44 309 GLU B C 1
ATOM 5760 O O . GLU B 1 309 ? 29.781 -11.461 0.914 1 88.44 309 GLU B O 1
ATOM 5765 N N . GLU B 1 310 ? 28.312 -9.852 1.29 1 89.56 310 GLU B N 1
ATOM 5766 C CA . GLU B 1 310 ? 27.453 -10.695 2.121 1 89.56 310 GLU B CA 1
ATOM 5767 C C . GLU B 1 310 ? 26.625 -11.648 1.27 1 89.56 310 GLU B C 1
ATOM 5769 O O . GLU B 1 310 ? 26.266 -12.734 1.726 1 89.56 310 GLU B O 1
ATOM 5774 N N . TRP B 1 311 ? 26.297 -11.273 0.074 1 90.25 311 TRP B N 1
ATOM 5775 C CA . TRP B 1 311 ? 25.484 -12.047 -0.865 1 90.25 311 TRP B CA 1
ATOM 5776 C C . TRP B 1 311 ? 26.172 -12.148 -2.221 1 90.25 311 TRP B C 1
ATOM 5778 O O . TRP B 1 311 ? 25.797 -11.453 -3.168 1 90.25 311 TRP B O 1
ATOM 5788 N N . GLN B 1 312 ? 27.094 -13.055 -2.314 1 88.5 312 GLN B N 1
ATOM 5789 C CA . GLN B 1 312 ? 27.953 -13.172 -3.48 1 88.5 312 GLN B CA 1
ATOM 5790 C C . GLN B 1 312 ? 27.297 -14.008 -4.574 1 88.5 312 GLN B C 1
ATOM 5792 O O . GLN B 1 312 ? 27.297 -13.617 -5.742 1 88.5 312 GLN B O 1
ATOM 5797 N N . ASP B 1 313 ? 26.812 -15.148 -4.105 1 89.69 313 ASP B N 1
ATOM 5798 C CA . ASP B 1 313 ? 26.141 -16.016 -5.066 1 89.69 313 ASP B CA 1
ATOM 5799 C C . ASP B 1 313 ? 24.688 -15.578 -5.277 1 89.69 313 ASP B C 1
ATOM 5801 O O . ASP B 1 313 ? 23.812 -15.867 -4.457 1 89.69 313 ASP B O 1
ATOM 5805 N N . ARG B 1 314 ? 24.422 -14.984 -6.387 1 88.19 314 ARG B N 1
ATOM 5806 C CA . ARG B 1 314 ? 23.125 -14.398 -6.672 1 88.19 314 ARG B CA 1
ATOM 5807 C C . ARG B 1 314 ? 22.188 -15.422 -7.301 1 88.19 314 ARG B C 1
ATOM 5809 O O . ARG B 1 314 ? 21.094 -15.078 -7.754 1 88.19 314 ARG B O 1
ATOM 5816 N N . SER B 1 315 ? 22.625 -16.641 -7.375 1 87.06 315 SER B N 1
ATOM 5817 C CA . SER B 1 315 ? 21.766 -17.703 -7.906 1 87.06 315 SER B CA 1
ATOM 5818 C C . SER B 1 315 ? 20.922 -18.344 -6.805 1 87.06 315 SER B C 1
ATOM 5820 O O . SER B 1 315 ? 20 -19.109 -7.086 1 87.06 315 SER B O 1
ATOM 5822 N N . ILE B 1 316 ? 21.312 -18.016 -5.574 1 87.56 316 ILE B N 1
ATOM 5823 C CA . ILE B 1 316 ? 20.547 -18.484 -4.434 1 87.56 316 ILE B CA 1
ATOM 5824 C C . ILE B 1 316 ? 20.078 -17.297 -3.594 1 87.56 316 ILE B C 1
ATOM 5826 O O . ILE B 1 316 ? 20.672 -16.203 -3.668 1 87.56 316 ILE B O 1
ATOM 5830 N N . PRO B 1 317 ? 19 -17.469 -2.822 1 88.19 317 PRO B N 1
ATOM 5831 C CA . PRO B 1 317 ? 18.547 -16.359 -1.976 1 88.19 317 PRO B CA 1
ATOM 5832 C C . PRO B 1 317 ? 19.625 -15.883 -1.001 1 88.19 317 PRO B C 1
ATOM 5834 O O . PRO B 1 317 ? 20.547 -16.625 -0.672 1 88.19 317 PRO B O 1
ATOM 5837 N N . PRO B 1 318 ? 19.484 -14.617 -0.595 1 89.25 318 PRO B N 1
ATOM 5838 C CA . PRO B 1 318 ? 20.453 -14.133 0.38 1 89.25 318 PRO B CA 1
ATOM 5839 C C . PRO B 1 318 ? 20.438 -14.93 1.685 1 89.25 318 PRO B C 1
ATOM 5841 O O . PRO B 1 318 ? 19.359 -15.336 2.145 1 89.25 318 PRO B O 1
ATOM 5844 N N . PRO B 1 319 ? 21.656 -15.094 2.299 1 88 319 PRO B N 1
ATOM 5845 C CA . PRO B 1 319 ? 21.703 -15.766 3.6 1 88 319 PRO B CA 1
ATOM 5846 C C . PRO B 1 319 ? 20.891 -15.031 4.668 1 88 319 PRO B C 1
ATOM 5848 O O . PRO B 1 319 ? 20.875 -13.805 4.703 1 88 319 PRO B O 1
ATOM 5851 N N . LYS B 1 320 ? 20.297 -15.812 5.488 1 82.75 320 LYS B N 1
ATOM 5852 C CA . LYS B 1 320 ? 19.469 -15.242 6.551 1 82.75 320 LYS B CA 1
ATOM 5853 C C . LYS B 1 320 ? 20.297 -14.336 7.457 1 82.75 320 LYS B C 1
ATOM 5855 O O . LYS B 1 320 ? 19.781 -13.359 8 1 82.75 320 LYS B O 1
ATOM 5860 N N . SER B 1 321 ? 21.531 -14.641 7.547 1 84.19 321 SER B N 1
ATOM 5861 C CA . SER B 1 321 ? 22.438 -13.898 8.422 1 84.19 321 SER B CA 1
ATOM 5862 C C . SER B 1 321 ? 22.656 -12.477 7.914 1 84.19 321 SER B C 1
ATOM 5864 O O . SER B 1 321 ? 23.109 -11.602 8.664 1 84.19 321 SER B O 1
ATOM 5866 N N . CYS B 1 322 ? 22.344 -12.281 6.656 1 84.38 322 CYS B N 1
ATOM 5867 C CA . CYS B 1 322 ? 22.609 -10.977 6.07 1 84.38 322 CYS B CA 1
ATOM 5868 C C . CYS B 1 322 ? 21.422 -10.039 6.285 1 84.38 322 CYS B C 1
ATOM 5870 O O . CYS B 1 322 ? 21.531 -8.828 6.07 1 84.38 322 CYS B O 1
ATOM 5872 N N . ILE B 1 323 ? 20.391 -10.578 6.719 1 80.44 323 ILE B N 1
ATOM 5873 C CA . ILE B 1 323 ? 19.203 -9.758 6.953 1 80.44 323 ILE B CA 1
ATOM 5874 C C . ILE B 1 323 ? 19.203 -9.242 8.391 1 80.44 323 ILE B C 1
ATOM 5876 O O . ILE B 1 323 ? 19.156 -10.031 9.344 1 80.44 323 ILE B O 1
ATOM 5880 N N . ARG B 1 324 ? 19.422 -8.008 8.555 1 86.5 324 ARG B N 1
ATOM 5881 C CA . ARG B 1 324 ? 19.516 -7.375 9.867 1 86.5 324 ARG B CA 1
ATOM 5882 C C . ARG B 1 324 ? 18.328 -6.461 10.125 1 86.5 324 ARG B C 1
ATOM 5884 O O . ARG B 1 324 ? 17.891 -5.73 9.234 1 86.5 324 ARG B O 1
ATOM 5891 N N . GLU B 1 325 ? 17.75 -6.621 11.281 1 91.88 325 GLU B N 1
ATOM 5892 C CA . GLU B 1 325 ? 16.641 -5.793 11.734 1 91.88 325 GLU B CA 1
ATOM 5893 C C . GLU B 1 325 ? 17 -5.043 13.016 1 91.88 325 GLU B C 1
ATOM 5895 O O . GLU B 1 325 ? 17.562 -5.629 13.945 1 91.88 325 GLU B O 1
ATOM 5900 N N . GLN B 1 326 ? 16.844 -3.76 13.023 1 95.94 326 GLN B N 1
ATOM 5901 C CA . GLN B 1 326 ? 16.922 -2.943 14.234 1 95.94 326 GLN B CA 1
ATOM 5902 C C . GLN B 1 326 ? 15.586 -2.27 14.531 1 95.94 326 GLN B C 1
ATOM 5904 O O . GLN B 1 326 ? 14.938 -1.741 13.625 1 95.94 326 GLN B O 1
ATOM 5909 N N . VAL B 1 327 ? 15.18 -2.369 15.797 1 96.94 327 VAL B N 1
ATOM 5910 C CA . VAL B 1 327 ? 13.906 -1.789 16.203 1 96.94 327 VAL B CA 1
ATOM 5911 C C . VAL B 1 327 ? 14.148 -0.625 17.156 1 96.94 327 VAL B C 1
ATOM 5913 O O . VAL B 1 327 ? 14.914 -0.752 18.125 1 96.94 327 VAL B O 1
ATOM 5916 N N . PHE B 1 328 ? 13.5 0.479 16.875 1 97.31 328 PHE B N 1
ATOM 5917 C CA . PHE B 1 328 ? 13.578 1.667 17.703 1 97.31 328 PHE B CA 1
ATOM 5918 C C . PHE B 1 328 ? 12.234 1.952 18.375 1 97.31 328 PHE B C 1
ATOM 5920 O O . PHE B 1 328 ? 11.242 2.184 17.688 1 97.31 328 PHE B O 1
ATOM 5927 N N . ASP B 1 329 ? 12.227 1.901 19.656 1 96 329 ASP B N 1
ATOM 5928 C CA . ASP B 1 329 ? 11.039 2.289 20.406 1 96 329 ASP B CA 1
ATOM 5929 C C . ASP B 1 329 ? 10.93 3.807 20.531 1 96 329 ASP B C 1
ATOM 5931 O O . ASP B 1 329 ? 11.828 4.457 21.062 1 96 329 ASP B O 1
ATOM 5935 N N . CYS B 1 330 ? 9.828 4.32 20.031 1 94.06 330 CYS B N 1
ATOM 5936 C CA . CYS B 1 330 ? 9.68 5.77 19.969 1 94.06 330 CYS B CA 1
ATOM 5937 C C . CYS B 1 330 ? 8.617 6.258 20.938 1 94.06 330 CYS B C 1
ATOM 5939 O O . CYS B 1 330 ? 8 7.305 20.734 1 94.06 330 CYS B O 1
ATOM 5941 N N . SER B 1 331 ? 8.406 5.57 21.984 1 88.81 331 SER B N 1
ATOM 5942 C CA . SER B 1 331 ? 7.32 5.879 22.922 1 88.81 331 SER B CA 1
ATOM 5943 C C . SER B 1 331 ? 7.652 7.094 23.781 1 88.81 331 SER B C 1
ATOM 5945 O O . SER B 1 331 ? 6.754 7.754 24.297 1 88.81 331 SER B O 1
ATOM 5947 N N . ASN B 1 332 ? 8.93 7.305 23.922 1 88.19 332 ASN B N 1
ATOM 5948 C CA . ASN B 1 332 ? 9.352 8.469 24.703 1 88.19 332 ASN B CA 1
ATOM 5949 C C . ASN B 1 332 ? 9.555 9.688 23.812 1 88.19 332 ASN B C 1
ATOM 5951 O O . ASN B 1 332 ? 10.633 9.875 23.25 1 88.19 332 ASN B O 1
ATOM 5955 N N . VAL B 1 333 ? 8.594 10.516 23.812 1 87.5 333 VAL B N 1
ATOM 5956 C CA . VAL B 1 333 ? 8.555 11.664 22.906 1 87.5 333 VAL B CA 1
ATOM 5957 C C . VAL B 1 333 ? 9.711 12.609 23.219 1 87.5 333 VAL B C 1
ATOM 5959 O O . VAL B 1 333 ? 10.352 13.125 22.297 1 87.5 333 VAL B O 1
ATOM 5962 N N . LYS B 1 334 ? 10.016 12.859 24.469 1 87.62 334 LYS B N 1
ATOM 5963 C CA . LYS B 1 334 ? 11.07 13.789 24.859 1 87.62 334 LYS B CA 1
ATOM 5964 C C . LYS B 1 334 ? 12.438 13.297 24.375 1 87.62 334 LYS B C 1
ATOM 5966 O O . LYS B 1 334 ? 13.25 14.086 23.891 1 87.62 334 LYS B O 1
ATOM 5971 N N . ASP B 1 335 ? 12.586 12.047 24.516 1 90 335 ASP B N 1
ATOM 5972 C CA . ASP B 1 335 ? 13.852 11.461 24.078 1 90 335 ASP B CA 1
ATOM 5973 C C . ASP B 1 335 ? 14.023 11.586 22.562 1 90 335 ASP B C 1
ATOM 5975 O O . ASP B 1 335 ? 15.102 11.922 22.094 1 90 335 ASP B O 1
ATOM 5979 N N . ILE B 1 336 ? 13.016 11.398 21.859 1 91.94 336 ILE B N 1
ATOM 5980 C CA . ILE B 1 336 ? 13.062 11.414 20.406 1 91.94 336 ILE B CA 1
ATOM 5981 C C . ILE B 1 336 ? 13.367 12.828 19.922 1 91.94 336 ILE B C 1
ATOM 5983 O O . ILE B 1 336 ? 14.133 13.016 18.969 1 91.94 336 ILE B O 1
ATOM 5987 N N . HIS B 1 337 ? 12.812 13.836 20.578 1 91.94 337 HIS B N 1
ATOM 5988 C CA . HIS B 1 337 ? 12.961 15.219 20.125 1 91.94 337 HIS B CA 1
ATOM 5989 C C . HIS B 1 337 ? 14.078 15.93 20.875 1 91.94 337 HIS B C 1
ATOM 5991 O O . HIS B 1 337 ? 14.359 17.094 20.625 1 91.94 337 HIS B O 1
ATOM 5997 N N . GLY B 1 338 ? 14.695 15.25 21.797 1 91 338 GLY B N 1
ATOM 5998 C CA . GLY B 1 338 ? 15.781 15.844 22.562 1 91 338 GLY B CA 1
ATOM 5999 C C . GLY B 1 338 ? 15.32 16.984 23.453 1 91 338 GLY B C 1
ATOM 6000 O O . GLY B 1 338 ? 16 18 23.562 1 91 338 GLY B O 1
ATOM 6001 N N . ILE B 1 339 ? 14.125 16.938 23.969 1 89.12 339 ILE B N 1
ATOM 6002 C CA . ILE B 1 339 ? 13.57 17.969 24.828 1 89.12 339 ILE B CA 1
ATOM 6003 C C . ILE B 1 339 ? 13.797 17.609 26.297 1 89.12 339 ILE B C 1
ATOM 6005 O O . ILE B 1 339 ? 13.312 16.578 26.766 1 89.12 339 ILE B O 1
ATOM 6009 N N . ALA B 1 340 ? 14.508 18.391 26.953 1 79.56 340 ALA B N 1
ATOM 6010 C CA . ALA B 1 340 ? 14.852 18.141 28.359 1 79.56 340 ALA B CA 1
ATOM 6011 C C . ALA B 1 340 ? 13.719 18.562 29.281 1 79.56 340 ALA B C 1
ATOM 6013 O O . ALA B 1 340 ? 13.445 17.891 30.281 1 79.56 340 ALA B O 1
ATOM 6014 N N . GLU B 1 341 ? 13.102 19.609 28.906 1 79.5 341 GLU B N 1
ATOM 6015 C CA . GLU B 1 341 ? 12.047 20.188 29.75 1 79.5 341 GLU B CA 1
ATOM 6016 C C . GLU B 1 341 ? 10.773 19.344 29.672 1 79.5 341 GLU B C 1
ATOM 6018 O O . GLU B 1 341 ? 10.617 18.516 28.781 1 79.5 341 GLU B O 1
ATOM 6023 N N . ASP B 1 342 ? 9.992 19.594 30.609 1 79.44 342 ASP B N 1
ATOM 6024 C CA . ASP B 1 342 ? 8.688 18.938 30.578 1 79.44 342 ASP B CA 1
ATOM 6025 C C . ASP B 1 342 ? 7.797 19.531 29.5 1 79.44 342 ASP B C 1
ATOM 6027 O O . ASP B 1 342 ? 7.836 20.75 29.266 1 79.44 342 ASP B O 1
ATOM 6031 N N . ILE B 1 343 ? 7.254 18.656 28.766 1 81.69 343 ILE B N 1
ATOM 6032 C CA . ILE B 1 343 ? 6.242 19.109 27.828 1 81.69 343 ILE B CA 1
ATOM 6033 C C . ILE B 1 343 ? 4.863 18.625 28.266 1 81.69 343 ILE B C 1
ATOM 6035 O O . ILE B 1 343 ? 4.742 17.578 28.906 1 81.69 343 ILE B O 1
ATOM 6039 N N . PRO B 1 344 ? 3.926 19.484 28.016 1 80.5 344 PRO B N 1
ATOM 6040 C CA . PRO B 1 344 ? 2.588 19.062 28.422 1 80.5 344 PRO B CA 1
ATOM 6041 C C . PRO B 1 344 ? 2.186 17.719 27.797 1 80.5 344 PRO B C 1
ATOM 6043 O O . PRO B 1 344 ? 2.555 17.422 26.656 1 80.5 344 PRO B O 1
ATOM 6046 N N . THR B 1 345 ? 1.765 16.703 28.625 1 72.5 345 THR B N 1
ATOM 6047 C CA . THR B 1 345 ? 1.376 15.383 28.156 1 72.5 345 THR B CA 1
ATOM 6048 C C . THR B 1 345 ? -0.144 15.25 28.109 1 72.5 345 THR B C 1
ATOM 6050 O O . THR B 1 345 ? -0.83 15.578 29.078 1 72.5 345 THR B O 1
ATOM 6053 N N . HIS B 1 346 ? -0.83 15.875 27.344 1 58.22 346 HIS B N 1
ATOM 6054 C CA . HIS B 1 346 ? -2.271 15.672 27.422 1 58.22 346 HIS B CA 1
ATOM 6055 C C . HIS B 1 346 ? -2.695 14.406 26.688 1 58.22 346 HIS B C 1
ATOM 6057 O O . HIS B 1 346 ? -1.973 13.922 25.828 1 58.22 346 HIS B O 1
ATOM 6063 N N . GLY B 1 347 ? -3.639 13.68 27.266 1 55.09 347 GLY B N 1
ATOM 6064 C CA . GLY B 1 347 ? -4.391 12.648 26.578 1 55.09 347 GLY B CA 1
ATOM 6065 C C . GLY B 1 347 ? -4.832 13.055 25.188 1 55.09 347 GLY B C 1
ATOM 6066 O O . GLY B 1 347 ? -5.812 12.531 24.656 1 55.09 347 GLY B O 1
ATOM 6067 N N . GLY B 1 348 ? -4.184 14.086 24.703 1 52.81 348 GLY B N 1
ATOM 6068 C CA . GLY B 1 348 ? -4.691 14.602 23.438 1 52.81 348 GLY B CA 1
ATOM 6069 C C . GLY B 1 348 ? -4.406 13.695 22.25 1 52.81 348 GLY B C 1
ATOM 6070 O O . GLY B 1 348 ? -4.105 12.516 22.438 1 52.81 348 GLY B O 1
ATOM 6071 N N . TYR B 1 349 ? -4.82 14.32 21.078 1 57.69 349 TYR B N 1
ATOM 6072 C CA . TYR B 1 349 ? -4.703 13.648 19.797 1 57.69 349 TYR B CA 1
ATOM 6073 C C . TYR B 1 349 ? -3.254 13.625 19.312 1 57.69 349 TYR B C 1
ATOM 6075 O O . TYR B 1 349 ? -2.416 14.375 19.828 1 57.69 349 TYR B O 1
ATOM 6083 N N . HIS B 1 350 ? -2.771 12.719 18.625 1 62.59 350 HIS B N 1
ATOM 6084 C CA . HIS B 1 350 ? -1.604 12.695 17.75 1 62.59 350 HIS B CA 1
ATOM 6085 C C . HIS B 1 350 ? -0.337 12.367 18.547 1 62.59 350 HIS B C 1
ATOM 6087 O O . HIS B 1 350 ? 0.723 12.945 18.281 1 62.59 350 HIS B O 1
ATOM 6093 N N . TYR B 1 351 ? -0.354 11.734 19.609 1 66.88 351 TYR B N 1
ATOM 6094 C CA . TYR B 1 351 ? 0.824 11.211 20.297 1 66.88 351 TYR B CA 1
ATOM 6095 C C . TYR B 1 351 ? 1.679 12.344 20.844 1 66.88 351 TYR B C 1
ATOM 6097 O O . TYR B 1 351 ? 2.902 12.344 20.703 1 66.88 351 TYR B O 1
ATOM 6105 N N . CYS B 1 352 ? 1.146 13.5 21.234 1 77.38 352 CYS B N 1
ATOM 6106 C CA . CYS B 1 352 ? 1.777 14.664 21.844 1 77.38 352 CYS B CA 1
ATOM 6107 C C . CYS B 1 352 ? 2.506 15.5 20.797 1 77.38 352 CYS B C 1
ATOM 6109 O O . CYS B 1 352 ? 3.367 16.312 21.125 1 77.38 352 CYS B O 1
ATOM 6111 N N . SER B 1 353 ? 2.188 15.211 19.594 1 86.19 353 SER B N 1
ATOM 6112 C CA . SER B 1 353 ? 2.857 15.906 18.5 1 86.19 353 SER B CA 1
ATOM 6113 C C . SER B 1 353 ? 2.537 17.406 18.516 1 86.19 353 SER B C 1
ATOM 6115 O O . SER B 1 353 ? 3.4 18.234 18.219 1 86.19 353 SER B O 1
ATOM 6117 N N . THR B 1 354 ? 1.36 17.75 18.922 1 89.75 354 THR B N 1
ATOM 6118 C CA . THR B 1 354 ? 0.983 19.156 19 1 89.75 354 THR B CA 1
ATOM 6119 C C . THR B 1 354 ? 1.775 19.859 20.094 1 89.75 354 THR B C 1
ATOM 6121 O O . THR B 1 354 ? 2.143 21.031 19.953 1 89.75 354 THR B O 1
ATOM 6124 N N . ALA B 1 355 ? 2.004 19.188 21.172 1 90.81 355 ALA B N 1
ATOM 6125 C CA . ALA B 1 355 ? 2.826 19.75 22.234 1 90.81 355 ALA B CA 1
ATOM 6126 C C . ALA B 1 355 ? 4.23 20.062 21.734 1 90.81 355 ALA B C 1
ATOM 6128 O O . ALA B 1 355 ? 4.785 21.109 22.062 1 90.81 355 ALA B O 1
ATOM 6129 N N . VAL B 1 356 ? 4.742 19.156 20.984 1 93.25 356 VAL B N 1
ATOM 6130 C CA . VAL B 1 356 ? 6.082 19.344 20.438 1 93.25 356 VAL B CA 1
ATOM 6131 C C . VAL B 1 356 ? 6.078 20.5 19.453 1 93.25 356 VAL B C 1
ATOM 6133 O O . VAL B 1 356 ? 7.012 21.297 19.422 1 93.25 356 VAL B O 1
ATOM 6136 N N . GLU B 1 357 ? 5.066 20.562 18.625 1 95.5 357 GLU B N 1
ATOM 6137 C CA . GLU B 1 357 ? 4.93 21.688 17.703 1 95.5 357 GLU B CA 1
ATOM 6138 C C . GLU B 1 357 ? 4.945 23.016 18.438 1 95.5 357 GLU B C 1
ATOM 6140 O O . GLU B 1 357 ? 5.641 23.953 18.031 1 95.5 357 GLU B O 1
ATOM 6145 N N . TRP B 1 358 ? 4.25 23.109 19.531 1 95.81 358 TRP B N 1
ATOM 6146 C CA . TRP B 1 358 ? 4.203 24.328 20.328 1 95.81 358 TRP B CA 1
ATOM 6147 C C . TRP B 1 358 ? 5.566 24.641 20.938 1 95.81 358 TRP B C 1
ATOM 6149 O O . TRP B 1 358 ? 5.965 25.797 21.016 1 95.81 358 TRP B O 1
ATOM 6159 N N . TYR B 1 359 ? 6.227 23.625 21.375 1 95.19 359 TYR B N 1
ATOM 6160 C CA . TYR B 1 359 ? 7.57 23.812 21.922 1 95.19 359 TYR B CA 1
ATOM 6161 C C . TYR B 1 359 ? 8.461 24.547 20.922 1 95.19 359 TYR B C 1
ATOM 6163 O O . TYR B 1 359 ? 9.109 25.547 21.266 1 95.19 359 TYR B O 1
ATOM 6171 N N . TYR B 1 360 ? 8.461 24.062 19.75 1 96.19 360 TYR B N 1
ATOM 6172 C CA . TYR B 1 360 ? 9.312 24.641 18.719 1 96.19 360 TYR B CA 1
ATOM 6173 C C . TYR B 1 360 ? 8.773 26 18.266 1 96.19 360 TYR B C 1
ATOM 6175 O O . TYR B 1 360 ? 9.547 26.906 17.953 1 96.19 360 TYR B O 1
ATOM 6183 N N . LEU B 1 361 ? 7.445 26.109 18.156 1 97.88 361 LEU B N 1
ATOM 6184 C CA . LEU B 1 361 ? 6.816 27.359 17.766 1 97.88 361 LEU B CA 1
ATOM 6185 C C . LEU B 1 361 ? 7.172 28.469 18.75 1 97.88 361 LEU B C 1
ATOM 6187 O O . LEU B 1 361 ? 7.586 29.562 18.344 1 97.88 361 LEU B O 1
ATOM 6191 N N . LEU B 1 362 ? 7.027 28.234 20.062 1 97.31 362 LEU B N 1
ATOM 6192 C CA . LEU B 1 362 ? 7.316 29.219 21.094 1 97.31 362 LEU B CA 1
ATOM 6193 C C . LEU B 1 362 ? 8.781 29.641 21.047 1 97.31 362 LEU B C 1
ATOM 6195 O O . LEU B 1 362 ? 9.102 30.812 21.172 1 97.31 362 LEU B O 1
ATOM 6199 N N . ALA B 1 363 ? 9.602 28.656 20.844 1 96.25 363 ALA B N 1
ATOM 6200 C CA . ALA B 1 363 ? 11.031 28.953 20.719 1 96.25 363 ALA B CA 1
ATOM 6201 C C . ALA B 1 363 ? 11.297 29.859 19.531 1 96.25 363 ALA B C 1
ATOM 6203 O O . ALA B 1 363 ? 12.094 30.797 19.625 1 96.25 363 ALA B O 1
ATOM 6204 N N . ALA B 1 364 ? 10.672 29.609 18.422 1 97.88 364 ALA B N 1
ATOM 6205 C CA . ALA B 1 364 ? 10.852 30.406 17.219 1 97.88 364 ALA B CA 1
ATOM 6206 C C . ALA B 1 364 ? 10.352 31.828 17.422 1 97.88 364 ALA B C 1
ATOM 6208 O O . ALA B 1 364 ? 10.977 32.781 16.969 1 97.88 364 ALA B O 1
ATOM 6209 N N . VAL B 1 365 ? 9.18 31.969 18.047 1 97.94 365 VAL B N 1
ATOM 6210 C CA . VAL B 1 365 ? 8.602 33.281 18.312 1 97.94 365 VAL B CA 1
ATOM 6211 C C . VAL B 1 365 ? 9.516 34.062 19.234 1 97.94 365 VAL B C 1
ATOM 6213 O O . VAL B 1 365 ? 9.773 35.25 19.016 1 97.94 365 VAL B O 1
ATOM 6216 N N . GLN B 1 366 ? 10.039 33.406 20.266 1 96.44 366 GLN B N 1
ATOM 6217 C CA . GLN B 1 366 ? 10.93 34.062 21.219 1 96.44 366 GLN B CA 1
ATOM 6218 C C . GLN B 1 366 ? 12.219 34.531 20.531 1 96.44 366 GLN B C 1
ATOM 6220 O O . GLN B 1 366 ? 12.703 35.625 20.766 1 96.44 366 GLN B O 1
ATOM 6225 N N . LYS B 1 367 ? 12.75 33.688 19.734 1 96.56 367 LYS B N 1
ATOM 6226 C CA . LYS B 1 367 ? 13.961 34.031 19 1 96.56 367 LYS B CA 1
ATOM 6227 C C . LYS B 1 367 ? 13.734 35.25 18.109 1 96.56 367 LYS B C 1
ATOM 6229 O O . LYS B 1 367 ? 14.609 36.094 18 1 96.56 367 LYS B O 1
ATOM 6234 N N . TYR B 1 368 ? 12.664 35.281 17.5 1 96.75 368 TYR B N 1
ATOM 6235 C CA . TYR B 1 368 ? 12.328 36.438 16.688 1 96.75 368 TYR B CA 1
ATOM 6236 C C . TYR B 1 368 ? 12.227 37.688 17.531 1 96.75 368 TYR B C 1
ATOM 6238 O O . TYR B 1 368 ? 12.742 38.75 17.156 1 96.75 368 TYR B O 1
ATOM 6246 N N . LYS B 1 369 ? 11.555 37.625 18.641 1 94.31 369 LYS B N 1
ATOM 6247 C CA . LYS B 1 369 ? 11.414 38.781 19.562 1 94.31 369 LYS B CA 1
ATOM 6248 C C . LYS B 1 369 ? 12.773 39.25 20.047 1 94.31 369 LYS B C 1
ATOM 6250 O O . LYS B 1 369 ? 12.953 40.438 20.312 1 94.31 369 LYS B O 1
ATOM 6255 N N . ASP B 1 370 ? 13.711 38.344 20.062 1 95.19 370 ASP B N 1
ATOM 6256 C CA . ASP B 1 370 ? 15.055 38.656 20.516 1 95.19 370 ASP B CA 1
ATOM 6257 C C . ASP B 1 370 ? 15.906 39.188 19.375 1 95.19 370 ASP B C 1
ATOM 6259 O O . ASP B 1 370 ? 17.094 39.469 19.562 1 95.19 370 ASP B O 1
ATOM 6263 N N . GLY B 1 371 ? 15.398 39.25 18.25 1 95.56 371 GLY B N 1
ATOM 6264 C CA . GLY B 1 371 ? 16.078 39.969 17.172 1 95.56 371 GLY B CA 1
ATOM 6265 C C . GLY B 1 371 ? 16.5 39.062 16.047 1 95.56 371 GLY B C 1
ATOM 6266 O O . GLY B 1 371 ? 17.062 39.531 15.039 1 95.56 371 GLY B O 1
ATOM 6267 N N . SER B 1 372 ? 16.234 37.781 16.141 1 96.38 372 SER B N 1
ATOM 6268 C CA . SER B 1 372 ? 16.609 36.844 15.078 1 96.38 372 SER B CA 1
ATOM 6269 C C . SER B 1 372 ? 15.516 36.781 14.016 1 96.38 372 SER B C 1
ATOM 6271 O O . SER B 1 372 ? 14.414 37.281 14.211 1 96.38 372 SER B O 1
ATOM 6273 N N . LYS B 1 373 ? 15.898 36.25 12.953 1 96.5 373 LYS B N 1
ATOM 6274 C CA . LYS B 1 373 ? 14.922 36 11.898 1 96.5 373 LYS B CA 1
ATOM 6275 C C . LYS B 1 373 ? 13.977 34.844 12.289 1 96.5 373 LYS B C 1
ATOM 6277 O O . LYS B 1 373 ? 14.406 33.875 12.891 1 96.5 373 LYS B O 1
ATOM 6282 N N . PHE B 1 374 ? 12.711 35 11.969 1 97.06 374 PHE B N 1
ATOM 6283 C CA . PHE B 1 374 ? 11.75 33.938 12.211 1 97.06 374 PHE B CA 1
ATOM 6284 C C . PHE B 1 374 ? 11.961 32.781 11.234 1 97.06 374 PHE B C 1
ATOM 6286 O O . PHE B 1 374 ? 11.992 32.969 10.023 1 97.06 374 PHE B O 1
ATOM 6293 N N . GLN B 1 375 ? 12.188 31.609 11.703 1 96.31 375 GLN B N 1
ATOM 6294 C CA . GLN B 1 375 ? 12.398 30.422 10.898 1 96.31 375 GLN B CA 1
ATOM 6295 C C . GLN B 1 375 ? 11.422 29.312 11.289 1 96.31 375 GLN B C 1
ATOM 6297 O O . GLN B 1 375 ? 11.695 28.531 12.203 1 96.31 375 GLN B O 1
ATOM 6302 N N . PRO B 1 376 ? 10.312 29.266 10.578 1 97.56 376 PRO B N 1
ATOM 6303 C CA . PRO B 1 376 ? 9.367 28.188 10.898 1 97.56 376 PRO B CA 1
ATOM 6304 C C . PRO B 1 376 ? 9.844 26.812 10.43 1 97.56 376 PRO B C 1
ATOM 6306 O O . PRO B 1 376 ? 10.562 26.719 9.43 1 97.56 376 PRO B O 1
ATOM 6309 N N . HIS B 1 377 ? 9.422 25.719 11.148 1 97.06 377 HIS B N 1
ATOM 6310 C CA . HIS B 1 377 ? 9.648 24.359 10.656 1 97.06 377 HIS B CA 1
ATOM 6311 C C . HIS B 1 377 ? 8.789 24.078 9.43 1 97.06 377 HIS B C 1
ATOM 6313 O O . HIS B 1 377 ? 9.18 23.297 8.562 1 97.06 377 HIS B O 1
ATOM 6319 N N . VAL B 1 378 ? 7.637 24.672 9.445 1 98 378 VAL B N 1
ATOM 6320 C CA . VAL B 1 378 ? 6.688 24.5 8.344 1 98 378 VAL B CA 1
ATOM 6321 C C . VAL B 1 378 ? 6.277 25.875 7.805 1 98 378 VAL B C 1
ATOM 6323 O O . VAL B 1 378 ? 5.438 26.547 8.398 1 98 378 VAL B O 1
ATOM 6326 N N . SER B 1 379 ? 6.77 26.219 6.68 1 98.19 379 SER B N 1
ATOM 6327 C CA . SER B 1 379 ? 6.535 27.531 6.074 1 98.19 379 SER B CA 1
ATOM 6328 C C . SER B 1 379 ? 5.219 27.562 5.309 1 98.19 379 SER B C 1
ATOM 6330 O O . SER B 1 379 ? 4.574 26.531 5.137 1 98.19 379 SER B O 1
ATOM 6332 N N . LEU B 1 380 ? 4.812 28.734 4.941 1 98.38 380 LEU B N 1
ATOM 6333 C CA . LEU B 1 380 ? 3.658 28.875 4.062 1 98.38 380 LEU B CA 1
ATOM 6334 C C . LEU B 1 380 ? 3.859 28.094 2.771 1 98.38 380 LEU B C 1
ATOM 6336 O O . LEU B 1 380 ? 2.938 27.438 2.293 1 98.38 380 LEU B O 1
ATOM 6340 N N . SER B 1 381 ? 5.082 28.156 2.213 1 97.81 381 SER B N 1
ATOM 6341 C CA . SER B 1 381 ? 5.391 27.406 0.995 1 97.81 381 SER B CA 1
ATOM 6342 C C . SER B 1 381 ? 5.176 25.922 1.19 1 97.81 381 SER B C 1
ATOM 6344 O O . SER B 1 381 ? 4.621 25.25 0.317 1 97.81 381 SER B O 1
ATOM 6346 N N . ASP B 1 382 ? 5.613 25.406 2.336 1 98 382 ASP B N 1
ATOM 6347 C CA . ASP B 1 382 ? 5.398 24 2.645 1 98 382 ASP B CA 1
ATOM 6348 C C . ASP B 1 382 ? 3.91 23.656 2.633 1 98 382 ASP B C 1
ATOM 6350 O O . ASP B 1 382 ? 3.502 22.672 2.014 1 98 382 ASP B O 1
ATOM 6354 N N . GLY B 1 383 ? 3.121 24.453 3.348 1 98.56 383 GLY B N 1
ATOM 6355 C CA . 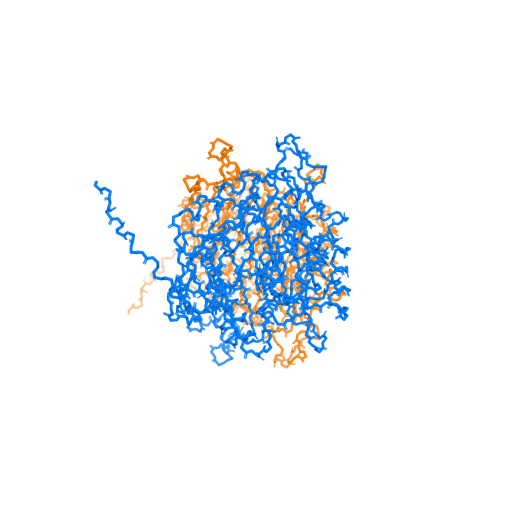GLY B 1 383 ? 1.688 24.219 3.402 1 98.56 383 GLY B CA 1
ATOM 6356 C C . GLY B 1 383 ? 1.021 24.266 2.041 1 98.56 383 GLY B C 1
ATOM 6357 O O . GLY B 1 383 ? 0.173 23.438 1.723 1 98.56 383 GLY B O 1
ATOM 6358 N N . LEU B 1 384 ? 1.421 25.25 1.251 1 98.44 384 LEU B N 1
ATOM 6359 C CA . LEU B 1 384 ? 0.837 25.453 -0.071 1 98.44 384 LEU B CA 1
ATOM 6360 C C . LEU B 1 384 ? 1.196 24.297 -0.998 1 98.44 384 LEU B C 1
ATOM 6362 O O . LEU B 1 384 ? 0.352 23.812 -1.762 1 98.44 384 LEU B O 1
ATOM 6366 N N . LYS B 1 385 ? 2.41 23.828 -0.907 1 97.94 385 LYS B N 1
ATOM 6367 C CA . LYS B 1 385 ? 2.84 22.719 -1.757 1 97.94 385 LYS B CA 1
ATOM 6368 C C . LYS B 1 385 ? 2.092 21.438 -1.408 1 97.94 385 LYS B C 1
ATOM 6370 O O . LYS B 1 385 ? 1.735 20.656 -2.297 1 97.94 385 LYS B O 1
ATOM 6375 N N . ALA B 1 386 ? 1.888 21.188 -0.147 1 98.44 386 ALA B N 1
ATOM 6376 C CA . ALA B 1 386 ? 1.119 20.016 0.277 1 98.44 386 ALA B CA 1
ATOM 6377 C C . ALA B 1 386 ? -0.307 20.078 -0.262 1 98.44 386 ALA B C 1
ATOM 6379 O O . ALA B 1 386 ? -0.831 19.078 -0.758 1 98.44 386 ALA B O 1
ATOM 6380 N N . VAL B 1 387 ? -0.92 21.25 -0.204 1 98.44 387 VAL B N 1
ATOM 6381 C CA . VAL B 1 387 ? -2.277 21.469 -0.7 1 98.44 387 VAL B CA 1
ATOM 6382 C C . VAL B 1 387 ? -2.312 21.25 -2.211 1 98.44 387 VAL B C 1
ATOM 6384 O O . VAL B 1 387 ? -3.242 20.641 -2.738 1 98.44 387 VAL B O 1
ATOM 6387 N N . GLU B 1 388 ? -1.328 21.734 -2.863 1 98.19 388 GLU B N 1
ATOM 6388 C CA . GLU B 1 388 ? -1.255 21.641 -4.32 1 98.19 388 GLU B CA 1
ATOM 6389 C C . GLU B 1 388 ? -1.275 20.188 -4.777 1 98.19 388 GLU B C 1
ATOM 6391 O O . GLU B 1 388 ? -1.907 19.859 -5.781 1 98.19 388 GLU B O 1
ATOM 6396 N N . ILE B 1 389 ? -0.596 19.328 -4.137 1 98.25 389 ILE B N 1
ATOM 6397 C CA . ILE B 1 389 ? -0.586 17.906 -4.469 1 98.25 389 ILE B CA 1
ATOM 6398 C C . ILE B 1 389 ? -1.995 17.344 -4.336 1 98.25 389 ILE B C 1
ATOM 6400 O O . ILE B 1 389 ? -2.453 16.594 -5.203 1 98.25 389 ILE B O 1
ATOM 6404 N N . GLY B 1 390 ? -2.699 17.703 -3.223 1 98.06 390 GLY B N 1
ATOM 6405 C CA . GLY B 1 390 ? -4.066 17.234 -3.021 1 98.06 390 GLY B CA 1
ATOM 6406 C C . GLY B 1 390 ? -5.016 17.719 -4.102 1 98.06 390 GLY B C 1
ATOM 6407 O O . GLY B 1 390 ? -5.852 16.938 -4.586 1 98.06 390 GLY B O 1
ATOM 6408 N N . ILE B 1 391 ? -4.867 19 -4.445 1 96.88 391 ILE B N 1
ATOM 6409 C CA . ILE B 1 391 ? -5.703 19.578 -5.496 1 96.88 391 ILE B CA 1
ATOM 6410 C C . ILE B 1 391 ? -5.453 18.844 -6.812 1 96.88 391 ILE B C 1
ATOM 6412 O O . ILE B 1 391 ? -6.398 18.453 -7.496 1 96.88 391 ILE B O 1
ATOM 6416 N N . GLN B 1 392 ? -4.191 18.641 -7.137 1 95.88 392 GLN B N 1
ATOM 6417 C CA . GLN B 1 392 ? -3.824 17.969 -8.375 1 95.88 392 GLN B CA 1
ATOM 6418 C C . GLN B 1 392 ? -4.34 16.531 -8.391 1 95.88 392 GLN B C 1
ATOM 6420 O O . GLN B 1 392 ? -4.922 16.094 -9.383 1 95.88 392 GLN B O 1
ATOM 6425 N N . ALA B 1 393 ? -4.141 15.805 -7.352 1 96.69 393 ALA B N 1
ATOM 6426 C CA . ALA B 1 393 ? -4.613 14.422 -7.266 1 96.69 393 ALA B CA 1
ATOM 6427 C C . ALA B 1 393 ? -6.121 14.344 -7.473 1 96.69 393 ALA B C 1
ATOM 6429 O O . ALA B 1 393 ? -6.609 13.492 -8.219 1 96.69 393 ALA B O 1
ATOM 6430 N N . THR B 1 394 ? -6.84 15.234 -6.805 1 95.12 394 THR B N 1
ATOM 6431 C CA . THR B 1 394 ? -8.297 15.266 -6.922 1 95.12 394 THR B CA 1
ATOM 6432 C C . THR B 1 394 ? -8.711 15.562 -8.359 1 95.12 394 THR B C 1
ATOM 6434 O O . THR B 1 394 ? -9.68 14.984 -8.859 1 95.12 394 THR B O 1
ATOM 6437 N N . SER B 1 395 ? -8.016 16.422 -9.016 1 92.5 395 SER B N 1
ATOM 6438 C CA . SER B 1 395 ? -8.352 16.828 -10.375 1 92.5 395 SER B CA 1
ATOM 6439 C C . SER B 1 395 ? -8.203 15.672 -11.352 1 92.5 395 SER B C 1
ATOM 6441 O O . SER B 1 395 ? -8.797 15.68 -12.43 1 92.5 395 SER B O 1
ATOM 6443 N N . THR B 1 396 ? -7.391 14.711 -11.016 1 90.12 396 THR B N 1
ATOM 6444 C CA . THR B 1 396 ? -7.148 13.578 -11.906 1 90.12 396 THR B CA 1
ATOM 6445 C C . THR B 1 396 ? -8.289 12.562 -11.82 1 90.12 396 THR B C 1
ATOM 6447 O O . THR B 1 396 ? -8.359 11.633 -12.617 1 90.12 396 THR B O 1
ATOM 6450 N N . LEU B 1 397 ? -9.258 12.672 -10.797 1 88.44 397 LEU B N 1
ATOM 6451 C CA . LEU B 1 397 ? -10.359 11.742 -10.586 1 88.44 397 LEU B CA 1
ATOM 6452 C C . LEU B 1 397 ? -11.492 12.008 -11.57 1 88.44 397 LEU B C 1
ATOM 6454 O O . LEU B 1 397 ? -12.492 11.289 -11.586 1 88.44 397 LEU B O 1
ATOM 6458 N N . ALA B 1 398 ? -11.609 13.07 -12.312 1 63.38 398 ALA B N 1
ATOM 6459 C CA . ALA B 1 398 ? -12.734 13.422 -13.172 1 63.38 398 ALA B CA 1
ATOM 6460 C C . ALA B 1 398 ? -13.18 12.227 -14.008 1 63.38 398 ALA B C 1
ATOM 6462 O O . ALA B 1 398 ? -14.344 11.82 -13.953 1 63.38 398 ALA B O 1
ATOM 6463 N N . ASP B 1 399 ? -12.586 11.68 -14.969 1 61.09 399 ASP B N 1
ATOM 6464 C CA . ASP B 1 399 ? -13.164 10.734 -15.914 1 61.09 399 ASP B CA 1
ATOM 6465 C C . ASP B 1 399 ? -12.805 9.297 -15.547 1 61.09 399 ASP B C 1
ATOM 6467 O O . ASP B 1 399 ? -11.641 8.906 -15.617 1 61.09 399 ASP B O 1
ATOM 6471 N N . GLY B 1 400 ? -13.82 8.367 -14.922 1 60.38 400 GLY B N 1
ATOM 6472 C CA . GLY B 1 400 ? -13.789 6.926 -14.734 1 60.38 400 GLY B CA 1
ATOM 6473 C C . GLY B 1 400 ? -12.852 6.488 -13.625 1 60.38 400 GLY B C 1
ATOM 6474 O O . GLY B 1 400 ? -12.734 5.293 -13.336 1 60.38 400 GLY B O 1
ATOM 6475 N N . MET B 1 401 ? -12.297 7.539 -12.867 1 70 401 MET B N 1
ATOM 6476 C CA . MET B 1 401 ? -11.328 7.176 -11.836 1 70 401 MET B CA 1
ATOM 6477 C C . MET B 1 401 ? -11.938 7.336 -10.445 1 70 401 MET B C 1
ATOM 6479 O O . MET B 1 401 ? -11.242 7.164 -9.438 1 70 401 MET B O 1
ATOM 6483 N N . VAL B 1 402 ? -13.172 7.691 -10.43 1 72.81 402 VAL B N 1
ATOM 6484 C CA . VAL B 1 402 ? -13.891 7.723 -9.156 1 72.81 402 VAL B CA 1
ATOM 6485 C C . VAL B 1 402 ? -15.125 6.832 -9.242 1 72.81 402 VAL B C 1
ATOM 6487 O O . VAL B 1 402 ? -15.922 6.953 -10.18 1 72.81 402 VAL B O 1
ATOM 6490 N N . SER B 1 403 ? -15.164 5.785 -8.398 1 69.88 403 SER B N 1
ATOM 6491 C CA . SER B 1 403 ? -16.375 4.988 -8.289 1 69.88 403 SER B CA 1
ATOM 6492 C C . SER B 1 403 ? -17.328 5.574 -7.25 1 69.88 403 SER B C 1
ATOM 6494 O O . SER B 1 403 ? -16.922 5.863 -6.125 1 69.88 403 SER B O 1
ATOM 6496 N N . ASP B 1 404 ? -18.609 5.938 -7.785 1 65.5 404 ASP B N 1
ATOM 6497 C CA . ASP B 1 404 ? -19.656 6.363 -6.879 1 65.5 404 ASP B CA 1
ATOM 6498 C C . ASP B 1 404 ? -20.438 5.164 -6.34 1 65.5 404 ASP B C 1
ATOM 6500 O O . ASP B 1 404 ? -21.172 4.508 -7.086 1 65.5 404 ASP B O 1
ATOM 6504 N N . CYS B 1 405 ? -20.172 4.824 -5.113 1 56.75 405 CYS B N 1
ATOM 6505 C CA . CYS B 1 405 ? -20.688 3.594 -4.527 1 56.75 405 CYS B CA 1
ATOM 6506 C C . CYS B 1 405 ? -22.047 3.834 -3.881 1 56.75 405 CYS B C 1
ATOM 6508 O O . CYS B 1 405 ? -22.562 2.969 -3.17 1 56.75 405 CYS B O 1
ATOM 6510 N N . ARG B 1 406 ? -22.719 5.074 -3.982 1 54.16 406 ARG B N 1
ATOM 6511 C CA . ARG B 1 406 ? -24.031 5.336 -3.391 1 54.16 406 ARG B CA 1
ATOM 6512 C C . ARG B 1 406 ? -25.094 4.383 -3.941 1 54.16 406 ARG B C 1
ATOM 6514 O O . ARG B 1 406 ? -26.078 4.098 -3.277 1 54.16 406 ARG B O 1
ATOM 6521 N N . ASP B 1 407 ? -25.109 4.047 -5.238 1 44.06 407 ASP B N 1
ATOM 6522 C CA . ASP B 1 407 ? -26.234 3.338 -5.836 1 44.06 407 ASP B CA 1
ATOM 6523 C C . ASP B 1 407 ? -26.281 1.886 -5.367 1 44.06 407 ASP B C 1
ATOM 6525 O O . ASP B 1 407 ? -26.984 1.058 -5.961 1 44.06 407 ASP B O 1
ATOM 6529 N N . ILE B 1 408 ? -25.469 1.534 -4.477 1 37.34 408 ILE B N 1
ATOM 6530 C CA . ILE B 1 408 ? -25.766 0.178 -4.031 1 37.34 408 ILE B CA 1
ATOM 6531 C C . ILE B 1 408 ? -26.734 0.224 -2.855 1 37.34 408 ILE B C 1
ATOM 6533 O O . ILE B 1 408 ? -26.516 0.942 -1.879 1 37.34 408 ILE B O 1
#

Organism: NCBI:txid2856

Solvent-accessible surface area (backbone atoms only — not comparable to full-atom values): 42672 Å² total; per-residue (Å²): 130,80,77,78,75,76,76,72,76,81,71,82,62,78,65,77,76,81,43,44,31,26,32,35,40,21,37,45,73,63,20,43,52,52,51,58,46,44,65,54,38,53,84,53,34,31,45,46,36,40,28,32,75,49,64,70,33,48,51,54,45,46,62,73,42,67,83,43,93,75,46,76,49,47,80,39,57,44,70,69,65,54,57,75,44,50,89,71,34,48,34,38,34,41,35,52,63,41,57,48,39,36,63,50,46,69,68,52,27,57,38,83,30,36,32,41,32,43,63,31,53,37,35,45,70,67,46,41,52,49,50,56,57,50,66,68,37,86,63,43,46,43,43,53,31,38,55,57,43,67,66,46,23,30,26,51,40,50,49,60,72,46,46,77,74,16,48,59,62,38,39,38,40,40,37,42,35,30,57,58,86,56,57,48,83,89,44,48,84,51,34,40,89,34,26,32,27,40,49,16,45,62,36,21,57,52,44,38,47,50,31,64,71,65,72,36,52,67,40,68,91,61,38,40,32,43,34,32,23,31,69,88,51,56,84,48,88,84,57,56,96,65,51,39,56,35,32,34,42,36,40,35,41,24,35,40,96,85,63,50,41,56,30,39,35,37,40,39,42,32,31,68,33,37,54,54,96,45,38,35,37,42,36,39,34,19,77,38,15,35,40,39,28,38,30,83,74,26,28,28,39,36,22,35,43,62,48,68,84,67,41,66,64,49,61,48,81,72,53,72,85,44,43,42,78,47,79,43,82,28,78,50,52,42,70,67,70,68,47,85,64,90,67,54,75,57,96,57,72,64,78,42,4,58,41,52,48,47,53,54,49,51,52,34,54,50,41,29,77,71,68,44,80,74,66,57,96,32,32,60,66,51,41,51,52,12,31,48,53,17,50,48,29,57,63,48,26,73,78,88,25,49,28,70,43,50,89,108,132,78,82,79,76,75,76,74,76,80,72,83,62,80,65,78,76,81,42,42,31,25,31,35,39,22,37,45,74,64,20,42,52,51,50,57,45,46,65,56,36,52,85,52,34,32,47,46,37,39,28,32,74,48,63,70,32,49,53,54,45,46,61,74,41,66,84,45,93,76,47,75,49,47,82,39,56,44,68,69,64,52,56,75,44,49,90,69,33,47,32,37,35,42,34,52,64,38,55,48,38,34,64,49,47,68,67,52,28,56,40,83,30,35,32,42,33,41,61,31,51,37,33,46,70,66,46,43,53,49,48,56,56,50,68,68,39,87,64,42,47,43,45,55,30,39,54,56,44,68,65,45,22,30,26,51,41,50,49,61,73,46,46,77,75,16,49,58,62,38,42,38,39,39,38,41,34,30,59,57,87,58,56,49,84,88,44,48,85,51,34,37,88,34,26,31,28,40,49,18,46,61,37,21,58,54,44,38,46,50,32,63,72,67,71,36,52,67,42,68,92,62,38,38,32,43,36,31,24,30,68,87,50,56,85,47,87,84,57,57,96,66,53,38,54,38,31,34,40,38,40,36,41,25,35,39,97,86,62,50,39,55,30,39,36,36,41,38,41,33,31,68,33,40,53,52,93,44,37,33,38,43,37,39,34,19,78,37,14,35,39,40,27,38,30,83,74,27,28,29,39,38,22,33,41,61,46,67,84,66,42,66,64,49,64,48,80,72,53,73,85,44,48,45,78,46,78,44,81,27,77,52,50,42,70,68,70,69,46,85,65,88,66,54,77,57,95,57,72,64,77,43,4,56,40,50,47,48,54,53,48,52,52,34,53,50,42,28,75,72,69,44,79,72,66,56,96,32,33,58,68,52,40,50,52,13,30,48,52,18,50,48,30,56,65,50,27,73,81,91,24,48,28,73,45,51,87,109

Radius of gyration: 31.28 Å; Cα contacts (8 Å, |Δi|>4): 1695; chains: 2; bounding box: 61×104×83 Å

InterPro domains:
  IPR000683 Gfo/Idh/MocA-like oxidoreductase, N-terminal [PF01408] (20-134)
  IPR004104 Gfo/Idh/MocA-like oxidoreductase, C-terminal [PF02894] (165-315)
  IPR036291 NAD(P)-binding domain superfamily [SSF51735] (8-174)
  IPR050424 Gfo/Idh/MocA family inositol dehydrogenases [PTHR43593] (18-400)

=== Feature glossary ===
Feature key, reading from the visual/contextual features back to the raw sequence:

Rendered structure images. Six rendered views show the 3D structure from the faces of a cube — i.e. along ±x, ±y, ±z. Rendering representation is drawn randomly per protein from cartoon (secondary-structure ribbons), sticks (backbone bonds), or molecular surface; coloring is either N→C rainbow (blue at the N-terminus through red at the C-terminus) or one color per chain.

Contact-map, Ramachandran, and PAE plots. The contact map is a binary N×N matrix image: pixel (i, j) is dark where Cα_i and Cα_j are within 8 Å and |i−j|>4. Because the |i−j|>4 filter removes local helical contacts, off-diagonal stripes parallel to the main diagonal indicate parallel β-sheets; stripes perpendicular to it indicate antiparallel β-sheets. The Ramachandran plot scatters every residue's (φ, ψ) pair against the sterically allowed regions. The PAE heatmap renders the predicted-aligned-error matrix.

InterPro / GO / CA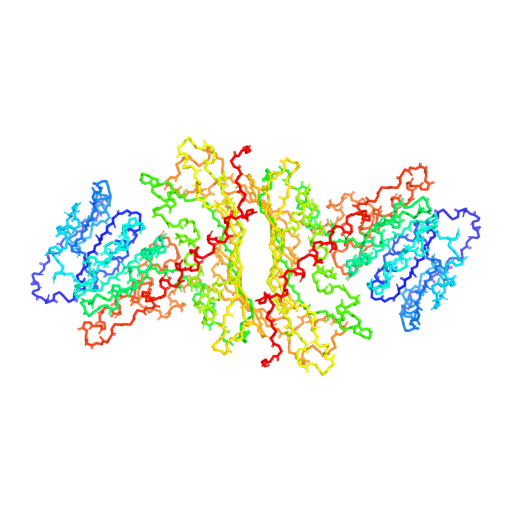TH / organism. Database cross-references. InterPro integrates a dozen domain/family signature databases into unified entries with residue-range hits. GO terms attach function/process/location labels with evidence codes. CATH codes position the fold in a four-level structural taxonomy. Organism is the NCBI-taxonomy species name.

Nearest PDB structures. The Foldseek neighbor list gives the closest experimentally determined structures in the PDB, ranked by structural alignment. TM-score near 1 means near-identical fold; near 0.3 means only rough topology match. This is how one finds what a novel AlphaFold prediction most resembles in the solved-structure universe.

Predicted aligned error. PAE(i, j) answers: if I align the predicted and true structures on residue i, how far off (in Å) do I expect residue j to be? A block-diagonal PAE matrix with low values on the blocks and high values off-diagonal is the signature of a multi-domain protein with confidently predicted domains but uncertain inter-domain orientation.

Solvent-accessible surface area. Accessible surface area quantifies burial. A residue with SASA near zero is packed into the hydrophobic core; one with SASA >100 Å² sits on the surface. Computed here via the Shrake–Rupley numerical algorithm with a 1.4 Å probe.

B-factor. B-factor (Debye–Waller factor) reflects atomic displacement in the crystal lattice. It is an experimental observable (units Å²), not a prediction; low values mean the atom is pinned down, high values mean it moves or is heterogeneous across the crystal.

pLDDT. For AlphaFold models, the B-factor field carries pLDDT — the model's own estimate of local accuracy on a 0–100 scale. Regions with pLDDT<50 should be treated as essentially unmodeled; they often correspond to intrinsically disordered segments.

Backbone torsions (φ/ψ). φ (phi) and ψ (psi) are the two rotatable backbone dihedrals per residue: φ is the C(i-1)–N–Cα–C torsion, ψ is the N–Cα–C–N(i+1) torsion, both in degrees on (−180°, 180°]. α-helical residues cluster near (−60°, −45°); β-strand residues near (−120°, +130°). A Ramachandran plot is simply a scatter of (φ, ψ) for every residue.

Radius of gyration, Cα contacts, bounding box. Radius of gyration (Rg) is the root-mean-square distance of Cα atoms from their centroid — a single number for overall size and compactness. A globular domain of N residues has Rg ≈ 2.2·N^0.38 Å; an extended or disordered chain has a much larger Rg. The Cα contact count is the number of residue pairs whose Cα atoms are within 8 Å and are more than four positions apart in sequence — a standard proxy for tertiary packing density. The bounding box is the smallest axis-aligned box enclosing all Cα atoms.

Secondary structure (3-state, P-SEA). Three-state secondary structure (P-SEA) collapses the eight DSSP classes into helix (a), strand (b), and coil (c). P-SEA assigns these from Cα geometry alone — distances and angles — without requiring backbone oxygens, so it works on any Cα trace.

Secondary structure (8-state, DSSP). DSSP 8-state secondary structure assigns each residue one of H (α-helix), G (3₁₀-helix), I (π-helix), E (extended β-strand), B (isolated β-bridge), T (hydrogen-bonded turn), S (bend), or '-' (coil). The assignment is computed from backbone hydrogen-bond geometry via the Kabsch–Sander algorithm.

Foldseek 3Di. A 3Di character summarizes, for each residue, the relative orientation of the Cα frame of its nearest spatial neighbor. Because it encodes fold topology rather than chemistry, 3Di alignments detect remote structural similarity that sequence alignment misses.

mmCIF coordinates. The mmCIF block holds the 3D Cartesian coordinates of each backbone atom (N, Cα, C, O) in ångströms. mmCIF is the PDB's canonical archive format — a tagged-loop text representation of the atomic model.

Sequence. Sequence gives the chain of amino acids in standard one-letter code (A=alanine, C=cysteine, …, Y=tyrosine), read N→C. It is the only feature that is directly encoded by the gene; all structural features are derived from the folded form of this sequence.